Protein AF-A0A2D5VZ56-F1 (afdb_monomer_lite)

pLDDT: mean 83.35, std 13.96, range [24.03, 98.88]

Secondary structure (DSSP, 8-state):
---------------------------------------SSSS--HHHHTS-HHHHHHHHHHHHHHHHS---S--SEEEEE-S-HHHHHHH-SSS--EE-SSSTTEEEEEGGGS-HHHHHHHHHTTS-SEEEE--TT---PPP-----TTTTT-TTTS-S-GGG--TT-S---HHHHTT-S-TT-EEEEEES---TT-TTTGGGB-STT-EETTTTBS-----STT--HHHHHHHHHH---SSSSS---TTTT-EEEEEE-TTTT--HHHHTTTTTTT--EEEE------SS--PPPHHHHHHHHHHHHHTTTTT--EEEEE--S-GGGT-BGGGSTTTT-TTEEEEEEE-TTSSB-TT--B-TTEEEEEE--SSS--EEEE--TTTTSSSSSSEEEEE-SHHHHHHHHHHHHHHHHHH-TT--HHHHHHHHHHH-B-SSTT-TT-EE-TTS-EEBTTTBT-B--HHHHHHHHTTPPPPPPPEEEE---B---EE--TTT--EEEEEEE-S-EEEEEEEEEEEEE-SSGGGEEEEEE-TTS-EEEEE---SS------SEEEEE-TTTT-B--EEEEEEEEE--TTS---EEEEEEEEEEEEEPPSS-SS--HHHHHHHT--TT-TT-PPP-SS-SSS-TTT-SSTT-SS--HHHHHHHT--TT-TT---S--SS-SSS-TTT-SSTT-SSS-TTT-SSTT-TT----SSSSSSBS---EEE----SS-GGGSSSTTSSS-EE--SSSPPEEETTS-SSSS-EEEPP---TT-EEEEEEEEEE-SEEEEEEEEEES-TTTSEEEEEETTEEEEEEESB---EEEEEEE-SEEEEEEEEEE--SS---S--EEEEEEEE-----EEE--SB-TT-PBBPSSTT-SSS-GGG-SSTT-TT----SS-SSS-TTT-SSTT-SSS-HHHHHHHT--TT-TT-----SS-SSS-GGG-SSSS-SSS-TTS-SSTT-TT-S--SS-SSS-TTT-SSTT-SSS-GGG-SSTT-TT----TT-SSS-GGG-SSTT-SSS-TTT-SSTT-TT----SSSSSS-TTT-SSTT-SSS-GGG-SSTT-TT----SS-SSS-TTT-SSTT-SSS-TTT-SSTT-TT----SS-SSS-TTT-SSTT-SSS-TTT-SSTT-TT---

Structure (mmCIF, N/CA/C/O backbone):
data_AF-A0A2D5VZ56-F1
#
_entry.id   AF-A0A2D5VZ56-F1
#
loop_
_atom_site.group_PDB
_atom_site.id
_atom_site.type_symbol
_atom_site.label_atom_id
_atom_site.label_alt_id
_atom_site.label_comp_id
_atom_site.label_asym_id
_atom_site.label_entity_id
_atom_site.label_seq_id
_atom_site.pdbx_PDB_ins_code
_atom_site.Cartn_x
_atom_site.Cartn_y
_atom_site.Cartn_z
_atom_site.occupancy
_atom_site.B_iso_or_equiv
_atom_site.auth_seq_id
_atom_site.auth_comp_id
_atom_site.auth_asym_id
_atom_site.auth_atom_id
_atom_site.pdbx_PDB_model_num
ATOM 1 N N . MET A 1 1 ? -67.234 -32.783 39.076 1.00 36.59 1 MET A N 1
ATOM 2 C CA . MET A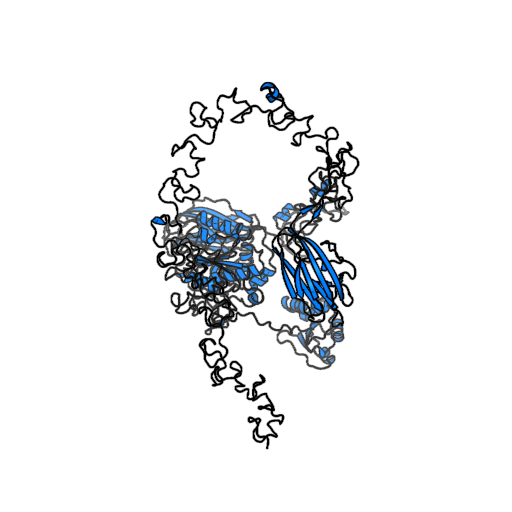 1 1 ? -67.730 -34.136 38.746 1.00 36.59 1 MET A CA 1
ATOM 3 C C . MET A 1 1 ? -67.698 -34.289 37.231 1.00 36.59 1 MET A C 1
ATOM 5 O O . MET A 1 1 ? -68.484 -33.616 36.588 1.00 36.59 1 MET A O 1
ATOM 9 N N . ASN A 1 2 ? -66.747 -35.106 36.753 1.00 36.19 2 ASN A N 1
ATOM 10 C CA . ASN A 1 2 ? -66.728 -35.999 35.574 1.00 36.19 2 ASN A CA 1
ATOM 11 C C . ASN A 1 2 ? -67.274 -35.543 34.205 1.00 36.19 2 ASN A C 1
ATOM 13 O O . ASN A 1 2 ? -68.420 -35.124 34.138 1.00 36.19 2 ASN A O 1
ATOM 17 N N . THR A 1 3 ? -66.641 -35.789 33.045 1.00 39.94 3 THR A N 1
ATOM 18 C CA . THR A 1 3 ? -65.273 -36.181 32.592 1.00 39.94 3 THR A CA 1
ATOM 19 C C . THR A 1 3 ? -65.299 -36.250 31.046 1.00 39.94 3 THR A C 1
ATOM 21 O O . THR A 1 3 ? -66.343 -36.590 30.497 1.00 39.94 3 THR A O 1
ATOM 24 N N . GLN A 1 4 ? -64.112 -36.106 30.434 1.00 37.25 4 GLN A N 1
ATOM 25 C CA . GLN A 1 4 ? -63.626 -36.542 29.099 1.00 37.25 4 GLN A CA 1
ATOM 26 C C . GLN A 1 4 ? -63.452 -35.520 27.954 1.00 37.25 4 GLN A C 1
ATOM 28 O O . GLN A 1 4 ? -64.275 -34.642 27.735 1.00 37.25 4 GLN A O 1
ATOM 33 N N . ARG A 1 5 ? -62.281 -35.687 27.305 1.00 43.72 5 ARG A N 1
ATOM 34 C CA . ARG A 1 5 ? -61.462 -34.794 26.459 1.00 43.72 5 ARG A CA 1
ATOM 35 C C . ARG A 1 5 ? -61.633 -35.057 24.950 1.00 43.72 5 ARG A C 1
ATOM 37 O O . ARG A 1 5 ? -62.013 -36.159 24.563 1.00 43.72 5 ARG A O 1
ATOM 44 N N . THR A 1 6 ? -61.220 -34.068 24.152 1.00 44.69 6 THR A N 1
ATOM 45 C CA . THR A 1 6 ? -61.121 -34.007 22.674 1.00 44.69 6 THR A CA 1
ATOM 46 C C . THR A 1 6 ? -59.926 -33.115 22.254 1.00 44.69 6 THR A C 1
ATOM 48 O O . THR A 1 6 ? -59.348 -32.491 23.148 1.00 44.69 6 THR A O 1
ATOM 51 N N . PRO A 1 7 ? -59.528 -33.097 20.958 1.00 54.81 7 PRO A N 1
ATOM 52 C CA . PRO A 1 7 ? -58.147 -32.873 20.510 1.00 54.81 7 PRO A CA 1
ATOM 53 C C . PRO A 1 7 ? -57.899 -31.510 19.823 1.00 54.81 7 PRO A C 1
ATOM 55 O O . PRO A 1 7 ? -58.816 -30.701 19.697 1.00 54.81 7 PRO A O 1
ATOM 58 N N . SER A 1 8 ? -56.665 -31.366 19.323 1.00 33.38 8 SER A N 1
ATOM 59 C CA . SER A 1 8 ? -56.148 -30.380 18.361 1.00 33.38 8 SER A CA 1
ATOM 60 C C . SER A 1 8 ? -55.493 -29.113 18.933 1.00 33.38 8 SER A C 1
ATOM 62 O O . SER A 1 8 ? -56.046 -28.459 19.809 1.00 33.38 8 SER A O 1
ATOM 64 N N . TYR A 1 9 ? -54.334 -28.796 18.337 1.00 40.09 9 TYR A N 1
ATOM 65 C CA . TYR A 1 9 ? -53.575 -27.537 18.360 1.00 40.09 9 TYR A CA 1
ATOM 66 C C . TYR A 1 9 ? -53.036 -27.082 19.738 1.00 40.09 9 TYR A C 1
ATOM 68 O O . TYR A 1 9 ? -53.778 -26.595 20.585 1.00 40.09 9 TYR A O 1
ATOM 76 N N . LEU A 1 10 ? -51.722 -27.224 19.958 1.00 30.58 10 LEU A N 1
ATOM 77 C CA . LEU A 1 10 ? -50.966 -26.675 21.103 1.00 30.58 10 LEU A CA 1
ATOM 78 C C . LEU A 1 10 ? -49.796 -25.861 20.512 1.00 30.58 10 LEU A C 1
ATOM 80 O O . LEU A 1 10 ? -49.112 -26.415 19.665 1.00 30.58 10 LEU A O 1
ATOM 84 N N . LEU A 1 11 ? -49.520 -24.580 20.787 1.00 25.30 11 LEU A N 1
ATOM 85 C CA . LEU A 1 11 ? -49.698 -23.703 21.959 1.00 25.30 11 LEU A CA 1
ATOM 86 C C . LEU A 1 11 ? -48.926 -24.129 23.229 1.00 25.30 11 LEU A C 1
ATOM 88 O O . LEU A 1 11 ? -49.354 -25.025 23.950 1.00 25.30 11 LEU A O 1
ATOM 92 N N . ILE A 1 12 ? -47.924 -23.292 23.547 1.00 27.16 12 ILE A N 1
ATOM 93 C CA . ILE A 1 12 ? -47.635 -22.672 24.861 1.00 27.16 12 ILE A CA 1
ATOM 94 C C . ILE A 1 12 ? -46.838 -23.489 25.895 1.00 27.16 12 ILE A C 1
ATOM 96 O O . ILE A 1 12 ? -47.363 -24.434 26.477 1.00 27.16 12 ILE A O 1
ATOM 100 N N . SER A 1 13 ? -45.629 -23.004 26.231 1.00 25.44 13 SER A N 1
ATOM 101 C CA . SER A 1 13 ? -45.206 -22.442 27.547 1.00 25.44 13 SER A CA 1
ATOM 102 C C . SER A 1 13 ? -43.678 -22.552 27.693 1.00 25.44 13 SER A C 1
ATOM 104 O O . SER A 1 13 ? -43.155 -23.648 27.830 1.00 25.44 13 SER A O 1
ATOM 106 N N . LEU A 1 14 ? -42.925 -21.460 27.543 1.00 25.12 14 LEU A N 1
ATOM 107 C CA . LEU A 1 14 ? -42.434 -20.569 28.612 1.00 25.12 14 LEU A CA 1
ATOM 108 C C . LEU A 1 14 ? -41.767 -21.252 29.828 1.00 25.12 14 LEU A C 1
ATOM 110 O O . LEU A 1 14 ? -42.430 -21.598 30.804 1.00 25.12 14 LEU A O 1
ATOM 114 N N . MET A 1 15 ? -40.433 -21.273 29.733 1.00 26.95 15 MET A N 1
ATOM 115 C CA . MET A 1 15 ? -39.392 -21.060 30.748 1.00 26.95 15 MET A CA 1
ATOM 116 C C . MET A 1 15 ? -39.250 -22.006 31.955 1.00 26.95 15 MET A C 1
ATOM 118 O O . MET A 1 15 ? -40.127 -22.120 32.810 1.00 26.95 15 MET A O 1
ATOM 122 N N . LEU A 1 16 ? -37.987 -22.448 32.079 1.00 25.41 16 LEU A N 1
ATOM 123 C CA . LEU A 1 16 ? -37.185 -22.740 33.276 1.00 25.41 16 LEU A CA 1
ATOM 124 C C . LEU A 1 16 ? -37.012 -24.206 33.726 1.00 25.41 16 LEU A C 1
ATOM 126 O O . LEU A 1 16 ? -37.933 -24.853 34.217 1.00 25.41 16 LEU A O 1
ATOM 130 N N . ILE A 1 17 ? -35.718 -24.572 33.736 1.00 24.70 17 ILE A N 1
ATOM 131 C CA . ILE A 1 17 ? -34.999 -25.501 34.629 1.00 24.70 17 ILE A CA 1
ATOM 132 C C . ILE A 1 17 ? -34.785 -26.923 34.087 1.00 24.70 17 ILE A C 1
ATOM 134 O O . ILE A 1 17 ? -35.622 -27.812 34.196 1.00 24.70 17 ILE A O 1
ATOM 138 N N . SER A 1 18 ? -33.590 -27.070 33.510 1.00 26.14 18 SER A N 1
ATOM 139 C CA . SER A 1 18 ? -32.568 -28.090 33.769 1.00 26.14 18 SER A CA 1
ATOM 140 C C . SER A 1 18 ? -32.929 -29.356 34.569 1.00 26.14 18 SER A C 1
ATOM 142 O O . SER A 1 18 ? -33.551 -29.326 35.627 1.00 26.14 18 SER A O 1
ATOM 144 N N . LEU A 1 19 ? -32.309 -30.447 34.096 1.00 24.03 19 LEU A N 1
ATOM 145 C CA . LEU A 1 19 ? -32.045 -31.743 34.736 1.00 24.03 19 LEU A CA 1
ATOM 146 C C . LEU A 1 19 ? -33.069 -32.875 34.510 1.00 24.03 19 LEU A C 1
ATOM 148 O O . LEU A 1 19 ? -34.093 -32.989 35.173 1.00 24.03 19 LEU A O 1
ATOM 152 N N . GLN A 1 20 ? -32.582 -33.828 33.706 1.00 24.89 20 GLN A N 1
ATOM 153 C CA . GLN A 1 20 ? -32.564 -35.273 33.966 1.00 24.89 20 GLN A CA 1
ATOM 154 C C . GLN A 1 20 ? -33.743 -36.142 33.488 1.00 24.89 20 GLN A C 1
ATOM 156 O O . GLN A 1 20 ? -34.768 -36.266 34.144 1.00 24.89 20 GLN A O 1
ATOM 161 N N . SER A 1 21 ? -33.398 -36.907 32.440 1.00 25.52 21 SER A N 1
ATOM 162 C CA . SER A 1 21 ? -33.692 -38.322 32.138 1.00 25.52 21 SER A CA 1
ATOM 163 C C . SER A 1 21 ? -35.144 -38.821 31.993 1.00 25.52 21 SER A C 1
ATOM 165 O O . SER A 1 21 ? -35.983 -38.631 32.873 1.00 25.52 21 SER A O 1
ATOM 167 N N . PRO A 1 22 ? -35.423 -39.623 30.942 1.00 27.28 22 PRO A N 1
ATOM 168 C CA . PRO A 1 22 ? -36.490 -40.606 30.966 1.00 27.28 22 PRO A CA 1
ATOM 169 C C . PRO A 1 22 ? -35.978 -41.891 31.636 1.00 27.28 22 PRO A C 1
ATOM 171 O O . PRO A 1 22 ? -34.859 -42.341 31.406 1.00 27.28 22 PRO A O 1
ATOM 174 N N . LEU A 1 23 ? -36.807 -42.520 32.463 1.00 25.53 23 LEU A N 1
ATOM 175 C CA . LEU A 1 23 ? -36.591 -43.894 32.906 1.00 25.53 23 LEU A CA 1
ATOM 176 C C . LEU A 1 23 ? -37.944 -44.556 33.133 1.00 25.53 23 LEU A C 1
ATOM 178 O O . LEU A 1 23 ? -38.864 -43.918 33.649 1.00 25.53 23 LEU A O 1
ATOM 182 N N . ILE A 1 24 ? -37.966 -45.863 32.843 1.00 29.59 24 ILE A N 1
ATOM 183 C CA . ILE A 1 24 ? -39.012 -46.879 33.067 1.00 29.59 24 ILE A CA 1
ATOM 184 C C . ILE A 1 24 ? -39.804 -47.163 31.773 1.00 29.59 24 ILE A C 1
ATOM 186 O O . ILE A 1 24 ? -40.569 -46.324 31.317 1.00 29.59 24 ILE A O 1
ATOM 190 N N . GLN A 1 25 ? -39.696 -48.332 31.126 1.00 26.52 25 GLN A N 1
ATOM 191 C CA . GLN A 1 25 ? -39.414 -49.700 31.612 1.00 26.52 25 GLN A CA 1
ATOM 192 C C . GLN A 1 25 ? -39.028 -50.572 30.385 1.00 26.52 25 GLN A C 1
ATOM 194 O O . GLN A 1 25 ? -39.780 -50.551 29.415 1.00 26.52 25 GLN A O 1
ATOM 199 N N . ALA A 1 26 ? -37.840 -51.192 30.280 1.00 31.59 26 ALA A N 1
ATOM 200 C CA . ALA A 1 26 ? -37.318 -52.392 30.979 1.00 31.59 26 ALA A CA 1
ATOM 201 C C . ALA A 1 26 ? -38.129 -53.681 30.668 1.00 31.59 26 ALA A C 1
ATOM 203 O O . ALA A 1 26 ? -39.348 -53.671 30.824 1.00 31.59 26 ALA A O 1
ATOM 204 N N . ASP A 1 27 ? -37.574 -54.845 30.301 1.00 30.80 27 ASP A N 1
ATOM 205 C CA . ASP A 1 27 ? -36.185 -55.335 30.321 1.00 30.80 27 ASP A CA 1
ATOM 206 C C . ASP A 1 27 ? -36.079 -56.705 29.585 1.00 30.80 27 ASP A C 1
ATOM 208 O O . ASP A 1 27 ? -36.927 -57.572 29.810 1.00 30.80 27 ASP A O 1
ATOM 212 N N . TRP A 1 28 ? -34.995 -56.869 28.805 1.00 27.59 28 TRP A N 1
ATOM 213 C CA . TRP A 1 28 ? -34.026 -58.001 28.733 1.00 27.59 28 TRP A CA 1
ATOM 214 C C . TRP A 1 28 ? -34.236 -59.239 27.835 1.00 27.59 28 TRP A C 1
ATOM 216 O O . TRP A 1 28 ? -35.065 -60.103 28.117 1.00 27.59 28 TRP A O 1
ATOM 226 N N . ASP A 1 29 ? -33.400 -59.334 26.785 1.00 28.67 29 ASP A N 1
ATOM 227 C CA . ASP A 1 29 ? -32.144 -60.144 26.686 1.00 28.67 29 ASP A CA 1
ATOM 228 C C . ASP A 1 29 ? -31.403 -59.689 25.388 1.00 28.67 29 ASP A C 1
ATOM 230 O O . ASP A 1 29 ? -31.948 -59.855 24.302 1.00 28.67 29 ASP A O 1
ATOM 234 N N . SER A 1 30 ? -30.377 -58.823 25.419 1.00 30.48 30 SER A N 1
ATOM 235 C CA . SER A 1 30 ? -28.913 -59.066 25.512 1.00 30.48 30 SER A CA 1
ATOM 236 C C . SER A 1 30 ? -28.248 -59.857 24.358 1.00 30.48 30 SER A C 1
ATOM 238 O O . SER A 1 30 ? -28.213 -61.084 24.412 1.00 30.48 30 SER A O 1
ATOM 240 N N . GLU A 1 31 ? -27.683 -59.161 23.358 1.00 32.06 31 GLU A N 1
ATOM 241 C CA . GLU A 1 31 ? -26.233 -59.093 23.027 1.00 32.06 31 GLU A CA 1
ATOM 242 C C . GLU A 1 31 ? -26.005 -58.305 21.706 1.00 32.06 31 GLU A C 1
ATOM 244 O O . GLU A 1 31 ? -26.474 -58.718 20.649 1.00 32.06 31 GLU A O 1
ATOM 249 N N . ASN A 1 32 ? -25.249 -57.203 21.833 1.00 30.41 32 ASN A N 1
ATOM 250 C CA . ASN A 1 32 ? -24.508 -56.389 20.848 1.00 30.41 32 ASN A CA 1
ATOM 251 C C . ASN A 1 32 ? -25.254 -55.444 19.877 1.00 30.41 32 ASN A C 1
ATOM 253 O O . ASN A 1 32 ? -25.624 -55.819 18.769 1.00 30.41 32 ASN A O 1
ATOM 257 N N . GLU A 1 33 ? -25.345 -54.175 20.296 1.00 42.06 33 GLU A N 1
ATOM 258 C CA . GLU A 1 33 ? -25.166 -52.997 19.431 1.00 42.06 33 GLU A CA 1
ATOM 259 C C . GLU A 1 33 ? -23.729 -52.971 18.882 1.00 42.06 33 GLU A C 1
ATOM 261 O O . GLU A 1 33 ? -22.789 -53.257 19.629 1.00 42.06 33 GLU A O 1
ATOM 266 N N . VAL A 1 34 ? -23.575 -52.585 17.616 1.00 36.34 34 VAL A N 1
ATOM 267 C CA . VAL A 1 34 ? -22.435 -51.791 17.144 1.00 36.34 34 VAL A CA 1
ATOM 268 C C . VAL A 1 34 ? -23.034 -50.686 16.273 1.00 36.34 34 VAL A C 1
ATOM 270 O O . VAL A 1 34 ? -23.912 -50.954 15.454 1.00 36.34 34 VAL A O 1
ATOM 273 N N . GLU A 1 35 ? -22.630 -49.458 16.574 1.00 36.72 35 GLU A N 1
ATOM 274 C CA . GLU A 1 35 ? -22.821 -48.237 15.794 1.00 36.72 35 GLU A CA 1
ATOM 275 C C . GLU A 1 35 ? -22.440 -48.492 14.324 1.00 36.72 35 GLU A C 1
ATOM 277 O O . GLU A 1 35 ? -21.415 -49.117 14.076 1.00 36.72 35 GLU A O 1
ATOM 282 N N . GLU A 1 36 ? -23.234 -48.040 13.351 1.00 42.00 36 GLU A N 1
ATOM 283 C CA . GLU A 1 36 ? -22.684 -47.834 12.001 1.00 42.00 36 GLU A CA 1
ATOM 284 C C . GLU A 1 36 ? -21.799 -46.583 12.128 1.00 42.00 36 GLU A C 1
ATOM 286 O O . GLU A 1 36 ? -22.339 -45.519 12.455 1.00 42.00 36 GLU A O 1
ATOM 291 N N . PRO A 1 37 ? -20.464 -46.687 12.004 1.00 47.66 37 PRO A N 1
ATOM 292 C CA . PRO A 1 37 ? -19.615 -45.511 12.043 1.00 47.66 37 PRO A CA 1
ATOM 293 C C . PRO A 1 37 ? -19.877 -44.684 10.780 1.00 47.66 37 PRO A C 1
ATOM 295 O O . PRO A 1 37 ? -20.317 -45.213 9.759 1.00 47.66 37 PRO A O 1
ATOM 298 N N . ASN A 1 38 ? -19.605 -43.384 10.854 1.00 57.56 38 ASN A N 1
ATOM 299 C CA . ASN A 1 38 ? -19.488 -42.508 9.692 1.00 57.56 38 ASN A CA 1
ATOM 300 C C . ASN A 1 38 ? -18.390 -43.059 8.759 1.00 57.56 38 ASN A C 1
ATOM 302 O O . ASN A 1 38 ? -17.236 -42.662 8.876 1.00 57.56 38 ASN A O 1
ATOM 306 N N . SER A 1 39 ? -18.718 -44.025 7.900 1.00 70.38 39 SER A N 1
ATOM 307 C CA . SER A 1 39 ? -17.778 -44.577 6.928 1.00 70.38 39 SER A CA 1
ATOM 308 C C . SER A 1 39 ? -17.805 -43.730 5.663 1.00 70.38 39 SER A C 1
ATOM 310 O O . SER A 1 39 ? -18.877 -43.417 5.141 1.00 70.38 39 SER A O 1
ATOM 312 N N . LEU A 1 40 ? -16.621 -43.371 5.163 1.00 78.88 40 LEU A N 1
ATOM 313 C CA . LEU A 1 40 ? -16.454 -42.655 3.894 1.00 78.88 40 LEU A CA 1
ATOM 314 C C . LEU A 1 40 ? -16.811 -43.515 2.675 1.00 78.88 40 LEU A C 1
ATOM 316 O O . LEU A 1 40 ? -16.971 -42.984 1.579 1.00 78.88 40 LEU A O 1
ATOM 320 N N . PHE A 1 41 ? -16.925 -44.836 2.842 1.00 80.00 41 PHE A N 1
ATOM 321 C CA . PHE A 1 41 ? -17.145 -45.763 1.742 1.00 80.00 41 PHE A CA 1
ATOM 322 C C . PHE A 1 41 ? -18.574 -46.317 1.748 1.00 80.00 41 PHE A C 1
ATOM 324 O O . PHE A 1 41 ? -19.116 -46.655 2.800 1.00 80.00 41 PHE A O 1
ATOM 331 N N . PRO A 1 42 ? -19.203 -46.480 0.570 1.00 74.38 42 PRO A N 1
ATOM 332 C CA . PRO A 1 42 ? -20.555 -47.031 0.474 1.00 74.38 42 PRO A CA 1
ATOM 333 C C . PRO A 1 42 ? -20.619 -48.532 0.814 1.00 74.38 42 PRO A C 1
ATOM 335 O O . PRO A 1 42 ? -21.700 -49.066 1.084 1.00 74.38 42 PRO A O 1
ATOM 338 N N . GLN A 1 43 ? -19.483 -49.234 0.778 1.00 78.56 43 GLN A N 1
ATOM 339 C CA . GLN A 1 43 ? -19.336 -50.621 1.211 1.00 78.56 43 GLN A CA 1
ATOM 340 C C . GLN A 1 43 ? -18.863 -50.722 2.668 1.00 78.56 43 GLN A C 1
ATOM 342 O O . GLN A 1 43 ? -18.207 -49.835 3.187 1.00 78.56 43 GLN A O 1
ATOM 347 N N . HIS A 1 44 ? -19.162 -51.843 3.325 1.00 83.81 44 HIS A N 1
ATOM 348 C CA . HIS A 1 44 ? -18.757 -52.084 4.713 1.00 83.81 44 HIS A CA 1
ATOM 349 C C . HIS A 1 44 ? -17.233 -52.276 4.824 1.00 83.81 44 HIS A C 1
ATOM 351 O O . HIS A 1 44 ? -16.717 -53.315 4.396 1.00 83.81 44 HIS A O 1
ATOM 357 N N . THR A 1 45 ? -16.541 -51.303 5.426 1.00 88.25 45 THR A N 1
ATOM 358 C CA . THR A 1 45 ? -15.072 -51.236 5.535 1.00 88.25 45 THR A CA 1
ATOM 359 C C . THR A 1 45 ? -14.563 -51.163 6.986 1.00 88.25 45 THR A C 1
ATOM 361 O O . THR A 1 45 ? -13.880 -50.211 7.362 1.00 88.25 45 THR A O 1
ATOM 364 N N . PRO A 1 46 ? -14.844 -52.160 7.846 1.00 88.38 46 PRO A N 1
ATOM 365 C CA . PRO A 1 46 ? -14.526 -52.084 9.272 1.00 88.38 46 PRO A CA 1
ATOM 366 C C . PRO A 1 46 ? -13.022 -52.017 9.593 1.00 88.38 46 PRO A C 1
ATOM 368 O O . PRO A 1 46 ? -12.665 -51.534 10.669 1.00 88.38 46 PRO A O 1
ATOM 371 N N . ILE A 1 47 ? -12.127 -52.501 8.719 1.00 89.75 47 ILE A N 1
ATOM 372 C CA . ILE A 1 47 ? -10.680 -52.297 8.876 1.00 89.75 47 ILE A CA 1
ATOM 373 C C . ILE A 1 47 ? -10.354 -50.816 8.673 1.00 89.75 47 ILE A C 1
ATOM 375 O O . ILE A 1 47 ? -9.650 -50.248 9.508 1.00 89.75 47 ILE A O 1
ATOM 379 N N . ILE A 1 48 ? -10.874 -50.184 7.618 1.00 86.75 48 ILE A N 1
ATOM 380 C CA . ILE A 1 48 ? -10.610 -48.767 7.317 1.00 86.75 48 ILE A CA 1
ATOM 381 C C . ILE A 1 48 ? -11.276 -47.855 8.349 1.00 86.75 48 ILE A C 1
ATOM 383 O O . ILE A 1 48 ? -10.602 -46.990 8.899 1.00 86.75 48 ILE A O 1
ATOM 387 N N . ASP A 1 49 ? -12.533 -48.112 8.708 1.00 88.12 49 ASP A N 1
ATOM 388 C CA . ASP A 1 49 ? -13.295 -47.321 9.688 1.00 88.12 49 ASP A CA 1
ATOM 389 C C . ASP A 1 49 ? -12.648 -47.337 11.089 1.00 88.12 49 ASP A C 1
ATOM 391 O O . ASP A 1 49 ? -12.922 -46.484 11.931 1.00 88.12 49 ASP A O 1
ATOM 395 N N . SER A 1 50 ? -11.772 -48.315 11.359 1.00 86.12 50 SER A N 1
ATOM 396 C CA . SER A 1 50 ? -10.990 -48.394 12.599 1.00 86.12 50 SER A CA 1
ATOM 397 C C . SER A 1 50 ? -9.701 -47.558 12.593 1.00 86.12 50 SER A C 1
ATOM 399 O O . SER A 1 50 ? -9.044 -47.435 13.632 1.00 86.12 50 SER A O 1
ATOM 401 N N . MET A 1 51 ? -9.316 -47.003 11.441 1.00 87.38 51 MET A N 1
ATOM 402 C CA . MET A 1 51 ? -8.144 -46.139 11.274 1.00 87.38 51 MET A CA 1
ATOM 403 C C . MET A 1 51 ? -8.478 -44.676 11.599 1.00 87.38 51 MET A C 1
ATOM 405 O O . MET A 1 51 ? -9.644 -44.308 11.721 1.00 87.38 51 MET A O 1
ATOM 409 N N . SER A 1 52 ? -7.458 -43.822 11.751 1.00 79.56 52 SER A N 1
ATOM 410 C CA . SER A 1 52 ? -7.682 -42.378 11.914 1.00 79.56 52 SER A CA 1
ATOM 411 C C . SER A 1 52 ? -8.387 -41.793 10.691 1.00 79.56 52 SER A C 1
ATOM 413 O O . SER A 1 52 ? -8.161 -42.264 9.578 1.00 79.56 52 SER A O 1
ATOM 415 N N . GLU A 1 53 ? -9.178 -40.734 10.873 1.00 70.62 53 GLU A N 1
ATOM 416 C CA . GLU A 1 53 ? -9.883 -40.062 9.768 1.00 70.62 53 GLU A CA 1
ATOM 417 C C . GLU A 1 53 ? -8.930 -39.717 8.613 1.00 70.62 53 GLU A C 1
ATOM 419 O O . GLU A 1 53 ? -9.209 -40.072 7.473 1.00 70.62 53 GLU A O 1
ATOM 424 N N . ASN A 1 54 ? -7.737 -39.179 8.894 1.00 54.44 54 ASN A N 1
ATOM 425 C CA . ASN A 1 54 ? -6.724 -38.902 7.863 1.00 54.44 54 ASN A CA 1
ATOM 426 C C . ASN A 1 54 ? -6.343 -40.131 7.015 1.00 54.44 54 ASN A C 1
ATOM 428 O O . ASN A 1 54 ? -6.101 -40.002 5.814 1.00 54.44 54 ASN A O 1
ATOM 432 N N . LEU A 1 55 ? -6.281 -41.324 7.617 1.00 76.69 55 LEU A N 1
ATOM 433 C CA . LEU A 1 55 ? -6.027 -42.566 6.883 1.00 76.69 55 LEU A CA 1
ATOM 434 C C . LEU A 1 55 ? -7.254 -42.995 6.073 1.00 76.69 55 LEU A C 1
ATOM 436 O O . LEU A 1 55 ? -7.089 -43.408 4.929 1.00 76.69 55 LEU A O 1
ATOM 440 N N . GLN A 1 56 ? -8.465 -42.850 6.618 1.00 85.75 56 GLN A N 1
ATOM 441 C CA . GLN A 1 56 ? -9.709 -43.136 5.893 1.00 85.75 56 GLN A CA 1
ATOM 442 C C . GLN A 1 56 ? -9.828 -42.265 4.630 1.00 85.75 56 GLN A C 1
ATOM 444 O O . GLN A 1 56 ? -10.001 -42.791 3.531 1.00 85.75 56 GLN A O 1
ATOM 449 N N . TRP A 1 57 ? -9.616 -40.951 4.765 1.00 80.38 57 TRP A N 1
ATOM 450 C CA . TRP A 1 57 ? -9.592 -39.990 3.654 1.00 80.38 57 TRP A CA 1
ATOM 451 C C . TRP A 1 57 ? -8.443 -40.244 2.666 1.00 80.38 57 TRP A C 1
ATOM 453 O O . TRP A 1 57 ? -8.579 -40.010 1.466 1.00 80.38 57 TRP A O 1
ATOM 463 N N . SER A 1 58 ? -7.298 -40.749 3.132 1.00 77.62 58 SER A N 1
ATOM 464 C CA . SER A 1 58 ? -6.201 -41.175 2.250 1.00 77.62 58 SER A CA 1
ATOM 465 C C . SER A 1 58 ? -6.596 -42.368 1.371 1.00 77.62 58 SER A C 1
ATOM 467 O O . SER A 1 58 ? -6.386 -42.339 0.158 1.00 77.62 58 SER A O 1
ATOM 469 N N . PHE A 1 59 ? -7.254 -43.385 1.941 1.00 85.62 59 PHE A N 1
ATOM 470 C CA . PHE A 1 59 ? -7.787 -44.503 1.157 1.00 85.62 59 PHE A CA 1
ATOM 471 C C . PHE A 1 59 ? -8.857 -44.061 0.157 1.00 85.62 59 PHE A C 1
ATOM 473 O O . PHE A 1 59 ? -8.888 -44.591 -0.953 1.00 85.62 59 PHE A O 1
ATOM 480 N N . ALA A 1 60 ? -9.694 -43.082 0.518 1.00 83.25 60 ALA A N 1
ATOM 481 C CA . ALA A 1 60 ? -10.728 -42.559 -0.373 1.00 83.25 60 ALA A CA 1
ATOM 482 C C . ALA A 1 60 ? -10.095 -41.883 -1.599 1.00 83.25 60 ALA A C 1
ATOM 484 O O . ALA A 1 60 ? -10.449 -42.202 -2.733 1.00 83.25 60 ALA A O 1
ATOM 485 N N . ARG A 1 61 ? -9.058 -41.060 -1.383 1.00 80.12 61 ARG A N 1
ATOM 486 C CA . ARG A 1 61 ? -8.260 -40.438 -2.456 1.00 80.12 61 ARG A CA 1
ATOM 487 C C . ARG A 1 61 ? -7.565 -41.457 -3.359 1.00 80.12 61 ARG A C 1
ATOM 489 O O . ARG A 1 61 ? -7.555 -41.289 -4.572 1.00 80.12 61 ARG A O 1
ATOM 496 N N . LEU A 1 62 ? -7.020 -42.535 -2.792 1.00 78.25 62 LEU A N 1
ATOM 497 C CA . LEU A 1 62 ? -6.415 -43.617 -3.580 1.00 78.25 62 LEU A CA 1
ATOM 498 C C . LEU A 1 62 ? -7.447 -44.386 -4.423 1.00 78.25 62 LEU A C 1
ATOM 500 O O . LEU A 1 62 ? -7.099 -44.909 -5.484 1.00 78.25 62 LEU A O 1
ATOM 504 N N . GLN A 1 63 ? -8.697 -44.477 -3.961 1.00 81.12 63 GLN A N 1
ATOM 505 C CA . GLN A 1 63 ? -9.771 -45.189 -4.654 1.00 81.12 63 GLN A CA 1
ATOM 506 C C . GLN A 1 63 ? -10.455 -44.338 -5.738 1.00 81.12 63 GLN A C 1
ATOM 508 O O . GLN A 1 63 ? -10.836 -44.902 -6.762 1.00 81.12 63 GLN A O 1
ATOM 513 N N . ALA A 1 64 ? -10.556 -43.014 -5.571 1.00 73.56 64 ALA A N 1
ATOM 514 C CA . ALA A 1 64 ? -11.274 -42.110 -6.482 1.00 73.56 64 ALA A CA 1
ATOM 515 C C . ALA A 1 64 ? -10.961 -42.300 -7.990 1.00 73.56 64 ALA A C 1
ATOM 517 O O . ALA A 1 64 ? -11.900 -42.387 -8.784 1.00 73.56 64 ALA A O 1
ATOM 518 N N . PRO A 1 65 ? -9.698 -42.508 -8.429 1.00 67.38 65 PRO A N 1
ATOM 519 C CA . PRO A 1 65 ? -9.393 -42.750 -9.845 1.00 67.38 65 PRO A CA 1
ATOM 520 C C . PRO A 1 65 ? -10.043 -44.011 -10.445 1.00 67.38 65 PRO A C 1
ATOM 522 O O . PRO A 1 65 ? -10.158 -44.131 -11.667 1.00 67.38 65 PRO A O 1
ATOM 525 N N . LEU A 1 66 ? -10.441 -44.984 -9.615 1.00 71.19 66 LEU A N 1
ATOM 526 C CA . LEU A 1 66 ? -11.161 -46.184 -10.056 1.00 71.19 66 LEU A CA 1
ATOM 527 C C . LEU A 1 66 ? -12.652 -45.920 -10.306 1.00 71.19 66 LEU A C 1
ATOM 529 O O . LEU A 1 66 ? -13.270 -46.691 -11.044 1.00 71.19 66 LEU A O 1
ATOM 533 N N . GLU A 1 67 ? -13.214 -44.868 -9.710 1.00 65.88 67 GLU A N 1
ATOM 534 C CA . GLU A 1 67 ? -14.642 -44.540 -9.766 1.00 65.88 67 GLU A CA 1
ATOM 535 C C . GLU A 1 67 ? -14.974 -43.628 -10.959 1.00 65.88 67 GLU A C 1
ATOM 537 O O . GLU A 1 67 ? -15.982 -43.870 -11.623 1.00 65.88 67 GLU A O 1
ATOM 542 N N . ASP A 1 68 ? -14.086 -42.688 -11.311 1.00 53.72 68 ASP A N 1
ATOM 543 C CA . ASP A 1 68 ? -14.331 -41.705 -12.382 1.00 53.72 68 ASP A CA 1
ATOM 544 C C . ASP A 1 68 ? -13.994 -42.186 -13.804 1.00 53.72 68 ASP A C 1
ATOM 546 O O . ASP A 1 68 ? -14.720 -41.883 -14.749 1.00 53.72 68 ASP A O 1
ATOM 550 N N . ASN A 1 69 ? -12.903 -42.940 -14.002 1.00 51.81 69 ASN A N 1
ATOM 551 C CA . ASN A 1 69 ? -12.273 -43.019 -15.333 1.00 51.81 69 ASN A CA 1
ATOM 552 C C . ASN A 1 69 ? -12.086 -44.412 -15.944 1.00 51.81 69 ASN A C 1
ATOM 554 O O . ASN A 1 69 ? -11.442 -44.530 -16.984 1.00 51.81 69 ASN A O 1
ATOM 558 N N . GLY A 1 70 ? -12.654 -45.478 -15.366 1.00 55.03 70 GLY A N 1
ATOM 559 C CA . GLY A 1 70 ? -12.629 -46.808 -15.993 1.00 55.03 70 GLY A CA 1
ATOM 560 C C . GLY A 1 70 ? -11.224 -47.223 -16.458 1.00 55.03 70 GLY A C 1
ATOM 561 O O . GLY A 1 70 ? -10.956 -47.313 -17.653 1.00 55.03 70 GLY A O 1
ATOM 562 N N . TYR A 1 71 ? -10.324 -47.451 -15.502 1.00 56.44 71 TYR A N 1
ATOM 563 C CA . TYR A 1 71 ? -8.900 -47.729 -15.726 1.00 56.44 71 TYR A CA 1
ATOM 564 C C . TYR A 1 71 ? -8.621 -48.686 -16.912 1.00 56.44 71 TYR A C 1
ATOM 566 O O . TYR A 1 71 ? -9.044 -49.847 -16.903 1.00 56.44 71 TYR A O 1
ATOM 574 N N . SER A 1 72 ? -7.874 -48.218 -17.924 1.00 56.53 72 SER A N 1
ATOM 575 C CA . SER A 1 72 ? -7.502 -49.015 -19.112 1.00 56.53 72 SER A CA 1
ATOM 576 C C . SER A 1 72 ? -6.125 -49.696 -19.007 1.00 56.53 72 SER A C 1
ATOM 578 O O . SER A 1 72 ? -5.842 -50.634 -19.760 1.00 56.53 72 SER A O 1
ATOM 580 N N . GLU A 1 73 ? -5.300 -49.305 -18.027 1.00 66.38 73 GLU A N 1
ATOM 581 C CA . GLU A 1 73 ? -3.951 -49.842 -17.801 1.00 66.38 73 GLU A CA 1
ATOM 582 C C . GLU A 1 73 ? -3.813 -50.575 -16.453 1.00 66.38 73 GLU A C 1
ATOM 584 O O . GLU A 1 73 ? -4.453 -50.249 -15.462 1.00 66.38 73 GLU A O 1
ATOM 589 N N . VAL A 1 74 ? -2.983 -51.620 -16.393 1.00 75.69 74 VAL A N 1
ATOM 590 C CA . VAL A 1 74 ? -2.741 -52.360 -15.141 1.00 75.69 74 VAL A CA 1
ATOM 591 C C . VAL A 1 74 ? -1.614 -51.660 -14.372 1.00 75.69 74 VAL A C 1
ATOM 593 O O . VAL A 1 74 ? -0.520 -51.564 -14.934 1.00 75.69 74 VAL A O 1
ATOM 596 N N . PRO A 1 75 ? -1.816 -51.226 -13.110 1.00 78.06 75 PRO A N 1
ATOM 597 C CA . PRO A 1 75 ? -0.779 -50.542 -12.340 1.00 78.06 75 PRO A CA 1
ATOM 598 C C . PRO A 1 75 ? 0.419 -51.462 -12.064 1.00 78.06 75 PRO A C 1
ATOM 600 O O . PRO A 1 75 ? 0.347 -52.687 -12.211 1.00 78.06 75 PRO A O 1
ATOM 603 N N . SER A 1 76 ? 1.549 -50.888 -11.649 1.00 81.69 76 SER A N 1
ATOM 604 C CA . SER A 1 76 ? 2.727 -51.665 -11.239 1.00 81.69 76 SER A CA 1
ATOM 605 C C . SER A 1 76 ? 2.421 -52.536 -10.015 1.00 81.69 76 SER A C 1
ATOM 607 O O . SER A 1 76 ? 2.788 -53.717 -10.001 1.00 81.69 76 SER A O 1
ATOM 609 N N . GLU A 1 77 ? 1.673 -51.998 -9.048 1.00 86.81 77 GLU A N 1
ATOM 610 C CA . GLU A 1 77 ? 1.183 -52.664 -7.837 1.00 86.81 77 GLU A CA 1
ATOM 611 C C . GLU A 1 77 ? -0.244 -52.205 -7.472 1.00 86.81 77 GLU A C 1
ATOM 613 O O . GLU A 1 77 ? -0.681 -51.116 -7.830 1.00 86.81 77 GLU A O 1
ATOM 618 N N . TRP A 1 78 ? -0.973 -53.059 -6.758 1.00 88.56 78 TRP A N 1
ATOM 619 C CA . TRP A 1 78 ? -2.255 -52.793 -6.112 1.00 88.56 78 TRP A CA 1
ATOM 620 C C . TRP A 1 78 ? -2.048 -52.734 -4.602 1.00 88.56 78 TRP A C 1
ATOM 622 O O . TRP A 1 78 ? -1.422 -53.636 -4.043 1.00 88.56 78 TRP A O 1
ATOM 632 N N . VAL A 1 79 ? -2.638 -51.743 -3.948 1.00 90.69 79 VAL A N 1
ATOM 633 C CA . VAL A 1 79 ? -2.880 -51.717 -2.504 1.00 90.69 79 VAL A CA 1
ATOM 634 C C . VAL A 1 79 ? -4.216 -52.407 -2.240 1.00 90.69 79 VAL A C 1
ATOM 636 O O . VAL A 1 79 ? -5.199 -52.136 -2.924 1.00 90.69 79 VAL A O 1
ATOM 639 N N . ILE A 1 80 ? -4.262 -53.329 -1.281 1.00 92.25 80 ILE A N 1
ATOM 640 C CA . ILE A 1 80 ? -5.453 -54.106 -0.926 1.00 92.25 80 ILE A CA 1
ATOM 641 C C . ILE A 1 80 ? -5.620 -54.126 0.592 1.00 92.25 80 ILE A C 1
ATOM 643 O O . ILE A 1 80 ? -4.698 -54.509 1.314 1.00 92.25 80 ILE A O 1
ATOM 647 N N . VAL A 1 81 ? -6.819 -53.794 1.066 1.00 93.12 81 VAL A N 1
ATOM 648 C CA . VAL A 1 81 ? -7.200 -53.851 2.481 1.00 93.12 81 VAL A CA 1
ATOM 649 C C . VAL A 1 81 ? -8.036 -55.104 2.732 1.00 93.12 81 VAL A C 1
ATOM 651 O O . VAL A 1 81 ? -9.086 -55.303 2.116 1.00 93.12 81 VAL A O 1
ATOM 654 N N . THR A 1 82 ? -7.550 -56.006 3.588 1.00 91.50 82 THR A N 1
ATOM 655 C CA . THR A 1 82 ? -8.200 -57.303 3.832 1.00 91.50 82 THR A CA 1
ATOM 656 C C . THR A 1 82 ? -7.723 -57.999 5.113 1.00 91.50 82 THR A C 1
ATOM 658 O O . THR A 1 82 ? -6.552 -57.952 5.496 1.00 91.50 82 THR A O 1
ATOM 661 N N . ASP A 1 83 ? -8.603 -58.776 5.739 1.00 89.38 83 ASP A N 1
ATOM 662 C CA . ASP A 1 83 ? -8.232 -59.793 6.729 1.00 89.38 83 ASP A CA 1
ATOM 663 C C . ASP A 1 83 ? -8.124 -61.216 6.120 1.00 89.38 83 ASP A C 1
ATOM 665 O O . ASP A 1 83 ? -7.649 -62.149 6.778 1.00 89.38 83 ASP A O 1
ATOM 669 N N . GLN A 1 84 ? -8.477 -61.395 4.837 1.00 87.12 84 GLN A N 1
ATOM 670 C CA . GLN A 1 84 ? -8.535 -62.672 4.103 1.00 87.12 84 GLN A CA 1
ATOM 671 C C . GLN A 1 84 ? -7.347 -62.906 3.147 1.00 87.12 84 GLN A C 1
ATOM 673 O O . GLN A 1 84 ? -7.493 -63.453 2.050 1.00 87.12 84 GLN A O 1
ATOM 678 N N . VAL A 1 85 ? -6.126 -62.597 3.585 1.00 82.44 85 VAL A N 1
ATOM 679 C CA . VAL A 1 85 ? -4.847 -62.727 2.839 1.00 82.44 85 VAL A CA 1
ATOM 680 C C . VAL A 1 85 ? -4.703 -64.017 2.011 1.00 82.44 85 VAL A C 1
ATOM 682 O O . VAL A 1 85 ? -4.183 -64.021 0.890 1.00 82.44 85 VAL A O 1
ATOM 685 N N . THR A 1 86 ? -5.151 -65.150 2.564 1.00 81.81 86 THR A N 1
ATOM 686 C CA . THR A 1 86 ? -5.039 -66.463 1.904 1.00 81.81 86 THR A CA 1
ATOM 687 C C . THR A 1 86 ? -5.910 -66.579 0.658 1.00 81.81 86 THR A C 1
ATOM 689 O O . THR A 1 86 ? -5.479 -67.211 -0.303 1.00 81.81 86 THR A O 1
ATOM 692 N N . LYS A 1 87 ? -7.085 -65.941 0.631 1.00 79.31 87 LYS A N 1
ATOM 693 C CA . LYS A 1 87 ? -8.004 -65.998 -0.511 1.00 79.31 87 LYS A CA 1
ATOM 694 C C . LYS A 1 87 ? -7.485 -65.197 -1.693 1.00 79.31 87 LYS A C 1
ATOM 696 O O . LYS A 1 87 ? -7.526 -65.693 -2.813 1.00 79.31 87 LYS A O 1
ATOM 701 N N . ILE A 1 88 ? -6.904 -64.026 -1.444 1.00 80.88 88 ILE A N 1
ATOM 702 C CA . ILE A 1 88 ? -6.244 -63.245 -2.497 1.00 80.88 88 ILE A CA 1
ATOM 703 C C . ILE A 1 88 ? -5.040 -64.017 -3.042 1.00 80.88 88 ILE A C 1
ATOM 705 O O . ILE A 1 88 ? -4.897 -64.174 -4.252 1.00 80.88 88 ILE A O 1
ATOM 709 N N . SER A 1 89 ? -4.215 -64.584 -2.153 1.00 81.94 89 SER A N 1
ATOM 710 C CA . SER A 1 89 ? -3.037 -65.371 -2.546 1.00 81.94 89 SER A CA 1
ATOM 711 C C . SER A 1 89 ? -3.381 -66.568 -3.448 1.00 81.94 89 SER A C 1
ATOM 713 O O . SER A 1 89 ? -2.568 -66.955 -4.283 1.00 81.94 89 SER A O 1
ATOM 715 N N . GLU A 1 90 ? -4.570 -67.165 -3.299 1.00 82.38 90 GLU A N 1
ATOM 716 C CA . GLU A 1 90 ? -5.061 -68.252 -4.160 1.00 82.38 90 GLU A CA 1
ATOM 717 C C . GLU A 1 90 ? -5.506 -67.779 -5.555 1.00 82.38 90 GLU A C 1
ATOM 719 O O . GLU A 1 90 ? -5.473 -68.573 -6.498 1.00 82.38 90 GLU A O 1
ATOM 724 N N . GLN A 1 91 ? -5.906 -66.511 -5.696 1.00 82.88 91 GLN A N 1
ATOM 725 C CA . GLN A 1 91 ? -6.335 -65.908 -6.966 1.00 82.88 91 GLN A CA 1
ATOM 726 C C . GLN A 1 91 ? -5.177 -65.272 -7.756 1.00 82.88 91 GLN A C 1
ATOM 728 O O . GLN A 1 91 ? -5.313 -65.021 -8.955 1.00 82.88 91 GLN A O 1
ATOM 733 N N . MET A 1 92 ? -4.025 -65.040 -7.117 1.00 83.06 92 MET A N 1
ATOM 734 C CA . MET A 1 92 ? -2.835 -64.483 -7.764 1.00 83.06 92 MET A CA 1
ATOM 735 C C . MET A 1 92 ? -2.202 -65.470 -8.759 1.00 83.06 92 MET A C 1
ATOM 737 O O . MET A 1 92 ? -1.929 -66.631 -8.447 1.00 83.06 92 MET A O 1
ATOM 741 N N . LYS A 1 93 ? -1.895 -64.989 -9.968 1.00 78.94 93 LYS A N 1
ATOM 742 C CA . LYS A 1 93 ? -1.238 -65.766 -11.037 1.00 78.94 93 LYS A CA 1
ATOM 743 C C . LYS A 1 93 ? 0.259 -65.987 -10.770 1.00 78.94 93 LYS A C 1
ATOM 745 O O . LYS A 1 93 ? 0.786 -67.056 -11.083 1.00 78.94 93 LYS A O 1
ATOM 750 N N . HIS A 1 94 ? 0.943 -64.994 -10.196 1.00 73.94 94 HIS A N 1
ATOM 751 C CA . HIS A 1 94 ? 2.377 -64.984 -9.849 1.00 73.94 94 HIS A CA 1
ATOM 752 C C . HIS A 1 94 ? 2.669 -63.868 -8.827 1.00 73.94 94 HIS A C 1
ATOM 754 O O . HIS A 1 94 ? 1.775 -63.118 -8.485 1.00 73.94 94 HIS A O 1
ATOM 760 N N . GLY A 1 95 ? 3.898 -63.732 -8.321 1.00 71.62 95 GLY A N 1
ATOM 761 C CA . GLY A 1 95 ? 4.233 -62.686 -7.335 1.00 71.62 95 GLY A CA 1
ATOM 762 C C . GLY A 1 95 ? 3.910 -63.065 -5.883 1.00 71.62 95 GLY A C 1
ATOM 763 O O . GLY A 1 95 ? 3.417 -64.158 -5.603 1.00 71.62 95 GLY A O 1
ATOM 764 N N . LYS A 1 96 ? 4.275 -62.192 -4.940 1.00 78.00 96 LYS A N 1
ATOM 765 C CA . LYS A 1 96 ? 3.970 -62.343 -3.512 1.00 78.00 96 LYS A CA 1
ATOM 766 C C . LYS A 1 96 ? 3.276 -61.087 -3.027 1.00 78.00 96 LYS A C 1
ATOM 768 O O . LYS A 1 96 ? 3.674 -60.000 -3.417 1.00 78.00 96 LYS A O 1
ATOM 773 N N . MET A 1 97 ? 2.307 -61.281 -2.150 1.00 86.00 97 MET A N 1
ATOM 774 C CA . MET A 1 97 ? 1.737 -60.209 -1.358 1.00 86.00 97 MET A CA 1
ATOM 775 C C . MET A 1 97 ? 2.743 -59.773 -0.284 1.00 86.00 97 MET A C 1
ATOM 777 O O . MET A 1 97 ? 3.341 -60.635 0.377 1.00 86.00 97 MET A O 1
ATOM 781 N N . ALA A 1 98 ? 2.935 -58.469 -0.120 1.00 86.94 98 ALA A N 1
ATOM 782 C CA . ALA A 1 98 ? 3.705 -57.881 0.970 1.00 86.94 98 ALA A CA 1
ATOM 783 C C . ALA A 1 98 ? 2.747 -57.143 1.906 1.00 86.94 98 ALA A C 1
ATOM 785 O O . ALA A 1 98 ? 1.858 -56.448 1.439 1.00 86.94 98 ALA A O 1
ATOM 786 N N . GLN A 1 99 ? 2.883 -57.342 3.216 1.00 90.56 99 GLN A N 1
ATOM 787 C CA . GLN A 1 99 ? 2.126 -56.547 4.184 1.00 90.56 99 GLN A CA 1
ATOM 788 C C . GLN A 1 99 ? 2.773 -55.169 4.299 1.00 90.56 99 GLN A C 1
ATOM 790 O O . GLN A 1 99 ? 4.007 -55.095 4.341 1.00 90.56 99 GLN A O 1
ATOM 795 N N . ASP A 1 100 ? 1.953 -54.125 4.383 1.00 85.81 100 ASP A N 1
ATOM 796 C CA . ASP A 1 100 ? 2.422 -52.788 4.715 1.00 85.81 100 ASP A CA 1
ATOM 797 C C . ASP A 1 100 ? 3.146 -52.796 6.073 1.00 85.81 100 ASP A C 1
ATOM 799 O O . ASP A 1 100 ? 2.851 -53.585 6.978 1.00 85.81 100 ASP A O 1
ATOM 803 N N . ARG A 1 101 ? 4.181 -51.966 6.197 1.00 76.44 101 ARG A N 1
ATOM 804 C CA . ARG A 1 101 ? 5.050 -51.961 7.378 1.00 76.44 101 ARG A CA 1
ATOM 805 C C . ARG A 1 101 ? 4.401 -51.284 8.587 1.00 76.44 101 ARG A C 1
ATOM 807 O O . ARG A 1 101 ? 4.809 -51.575 9.715 1.00 76.44 101 ARG A O 1
ATOM 814 N N . PHE A 1 102 ? 3.467 -50.372 8.350 1.00 73.69 102 PHE A N 1
ATOM 815 C CA . PHE A 1 102 ? 2.875 -49.492 9.352 1.00 73.69 102 PHE A CA 1
ATOM 816 C C . PHE A 1 102 ? 1.376 -49.734 9.519 1.00 73.69 102 PHE A C 1
ATOM 818 O O . PHE A 1 102 ? 0.864 -49.554 10.622 1.00 73.69 102 PHE A O 1
ATOM 825 N N . LEU A 1 103 ? 0.698 -50.181 8.462 1.00 83.06 103 LEU A N 1
ATOM 826 C CA . LEU A 1 103 ? -0.732 -50.450 8.460 1.00 83.06 103 LEU A CA 1
ATOM 827 C C . LEU A 1 103 ? -1.005 -51.957 8.516 1.00 83.06 103 LEU A C 1
ATOM 829 O O . LEU A 1 103 ? -0.700 -52.724 7.599 1.00 83.06 103 LEU A O 1
ATOM 833 N N . ASP A 1 104 ? -1.610 -52.397 9.619 1.00 85.75 104 ASP A N 1
ATOM 834 C CA . ASP A 1 104 ? -2.105 -53.765 9.728 1.00 85.75 104 ASP A CA 1
ATOM 835 C C . ASP A 1 104 ? -3.256 -53.992 8.736 1.00 85.75 104 ASP A C 1
ATOM 837 O O . ASP A 1 104 ? -4.059 -53.100 8.484 1.00 85.75 104 ASP A O 1
ATOM 841 N N . HIS A 1 105 ? -3.333 -55.204 8.174 1.00 92.12 105 HIS A N 1
ATOM 842 C CA . HIS A 1 105 ? -4.351 -55.609 7.190 1.00 92.12 105 HIS A CA 1
ATOM 843 C C . HIS A 1 105 ? -4.309 -54.900 5.824 1.00 92.12 105 HIS A C 1
ATOM 845 O O . HIS A 1 105 ? -5.166 -55.155 4.977 1.00 92.12 105 HIS A O 1
ATOM 851 N N . VAL A 1 106 ? -3.280 -54.094 5.568 1.00 91.38 106 VAL A N 1
ATOM 852 C CA . VAL A 1 106 ? -3.015 -53.480 4.264 1.00 91.38 106 VAL A CA 1
ATOM 853 C C . VAL A 1 106 ? -1.874 -54.226 3.584 1.00 91.38 106 VAL A C 1
ATOM 855 O O . VAL A 1 106 ? -0.867 -54.572 4.209 1.00 91.38 106 VAL A O 1
ATOM 858 N N . TYR A 1 107 ? -2.043 -54.523 2.300 1.00 92.06 107 TYR A N 1
ATOM 859 C CA . TYR A 1 107 ? -1.105 -55.326 1.533 1.00 92.06 107 TYR A CA 1
ATOM 860 C C . TYR A 1 107 ? -0.860 -54.745 0.148 1.00 92.06 107 TYR A C 1
ATOM 862 O O . TYR A 1 107 ? -1.800 -54.320 -0.514 1.00 92.06 107 TYR A O 1
ATOM 870 N N . THR A 1 108 ? 0.376 -54.833 -0.336 1.00 89.50 108 THR A N 1
ATOM 871 C CA . THR A 1 108 ? 0.709 -54.553 -1.733 1.00 89.50 108 THR A CA 1
ATOM 872 C C . THR A 1 108 ? 0.846 -55.842 -2.540 1.00 89.50 108 THR A C 1
ATOM 874 O O . THR A 1 108 ? 1.334 -56.881 -2.066 1.00 89.50 108 THR A O 1
ATOM 877 N N . VAL A 1 109 ? 0.353 -55.802 -3.777 1.00 89.06 109 VAL A N 1
ATOM 878 C CA . VAL A 1 109 ? 0.291 -56.934 -4.703 1.00 89.06 109 VAL A CA 1
ATOM 879 C C . VAL A 1 109 ? 0.710 -56.472 -6.101 1.00 89.06 109 VAL A C 1
ATOM 881 O O . VAL A 1 109 ? 0.096 -55.553 -6.621 1.00 89.06 109 VAL A O 1
ATOM 884 N N . PRO A 1 110 ? 1.667 -57.123 -6.788 1.00 88.31 110 PRO A N 1
ATOM 885 C CA . PRO A 1 110 ? 2.076 -56.702 -8.132 1.00 88.31 110 PRO A CA 1
ATOM 886 C C . PRO A 1 110 ? 0.893 -56.647 -9.107 1.00 88.31 110 PRO A C 1
ATOM 888 O O . PRO A 1 110 ? 0.163 -57.632 -9.224 1.00 88.31 110 PRO A O 1
ATOM 891 N N . GLY A 1 111 ? 0.702 -55.567 -9.861 1.00 84.62 111 GLY A N 1
ATOM 892 C CA . GLY A 1 111 ? -0.536 -55.367 -10.620 1.00 84.62 111 GLY A CA 1
ATOM 893 C C . GLY A 1 111 ? -0.773 -56.407 -11.711 1.00 84.62 111 GLY A C 1
ATOM 894 O O . GLY A 1 111 ? -1.890 -56.873 -11.911 1.00 84.62 111 GLY A O 1
ATOM 895 N N . SER A 1 112 ? 0.299 -56.926 -12.317 1.00 84.44 112 SER A N 1
ATOM 896 C CA . SER A 1 112 ? 0.221 -58.046 -13.273 1.00 84.44 112 SER A CA 1
ATOM 897 C C . SER A 1 112 ? -0.220 -59.389 -12.662 1.00 84.44 112 SER A C 1
ATOM 899 O O . SER A 1 112 ? -0.515 -60.337 -13.399 1.00 84.44 112 SER A O 1
ATOM 901 N N . SER A 1 113 ? -0.219 -59.518 -11.333 1.00 87.12 113 SER A N 1
ATOM 902 C CA . SER A 1 113 ? -0.505 -60.780 -10.647 1.00 87.12 113 SER A CA 1
ATOM 903 C C . SER A 1 113 ? -1.988 -61.068 -10.447 1.00 87.12 113 SER A C 1
ATOM 905 O O . SER A 1 113 ? -2.351 -62.238 -10.307 1.00 87.12 113 SER A O 1
ATOM 907 N N . ILE A 1 114 ? -2.842 -60.047 -10.470 1.00 88.19 114 ILE A N 1
ATOM 908 C CA . ILE A 1 114 ? -4.280 -60.164 -10.240 1.00 88.19 114 ILE A CA 1
ATOM 909 C C . ILE A 1 114 ? -5.022 -59.202 -11.172 1.00 88.19 114 ILE A C 1
ATOM 911 O O . ILE A 1 114 ? -4.611 -58.065 -11.361 1.00 88.19 114 ILE A O 1
ATOM 915 N N . SER A 1 115 ? -6.076 -59.681 -11.835 1.00 87.06 115 SER A N 1
ATOM 916 C CA . SER A 1 115 ? -6.865 -58.848 -12.753 1.00 87.06 115 SER A CA 1
ATOM 917 C C . SER A 1 115 ? -7.814 -57.927 -11.996 1.00 87.06 115 SER A C 1
ATOM 919 O O . SER A 1 115 ? -8.379 -58.348 -10.989 1.00 87.06 115 SER A O 1
ATOM 921 N N . LEU A 1 116 ? -8.073 -56.740 -12.552 1.00 85.88 116 LEU A N 1
ATOM 922 C CA . LEU A 1 116 ? -9.076 -55.795 -12.048 1.00 85.88 116 LEU A CA 1
ATOM 923 C C . LEU A 1 116 ? -10.442 -56.468 -11.829 1.00 85.88 116 LEU A C 1
ATOM 925 O O . LEU A 1 116 ? -10.997 -56.383 -10.743 1.00 85.88 116 LEU A O 1
ATOM 929 N N . GLU A 1 117 ? -10.919 -57.264 -12.795 1.00 86.25 117 GLU A N 1
ATOM 930 C CA . GLU A 1 117 ? -12.163 -58.052 -12.665 1.00 86.25 117 GLU A CA 1
ATOM 931 C C . GLU A 1 117 ? -12.183 -58.961 -11.421 1.00 86.25 117 GLU A C 1
ATOM 933 O O . GLU A 1 117 ? -13.230 -59.217 -10.833 1.00 86.25 117 GLU A O 1
ATOM 938 N N . THR A 1 118 ? -11.023 -59.483 -11.020 1.00 87.69 118 THR A N 1
ATOM 939 C CA . THR A 1 118 ? -10.895 -60.344 -9.839 1.00 87.69 118 THR A CA 1
ATOM 940 C C . THR A 1 118 ? -10.912 -59.532 -8.554 1.00 87.69 118 THR A C 1
ATOM 942 O O . THR A 1 118 ? -11.506 -59.984 -7.584 1.00 87.69 118 THR A O 1
ATOM 945 N N . LEU A 1 119 ? -10.288 -58.355 -8.543 1.00 89.00 119 LEU A N 1
ATOM 946 C CA . LEU A 1 119 ? -10.309 -57.449 -7.396 1.00 89.00 119 LEU A CA 1
ATOM 947 C C . LEU A 1 119 ? -11.721 -56.924 -7.135 1.00 89.00 119 LEU A C 1
ATOM 949 O O . LEU A 1 119 ? -12.208 -57.069 -6.019 1.00 89.00 119 LEU A O 1
ATOM 953 N N . VAL A 1 120 ? -12.418 -56.472 -8.183 1.00 87.94 120 VAL A N 1
ATOM 954 C CA . VAL A 1 120 ? -13.834 -56.074 -8.108 1.00 87.94 120 VAL A CA 1
ATOM 955 C C . VAL A 1 120 ? -14.682 -57.215 -7.547 1.00 87.94 120 VAL A C 1
ATOM 957 O O . VAL A 1 120 ? -15.401 -57.032 -6.572 1.00 87.94 120 VAL A O 1
ATOM 960 N N . PHE A 1 121 ? -14.535 -58.432 -8.082 1.00 87.94 121 PHE A N 1
ATOM 961 C CA . PHE A 1 121 ? -15.266 -59.594 -7.571 1.00 87.94 121 PHE A CA 1
ATOM 962 C C . PHE A 1 121 ? -14.964 -59.897 -6.093 1.00 87.94 121 PHE A C 1
ATOM 964 O O . PHE A 1 121 ? -15.862 -60.271 -5.337 1.00 87.94 121 PHE A O 1
ATOM 971 N N . LEU A 1 122 ? -13.706 -59.773 -5.663 1.00 89.50 122 LEU A N 1
ATOM 972 C CA . LEU A 1 122 ? -13.323 -59.993 -4.267 1.00 89.50 122 LEU A CA 1
ATOM 973 C C . LEU A 1 122 ? -13.905 -58.913 -3.345 1.00 89.50 122 LEU A C 1
ATOM 975 O O . LEU A 1 122 ? -14.311 -59.244 -2.233 1.00 89.50 122 LEU A O 1
ATOM 979 N N . GLN A 1 123 ? -13.997 -57.666 -3.808 1.00 88.62 123 GLN A N 1
ATOM 980 C CA . GLN A 1 123 ? -14.590 -56.568 -3.046 1.00 88.62 123 GLN A CA 1
ATOM 981 C C . GLN A 1 123 ? -16.112 -56.732 -2.936 1.00 88.62 123 GLN A C 1
ATOM 983 O O . GLN A 1 123 ? -16.659 -56.724 -1.837 1.00 88.62 123 GLN A O 1
ATOM 988 N N . GLU A 1 124 ? -16.796 -57.031 -4.045 1.00 86.56 124 GLU A N 1
ATOM 989 C CA . GLU A 1 124 ? -18.244 -57.303 -4.070 1.00 86.56 124 GLU A CA 1
ATOM 990 C C . GLU A 1 124 ? -18.648 -58.506 -3.202 1.00 86.56 124 GLU A C 1
ATOM 992 O O . GLU A 1 124 ? -19.762 -58.572 -2.680 1.00 86.56 124 GLU A O 1
ATOM 997 N N . THR A 1 125 ? -17.757 -59.491 -3.058 1.00 87.31 125 THR A N 1
ATOM 998 C CA . THR A 1 125 ? -17.993 -60.669 -2.209 1.00 87.31 125 THR A CA 1
ATOM 999 C C . THR A 1 125 ? -17.581 -60.466 -0.749 1.00 87.31 125 THR A C 1
ATOM 1001 O O . THR A 1 125 ? -17.799 -61.372 0.060 1.00 87.31 125 THR A O 1
ATOM 1004 N N . GLY A 1 126 ? -17.046 -59.290 -0.402 1.00 84.06 126 GLY A N 1
ATOM 1005 C CA . GLY A 1 126 ? -16.598 -58.930 0.945 1.00 84.06 126 GLY A CA 1
ATOM 1006 C C . GLY A 1 126 ? -15.333 -59.664 1.393 1.00 84.06 126 GLY A C 1
ATOM 1007 O O . GLY A 1 126 ? -15.099 -59.819 2.587 1.00 84.06 126 GLY A O 1
ATOM 1008 N N . GLU A 1 127 ? -14.546 -60.185 0.450 1.00 89.31 127 GLU A N 1
ATOM 1009 C CA . GLU A 1 127 ? -13.266 -60.848 0.729 1.00 89.31 127 GLU A CA 1
ATOM 1010 C C . GLU A 1 127 ? -12.116 -59.841 0.867 1.00 89.31 127 GLU A C 1
ATOM 1012 O O . GLU A 1 127 ? -11.087 -60.138 1.478 1.00 89.31 127 GLU A O 1
ATOM 1017 N N . ILE A 1 128 ? -12.289 -58.648 0.306 1.00 91.62 128 ILE A N 1
ATOM 1018 C CA . ILE A 1 128 ? -11.453 -57.468 0.528 1.00 91.62 128 ILE A CA 1
ATOM 1019 C C . ILE A 1 128 ? -12.383 -56.286 0.790 1.00 91.62 128 ILE A C 1
ATOM 1021 O O . ILE A 1 128 ? -13.495 -56.257 0.267 1.00 91.62 128 ILE A O 1
ATOM 1025 N N . GLU A 1 129 ? -11.940 -55.331 1.595 1.00 91.38 129 GLU A N 1
ATOM 1026 C CA . GLU A 1 129 ? -12.717 -54.117 1.870 1.00 91.38 129 GLU A CA 1
ATOM 1027 C C . GLU A 1 129 ? -12.511 -53.077 0.771 1.00 91.38 129 GLU A C 1
ATOM 1029 O O . GLU A 1 129 ? -13.453 -52.437 0.299 1.00 91.38 129 GLU A O 1
ATOM 1034 N N . LEU A 1 130 ? -11.260 -52.956 0.329 1.00 91.00 130 LEU A N 1
ATOM 1035 C CA . LEU A 1 130 ? -10.826 -51.946 -0.619 1.00 91.00 130 LEU A CA 1
ATOM 1036 C C . LEU A 1 130 ? -9.636 -52.449 -1.428 1.00 91.00 130 LEU A C 1
ATOM 1038 O O . LEU A 1 130 ? -8.797 -53.205 -0.926 1.00 91.00 130 LEU A O 1
ATOM 1042 N N . PHE A 1 131 ? -9.555 -52.009 -2.679 1.00 90.44 131 PHE A N 1
ATOM 1043 C CA . PHE A 1 131 ? -8.328 -52.059 -3.456 1.00 90.44 131 PHE A CA 1
ATOM 1044 C C . PHE A 1 131 ? -8.149 -50.752 -4.227 1.00 90.44 131 PHE A C 1
ATOM 1046 O O . PHE A 1 131 ? -9.124 -50.137 -4.644 1.00 90.44 131 PHE A O 1
ATOM 1053 N N . ALA A 1 132 ? -6.900 -50.354 -4.429 1.00 88.00 132 ALA A N 1
ATOM 1054 C CA . ALA A 1 132 ? -6.529 -49.151 -5.162 1.00 88.00 132 ALA A CA 1
ATOM 1055 C C . ALA A 1 132 ? -5.192 -49.371 -5.884 1.00 88.00 132 ALA A C 1
ATOM 1057 O O . ALA A 1 132 ? -4.385 -50.188 -5.424 1.00 88.00 132 ALA A O 1
ATOM 1058 N N . PRO A 1 133 ? -4.927 -48.713 -7.024 1.00 84.75 133 PRO A N 1
ATOM 1059 C CA . PRO A 1 133 ? -3.586 -48.723 -7.603 1.00 84.75 133 PRO A CA 1
ATOM 1060 C C . PRO A 1 133 ? -2.590 -48.117 -6.598 1.00 84.75 133 PRO A C 1
ATOM 1062 O O . PRO A 1 133 ? -2.888 -47.106 -5.966 1.00 84.75 133 PRO A O 1
ATOM 1065 N N . SER A 1 134 ? -1.414 -48.731 -6.422 1.00 75.69 134 SER A N 1
ATOM 1066 C CA . SER A 1 134 ? -0.349 -48.104 -5.626 1.00 75.69 134 SER A CA 1
ATOM 1067 C C . SER A 1 134 ? 0.158 -46.864 -6.356 1.00 75.69 134 SER A C 1
ATOM 1069 O O . SER A 1 134 ? 0.554 -46.964 -7.520 1.00 75.69 134 SER A O 1
ATOM 1071 N N . GLN A 1 135 ? 0.195 -45.721 -5.672 1.00 64.38 135 GLN A N 1
ATOM 1072 C CA . GLN A 1 135 ? 0.872 -44.515 -6.148 1.00 64.38 135 GLN A CA 1
ATOM 1073 C C . GLN A 1 135 ? 2.328 -44.468 -5.659 1.00 64.38 135 GLN A C 1
ATOM 1075 O O . GLN A 1 135 ? 2.771 -43.505 -5.050 1.00 64.38 135 GLN A O 1
ATOM 1080 N N . ASP A 1 136 ? 3.113 -45.504 -5.960 1.00 52.16 136 ASP A N 1
ATOM 1081 C CA . ASP A 1 136 ? 4.580 -45.435 -5.811 1.00 52.16 136 ASP A CA 1
ATOM 1082 C C . ASP A 1 136 ? 5.248 -44.693 -6.988 1.00 52.16 136 ASP A C 1
ATOM 1084 O O . ASP A 1 136 ? 6.473 -44.610 -7.077 1.00 52.16 136 ASP A O 1
ATOM 1088 N N . SER A 1 137 ? 4.451 -44.187 -7.938 1.00 46.19 137 SER A N 1
ATOM 1089 C CA . SER A 1 137 ? 4.915 -43.420 -9.097 1.00 46.19 137 SER A CA 1
ATOM 1090 C C . SER A 1 137 ? 4.978 -41.916 -8.862 1.00 46.19 137 SER A C 1
ATOM 1092 O O . SER A 1 137 ? 5.307 -41.206 -9.810 1.00 46.19 137 SER A O 1
ATOM 1094 N N . LEU A 1 138 ? 4.723 -41.430 -7.642 1.00 41.22 138 LEU A N 1
ATOM 1095 C CA . LEU A 1 138 ? 5.265 -40.136 -7.241 1.00 41.22 138 LEU A CA 1
ATOM 1096 C C . LEU A 1 138 ? 6.787 -40.305 -7.242 1.00 41.22 138 LEU A C 1
ATOM 1098 O O . LEU A 1 138 ? 7.393 -40.745 -6.265 1.00 41.22 138 LEU A O 1
ATOM 1102 N N . GLN A 1 139 ? 7.406 -40.061 -8.400 1.00 38.41 139 GLN A N 1
ATOM 1103 C CA . GLN A 1 139 ? 8.829 -39.777 -8.420 1.00 38.41 139 GLN A CA 1
ATOM 1104 C C . GLN A 1 139 ? 9.003 -38.618 -7.434 1.00 38.41 139 GLN A C 1
ATOM 1106 O O . GLN A 1 139 ? 8.261 -37.644 -7.568 1.00 38.41 139 GLN A O 1
ATOM 1111 N N . PRO A 1 140 ? 9.903 -38.701 -6.439 1.00 37.31 140 PRO A N 1
ATOM 1112 C CA . PRO A 1 140 ? 10.314 -37.491 -5.754 1.00 37.31 140 PRO A CA 1
ATOM 1113 C C . PRO A 1 140 ? 10.805 -36.552 -6.851 1.00 37.31 140 PRO A C 1
ATOM 1115 O O . PRO A 1 140 ? 11.786 -36.857 -7.538 1.00 37.31 140 PRO A O 1
ATOM 1118 N N . ILE A 1 141 ? 10.045 -35.487 -7.085 1.00 36.69 141 ILE A N 1
ATOM 1119 C CA . ILE A 1 141 ? 10.499 -34.392 -7.923 1.00 36.69 141 ILE A CA 1
ATOM 1120 C C . ILE A 1 141 ? 11.752 -33.879 -7.200 1.00 36.69 141 ILE A C 1
ATOM 1122 O O . ILE A 1 141 ? 11.734 -33.777 -5.968 1.00 36.69 141 ILE A O 1
ATOM 1126 N N . PRO A 1 142 ? 12.893 -33.714 -7.889 1.00 41.53 142 PRO A N 1
ATOM 1127 C CA . PRO A 1 142 ? 14.036 -33.056 -7.279 1.00 41.53 142 PRO A CA 1
ATOM 1128 C C . PRO A 1 142 ? 13.549 -31.710 -6.742 1.00 41.53 142 PRO A C 1
ATOM 1130 O O . PRO A 1 142 ? 13.035 -30.926 -7.528 1.00 41.53 142 PRO A O 1
ATOM 1133 N N . MET A 1 143 ? 13.657 -31.498 -5.427 1.00 49.88 143 MET A N 1
ATOM 1134 C CA . MET A 1 143 ? 13.362 -30.197 -4.823 1.00 49.88 143 MET A CA 1
ATOM 1135 C C . MET A 1 143 ? 14.227 -29.158 -5.531 1.00 49.88 143 MET A C 1
ATOM 1137 O O . MET A 1 143 ? 15.434 -29.405 -5.681 1.00 49.88 143 MET A O 1
ATOM 1141 N N . THR A 1 144 ? 13.634 -28.049 -5.967 1.00 63.50 144 THR A N 1
ATOM 1142 C CA . THR A 1 144 ? 14.373 -26.934 -6.573 1.00 63.50 144 THR A CA 1
ATOM 1143 C C . THR A 1 144 ? 15.163 -26.249 -5.462 1.00 63.50 144 THR A C 1
ATOM 1145 O O . THR A 1 144 ? 14.696 -25.331 -4.798 1.00 63.50 144 THR A O 1
ATOM 1148 N N . ILE A 1 145 ? 16.335 -26.802 -5.158 1.00 83.88 145 ILE A N 1
ATOM 1149 C CA . ILE A 1 145 ? 17.305 -26.180 -4.264 1.00 83.88 145 ILE A CA 1
ATOM 1150 C C . ILE A 1 145 ? 18.223 -25.362 -5.170 1.00 83.88 145 ILE A C 1
ATOM 1152 O O . ILE A 1 145 ? 18.842 -25.981 -6.043 1.00 83.88 145 ILE A O 1
ATOM 1156 N N . PRO A 1 146 ? 18.318 -24.040 -4.950 1.00 90.44 146 PRO A N 1
ATOM 1157 C CA . PRO A 1 146 ? 19.249 -23.182 -5.670 1.00 90.44 146 PRO A CA 1
ATOM 1158 C C . PRO A 1 146 ? 20.667 -23.773 -5.680 1.00 90.44 146 PRO A C 1
ATOM 1160 O O . PRO A 1 146 ? 21.112 -24.363 -4.683 1.00 90.44 146 PRO A O 1
ATOM 1163 N N . ASP A 1 147 ? 21.364 -23.694 -6.813 1.00 92.44 147 ASP A N 1
ATOM 1164 C CA . ASP A 1 147 ? 22.674 -24.333 -7.003 1.00 92.44 147 ASP A CA 1
ATOM 1165 C C . ASP A 1 147 ? 23.859 -23.570 -6.372 1.00 92.44 147 ASP A C 1
ATOM 1167 O O . ASP A 1 147 ? 25.023 -23.979 -6.501 1.00 92.44 147 ASP A O 1
ATOM 1171 N N . ASP A 1 148 ? 23.544 -22.523 -5.612 1.00 96.69 148 ASP A N 1
ATOM 1172 C CA . ASP A 1 148 ? 24.470 -21.561 -5.031 1.00 96.69 148 ASP A CA 1
ATOM 1173 C C . ASP A 1 148 ? 25.456 -22.205 -4.036 1.00 96.69 148 ASP A C 1
ATOM 1175 O O . ASP A 1 148 ? 25.071 -22.994 -3.159 1.00 96.69 148 ASP A O 1
ATOM 1179 N N . PRO A 1 149 ? 26.765 -21.887 -4.109 1.00 96.31 149 PRO A N 1
ATOM 1180 C CA . PRO A 1 149 ? 27.799 -22.560 -3.323 1.00 96.31 149 PRO A CA 1
ATOM 1181 C C . PRO A 1 149 ? 27.617 -22.517 -1.799 1.00 96.31 149 PRO A C 1
ATOM 1183 O O . PRO A 1 149 ? 28.098 -23.430 -1.117 1.00 96.31 149 PRO A O 1
ATOM 1186 N N . LEU A 1 150 ? 26.975 -21.477 -1.256 1.00 96.44 150 LEU A N 1
ATOM 1187 C CA . LEU A 1 150 ? 26.794 -21.267 0.184 1.00 96.44 150 LEU A CA 1
ATOM 1188 C C . LEU A 1 150 ? 25.422 -21.726 0.702 1.00 96.44 150 LEU A C 1
ATOM 1190 O O . LEU A 1 150 ? 25.209 -21.693 1.917 1.00 96.44 150 LEU A O 1
ATOM 1194 N N . ILE A 1 151 ? 24.530 -22.259 -0.146 1.00 94.25 151 ILE A N 1
ATOM 1195 C CA . ILE A 1 151 ? 23.213 -22.774 0.286 1.00 94.25 151 ILE A CA 1
ATOM 1196 C C . ILE A 1 151 ? 23.340 -23.854 1.374 1.00 94.25 151 ILE A C 1
ATOM 1198 O O . ILE A 1 151 ? 22.527 -23.956 2.292 1.00 94.25 151 ILE A O 1
ATOM 1202 N N . ALA A 1 152 ? 24.421 -24.643 1.329 1.00 91.69 152 ALA A N 1
ATOM 1203 C CA . ALA A 1 152 ? 24.714 -25.675 2.323 1.00 91.69 152 ALA A CA 1
ATOM 1204 C C . ALA A 1 152 ? 25.015 -25.101 3.723 1.00 91.69 152 ALA A C 1
ATOM 1206 O O . ALA A 1 152 ? 24.770 -25.778 4.734 1.00 91.69 152 ALA A O 1
ATOM 1207 N N . ASP A 1 153 ? 25.517 -23.866 3.776 1.00 93.69 153 ASP A N 1
ATOM 1208 C CA . ASP A 1 153 ? 25.838 -23.129 4.998 1.00 93.69 153 ASP A CA 1
ATOM 1209 C C . ASP A 1 153 ? 24.622 -22.333 5.518 1.00 93.69 153 ASP A C 1
ATOM 1211 O O . ASP A 1 153 ? 24.541 -22.027 6.713 1.00 93.69 153 ASP A O 1
ATOM 1215 N N . GLN A 1 154 ? 23.615 -22.081 4.671 1.00 96.38 154 GLN A N 1
ATOM 1216 C CA . GLN A 1 154 ? 22.343 -21.438 5.022 1.00 96.38 154 GLN A CA 1
ATOM 1217 C C . GLN A 1 154 ? 21.386 -22.391 5.763 1.00 96.38 154 GLN A C 1
ATOM 1219 O O . GLN A 1 154 ? 20.272 -22.689 5.331 1.00 96.38 154 GLN A O 1
ATOM 1224 N N . TRP A 1 155 ? 21.799 -22.838 6.956 1.00 95.19 155 TRP A N 1
ATOM 1225 C CA . TRP A 1 155 ? 21.018 -23.748 7.810 1.00 95.19 155 TRP A CA 1
ATOM 1226 C C . TRP A 1 155 ? 19.601 -23.248 8.106 1.00 95.19 155 TRP A C 1
ATOM 1228 O O . TRP A 1 155 ? 18.723 -24.042 8.398 1.00 95.19 155 TRP A O 1
ATOM 1238 N N . HIS A 1 156 ? 19.375 -21.940 8.061 1.00 94.94 156 HIS A N 1
ATOM 1239 C CA . HIS A 1 156 ? 18.079 -21.331 8.319 1.00 94.94 156 HIS A CA 1
ATOM 1240 C C . HIS A 1 156 ? 17.054 -21.557 7.198 1.00 94.94 156 HIS A C 1
ATOM 1242 O O . HIS A 1 156 ? 15.860 -21.444 7.463 1.00 94.94 156 HIS A O 1
ATOM 1248 N N . LEU A 1 157 ? 17.510 -21.874 5.983 1.00 95.56 157 LEU A N 1
ATOM 1249 C CA . LEU A 1 157 ? 16.669 -22.281 4.854 1.00 95.56 157 LEU A CA 1
ATOM 1250 C C . LEU A 1 157 ? 16.531 -23.804 4.832 1.00 95.56 157 LEU A C 1
ATOM 1252 O O . LEU A 1 157 ? 15.430 -24.326 4.679 1.00 95.56 157 LEU A O 1
ATOM 1256 N N . ILE A 1 158 ? 17.653 -24.511 5.036 1.00 93.38 158 ILE A N 1
ATOM 1257 C CA . ILE A 1 158 ? 17.723 -25.976 4.996 1.00 93.38 158 ILE A CA 1
ATOM 1258 C C . ILE A 1 158 ? 18.625 -26.493 6.129 1.00 93.38 158 ILE A C 1
ATOM 1260 O O . ILE A 1 158 ? 19.851 -26.598 5.993 1.00 93.38 158 ILE A O 1
ATOM 1264 N N . ASN A 1 159 ? 18.039 -26.881 7.261 1.00 91.38 159 ASN A N 1
ATOM 1265 C CA . ASN A 1 159 ? 18.781 -27.373 8.418 1.00 91.38 159 ASN A CA 1
ATOM 1266 C C . ASN A 1 159 ? 18.944 -28.894 8.357 1.00 91.38 159 ASN A C 1
ATOM 1268 O O . ASN A 1 159 ? 18.109 -29.674 8.825 1.00 91.38 159 ASN A O 1
ATOM 1272 N N . THR A 1 160 ? 20.094 -29.334 7.856 1.00 89.69 160 THR A N 1
ATOM 1273 C CA . THR A 1 160 ? 20.484 -30.750 7.787 1.00 89.69 160 THR A CA 1
ATOM 1274 C C . THR A 1 160 ? 21.249 -31.231 9.028 1.00 89.69 160 THR A C 1
ATOM 1276 O O . THR A 1 160 ? 21.742 -32.365 9.059 1.00 89.69 160 THR A O 1
ATOM 1279 N N . GLY A 1 161 ? 21.333 -30.408 10.080 1.00 85.62 161 GLY A N 1
ATOM 1280 C CA . GLY A 1 161 ? 22.130 -30.670 11.281 1.00 85.62 161 GLY A CA 1
ATOM 1281 C C . GLY A 1 161 ? 23.590 -30.237 11.132 1.00 85.62 161 GLY A C 1
ATOM 1282 O O . GLY A 1 161 ? 24.491 -30.891 11.679 1.00 85.62 161 GLY A O 1
ATOM 1283 N N . GLN A 1 162 ? 23.825 -29.154 10.385 1.00 84.62 162 GLN A N 1
ATOM 1284 C CA . GLN A 1 162 ? 25.126 -28.507 10.221 1.00 84.62 162 GLN A CA 1
ATOM 1285 C C . GLN A 1 162 ? 25.807 -28.323 11.588 1.00 84.62 162 GLN A C 1
ATOM 1287 O O . GLN A 1 162 ? 25.160 -28.032 12.597 1.00 84.62 162 GLN A O 1
ATOM 1292 N N . ASP A 1 163 ? 27.114 -28.581 11.650 1.00 79.25 163 ASP A N 1
ATOM 1293 C CA . ASP A 1 163 ? 27.925 -28.548 12.878 1.00 79.25 163 ASP A CA 1
ATOM 1294 C C . ASP A 1 163 ? 27.446 -29.429 14.051 1.00 79.25 163 ASP A C 1
ATOM 1296 O O . ASP A 1 163 ? 27.857 -29.257 15.202 1.00 79.25 163 ASP A O 1
ATOM 1300 N N . GLY A 1 164 ? 26.651 -30.465 13.762 1.00 77.12 164 GLY A N 1
ATOM 1301 C CA . GLY A 1 164 ? 26.170 -31.425 14.759 1.00 77.12 164 GLY A CA 1
ATOM 1302 C C . GLY A 1 164 ? 24.972 -30.925 15.568 1.00 77.12 164 GLY A C 1
ATOM 1303 O O . GLY A 1 164 ? 24.721 -31.450 16.659 1.00 77.12 164 GLY A O 1
ATOM 1304 N N . ASN A 1 165 ? 24.263 -29.928 15.039 1.00 81.38 165 ASN A N 1
ATOM 1305 C CA . ASN A 1 165 ? 23.078 -29.321 15.633 1.00 81.38 165 ASN A CA 1
ATOM 1306 C C . ASN A 1 165 ? 21.787 -30.100 15.319 1.00 81.38 165 ASN A C 1
ATOM 1308 O O . ASN A 1 165 ? 21.799 -31.126 14.634 1.00 81.38 165 ASN A O 1
ATOM 1312 N N . SER A 1 166 ? 20.671 -29.642 15.891 1.00 81.19 166 SER A N 1
ATOM 1313 C CA . SER A 1 166 ? 19.341 -30.220 15.672 1.00 81.19 166 SER A CA 1
ATOM 1314 C C . SER A 1 166 ? 18.878 -29.994 14.232 1.00 81.19 166 SER A C 1
ATOM 1316 O O . SER A 1 166 ? 18.914 -28.866 13.763 1.00 81.19 166 SER A O 1
ATOM 1318 N N . VAL A 1 167 ? 18.428 -31.062 13.572 1.00 87.19 167 VAL A N 1
ATOM 1319 C CA . VAL A 1 167 ? 17.869 -31.052 12.207 1.00 87.19 167 VAL A CA 1
ATOM 1320 C C . VAL A 1 167 ? 16.446 -30.483 12.222 1.00 87.19 167 VAL A C 1
ATOM 1322 O O . VAL A 1 167 ? 15.703 -30.778 13.163 1.00 87.19 167 VAL A O 1
ATOM 1325 N N . GLY A 1 168 ? 16.059 -29.758 11.168 1.00 83.69 168 GLY A N 1
ATOM 1326 C CA . GLY A 1 168 ? 14.672 -29.346 10.911 1.00 83.69 168 GLY A CA 1
ATOM 1327 C C . GLY A 1 168 ? 14.181 -28.132 11.700 1.00 83.69 168 GLY A C 1
ATOM 1328 O O . GLY A 1 168 ? 12.979 -27.956 11.846 1.00 83.69 168 GLY A O 1
ATOM 1329 N N . VAL A 1 169 ? 15.092 -27.329 12.260 1.00 90.25 169 VAL A N 1
ATOM 1330 C CA . VAL A 1 169 ? 14.769 -25.964 12.706 1.00 90.25 169 VAL A CA 1
ATOM 1331 C C . VAL A 1 169 ? 15.269 -25.016 11.620 1.00 90.25 169 VAL A C 1
ATOM 1333 O O . VAL A 1 169 ? 16.403 -24.539 11.686 1.00 90.25 169 VAL A O 1
ATOM 1336 N N . ASP A 1 170 ? 14.438 -24.830 10.605 1.00 93.38 170 ASP A N 1
ATOM 1337 C CA . ASP A 1 170 ? 14.613 -23.991 9.417 1.00 93.38 170 ASP A CA 1
ATOM 1338 C C . ASP A 1 170 ? 13.237 -23.492 8.948 1.00 93.38 170 ASP A C 1
ATOM 1340 O O . ASP A 1 170 ? 12.218 -23.911 9.489 1.00 93.38 170 ASP A O 1
ATOM 1344 N N . LEU A 1 171 ? 13.193 -22.593 7.966 1.00 95.06 171 LEU A N 1
ATOM 1345 C CA . LEU A 1 171 ? 11.940 -22.036 7.439 1.00 95.06 171 LEU A CA 1
ATOM 1346 C C . LEU A 1 171 ? 11.033 -23.052 6.729 1.00 95.06 171 LEU A C 1
ATOM 1348 O O . LEU A 1 171 ? 9.930 -22.674 6.347 1.00 95.06 171 LEU A O 1
ATOM 1352 N N . ASN A 1 172 ? 11.473 -24.294 6.498 1.00 94.12 172 ASN A N 1
ATOM 1353 C CA . ASN A 1 172 ? 10.767 -25.265 5.662 1.00 94.12 172 ASN A CA 1
ATOM 1354 C C . ASN A 1 172 ? 10.425 -24.699 4.263 1.00 94.12 172 ASN A C 1
ATOM 1356 O O . ASN A 1 172 ? 9.287 -24.773 3.800 1.00 94.12 172 ASN A O 1
ATOM 1360 N N . VAL A 1 173 ? 11.407 -24.073 3.603 1.00 94.06 173 VAL A N 1
ATOM 1361 C CA . VAL A 1 173 ? 11.199 -23.286 2.370 1.00 94.06 173 VAL A CA 1
ATOM 1362 C C . VAL A 1 173 ? 11.172 -24.117 1.087 1.00 94.06 173 VAL A C 1
ATOM 1364 O O . VAL A 1 173 ? 10.567 -23.715 0.102 1.00 94.06 173 VAL A O 1
ATOM 1367 N N . THR A 1 174 ? 11.754 -25.316 1.087 1.00 91.06 174 THR A N 1
ATOM 1368 C CA . THR A 1 174 ? 11.908 -26.111 -0.143 1.00 91.06 174 THR A CA 1
ATOM 1369 C C . THR A 1 174 ? 10.577 -26.490 -0.798 1.00 91.06 174 THR A C 1
ATOM 1371 O O . THR A 1 174 ? 10.505 -26.531 -2.015 1.00 91.06 174 THR A O 1
ATOM 1374 N N . GLY A 1 175 ? 9.514 -26.734 -0.019 1.00 86.44 175 GLY A N 1
ATOM 1375 C CA . GLY A 1 175 ? 8.182 -27.007 -0.579 1.00 86.44 175 GLY A CA 1
ATOM 1376 C C . GLY A 1 175 ? 7.456 -25.761 -1.106 1.00 86.44 175 GLY A C 1
ATOM 1377 O O . GLY A 1 175 ? 6.494 -25.892 -1.863 1.00 86.44 175 GLY A O 1
ATOM 1378 N N . ALA A 1 176 ? 7.902 -24.561 -0.724 1.00 91.50 176 ALA A N 1
ATOM 1379 C CA . ALA A 1 176 ? 7.476 -23.315 -1.353 1.00 91.50 176 ALA A CA 1
ATOM 1380 C C . ALA A 1 176 ? 8.236 -23.096 -2.674 1.00 91.50 176 ALA A C 1
ATOM 1382 O O . ALA A 1 176 ? 7.592 -22.909 -3.700 1.00 91.50 176 ALA A O 1
ATOM 1383 N N . TRP A 1 177 ? 9.568 -23.256 -2.677 1.00 94.06 177 TRP A N 1
ATOM 1384 C CA . TRP A 1 177 ? 10.433 -23.103 -3.865 1.00 94.06 177 TRP A CA 1
ATOM 1385 C C . TRP A 1 177 ? 10.159 -24.068 -5.017 1.00 94.06 177 TRP A C 1
ATOM 1387 O O . TRP A 1 177 ? 10.552 -23.801 -6.148 1.00 94.06 177 TRP A O 1
ATOM 1397 N N . ASP A 1 178 ? 9.447 -25.164 -4.766 1.00 86.94 178 ASP A N 1
ATOM 1398 C CA . ASP A 1 178 ? 8.948 -26.025 -5.840 1.00 86.94 178 ASP A CA 1
ATOM 1399 C C . ASP A 1 178 ? 7.920 -25.311 -6.749 1.00 86.94 178 ASP A C 1
ATOM 1401 O O . ASP A 1 178 ? 7.626 -25.808 -7.838 1.00 86.94 178 ASP A O 1
ATOM 1405 N N . ARG A 1 179 ? 7.355 -24.177 -6.308 1.00 89.00 179 ARG A N 1
ATOM 1406 C CA . ARG A 1 179 ? 6.297 -23.432 -7.013 1.00 89.00 179 ARG A CA 1
ATOM 1407 C C . ARG A 1 179 ? 6.533 -21.926 -7.089 1.00 89.00 179 ARG A C 1
ATOM 1409 O O . ARG A 1 179 ? 6.155 -21.335 -8.089 1.00 89.00 179 ARG A O 1
ATOM 1416 N N . TYR A 1 180 ? 7.140 -21.344 -6.058 1.00 94.75 180 TYR A N 1
ATOM 1417 C CA . TYR A 1 180 ? 7.226 -19.900 -5.859 1.00 94.75 180 TYR A CA 1
ATOM 1418 C C . TYR A 1 180 ? 8.616 -19.523 -5.363 1.00 94.75 180 TYR A C 1
ATOM 1420 O O . TYR A 1 180 ? 9.140 -20.145 -4.434 1.00 94.75 180 TYR A O 1
ATOM 1428 N N . ASN A 1 181 ? 9.214 -18.503 -5.958 1.00 95.31 181 ASN A N 1
ATOM 1429 C CA . ASN A 1 181 ? 10.522 -17.967 -5.588 1.00 95.31 181 ASN A CA 1
ATOM 1430 C C . ASN A 1 181 ? 10.484 -16.469 -5.235 1.00 95.31 181 ASN A C 1
ATOM 1432 O O . ASN A 1 181 ? 11.525 -15.899 -4.927 1.00 95.31 181 ASN A O 1
ATOM 1436 N N . GLY A 1 182 ? 9.307 -15.850 -5.227 1.00 97.19 182 GLY A N 1
ATOM 1437 C CA . GLY A 1 182 ? 9.047 -14.433 -5.000 1.00 97.19 182 GLY A CA 1
ATOM 1438 C C . GLY A 1 182 ? 8.936 -13.597 -6.276 1.00 97.19 182 GLY A C 1
ATOM 1439 O O . GLY A 1 182 ? 8.905 -12.375 -6.168 1.00 97.19 182 GLY A O 1
ATOM 1440 N N . SER A 1 183 ? 8.914 -14.209 -7.465 1.00 96.19 183 SER A N 1
ATOM 1441 C CA . SER A 1 183 ? 8.856 -13.468 -8.734 1.00 96.19 183 SER A CA 1
ATOM 1442 C C . SER A 1 183 ? 7.621 -12.572 -8.813 1.00 96.19 183 SER A C 1
ATOM 1444 O O . SER A 1 183 ? 6.523 -12.972 -8.440 1.00 96.19 183 SER A O 1
ATOM 1446 N N . GLY A 1 184 ? 7.795 -11.352 -9.326 1.00 94.88 184 GLY A N 1
ATOM 1447 C CA . GLY A 1 184 ? 6.708 -10.376 -9.449 1.00 94.88 184 GLY A CA 1
ATOM 1448 C C . GLY A 1 184 ? 6.349 -9.643 -8.153 1.00 94.88 184 GLY A C 1
ATOM 1449 O O . GLY A 1 184 ? 5.440 -8.823 -8.180 1.00 94.88 184 GLY A O 1
ATOM 1450 N N . VAL A 1 185 ? 7.063 -9.900 -7.050 1.00 98.50 185 VAL A N 1
ATOM 1451 C CA . VAL A 1 185 ? 6.910 -9.171 -5.783 1.00 98.50 185 VAL A CA 1
ATOM 1452 C C . VAL A 1 185 ? 8.100 -8.241 -5.558 1.00 98.50 185 VAL A C 1
ATOM 1454 O O . VAL A 1 185 ? 9.251 -8.646 -5.755 1.00 98.50 185 VAL A O 1
ATOM 1457 N N . MET A 1 186 ? 7.837 -7.017 -5.092 1.00 98.38 186 MET A N 1
ATOM 1458 C CA . MET A 1 186 ? 8.870 -6.040 -4.740 1.00 98.38 186 MET A CA 1
ATOM 1459 C C . MET A 1 186 ? 9.075 -5.927 -3.221 1.00 98.38 186 MET A C 1
ATOM 1461 O O . MET A 1 186 ? 8.161 -5.580 -2.466 1.00 98.38 186 MET A O 1
ATOM 1465 N N . ILE A 1 187 ? 10.309 -6.164 -2.760 1.00 98.75 187 ILE A N 1
ATOM 1466 C CA . ILE A 1 187 ? 10.697 -6.038 -1.346 1.00 98.75 187 ILE A CA 1
ATOM 1467 C C . ILE A 1 187 ? 11.617 -4.828 -1.146 1.00 98.75 187 ILE A C 1
ATOM 1469 O O . ILE A 1 187 ? 12.770 -4.831 -1.576 1.00 98.75 187 ILE A O 1
ATOM 1473 N N . ARG A 1 188 ? 11.145 -3.822 -0.403 1.00 98.44 188 ARG A N 1
ATOM 1474 C CA . ARG A 1 188 ? 11.952 -2.680 0.038 1.00 98.44 188 ARG A CA 1
ATOM 1475 C C . ARG A 1 188 ? 12.671 -2.959 1.331 1.00 98.44 188 ARG A C 1
ATOM 1477 O O . ARG A 1 188 ? 12.047 -3.212 2.364 1.00 98.44 188 ARG A O 1
ATOM 1484 N N . ILE A 1 189 ? 13.987 -2.813 1.308 1.00 98.38 189 ILE A N 1
ATOM 1485 C CA . ILE A 1 189 ? 14.798 -2.826 2.521 1.00 98.38 189 ILE A CA 1
ATOM 1486 C C . ILE A 1 189 ? 15.036 -1.382 2.963 1.00 98.38 189 ILE A C 1
ATOM 1488 O O . ILE A 1 189 ? 15.677 -0.588 2.276 1.00 98.38 189 ILE A O 1
ATOM 1492 N N . VAL A 1 190 ? 14.499 -1.031 4.129 1.00 97.38 190 VAL A N 1
ATOM 1493 C CA . VAL A 1 190 ? 14.602 0.317 4.699 1.00 97.38 190 VAL A CA 1
ATOM 1494 C C . VAL A 1 190 ? 15.687 0.306 5.770 1.00 97.38 190 VAL A C 1
ATOM 1496 O O . VAL A 1 190 ? 15.444 -0.159 6.886 1.00 97.38 190 VAL A O 1
ATOM 1499 N N . ASP A 1 191 ? 16.900 0.755 5.435 1.00 96.25 191 ASP A N 1
ATOM 1500 C CA . ASP A 1 191 ? 18.089 0.515 6.268 1.00 96.25 191 ASP A CA 1
ATOM 1501 C C . ASP A 1 191 ? 19.233 1.542 6.044 1.00 96.25 191 ASP A C 1
ATOM 1503 O O . ASP A 1 191 ? 18.984 2.729 5.808 1.00 96.25 191 ASP A O 1
ATOM 1507 N N . ASP A 1 192 ? 20.492 1.122 6.212 1.00 94.94 192 ASP A N 1
ATOM 1508 C CA . ASP A 1 192 ? 21.711 1.939 6.104 1.00 94.94 192 ASP A CA 1
ATOM 1509 C C . ASP A 1 192 ? 22.333 1.997 4.695 1.00 94.94 192 ASP A C 1
ATOM 1511 O O . ASP A 1 192 ? 23.285 2.748 4.479 1.00 94.94 192 ASP A O 1
ATOM 1515 N N . GLY A 1 193 ? 21.758 1.270 3.734 1.00 95.06 193 GLY A N 1
ATOM 1516 C CA . GLY A 1 193 ? 22.142 1.277 2.322 1.00 95.06 193 GLY A CA 1
ATOM 1517 C C . GLY A 1 193 ? 22.261 -0.121 1.712 1.00 95.06 193 GLY A C 1
ATOM 1518 O O . GLY A 1 193 ? 22.106 -1.140 2.392 1.00 95.06 193 GLY A O 1
ATOM 1519 N N . LEU A 1 194 ? 22.529 -0.174 0.410 1.00 97.56 194 LEU A N 1
ATOM 1520 C CA . LEU A 1 194 ? 22.750 -1.399 -0.361 1.00 97.56 194 LEU A CA 1
ATOM 1521 C C . LEU A 1 194 ? 24.038 -1.299 -1.155 1.00 97.56 194 LEU A C 1
ATOM 1523 O O . LEU A 1 194 ? 24.202 -0.372 -1.930 1.00 97.56 194 LEU A O 1
ATOM 1527 N N . ASP A 1 195 ? 24.915 -2.291 -1.054 1.00 97.44 195 ASP A N 1
ATOM 1528 C CA . ASP A 1 195 ? 25.974 -2.460 -2.043 1.00 97.44 195 ASP A CA 1
ATOM 1529 C C . ASP A 1 195 ? 25.381 -2.886 -3.398 1.00 97.44 195 ASP A C 1
ATOM 1531 O O . ASP A 1 195 ? 25.221 -4.075 -3.673 1.00 97.44 195 ASP A O 1
ATOM 1535 N N . ILE A 1 196 ? 25.020 -1.904 -4.231 1.00 96.69 196 ILE A N 1
ATOM 1536 C CA . ILE A 1 196 ? 24.276 -2.100 -5.488 1.00 96.69 196 ILE A CA 1
ATOM 1537 C C . ILE A 1 196 ? 25.042 -2.911 -6.541 1.00 96.69 196 ILE A C 1
ATOM 1539 O O . ILE A 1 196 ? 24.449 -3.381 -7.507 1.00 96.69 196 ILE A O 1
ATOM 1543 N N . ILE A 1 197 ? 26.355 -3.093 -6.365 1.00 95.69 197 ILE A N 1
ATOM 1544 C CA . ILE A 1 197 ? 27.203 -3.897 -7.258 1.00 95.69 197 ILE A CA 1
ATOM 1545 C C . ILE A 1 197 ? 27.459 -5.315 -6.733 1.00 95.69 197 ILE A C 1
ATOM 1547 O O . ILE A 1 197 ? 28.233 -6.056 -7.343 1.00 95.69 197 ILE A O 1
ATOM 1551 N N . HIS A 1 198 ? 26.862 -5.693 -5.601 1.00 98.19 198 HIS A N 1
ATOM 1552 C CA . HIS A 1 198 ? 27.028 -7.025 -5.031 1.00 98.19 198 HIS A CA 1
ATOM 1553 C C . HIS A 1 198 ? 26.477 -8.094 -5.982 1.00 98.19 198 HIS A C 1
ATOM 1555 O O . HIS A 1 198 ? 25.335 -8.003 -6.433 1.00 98.19 198 HIS A O 1
ATOM 1561 N N . GLU A 1 199 ? 27.258 -9.140 -6.255 1.00 96.94 199 GLU A N 1
ATOM 1562 C CA . GLU A 1 199 ? 26.964 -10.088 -7.335 1.00 96.94 199 GLU A CA 1
ATOM 1563 C C . GLU A 1 199 ? 25.651 -10.881 -7.172 1.00 96.94 199 GLU A C 1
ATOM 1565 O O . GLU A 1 199 ? 25.031 -11.217 -8.176 1.00 96.94 199 GLU A O 1
ATOM 1570 N N . ASP A 1 200 ? 25.196 -11.110 -5.935 1.00 96.81 200 ASP A N 1
ATOM 1571 C CA . ASP A 1 200 ? 23.901 -11.759 -5.643 1.00 96.81 200 ASP A CA 1
ATOM 1572 C C . ASP A 1 200 ? 22.733 -10.781 -5.437 1.00 96.81 200 ASP A C 1
ATOM 1574 O O . ASP A 1 200 ? 21.625 -11.216 -5.151 1.00 96.81 200 ASP A O 1
ATOM 1578 N N . LEU A 1 201 ? 22.945 -9.465 -5.523 1.00 98.06 201 LEU A N 1
ATOM 1579 C CA . LEU A 1 201 ? 21.877 -8.474 -5.285 1.00 98.06 201 LEU A CA 1
ATOM 1580 C C . LEU A 1 201 ? 21.623 -7.608 -6.516 1.00 98.06 201 LEU A C 1
ATOM 1582 O O . LEU A 1 201 ? 20.485 -7.299 -6.843 1.00 98.06 201 LEU A O 1
ATOM 1586 N N . GLN A 1 202 ? 22.671 -7.268 -7.261 1.00 97.19 202 GLN A N 1
ATOM 1587 C CA . GLN A 1 202 ? 22.560 -6.482 -8.484 1.00 97.19 202 GLN A CA 1
ATOM 1588 C C . GLN A 1 202 ? 21.566 -7.053 -9.526 1.00 97.19 202 GLN A C 1
ATOM 1590 O O . GLN A 1 202 ? 20.881 -6.245 -10.150 1.00 97.19 202 GLN A O 1
ATOM 1595 N N . PRO A 1 203 ? 21.423 -8.384 -9.730 1.00 96.00 203 PRO A N 1
ATOM 1596 C CA . PRO A 1 203 ? 20.516 -8.915 -10.755 1.00 96.00 203 PRO A CA 1
ATOM 1597 C C . PRO A 1 203 ? 19.035 -8.566 -10.560 1.00 96.00 203 PRO A C 1
ATOM 1599 O O . PRO A 1 203 ? 18.332 -8.387 -11.551 1.00 96.00 203 PRO A O 1
ATOM 1602 N N . ASN A 1 204 ? 18.580 -8.455 -9.307 1.00 95.44 204 ASN A N 1
ATOM 1603 C CA . ASN A 1 204 ? 17.181 -8.182 -8.959 1.00 95.44 204 ASN A CA 1
ATOM 1604 C C . ASN A 1 204 ? 16.998 -6.800 -8.307 1.00 95.44 204 ASN A C 1
ATOM 1606 O O . ASN A 1 204 ? 15.938 -6.513 -7.747 1.00 95.44 204 ASN A O 1
ATOM 1610 N N . PHE A 1 205 ? 18.023 -5.947 -8.362 1.00 98.19 205 PHE A N 1
ATOM 1611 C CA . PHE A 1 205 ? 17.969 -4.600 -7.815 1.00 98.19 205 PHE A CA 1
ATOM 1612 C C . PHE A 1 205 ? 17.168 -3.664 -8.724 1.00 98.19 205 PHE A C 1
ATOM 1614 O O . PHE A 1 205 ? 17.490 -3.508 -9.901 1.00 98.19 205 PHE A O 1
ATOM 1621 N N . ASP A 1 206 ? 16.170 -2.991 -8.156 1.00 97.69 206 ASP A N 1
ATOM 1622 C CA . ASP A 1 206 ? 15.455 -1.904 -8.813 1.00 97.69 206 ASP A CA 1
ATOM 1623 C C . ASP A 1 206 ? 15.974 -0.540 -8.343 1.00 97.69 206 ASP A C 1
ATOM 1625 O O . ASP A 1 206 ? 15.747 -0.109 -7.207 1.00 97.69 206 ASP A O 1
ATOM 1629 N N . ALA A 1 207 ? 16.663 0.150 -9.249 1.00 96.12 207 ALA A N 1
ATOM 1630 C CA . ALA A 1 207 ? 17.152 1.503 -9.023 1.00 96.12 207 ALA A CA 1
ATOM 1631 C C . ALA A 1 207 ? 16.029 2.550 -9.090 1.00 96.12 207 ALA A C 1
ATOM 1633 O O . ALA A 1 207 ? 16.091 3.534 -8.364 1.00 96.12 207 ALA A O 1
ATOM 1634 N N . SER A 1 208 ? 14.992 2.331 -9.908 1.00 95.25 208 SER A N 1
ATOM 1635 C CA . SER A 1 208 ? 13.983 3.355 -10.230 1.00 95.25 208 SER A CA 1
ATOM 1636 C C . SER A 1 208 ? 13.097 3.741 -9.049 1.00 95.25 208 SER A C 1
ATOM 1638 O O . SER A 1 208 ? 12.622 4.871 -8.965 1.00 95.25 208 SER A O 1
ATOM 1640 N N . THR A 1 209 ? 12.907 2.813 -8.114 1.00 95.00 209 THR A N 1
ATOM 1641 C CA . THR A 1 209 ? 12.157 3.050 -6.881 1.00 95.00 209 THR A CA 1
ATOM 1642 C C . THR A 1 209 ? 13.064 3.086 -5.647 1.00 95.00 209 THR A C 1
ATOM 1644 O O . THR A 1 209 ? 12.570 3.207 -4.527 1.00 95.00 209 THR A O 1
ATOM 1647 N N . SER A 1 210 ? 14.389 2.985 -5.801 1.00 97.06 210 SER A N 1
ATOM 1648 C CA . SER A 1 210 ? 15.351 3.139 -4.700 1.00 97.06 210 SER A CA 1
ATOM 1649 C C . SER A 1 210 ? 15.630 4.609 -4.397 1.00 97.06 210 SER A C 1
ATOM 1651 O O . SER A 1 210 ? 15.471 5.469 -5.255 1.00 97.06 210 SER A O 1
ATOM 1653 N N . TYR A 1 211 ? 16.018 4.915 -3.156 1.00 96.75 211 TYR A N 1
ATOM 1654 C CA . TYR A 1 211 ? 16.333 6.292 -2.774 1.00 96.75 211 TYR A CA 1
ATOM 1655 C C . TYR A 1 211 ? 17.249 6.382 -1.549 1.00 96.75 211 TYR A C 1
ATOM 1657 O O . TYR A 1 211 ? 17.118 5.604 -0.592 1.00 96.75 211 TYR A O 1
ATOM 1665 N N . ASP A 1 212 ? 18.127 7.380 -1.538 1.00 95.44 212 ASP A N 1
ATOM 1666 C CA . ASP A 1 212 ? 18.937 7.777 -0.396 1.00 95.44 212 ASP A CA 1
ATOM 1667 C C . ASP A 1 212 ? 18.408 9.062 0.257 1.00 95.44 212 ASP A C 1
ATOM 1669 O O . ASP A 1 212 ? 18.681 10.187 -0.150 1.00 95.44 212 ASP A O 1
ATOM 1673 N N . TYR A 1 213 ? 17.702 8.900 1.376 1.00 94.38 213 TYR A N 1
ATOM 1674 C CA . TYR A 1 213 ? 17.169 10.002 2.184 1.00 94.38 213 TYR A CA 1
ATOM 1675 C C . TYR A 1 213 ? 18.211 10.667 3.088 1.00 94.38 213 TYR A C 1
ATOM 1677 O O . TYR A 1 213 ? 17.876 11.565 3.870 1.00 94.38 213 TYR A O 1
ATOM 1685 N N . CYS A 1 214 ? 19.444 10.176 3.086 1.00 91.00 214 CYS A N 1
ATOM 1686 C CA . CYS A 1 214 ? 20.543 10.760 3.834 1.00 91.00 214 CYS A CA 1
ATOM 1687 C C . CYS A 1 214 ? 21.249 11.853 3.059 1.00 91.00 214 CYS A C 1
ATOM 1689 O O . CYS A 1 214 ? 21.529 12.907 3.640 1.00 91.00 214 CYS A O 1
ATOM 1691 N N . ASP A 1 215 ? 21.515 11.575 1.789 1.00 91.25 215 ASP A N 1
ATOM 1692 C CA . ASP A 1 215 ? 22.247 12.450 0.884 1.00 91.25 215 ASP A CA 1
ATOM 1693 C C . ASP A 1 215 ? 21.325 13.099 -0.180 1.00 91.25 215 ASP A C 1
ATOM 1695 O O . ASP A 1 215 ? 21.743 14.058 -0.826 1.00 91.25 215 ASP A O 1
ATOM 1699 N N . ASP A 1 216 ? 20.034 12.720 -0.190 1.00 91.31 216 ASP A N 1
ATOM 1700 C CA . ASP A 1 216 ? 18.944 13.278 -1.016 1.00 91.31 216 ASP A CA 1
ATOM 1701 C C . ASP A 1 216 ? 19.148 13.008 -2.518 1.00 91.31 216 ASP A C 1
ATOM 1703 O O . ASP A 1 216 ? 19.032 13.906 -3.353 1.00 91.31 216 ASP A O 1
ATOM 1707 N N . ASP A 1 217 ? 19.480 11.757 -2.852 1.00 94.12 217 ASP A N 1
ATOM 1708 C CA . ASP A 1 217 ? 19.731 11.279 -4.215 1.00 94.12 217 ASP A CA 1
ATOM 1709 C C . ASP A 1 217 ? 19.176 9.855 -4.450 1.00 94.12 217 ASP A C 1
ATOM 1711 O O . ASP A 1 217 ? 18.585 9.238 -3.564 1.00 94.12 217 ASP A O 1
ATOM 1715 N N . GLU A 1 218 ? 19.297 9.351 -5.678 1.00 94.25 218 GLU A N 1
ATOM 1716 C CA . GLU A 1 218 ? 18.757 8.047 -6.097 1.00 94.25 218 GLU A CA 1
ATOM 1717 C C . GLU A 1 218 ? 19.713 6.867 -5.825 1.00 94.25 218 GLU A C 1
ATOM 1719 O O . GLU A 1 218 ? 19.350 5.721 -6.088 1.00 94.25 218 GLU A O 1
ATOM 1724 N N . ASP A 1 219 ? 20.927 7.101 -5.305 1.00 96.06 219 ASP A N 1
ATOM 1725 C CA . ASP A 1 219 ? 21.937 6.062 -5.076 1.00 96.06 219 ASP A CA 1
ATOM 1726 C C . ASP A 1 219 ? 21.908 5.571 -3.616 1.00 96.06 219 ASP A C 1
ATOM 1728 O O . ASP A 1 219 ? 22.539 6.163 -2.741 1.00 96.06 219 ASP A O 1
ATOM 1732 N N . PRO A 1 220 ? 21.271 4.423 -3.308 1.00 96.25 220 PRO A N 1
ATOM 1733 C CA . PRO A 1 220 ? 21.185 3.917 -1.940 1.00 96.25 220 PRO A CA 1
ATOM 1734 C C . PRO A 1 220 ? 22.502 3.295 -1.439 1.00 96.25 220 PRO A C 1
ATOM 1736 O O . PRO A 1 220 ? 22.488 2.549 -0.450 1.00 96.25 220 PRO A O 1
ATOM 1739 N N . SER A 1 221 ? 23.629 3.521 -2.120 1.00 96.50 221 SER A N 1
ATOM 1740 C CA . SER A 1 221 ? 24.919 2.923 -1.789 1.00 96.50 221 SER A CA 1
ATOM 1741 C C . SER A 1 221 ? 25.378 3.248 -0.364 1.00 96.50 221 SER A C 1
ATOM 1743 O O . SER A 1 221 ? 25.160 4.345 0.152 1.00 96.50 221 SER A O 1
ATOM 1745 N N . PRO A 1 222 ? 26.078 2.328 0.327 1.00 94.94 222 PRO A N 1
ATOM 1746 C CA . PRO A 1 222 ? 26.434 2.542 1.716 1.00 94.94 222 PRO A CA 1
ATOM 1747 C C . PRO A 1 222 ? 27.656 3.465 1.806 1.00 94.94 222 PRO A C 1
ATOM 1749 O O . PRO A 1 222 ? 28.773 3.087 1.423 1.00 94.94 222 PRO A O 1
ATOM 1752 N N . VAL A 1 223 ? 27.466 4.668 2.350 1.00 92.88 223 VAL A N 1
ATOM 1753 C CA . VAL A 1 223 ? 28.506 5.710 2.415 1.00 92.88 223 VAL A CA 1
ATOM 1754 C C . VAL A 1 223 ? 29.417 5.540 3.632 1.00 92.88 223 VAL A C 1
ATOM 1756 O O . VAL A 1 223 ? 30.644 5.664 3.526 1.00 92.88 223 VAL A O 1
ATOM 1759 N N . GLU A 1 224 ? 28.863 5.233 4.808 1.00 90.19 224 GLU A N 1
ATOM 1760 C CA . GLU A 1 224 ? 29.655 5.143 6.031 1.00 90.19 224 GLU A CA 1
ATOM 1761 C C . GLU A 1 224 ? 30.338 3.776 6.168 1.00 90.19 224 GLU A C 1
ATOM 1763 O O . GLU A 1 224 ? 29.876 2.729 5.708 1.00 90.19 224 GLU A O 1
ATOM 1768 N N . ALA A 1 225 ? 31.472 3.755 6.873 1.00 87.31 225 ALA A N 1
ATOM 1769 C CA . ALA A 1 225 ? 32.237 2.522 7.094 1.00 87.31 225 ALA A CA 1
ATOM 1770 C C . ALA A 1 225 ? 31.494 1.474 7.950 1.00 87.31 225 ALA A C 1
ATOM 1772 O O . ALA A 1 225 ? 31.988 0.359 8.105 1.00 87.31 225 ALA A O 1
ATOM 1773 N N . GLY A 1 226 ? 30.382 1.861 8.581 1.00 88.56 226 GLY A N 1
ATOM 1774 C CA . GLY A 1 226 ? 29.521 0.980 9.365 1.00 88.56 226 GLY A CA 1
ATOM 1775 C C . GLY A 1 226 ? 28.252 0.534 8.641 1.00 88.56 226 GLY A C 1
ATOM 1776 O O . GLY A 1 226 ? 27.564 -0.310 9.211 1.00 88.56 226 GLY A O 1
ATOM 1777 N N . ASP A 1 227 ? 27.975 1.065 7.442 1.00 93.69 227 ASP A N 1
ATOM 1778 C CA . ASP A 1 227 ? 26.734 0.839 6.688 1.00 93.69 227 ASP A CA 1
ATOM 1779 C C . ASP A 1 227 ? 26.768 -0.536 5.997 1.00 93.69 227 ASP A C 1
ATOM 1781 O O . ASP A 1 227 ? 26.874 -0.650 4.780 1.00 93.69 227 ASP A O 1
ATOM 1785 N N . ASN A 1 228 ? 26.838 -1.605 6.788 1.00 95.50 228 ASN A N 1
ATOM 1786 C CA . ASN A 1 228 ? 26.962 -2.984 6.303 1.00 95.50 228 ASN A CA 1
ATOM 1787 C C . ASN A 1 228 ? 25.645 -3.758 6.443 1.00 95.50 228 ASN A C 1
ATOM 1789 O O . ASN A 1 228 ? 25.534 -4.885 5.960 1.00 95.50 228 ASN A O 1
ATOM 1793 N N . HIS A 1 229 ? 24.682 -3.205 7.176 1.00 97.19 229 HIS A N 1
ATOM 1794 C CA . HIS A 1 229 ? 23.545 -3.951 7.677 1.00 97.19 229 HIS A CA 1
ATOM 1795 C C . HIS A 1 229 ? 22.510 -4.198 6.578 1.00 97.19 229 HIS A C 1
ATOM 1797 O O . HIS A 1 229 ? 22.121 -5.349 6.375 1.00 97.19 229 HIS A O 1
ATOM 1803 N N . GLY A 1 230 ? 22.143 -3.174 5.807 1.00 97.38 230 GLY A N 1
ATOM 1804 C CA . GLY A 1 230 ? 21.148 -3.262 4.743 1.00 97.38 230 GLY A CA 1
ATOM 1805 C C . GLY A 1 230 ? 21.510 -4.288 3.671 1.00 97.38 230 GLY A C 1
ATOM 1806 O O . GLY A 1 230 ? 20.663 -5.091 3.295 1.00 97.38 230 GLY A O 1
ATOM 1807 N N . THR A 1 231 ? 22.780 -4.365 3.260 1.00 98.25 231 THR A N 1
ATOM 1808 C CA . THR A 1 231 ? 23.250 -5.371 2.280 1.00 98.25 231 THR A CA 1
ATOM 1809 C C . THR A 1 231 ? 23.058 -6.805 2.791 1.00 98.25 231 THR A C 1
ATOM 1811 O O . THR A 1 231 ? 22.566 -7.673 2.071 1.00 98.25 231 THR A O 1
ATOM 1814 N N . ALA A 1 232 ? 23.380 -7.063 4.063 1.00 98.38 232 ALA A N 1
ATOM 1815 C CA . ALA A 1 232 ? 23.188 -8.380 4.667 1.00 98.38 232 ALA A CA 1
ATOM 1816 C C . ALA A 1 232 ? 21.704 -8.738 4.840 1.00 98.38 232 ALA A C 1
ATOM 1818 O O . ALA A 1 232 ? 21.322 -9.895 4.647 1.00 98.38 232 ALA A O 1
ATOM 1819 N N . VAL A 1 233 ? 20.871 -7.751 5.184 1.00 98.56 233 VAL A N 1
ATOM 1820 C CA . VAL A 1 233 ? 19.410 -7.881 5.285 1.00 98.56 233 VAL A CA 1
ATOM 1821 C C . VAL A 1 233 ? 18.796 -8.218 3.921 1.00 98.56 233 VAL A C 1
ATOM 1823 O O . VAL A 1 233 ? 17.996 -9.153 3.844 1.00 98.56 233 VAL A O 1
ATOM 1826 N N . ALA A 1 234 ? 19.218 -7.530 2.858 1.00 98.38 234 ALA A N 1
ATOM 1827 C CA . ALA A 1 234 ? 18.778 -7.771 1.485 1.00 98.38 234 ALA A CA 1
ATOM 1828 C C . ALA A 1 234 ? 19.088 -9.198 1.031 1.00 98.38 234 ALA A C 1
ATOM 1830 O O . ALA A 1 234 ? 18.190 -9.903 0.580 1.00 98.38 234 ALA A O 1
ATOM 1831 N N . GLY A 1 235 ? 20.315 -9.675 1.271 1.00 98.38 235 GLY A N 1
ATOM 1832 C CA . GLY A 1 235 ? 20.699 -11.051 0.945 1.00 98.38 235 GLY A CA 1
ATOM 1833 C C . GLY A 1 235 ? 19.839 -12.109 1.638 1.00 98.38 235 GLY A C 1
ATOM 1834 O O . GLY A 1 235 ? 19.526 -13.132 1.038 1.00 98.38 235 GLY A O 1
ATOM 1835 N N . VAL A 1 236 ? 19.380 -11.860 2.871 1.00 98.62 236 VAL A N 1
ATOM 1836 C CA . VAL A 1 236 ? 18.486 -12.800 3.568 1.00 98.62 236 VAL A CA 1
ATOM 1837 C C . VAL A 1 236 ? 17.092 -12.818 2.938 1.00 98.62 236 VAL A C 1
ATOM 1839 O O . VAL A 1 236 ? 16.488 -13.887 2.836 1.00 98.62 236 VAL A O 1
ATOM 1842 N N . ALA A 1 237 ? 16.562 -11.654 2.560 1.00 98.62 237 ALA A N 1
ATOM 1843 C CA . ALA A 1 237 ? 15.217 -11.545 2.003 1.00 98.62 237 ALA A CA 1
ATOM 1844 C C . ALA A 1 237 ? 15.160 -12.018 0.544 1.00 98.62 237 ALA A C 1
ATOM 1846 O O . ALA A 1 237 ? 14.360 -12.901 0.238 1.00 98.62 237 ALA A O 1
ATOM 1847 N N . ALA A 1 238 ? 16.022 -11.464 -0.312 1.00 98.00 238 ALA A N 1
ATOM 1848 C CA . ALA A 1 238 ? 15.887 -11.487 -1.768 1.00 98.00 238 ALA A CA 1
ATOM 1849 C C . ALA A 1 238 ? 17.223 -11.652 -2.523 1.00 98.00 238 ALA A C 1
ATOM 1851 O O . ALA A 1 238 ? 17.313 -11.284 -3.689 1.00 98.00 238 ALA A O 1
ATOM 1852 N N . GLY A 1 239 ? 18.268 -12.200 -1.886 1.00 97.69 239 GLY A N 1
ATOM 1853 C CA . GLY A 1 239 ? 19.489 -12.578 -2.606 1.00 97.69 239 GLY A CA 1
ATOM 1854 C C . GLY A 1 239 ? 19.178 -13.514 -3.776 1.00 97.69 239 GLY A C 1
ATOM 1855 O O . GLY A 1 239 ? 18.475 -14.508 -3.584 1.00 97.69 239 GLY A O 1
ATOM 1856 N N . MET A 1 240 ? 19.673 -13.187 -4.966 1.00 96.38 240 MET A N 1
ATOM 1857 C CA . MET A 1 240 ? 19.470 -13.970 -6.179 1.00 96.38 240 MET A CA 1
ATOM 1858 C C . MET A 1 240 ? 19.986 -15.389 -5.966 1.00 96.38 240 MET A C 1
ATOM 1860 O O . MET A 1 240 ? 21.112 -15.576 -5.529 1.00 96.38 240 MET A O 1
ATOM 1864 N N . GLY A 1 241 ? 19.152 -16.369 -6.282 1.00 93.94 241 GLY A N 1
ATOM 1865 C CA . GLY A 1 241 ? 19.467 -17.786 -6.168 1.00 93.94 241 GLY A CA 1
ATOM 1866 C C . GLY A 1 241 ? 19.423 -18.459 -7.531 1.00 93.94 241 GLY A C 1
ATOM 1867 O O . GLY A 1 241 ? 18.880 -17.912 -8.491 1.00 93.94 241 GLY A O 1
ATOM 1868 N N . ASP A 1 242 ? 19.979 -19.663 -7.600 1.00 92.62 242 ASP A N 1
ATOM 1869 C CA . ASP A 1 242 ? 20.075 -20.481 -8.815 1.00 92.62 242 ASP A CA 1
ATOM 1870 C C . ASP A 1 242 ? 20.882 -19.781 -9.925 1.00 92.62 242 ASP A C 1
ATOM 1872 O O . ASP A 1 242 ? 20.645 -19.960 -11.123 1.00 92.62 242 ASP A O 1
ATOM 1876 N N . ASN A 1 243 ? 21.846 -18.947 -9.520 1.00 94.12 243 ASN A N 1
ATOM 1877 C CA . ASN A 1 243 ? 22.781 -18.257 -10.409 1.00 94.12 243 ASN A CA 1
ATOM 1878 C C . ASN A 1 243 ? 24.204 -18.862 -10.328 1.00 94.12 243 ASN A C 1
ATOM 1880 O O . ASN A 1 243 ? 25.102 -18.446 -11.070 1.00 94.12 243 ASN A O 1
ATOM 1884 N N . GLY A 1 244 ? 24.418 -19.859 -9.461 1.00 95.69 244 GLY A N 1
ATOM 1885 C CA . GLY A 1 244 ? 25.695 -20.522 -9.214 1.00 95.69 244 GLY A CA 1
ATOM 1886 C C . GLY A 1 244 ? 26.689 -19.690 -8.399 1.00 95.69 244 GLY A C 1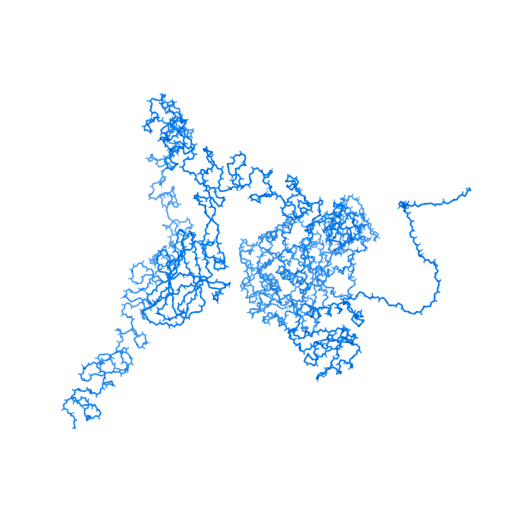
ATOM 1887 O O . GLY A 1 244 ? 27.895 -19.987 -8.421 1.00 95.69 244 GLY A O 1
ATOM 1888 N N . ILE A 1 245 ? 26.228 -18.654 -7.697 1.00 95.50 245 ILE A N 1
ATOM 1889 C CA . ILE A 1 245 ? 27.032 -17.657 -6.983 1.00 95.50 245 ILE A CA 1
ATOM 1890 C C . ILE A 1 245 ? 26.527 -17.552 -5.540 1.00 95.50 245 ILE A C 1
ATOM 1892 O O . ILE A 1 245 ? 25.363 -17.745 -5.256 1.00 95.50 245 ILE A O 1
ATOM 1896 N N . GLY A 1 246 ? 27.455 -17.363 -4.599 1.00 96.50 246 GLY A N 1
ATOM 1897 C CA . GLY A 1 246 ? 27.121 -17.014 -3.218 1.00 96.50 246 GLY A CA 1
ATOM 1898 C C . GLY A 1 246 ? 25.972 -17.782 -2.553 1.00 96.50 246 GLY A C 1
ATOM 1899 O O . GLY A 1 246 ? 26.129 -18.971 -2.249 1.00 96.50 246 GLY A O 1
ATOM 1900 N N . ILE A 1 247 ? 24.904 -17.058 -2.214 1.00 97.56 247 ILE A N 1
ATOM 1901 C CA . ILE A 1 247 ? 23.769 -17.436 -1.353 1.00 97.56 247 ILE A CA 1
ATOM 1902 C C . ILE A 1 247 ? 22.441 -17.372 -2.116 1.00 97.56 247 ILE A C 1
ATOM 1904 O O . ILE A 1 247 ? 22.363 -16.733 -3.146 1.00 97.56 247 ILE A O 1
ATOM 1908 N N . ALA A 1 248 ? 21.367 -17.923 -1.542 1.00 97.12 248 ALA A N 1
ATOM 1909 C CA . ALA A 1 248 ? 19.998 -17.620 -1.972 1.00 97.12 248 ALA A CA 1
ATOM 1910 C C . ALA A 1 248 ? 19.212 -16.917 -0.853 1.00 97.12 248 ALA A C 1
ATOM 1912 O O . ALA A 1 248 ? 19.293 -17.302 0.319 1.00 97.12 248 ALA A O 1
ATOM 1913 N N . GLY A 1 249 ? 18.428 -15.901 -1.199 1.00 97.81 249 GLY A N 1
ATOM 1914 C CA . GLY A 1 249 ? 17.423 -15.304 -0.323 1.00 97.81 249 GLY A CA 1
ATOM 1915 C C . GLY A 1 249 ? 16.212 -16.217 -0.140 1.00 97.81 249 GLY A C 1
ATOM 1916 O O . GLY A 1 249 ? 16.058 -17.230 -0.821 1.00 97.81 249 GLY A O 1
ATOM 1917 N N . VAL A 1 250 ? 15.317 -15.871 0.789 1.00 98.31 250 VAL A N 1
ATOM 1918 C CA . VAL A 1 250 ? 14.046 -16.608 0.940 1.00 98.31 250 VAL A CA 1
ATOM 1919 C C . VAL A 1 250 ? 13.172 -16.446 -0.307 1.00 98.31 250 VAL A C 1
ATOM 1921 O O . VAL A 1 250 ? 12.648 -17.440 -0.803 1.00 98.31 250 VAL A O 1
ATOM 1924 N N . ALA A 1 251 ? 13.056 -15.223 -0.821 1.00 98.06 251 ALA A N 1
ATOM 1925 C CA . ALA A 1 251 ? 12.385 -14.877 -2.069 1.00 98.06 251 ALA A CA 1
ATOM 1926 C C . ALA A 1 251 ? 13.430 -14.504 -3.128 1.00 98.06 251 ALA A C 1
ATOM 1928 O O . ALA A 1 251 ? 13.571 -13.349 -3.513 1.00 98.06 251 ALA A O 1
ATOM 1929 N N . TRP A 1 252 ? 14.227 -15.484 -3.547 1.00 97.19 252 TRP A N 1
ATOM 1930 C CA . TRP A 1 252 ? 15.378 -15.281 -4.429 1.00 97.19 252 TRP A CA 1
ATOM 1931 C C . TRP A 1 252 ? 15.036 -14.861 -5.872 1.00 97.19 252 TRP A C 1
ATOM 1933 O O . TRP A 1 252 ? 15.936 -14.495 -6.623 1.00 97.19 252 TRP A O 1
ATOM 1943 N N . GLY A 1 253 ? 13.761 -14.902 -6.266 1.00 96.38 253 GLY A N 1
ATOM 1944 C CA . GLY A 1 253 ? 13.238 -14.340 -7.515 1.00 96.38 253 GLY A CA 1
ATOM 1945 C C . GLY A 1 253 ? 12.555 -12.976 -7.360 1.00 96.38 253 GLY A C 1
ATOM 1946 O O . GLY A 1 253 ? 12.124 -12.414 -8.362 1.00 96.38 253 GLY A O 1
ATOM 1947 N N . ALA A 1 254 ? 12.433 -12.443 -6.137 1.00 98.25 254 ALA A N 1
ATOM 1948 C CA . ALA A 1 254 ? 11.820 -11.135 -5.908 1.00 98.25 254 ALA A CA 1
ATOM 1949 C C . ALA A 1 254 ? 12.731 -9.992 -6.357 1.00 98.25 254 ALA A C 1
ATOM 1951 O O . ALA A 1 254 ? 13.948 -10.030 -6.153 1.00 98.25 254 ALA A O 1
ATOM 1952 N N . THR A 1 255 ? 12.116 -8.940 -6.896 1.00 98.25 255 THR A N 1
ATOM 1953 C CA . THR A 1 255 ? 12.777 -7.651 -7.105 1.00 98.25 255 THR A CA 1
ATOM 1954 C C . THR A 1 255 ? 12.947 -6.958 -5.756 1.00 98.25 255 THR A C 1
ATOM 1956 O O . THR A 1 255 ? 12.102 -7.079 -4.864 1.00 98.25 255 THR A O 1
ATOM 1959 N N . HIS A 1 256 ? 14.033 -6.212 -5.580 1.00 98.00 256 HIS A N 1
ATOM 1960 C CA . HIS A 1 256 ? 14.254 -5.450 -4.358 1.00 98.00 256 HIS A CA 1
ATOM 1961 C C . HIS A 1 256 ? 14.772 -4.041 -4.633 1.00 98.00 256 HIS A C 1
ATOM 1963 O O . HIS A 1 256 ? 15.647 -3.828 -5.470 1.00 98.00 256 HIS A O 1
ATOM 1969 N N . ASN A 1 257 ? 14.289 -3.078 -3.856 1.00 97.62 257 ASN A N 1
ATOM 1970 C CA . ASN A 1 257 ? 14.803 -1.711 -3.828 1.00 97.62 257 ASN A CA 1
ATOM 1971 C C . ASN A 1 257 ? 15.287 -1.375 -2.405 1.00 97.62 257 ASN A C 1
ATOM 1973 O O . ASN A 1 257 ? 15.080 -2.139 -1.452 1.00 97.62 257 ASN A O 1
ATOM 1977 N N . HIS A 1 258 ? 15.959 -0.238 -2.244 1.00 97.44 258 HIS A N 1
ATOM 1978 C CA . HIS A 1 258 ? 16.457 0.195 -0.942 1.00 97.44 258 HIS A CA 1
ATOM 1979 C C . HIS A 1 258 ? 16.109 1.645 -0.632 1.00 97.44 258 HIS A C 1
ATOM 1981 O O . HIS A 1 258 ? 16.246 2.529 -1.471 1.00 97.44 258 HIS A O 1
ATOM 1987 N N . ALA A 1 259 ? 15.724 1.876 0.623 1.00 96.88 259 ALA A N 1
ATOM 1988 C CA . ALA A 1 259 ? 15.680 3.199 1.230 1.00 96.88 259 ALA A CA 1
ATOM 1989 C C . ALA A 1 259 ? 16.843 3.343 2.203 1.00 96.88 259 ALA A C 1
ATOM 1991 O O . ALA A 1 259 ? 16.780 2.828 3.328 1.00 96.88 259 ALA A O 1
ATOM 1992 N N . ARG A 1 260 ? 17.885 4.073 1.807 1.00 95.50 260 ARG A N 1
ATOM 1993 C CA . ARG A 1 260 ? 18.941 4.458 2.741 1.00 95.50 260 ARG A CA 1
ATOM 1994 C C . ARG A 1 260 ? 18.448 5.633 3.579 1.00 95.50 260 ARG A C 1
ATOM 1996 O O . ARG A 1 260 ? 18.086 6.677 3.056 1.00 95.50 260 ARG A O 1
ATOM 2003 N N . PHE A 1 261 ? 18.369 5.459 4.898 1.00 91.94 261 PHE A N 1
ATOM 2004 C CA . PHE A 1 261 ? 17.908 6.540 5.786 1.00 91.94 261 PHE A CA 1
ATOM 2005 C C . PHE A 1 261 ? 18.611 6.590 7.158 1.00 91.94 261 PHE A C 1
ATOM 2007 O O . PHE A 1 261 ? 18.512 7.593 7.876 1.00 91.94 261 PHE A O 1
ATOM 2014 N N . LEU A 1 262 ? 19.349 5.541 7.553 1.00 88.06 262 LEU A N 1
ATOM 2015 C CA . LEU A 1 262 ? 19.965 5.397 8.887 1.00 88.06 262 LEU A CA 1
ATOM 2016 C C . LEU A 1 262 ? 21.261 6.215 9.123 1.00 88.06 262 LEU A C 1
ATOM 2018 O O . LEU A 1 262 ? 22.089 5.855 9.954 1.00 88.06 262 LEU A O 1
ATOM 2022 N N . CYS A 1 263 ? 21.419 7.378 8.498 1.00 81.75 263 CYS A N 1
ATOM 2023 C CA . CYS A 1 263 ? 22.547 8.314 8.695 1.00 81.75 263 CYS A CA 1
ATOM 2024 C C . CYS A 1 263 ? 22.332 9.362 9.807 1.00 81.75 263 CYS A C 1
ATOM 2026 O O . CYS A 1 263 ? 23.201 10.190 10.087 1.00 81.75 263 CYS A O 1
ATOM 2028 N N . GLY A 1 264 ? 21.147 9.397 10.424 1.00 70.19 264 GLY A N 1
ATOM 2029 C CA . GLY A 1 264 ? 20.779 10.369 11.462 1.00 70.19 264 GLY A CA 1
ATOM 2030 C C . GLY A 1 264 ? 20.200 11.703 10.964 1.00 70.19 264 GLY A C 1
ATOM 2031 O O . GLY A 1 264 ? 19.676 12.449 11.794 1.00 70.19 264 GLY A O 1
ATOM 2032 N N . ALA A 1 265 ? 20.255 11.992 9.658 1.00 63.34 265 ALA A N 1
ATOM 2033 C CA . ALA A 1 265 ? 19.523 13.088 9.006 1.00 63.34 265 ALA A CA 1
ATOM 2034 C C . ALA A 1 265 ? 18.263 12.615 8.248 1.00 63.34 265 ALA A C 1
ATOM 2036 O O . ALA A 1 265 ? 17.341 13.412 8.080 1.00 63.34 265 ALA A O 1
ATOM 2037 N N . GLY A 1 266 ? 18.202 11.333 7.864 1.00 62.69 266 GLY A N 1
ATOM 2038 C CA . GLY A 1 266 ? 17.103 10.753 7.092 1.00 62.69 266 GLY A CA 1
ATOM 2039 C C . GLY A 1 266 ? 15.765 10.690 7.836 1.00 62.69 266 GLY A C 1
ATOM 2040 O O . GLY A 1 266 ? 15.697 10.592 9.068 1.00 62.69 266 GLY A O 1
ATOM 2041 N N . SER A 1 267 ? 14.677 10.741 7.065 1.00 79.75 267 SER A N 1
ATOM 2042 C CA . SER A 1 267 ? 13.302 10.687 7.565 1.00 79.75 267 SER A CA 1
ATOM 2043 C C . SER A 1 267 ? 12.672 9.327 7.271 1.00 79.75 267 SER A C 1
ATOM 2045 O O . SER A 1 267 ? 12.604 8.902 6.126 1.00 79.75 267 SER A O 1
ATOM 2047 N N . ALA A 1 268 ? 12.147 8.665 8.306 1.00 84.69 268 ALA A N 1
ATOM 2048 C CA . ALA A 1 268 ? 11.482 7.369 8.155 1.00 84.69 268 ALA A CA 1
ATOM 2049 C C . ALA A 1 268 ? 10.118 7.452 7.444 1.00 84.69 268 ALA A C 1
ATOM 2051 O O . ALA A 1 268 ? 9.608 6.432 7.007 1.00 84.69 268 ALA A O 1
ATOM 2052 N N . ILE A 1 269 ? 9.498 8.637 7.373 1.00 88.56 269 ILE A N 1
ATOM 2053 C CA . ILE A 1 269 ? 8.186 8.809 6.730 1.00 88.56 269 ILE A CA 1
ATOM 2054 C C . ILE A 1 269 ? 8.275 8.551 5.218 1.00 88.56 269 ILE A C 1
ATOM 2056 O O . ILE A 1 269 ? 7.633 7.603 4.779 1.00 88.56 269 ILE A O 1
ATOM 2060 N N . PRO A 1 270 ? 9.061 9.310 4.427 1.00 91.38 270 PRO A N 1
ATOM 2061 C CA . PRO A 1 270 ? 9.153 9.076 2.985 1.00 91.38 270 PRO A CA 1
ATOM 2062 C C . PRO A 1 270 ? 9.762 7.701 2.672 1.00 91.38 270 PRO A C 1
ATOM 2064 O O . PRO A 1 270 ? 9.226 6.965 1.854 1.00 91.38 270 PRO A O 1
ATOM 2067 N N . ALA A 1 271 ? 10.746 7.244 3.457 1.00 92.94 271 ALA A N 1
ATOM 2068 C CA . ALA A 1 271 ? 11.313 5.899 3.322 1.00 92.94 271 ALA A CA 1
ATOM 2069 C C . ALA A 1 271 ? 10.284 4.750 3.411 1.00 92.94 271 ALA A C 1
ATOM 2071 O O . ALA A 1 271 ? 10.513 3.685 2.833 1.00 92.94 271 ALA A O 1
ATOM 2072 N N . LEU A 1 272 ? 9.173 4.969 4.125 1.00 93.44 272 LEU A N 1
ATOM 2073 C CA . LEU A 1 272 ? 8.075 4.017 4.322 1.00 93.44 272 LEU A CA 1
ATOM 2074 C C . LEU A 1 272 ? 6.795 4.359 3.539 1.00 93.44 272 LEU A C 1
ATOM 2076 O O . LEU A 1 272 ? 5.804 3.656 3.709 1.00 93.44 272 LEU A O 1
ATOM 2080 N N . SER A 1 273 ? 6.776 5.429 2.737 1.00 92.88 273 SER A N 1
ATOM 2081 C CA . SER A 1 273 ? 5.567 5.853 2.003 1.00 92.88 273 SER A CA 1
ATOM 2082 C C . SER A 1 273 ? 5.779 6.198 0.536 1.00 92.88 273 SER A C 1
ATOM 2084 O O . SER A 1 273 ? 4.812 6.152 -0.220 1.00 92.88 273 SER A O 1
ATOM 2086 N N . ASP A 1 274 ? 7.001 6.506 0.111 1.00 94.00 274 ASP A N 1
ATOM 2087 C CA . ASP A 1 274 ? 7.279 6.705 -1.306 1.00 94.00 274 ASP A CA 1
ATOM 2088 C C . ASP A 1 274 ? 7.102 5.379 -2.057 1.00 94.00 274 ASP A C 1
ATOM 2090 O O . ASP A 1 274 ? 7.383 4.303 -1.513 1.00 94.00 274 ASP A O 1
ATOM 2094 N N . PHE A 1 275 ? 6.612 5.477 -3.297 1.00 95.00 275 PHE A N 1
ATOM 2095 C CA . PHE A 1 275 ? 6.341 4.345 -4.193 1.00 95.00 275 PHE A CA 1
ATOM 2096 C C . PHE A 1 275 ? 5.398 3.287 -3.583 1.00 95.00 275 PHE A C 1
ATOM 2098 O O . PHE A 1 275 ? 5.530 2.092 -3.836 1.00 95.00 275 PHE A O 1
ATOM 2105 N N . ASN A 1 276 ? 4.433 3.708 -2.754 1.00 92.06 276 ASN A N 1
ATOM 2106 C CA . ASN A 1 276 ? 3.521 2.798 -2.042 1.00 92.06 276 ASN A CA 1
ATOM 2107 C C . ASN A 1 276 ? 2.608 1.945 -2.942 1.00 92.06 276 ASN A C 1
ATOM 2109 O O . ASN A 1 276 ? 1.992 0.999 -2.446 1.00 92.06 276 ASN A O 1
ATOM 2113 N N . GLN A 1 277 ? 2.490 2.283 -4.229 1.00 95.25 277 GLN A N 1
ATOM 2114 C CA . GLN A 1 277 ? 1.774 1.471 -5.214 1.00 95.25 277 GLN A CA 1
ATOM 2115 C C . GLN A 1 277 ? 2.670 0.411 -5.860 1.00 95.25 277 GLN A C 1
ATOM 2117 O O . GLN A 1 277 ? 2.162 -0.644 -6.222 1.00 95.25 277 GLN A O 1
ATOM 2122 N N . ASP A 1 278 ? 3.976 0.671 -5.952 1.00 95.06 278 ASP A N 1
ATOM 2123 C CA . ASP A 1 278 ? 4.949 -0.211 -6.606 1.00 95.06 278 ASP A CA 1
ATOM 2124 C C . ASP A 1 278 ? 5.562 -1.222 -5.624 1.00 95.06 278 ASP A C 1
ATOM 2126 O O . ASP A 1 278 ? 5.903 -2.341 -5.996 1.00 95.06 278 ASP A O 1
ATOM 2130 N N . ILE A 1 279 ? 5.701 -0.836 -4.350 1.00 98.00 279 ILE A N 1
ATOM 2131 C CA . ILE A 1 279 ? 6.318 -1.668 -3.313 1.00 98.00 279 ILE A CA 1
ATOM 2132 C C . ILE A 1 279 ? 5.267 -2.499 -2.581 1.00 98.00 279 ILE A C 1
ATOM 2134 O O . ILE A 1 279 ? 4.379 -1.969 -1.904 1.00 98.00 279 ILE A O 1
ATOM 2138 N N . ASP A 1 280 ? 5.459 -3.817 -2.585 1.00 98.56 280 ASP A N 1
ATOM 2139 C CA . ASP A 1 280 ? 4.598 -4.731 -1.845 1.00 98.56 280 ASP A CA 1
ATOM 2140 C C . ASP A 1 280 ? 4.951 -4.809 -0.356 1.00 98.56 280 ASP A C 1
ATOM 2142 O O . ASP A 1 280 ? 4.086 -4.736 0.528 1.00 98.56 280 ASP A O 1
ATOM 2146 N N . ILE A 1 281 ? 6.241 -5.000 -0.065 1.00 98.88 281 ILE A N 1
ATOM 2147 C CA . ILE A 1 281 ? 6.723 -5.372 1.267 1.00 98.88 281 ILE A CA 1
ATOM 2148 C C . ILE A 1 281 ? 7.818 -4.410 1.710 1.00 98.88 281 ILE A C 1
ATOM 2150 O O . ILE A 1 281 ? 8.857 -4.295 1.073 1.00 98.88 281 ILE A O 1
ATOM 2154 N N . TYR A 1 282 ? 7.636 -3.798 2.877 1.00 98.62 282 TYR A N 1
ATOM 2155 C CA . TYR A 1 282 ? 8.644 -2.968 3.530 1.00 98.62 282 TYR A CA 1
ATOM 2156 C C . TYR A 1 282 ? 9.265 -3.745 4.686 1.00 98.62 282 TYR A C 1
ATOM 2158 O O . TYR A 1 282 ? 8.597 -4.064 5.679 1.00 98.62 282 TYR A O 1
ATOM 2166 N N . HIS A 1 283 ? 10.558 -4.029 4.594 1.00 98.50 283 HIS A N 1
ATOM 2167 C CA . HIS A 1 283 ? 11.300 -4.680 5.657 1.00 98.50 283 HIS A CA 1
ATOM 2168 C C . HIS A 1 283 ? 12.152 -3.703 6.468 1.00 98.50 283 HIS A C 1
ATOM 2170 O O . HIS A 1 283 ? 12.955 -2.941 5.933 1.00 98.50 283 HIS A O 1
ATOM 2176 N N . ASN A 1 284 ? 11.992 -3.775 7.792 1.00 97.44 284 ASN A N 1
ATOM 2177 C CA . ASN A 1 284 ? 12.571 -2.837 8.740 1.00 97.44 284 ASN A CA 1
ATOM 2178 C C . ASN A 1 284 ? 13.292 -3.564 9.875 1.00 97.44 284 ASN A C 1
ATOM 2180 O O . ASN A 1 284 ? 12.677 -4.147 10.777 1.00 97.44 284 ASN A O 1
ATOM 2184 N N . SER A 1 285 ? 14.619 -3.476 9.880 1.00 94.94 285 SER A N 1
ATOM 2185 C CA . SER A 1 285 ? 15.467 -4.055 10.928 1.00 94.94 285 SER A CA 1
ATOM 2186 C C . SER A 1 285 ? 16.080 -3.011 11.860 1.00 94.94 285 SER A C 1
ATOM 2188 O O . SER A 1 285 ? 17.170 -3.176 12.405 1.00 94.94 285 SER A O 1
ATOM 2190 N N . TRP A 1 286 ? 15.310 -1.954 12.105 1.00 91.62 286 TRP A N 1
ATOM 2191 C CA . TRP A 1 286 ? 15.641 -0.835 12.973 1.00 91.62 286 TRP A CA 1
ATOM 2192 C C . TRP A 1 286 ? 14.469 -0.493 13.898 1.00 91.62 286 TRP A C 1
ATOM 2194 O O . TRP A 1 286 ? 13.354 -1.008 13.808 1.00 91.62 286 TRP A O 1
ATOM 2204 N N . GLY A 1 287 ? 14.729 0.399 14.840 1.00 81.56 287 GLY A N 1
ATOM 2205 C CA . GLY A 1 287 ? 13.724 0.981 15.712 1.00 81.56 287 GLY A CA 1
ATOM 2206 C C . GLY A 1 287 ? 14.335 2.157 16.445 1.00 81.56 287 GLY A C 1
ATOM 2207 O O . GLY A 1 287 ? 15.558 2.243 16.585 1.00 81.56 287 GLY A O 1
ATOM 2208 N N . TYR A 1 288 ? 13.503 3.070 16.937 1.00 69.12 288 TYR A N 1
ATOM 2209 C CA . TYR A 1 288 ? 14.006 4.112 17.819 1.00 69.12 288 TYR A CA 1
ATOM 2210 C C . TYR A 1 288 ? 14.361 3.487 19.169 1.00 69.12 288 TYR A C 1
ATOM 2212 O O . TYR A 1 288 ? 13.516 3.296 20.040 1.00 69.12 288 TYR A O 1
ATOM 2220 N N . GLY A 1 289 ? 15.639 3.122 19.298 1.00 48.12 289 GLY A N 1
ATOM 2221 C CA . GLY A 1 289 ? 16.246 2.691 20.545 1.00 48.12 289 GLY A CA 1
ATOM 2222 C C . GLY A 1 289 ? 16.184 3.830 21.552 1.00 48.12 289 GLY A C 1
ATOM 2223 O O . GLY A 1 289 ? 16.610 4.958 21.294 1.00 48.12 289 GLY A O 1
ATOM 2224 N N . GLY A 1 290 ? 15.614 3.547 22.708 1.00 47.56 290 GLY A N 1
ATOM 2225 C CA . GLY A 1 290 ? 15.268 4.585 23.650 1.00 47.56 290 GLY A CA 1
ATOM 2226 C C . GLY A 1 290 ? 14.462 3.975 24.762 1.00 47.56 290 GLY A C 1
ATOM 2227 O O . GLY A 1 290 ? 13.279 3.720 24.631 1.00 47.56 290 GLY A O 1
ATOM 2228 N N . ALA A 1 291 ? 15.151 3.778 25.860 1.00 47.00 291 ALA A N 1
ATOM 2229 C CA . ALA A 1 291 ? 14.633 3.410 27.146 1.00 47.00 291 ALA A CA 1
ATOM 2230 C C . ALA A 1 291 ? 13.308 4.220 27.431 1.00 47.00 291 ALA A C 1
ATOM 2232 O O . ALA A 1 291 ? 13.376 5.446 27.574 1.00 47.00 291 ALA A O 1
ATOM 2233 N N . GLY A 1 292 ? 12.123 3.570 27.433 1.00 54.69 292 GLY A N 1
ATOM 2234 C CA . GLY A 1 292 ? 10.792 4.156 27.739 1.00 54.69 292 GLY A CA 1
ATOM 2235 C C . GLY A 1 292 ? 9.671 3.884 26.718 1.00 54.69 292 GLY A C 1
ATOM 2236 O O . GLY A 1 292 ? 9.931 3.438 25.611 1.00 54.69 292 GLY A O 1
ATOM 2237 N N . PHE A 1 293 ? 8.406 4.165 27.072 1.00 59.81 293 PHE A N 1
ATOM 2238 C CA . PHE A 1 293 ? 7.278 4.083 26.127 1.00 59.81 293 PHE A CA 1
ATOM 2239 C C . PHE A 1 293 ? 7.362 5.238 25.118 1.00 59.81 293 PHE A C 1
ATOM 2241 O O . PHE A 1 293 ? 7.057 6.383 25.453 1.00 59.81 293 PHE A O 1
ATOM 2248 N N . GLN A 1 294 ? 7.778 4.963 23.881 1.00 63.44 294 GLN A N 1
ATOM 2249 C CA . GLN A 1 294 ? 7.789 5.960 22.807 1.00 63.44 294 GLN A CA 1
ATOM 2250 C C . GLN A 1 294 ? 6.624 5.706 21.851 1.00 63.44 294 GLN A C 1
ATOM 2252 O O . GLN A 1 294 ? 6.615 4.736 21.100 1.00 63.44 294 GLN A O 1
ATOM 2257 N N . GLY A 1 295 ? 5.609 6.571 21.917 1.00 68.50 295 GLY A N 1
ATOM 2258 C CA . GLY A 1 295 ? 4.514 6.572 20.947 1.00 68.50 295 GLY A CA 1
ATOM 2259 C C . GLY A 1 295 ? 4.959 7.184 19.622 1.00 68.50 295 GLY A C 1
ATOM 2260 O O . GLY A 1 295 ? 5.803 8.085 19.604 1.00 68.50 295 GLY A O 1
ATOM 2261 N N . LEU A 1 296 ? 4.374 6.710 18.524 1.00 81.19 296 LEU A N 1
ATOM 2262 C CA . LEU A 1 296 ? 4.523 7.349 17.223 1.00 81.19 296 LEU A CA 1
ATOM 2263 C C . LEU A 1 296 ? 3.815 8.710 17.220 1.00 81.19 296 LEU A C 1
ATOM 2265 O O . LEU A 1 296 ? 2.761 8.894 17.833 1.00 81.19 296 LEU A O 1
ATOM 2269 N N . GLY A 1 297 ? 4.411 9.686 16.540 1.00 78.06 297 GLY A N 1
ATOM 2270 C CA . GLY A 1 297 ? 3.762 10.959 16.262 1.00 78.06 297 GLY A CA 1
ATOM 2271 C C . GLY A 1 297 ? 2.646 10.807 15.218 1.00 78.06 297 GLY A C 1
ATOM 2272 O O . GLY A 1 297 ? 2.627 9.824 14.478 1.00 78.06 297 GLY A O 1
ATOM 2273 N N . PRO A 1 298 ? 1.749 11.804 15.089 1.00 80.56 298 PRO A N 1
ATOM 2274 C CA . PRO A 1 298 ? 0.612 11.727 14.170 1.00 80.56 298 PRO A CA 1
ATOM 2275 C C . PRO A 1 298 ? 0.991 11.408 12.719 1.00 80.56 298 PRO A C 1
ATOM 2277 O O . PRO A 1 298 ? 0.328 10.597 12.091 1.00 80.56 298 PRO A O 1
ATOM 2280 N N . SER A 1 299 ? 2.074 11.993 12.197 1.00 80.00 299 SER A N 1
ATOM 2281 C CA . SER A 1 299 ? 2.508 11.754 10.813 1.00 80.00 299 SER A CA 1
ATOM 2282 C C . SER A 1 299 ? 3.030 10.336 10.574 1.00 80.00 299 SER A C 1
ATOM 2284 O O . SER A 1 299 ? 2.887 9.817 9.479 1.00 80.00 299 SER A O 1
ATOM 2286 N N . GLN A 1 300 ? 3.620 9.702 11.588 1.00 82.81 300 GLN A N 1
ATOM 2287 C CA . GLN A 1 300 ? 4.118 8.328 11.476 1.00 82.81 300 GLN A CA 1
ATOM 2288 C C . GLN A 1 300 ? 2.961 7.326 11.519 1.00 82.81 300 GLN A C 1
ATOM 2290 O O . GLN A 1 300 ? 2.989 6.341 10.796 1.00 82.81 300 GLN A O 1
ATOM 2295 N N . ILE A 1 301 ? 1.936 7.600 12.334 1.00 84.38 301 ILE A N 1
ATOM 2296 C CA . ILE A 1 301 ? 0.701 6.804 12.352 1.00 84.38 301 ILE A CA 1
ATOM 2297 C C . ILE A 1 301 ? -0.033 6.952 11.019 1.00 84.38 301 ILE A C 1
ATOM 2299 O O . ILE A 1 301 ? -0.356 5.947 10.406 1.00 84.38 301 ILE A O 1
ATOM 2303 N N . ALA A 1 302 ? -0.215 8.187 10.539 1.00 80.69 302 ALA A N 1
ATOM 2304 C CA . ALA A 1 302 ? -0.873 8.447 9.260 1.00 80.69 302 ALA A CA 1
ATOM 2305 C C . ALA A 1 302 ? -0.139 7.798 8.075 1.00 80.69 302 ALA A C 1
ATOM 2307 O O . ALA A 1 302 ? -0.786 7.342 7.143 1.00 80.69 302 ALA A O 1
ATOM 2308 N N . MET A 1 303 ? 1.196 7.731 8.120 1.00 91.75 303 MET A N 1
ATOM 2309 C CA . MET A 1 303 ? 1.983 7.011 7.117 1.00 91.75 303 MET A CA 1
ATOM 2310 C C . MET A 1 303 ? 1.682 5.507 7.135 1.00 91.75 303 MET A C 1
ATOM 2312 O O . MET A 1 303 ? 1.421 4.945 6.079 1.00 91.75 303 MET A O 1
ATOM 2316 N N . LEU A 1 304 ? 1.659 4.869 8.311 1.00 90.31 304 LEU A N 1
ATOM 2317 C CA . LEU A 1 304 ? 1.327 3.443 8.400 1.00 90.31 304 LEU A CA 1
ATOM 2318 C C . LEU A 1 304 ? -0.113 3.179 7.948 1.00 90.31 304 LEU A C 1
ATOM 2320 O O . LEU A 1 304 ? -0.346 2.211 7.236 1.00 90.31 304 LEU A O 1
ATOM 2324 N N . GLU A 1 305 ? -1.057 4.048 8.326 1.00 92.50 305 GLU A N 1
ATOM 2325 C CA . GLU A 1 305 ? -2.455 3.964 7.888 1.00 92.50 305 GLU A CA 1
ATOM 2326 C C . GLU A 1 305 ? -2.578 4.105 6.370 1.00 92.50 305 GLU A C 1
ATOM 2328 O O . GLU A 1 305 ? -3.217 3.274 5.738 1.00 92.50 305 GLU A O 1
ATOM 2333 N N . SER A 1 306 ? -1.925 5.096 5.763 1.00 90.12 306 SER A N 1
ATOM 2334 C CA . SER A 1 306 ? -1.945 5.242 4.305 1.00 90.12 306 SER A CA 1
ATOM 2335 C C . SER A 1 306 ? -1.286 4.050 3.608 1.00 90.12 306 SER A C 1
ATOM 2337 O O . SER A 1 306 ? -1.818 3.541 2.630 1.00 90.12 306 SER A O 1
ATOM 2339 N N . GLY A 1 307 ? -0.186 3.517 4.145 1.00 92.56 307 GLY A N 1
ATOM 2340 C CA . GLY A 1 307 ? 0.435 2.309 3.603 1.00 92.56 307 GLY A CA 1
ATOM 2341 C C . GLY A 1 307 ? -0.515 1.108 3.597 1.00 92.56 307 GLY A C 1
ATOM 2342 O O . GLY A 1 307 ? -0.675 0.462 2.568 1.00 92.56 307 GLY A O 1
ATOM 2343 N N . VAL A 1 308 ? -1.185 0.821 4.716 1.00 96.25 308 VAL A N 1
ATOM 2344 C CA . VAL A 1 308 ? -2.057 -0.365 4.837 1.00 96.25 308 VAL A CA 1
ATOM 2345 C C . VAL A 1 308 ? -3.460 -0.198 4.243 1.00 96.25 308 VAL A C 1
ATOM 2347 O O . VAL A 1 308 ? -4.115 -1.207 4.002 1.00 96.25 308 VAL A O 1
ATOM 2350 N N . TYR A 1 309 ? -3.939 1.026 4.002 1.00 93.75 309 TYR A N 1
ATOM 2351 C CA . TYR A 1 309 ? -5.245 1.257 3.366 1.00 93.75 309 TYR A CA 1
ATOM 2352 C C . TYR A 1 309 ? -5.150 1.650 1.886 1.00 93.75 309 TYR A C 1
ATOM 2354 O O . TYR A 1 309 ? -6.044 1.303 1.118 1.00 93.75 309 TYR A O 1
ATOM 2362 N N . ASP A 1 310 ? -4.082 2.336 1.472 1.00 92.81 310 ASP A N 1
ATOM 2363 C CA . ASP A 1 310 ? -3.944 2.864 0.108 1.00 92.81 310 ASP A CA 1
ATOM 2364 C C . ASP A 1 310 ? -2.879 2.118 -0.712 1.00 92.81 310 ASP A C 1
ATOM 2366 O O . ASP A 1 310 ? -2.979 2.068 -1.936 1.00 92.81 310 ASP A O 1
ATOM 2370 N N . GLY A 1 311 ? -1.849 1.556 -0.070 1.00 94.12 311 GLY A N 1
ATOM 2371 C CA . GLY A 1 311 ? -0.745 0.875 -0.756 1.00 94.12 311 GLY A CA 1
ATOM 2372 C C . GLY A 1 311 ? -1.179 -0.388 -1.504 1.00 94.12 311 GLY A C 1
ATOM 2373 O O . GLY A 1 311 ? -2.217 -0.973 -1.187 1.00 94.12 311 GLY A O 1
ATOM 2374 N N . ARG A 1 312 ? -0.381 -0.828 -2.486 1.00 95.75 312 ARG A N 1
ATOM 2375 C CA . ARG A 1 312 ? -0.676 -1.999 -3.341 1.00 95.75 312 ARG A CA 1
ATOM 2376 C C . ARG A 1 312 ? -2.086 -1.958 -3.950 1.00 95.75 312 ARG A C 1
ATOM 2378 O O . ARG A 1 312 ? -2.837 -2.925 -3.842 1.00 95.75 312 ARG A O 1
ATOM 2385 N N . THR A 1 313 ? -2.484 -0.826 -4.532 1.00 93.69 313 THR A N 1
ATOM 2386 C CA . THR A 1 313 ? -3.835 -0.619 -5.091 1.00 93.69 313 THR A CA 1
ATOM 2387 C C . THR A 1 313 ? -4.936 -0.967 -4.074 1.00 93.69 313 THR A C 1
ATOM 2389 O O . THR A 1 313 ? -5.836 -1.758 -4.342 1.00 93.69 313 THR A O 1
ATOM 2392 N N . SER A 1 314 ? -4.828 -0.410 -2.863 1.00 94.25 314 SER A N 1
ATOM 2393 C CA . SER A 1 314 ? -5.749 -0.633 -1.733 1.00 94.25 314 SER A CA 1
ATOM 2394 C C . SER A 1 314 ? -5.776 -2.041 -1.114 1.00 94.25 314 SER A C 1
ATOM 2396 O O . SER A 1 314 ? -6.579 -2.289 -0.214 1.00 94.25 314 SER A O 1
ATOM 2398 N N . LEU A 1 315 ? -4.878 -2.954 -1.501 1.00 96.38 315 LEU A N 1
ATOM 2399 C CA . LEU A 1 315 ? -4.670 -4.214 -0.767 1.00 96.38 315 LEU A CA 1
ATOM 2400 C C . LEU A 1 315 ? -3.894 -3.995 0.549 1.00 96.38 315 LEU A C 1
ATOM 2402 O O . LEU A 1 315 ? -4.008 -4.774 1.502 1.00 96.38 315 LEU A O 1
ATOM 2406 N N . GLY A 1 316 ? -3.119 -2.914 0.616 1.00 97.44 316 GLY A N 1
ATOM 2407 C CA . GLY A 1 316 ? -2.323 -2.500 1.762 1.00 97.44 316 GLY A CA 1
ATOM 2408 C C . GLY A 1 316 ? -0.904 -3.060 1.744 1.00 97.44 316 GLY A C 1
ATOM 2409 O O . GLY A 1 316 ? -0.689 -4.270 1.635 1.00 97.44 316 GLY A O 1
ATOM 2410 N N . SER A 1 317 ? 0.078 -2.174 1.905 1.00 97.94 317 SER A N 1
ATOM 2411 C CA . SER A 1 317 ? 1.495 -2.520 2.026 1.00 97.94 317 SER A CA 1
ATOM 2412 C C . SER A 1 317 ? 1.764 -3.397 3.250 1.00 97.94 317 SER A C 1
ATOM 2414 O O . SER A 1 317 ? 1.191 -3.208 4.327 1.00 97.94 317 SER A O 1
ATOM 2416 N N . ILE A 1 318 ? 2.704 -4.332 3.116 1.00 98.81 318 ILE A N 1
ATOM 2417 C CA . ILE A 1 318 ? 3.080 -5.242 4.200 1.00 98.81 318 ILE A CA 1
ATOM 2418 C C . ILE A 1 318 ? 4.314 -4.700 4.918 1.00 98.81 318 ILE A C 1
ATOM 2420 O O . ILE A 1 318 ? 5.434 -4.758 4.410 1.00 98.81 318 ILE A O 1
ATOM 2424 N N . PHE A 1 319 ? 4.134 -4.231 6.151 1.00 98.62 319 PHE A N 1
ATOM 2425 C CA . PHE A 1 319 ? 5.236 -3.750 6.984 1.00 98.62 319 PHE A CA 1
ATOM 2426 C C . PHE A 1 319 ? 5.759 -4.852 7.905 1.00 98.62 319 PHE A C 1
ATOM 2428 O O . PHE A 1 319 ? 5.121 -5.219 8.893 1.00 98.62 319 PHE A O 1
ATOM 2435 N N . THR A 1 320 ? 6.966 -5.347 7.641 1.00 98.62 320 THR A N 1
ATOM 2436 C CA . THR A 1 320 ? 7.655 -6.294 8.529 1.00 98.62 320 THR A CA 1
ATOM 2437 C C . THR A 1 320 ? 8.696 -5.576 9.381 1.00 98.62 320 THR A C 1
ATOM 2439 O O . THR A 1 320 ? 9.503 -4.793 8.877 1.00 98.62 320 THR A O 1
ATOM 2442 N N . PHE A 1 321 ? 8.695 -5.850 10.686 1.00 97.75 321 PHE A N 1
ATOM 2443 C CA . PHE A 1 321 ? 9.602 -5.227 11.644 1.00 97.75 321 PHE A CA 1
ATOM 2444 C C . PHE A 1 321 ? 10.284 -6.263 12.537 1.00 97.75 321 PHE A C 1
ATOM 2446 O O . PHE A 1 321 ? 9.648 -7.099 13.181 1.00 97.75 321 PHE A O 1
ATOM 2453 N N . SER A 1 322 ? 11.601 -6.153 12.663 1.00 97.38 322 SER A N 1
ATOM 2454 C CA . SER A 1 322 ? 12.359 -6.909 13.659 1.00 97.38 322 SER A CA 1
ATOM 2455 C C . SER A 1 322 ? 11.972 -6.460 15.077 1.00 97.38 322 SER A C 1
ATOM 2457 O O . SER A 1 322 ? 12.028 -5.273 15.409 1.00 97.38 322 SER A O 1
ATOM 2459 N N . ALA A 1 323 ? 11.587 -7.408 15.939 1.00 94.94 323 ALA A N 1
ATOM 2460 C CA . ALA A 1 323 ? 11.029 -7.113 17.265 1.00 94.94 323 ALA A CA 1
ATOM 2461 C C . ALA A 1 323 ? 12.015 -6.375 18.195 1.00 94.94 323 ALA A C 1
ATOM 2463 O O . ALA A 1 323 ? 11.611 -5.562 19.036 1.00 94.94 323 ALA A O 1
ATOM 2464 N N . GLY A 1 324 ? 13.320 -6.632 18.057 1.00 92.38 324 GLY A N 1
ATOM 2465 C CA . GLY A 1 324 ? 14.354 -6.008 18.882 1.00 92.38 324 GLY A CA 1
ATOM 2466 C C . GLY A 1 324 ? 15.397 -6.947 19.460 1.00 92.38 324 GLY A C 1
ATOM 2467 O O . GLY A 1 324 ? 15.214 -8.163 19.525 1.00 92.38 324 GLY A O 1
ATOM 2468 N N . ASN A 1 325 ? 16.491 -6.352 19.929 1.00 92.56 325 ASN A N 1
ATOM 2469 C CA . ASN A 1 325 ? 17.649 -7.044 20.492 1.00 92.56 325 ASN A CA 1
ATOM 2470 C C . ASN A 1 325 ? 17.875 -6.709 21.983 1.00 92.56 325 ASN A C 1
ATOM 2472 O O . ASN A 1 325 ? 18.958 -6.940 22.526 1.00 92.56 325 ASN A O 1
ATOM 2476 N N . GLU A 1 326 ? 16.866 -6.149 22.654 1.00 87.44 326 GLU A N 1
ATOM 2477 C CA . GLU A 1 326 ? 16.983 -5.536 23.979 1.00 87.44 326 GLU A CA 1
ATOM 2478 C C . GLU A 1 326 ? 16.385 -6.386 25.114 1.00 87.44 326 GLU A C 1
ATOM 2480 O O . GLU A 1 326 ? 16.192 -5.885 26.221 1.00 87.44 326 GLU A O 1
ATOM 2485 N N . TYR A 1 327 ? 16.157 -7.691 24.914 1.00 86.56 327 TYR A N 1
ATOM 2486 C CA . TYR A 1 327 ? 15.636 -8.560 25.984 1.00 86.56 327 TYR A CA 1
ATOM 2487 C C . TYR A 1 327 ? 16.508 -8.557 27.246 1.00 86.56 327 TYR A C 1
ATOM 2489 O O . TYR A 1 327 ? 15.995 -8.543 28.358 1.00 86.56 327 TYR A O 1
ATOM 2497 N N . THR A 1 328 ? 17.840 -8.505 27.114 1.00 82.25 328 THR A N 1
ATOM 2498 C CA . THR A 1 328 ? 18.737 -8.438 28.287 1.00 82.25 328 THR A CA 1
ATOM 2499 C C . THR A 1 328 ? 18.684 -7.110 29.040 1.00 82.25 328 THR A C 1
ATOM 2501 O O . THR A 1 328 ? 19.278 -6.998 30.115 1.00 82.25 328 THR A O 1
ATOM 2504 N N . SER A 1 329 ? 18.029 -6.111 28.455 1.00 75.19 329 SER A N 1
ATOM 2505 C CA . SER A 1 329 ? 17.718 -4.825 29.075 1.00 75.19 329 SER A CA 1
ATOM 2506 C C . SER A 1 329 ? 16.300 -4.806 29.669 1.00 75.19 329 SER A C 1
ATOM 2508 O O . SER A 1 329 ? 15.871 -3.750 30.118 1.00 75.19 329 SER A O 1
ATOM 2510 N N . ASP A 1 330 ? 15.604 -5.954 29.676 1.00 75.38 330 ASP A N 1
ATOM 2511 C CA . ASP A 1 330 ? 14.195 -6.142 30.047 1.00 75.38 330 ASP A CA 1
ATOM 2512 C C . ASP A 1 330 ? 13.242 -5.179 29.296 1.00 75.38 330 ASP A C 1
ATOM 2514 O O . ASP A 1 330 ? 12.289 -4.647 29.867 1.00 75.38 330 ASP A O 1
ATOM 2518 N N . GLU A 1 331 ? 13.512 -4.927 28.007 1.00 78.81 331 GLU A N 1
ATOM 2519 C CA . GLU A 1 331 ? 12.619 -4.139 27.148 1.00 78.81 331 GLU A CA 1
ATOM 2520 C C . GLU A 1 331 ? 11.541 -5.007 26.486 1.00 78.81 331 GLU A C 1
ATOM 2522 O O . GLU A 1 331 ? 11.809 -6.083 25.936 1.00 78.81 331 GLU A O 1
ATOM 2527 N N . ASN A 1 332 ? 10.317 -4.480 26.492 1.00 88.12 332 ASN A N 1
ATOM 2528 C CA . ASN A 1 332 ? 9.134 -5.091 25.896 1.00 88.12 332 ASN A CA 1
ATOM 2529 C C . ASN A 1 332 ? 8.830 -4.457 24.536 1.00 88.12 332 ASN A C 1
ATOM 2531 O O . ASN A 1 332 ? 8.957 -3.243 24.380 1.00 88.12 332 ASN A O 1
ATOM 2535 N N . VAL A 1 333 ? 8.342 -5.235 23.569 1.00 91.31 333 VAL A N 1
ATOM 2536 C CA . VAL A 1 333 ? 7.965 -4.707 22.245 1.00 91.31 333 VAL A CA 1
ATOM 2537 C C . VAL A 1 333 ? 6.908 -3.596 22.341 1.00 91.31 333 VAL A C 1
ATOM 2539 O O . VAL A 1 333 ? 6.995 -2.624 21.600 1.00 91.31 333 VAL A O 1
ATOM 2542 N N . ASN A 1 334 ? 5.993 -3.640 23.318 1.00 90.44 334 ASN A N 1
ATOM 2543 C CA . ASN A 1 334 ? 5.003 -2.572 23.547 1.00 90.44 334 ASN A CA 1
ATOM 2544 C C . ASN A 1 334 ? 5.596 -1.215 23.972 1.00 90.44 334 ASN A C 1
ATOM 2546 O O . ASN A 1 334 ? 4.874 -0.220 24.047 1.00 90.44 334 ASN A O 1
ATOM 2550 N N . GLN A 1 335 ? 6.896 -1.144 24.256 1.00 84.06 335 GLN A N 1
ATOM 2551 C CA . GLN A 1 335 ? 7.592 0.115 24.535 1.00 84.06 335 GLN A CA 1
ATOM 2552 C C . GLN A 1 335 ? 8.069 0.805 23.244 1.00 84.06 335 GLN A C 1
ATOM 2554 O O . GLN A 1 335 ? 8.469 1.968 23.285 1.00 84.06 335 GLN A O 1
ATOM 2559 N N . LYS A 1 336 ? 7.971 0.127 22.092 1.00 83.81 336 LYS A N 1
ATOM 2560 C CA . LYS A 1 336 ? 8.484 0.586 20.799 1.00 83.81 336 LYS A CA 1
ATOM 2561 C C . LYS A 1 336 ? 7.361 1.036 19.877 1.00 83.81 336 LYS A C 1
ATOM 2563 O O . LYS A 1 336 ? 6.399 0.307 19.689 1.00 83.81 336 LYS A O 1
ATOM 2568 N N . GLY A 1 337 ? 7.509 2.215 19.275 1.00 82.81 337 GLY A N 1
ATOM 2569 C CA . GLY A 1 337 ? 6.468 2.837 18.453 1.00 82.81 337 GLY A CA 1
ATOM 2570 C C . GLY A 1 337 ? 6.042 2.008 17.239 1.00 82.81 337 GLY A C 1
ATOM 2571 O O . GLY A 1 337 ? 4.870 1.670 17.130 1.00 82.81 337 GLY A O 1
ATOM 2572 N N . TYR A 1 338 ? 6.978 1.678 16.343 1.00 89.00 338 TYR A N 1
ATOM 2573 C CA . TYR A 1 338 ? 6.657 0.957 15.105 1.00 89.00 338 TYR A CA 1
ATOM 2574 C C . TYR A 1 338 ? 6.345 -0.514 15.363 1.00 89.00 338 TYR A C 1
ATOM 2576 O O . TYR A 1 338 ? 5.271 -0.966 15.004 1.00 89.00 338 TYR A O 1
ATOM 2584 N N . GLN A 1 339 ? 7.229 -1.231 16.065 1.00 92.25 339 GLN A N 1
ATOM 2585 C CA . GLN A 1 339 ? 7.106 -2.677 16.281 1.00 92.25 339 GLN A CA 1
ATOM 2586 C C . GLN A 1 339 ? 5.822 -3.092 17.009 1.00 92.25 339 GLN A C 1
ATOM 2588 O O . GLN A 1 339 ? 5.400 -4.233 16.882 1.00 92.25 339 GLN A O 1
ATOM 2593 N N . LYS A 1 340 ? 5.233 -2.226 17.841 1.00 91.62 340 LYS A N 1
ATOM 2594 C CA . LYS A 1 340 ? 3.978 -2.568 18.523 1.00 91.62 340 LYS A CA 1
ATOM 2595 C C . LYS A 1 340 ? 2.741 -2.307 17.669 1.00 91.62 340 LYS A C 1
ATOM 2597 O O . LYS A 1 340 ? 1.672 -2.770 18.046 1.00 91.62 340 LYS A O 1
ATOM 2602 N N . SER A 1 341 ? 2.862 -1.512 16.605 1.00 93.81 341 SER A N 1
ATOM 2603 C CA . SER A 1 341 ? 1.719 -1.090 15.802 1.00 93.81 341 SER A CA 1
ATOM 2604 C C . SER A 1 341 ? 1.036 -2.306 15.192 1.00 93.81 341 SER A C 1
ATOM 2606 O O . SER A 1 341 ? 1.706 -3.164 14.615 1.00 93.81 341 SER A O 1
ATOM 2608 N N . ARG A 1 342 ? -0.300 -2.347 15.266 1.00 95.38 342 ARG A N 1
ATOM 2609 C CA . ARG A 1 342 ? -1.111 -3.402 14.639 1.00 95.38 342 ARG A CA 1
ATOM 2610 C C . ARG A 1 342 ? -0.924 -3.494 13.120 1.00 95.38 342 ARG A C 1
ATOM 2612 O O . ARG A 1 342 ? -1.120 -4.558 12.547 1.00 95.38 342 ARG A O 1
ATOM 2619 N N . TYR A 1 343 ? -0.499 -2.400 12.489 1.00 97.06 343 TYR A N 1
ATOM 2620 C CA . TYR A 1 343 ? -0.216 -2.317 11.055 1.00 97.06 343 TYR A CA 1
ATOM 2621 C C . TYR A 1 343 ? 1.111 -2.987 10.663 1.00 97.06 343 TYR A C 1
ATOM 2623 O O . TYR A 1 343 ? 1.437 -3.072 9.484 1.00 97.06 343 TYR A O 1
ATOM 2631 N N . THR A 1 344 ? 1.896 -3.460 11.637 1.00 97.31 344 THR A N 1
ATOM 2632 C CA . THR A 1 344 ? 3.207 -4.073 11.404 1.00 97.31 344 THR A CA 1
ATOM 2633 C C . THR A 1 344 ? 3.268 -5.507 11.919 1.00 97.31 344 THR A C 1
ATOM 2635 O O . THR A 1 344 ? 2.632 -5.868 12.908 1.00 97.31 344 THR A O 1
ATOM 2638 N N . ILE A 1 345 ? 4.100 -6.325 11.278 1.00 98.69 345 ILE A N 1
ATOM 2639 C CA . ILE A 1 345 ? 4.397 -7.697 11.687 1.00 98.69 345 ILE A CA 1
ATOM 2640 C C . ILE A 1 345 ? 5.685 -7.683 12.512 1.00 98.69 345 ILE A C 1
ATOM 2642 O O . ILE A 1 345 ? 6.784 -7.594 11.963 1.00 98.69 345 ILE A O 1
ATOM 2646 N N . ALA A 1 346 ? 5.560 -7.792 13.836 1.00 98.12 346 ALA A N 1
ATOM 2647 C CA . ALA A 1 346 ? 6.706 -7.860 14.738 1.00 98.12 346 ALA A CA 1
ATOM 2648 C C . ALA A 1 346 ? 7.287 -9.279 14.819 1.00 98.12 346 ALA A C 1
ATOM 2650 O O . ALA A 1 346 ? 6.613 -10.218 15.255 1.00 98.12 346 ALA A O 1
ATOM 2651 N N . ILE A 1 347 ? 8.561 -9.421 14.445 1.00 98.69 347 ILE A N 1
ATOM 2652 C CA . ILE A 1 347 ? 9.216 -10.718 14.238 1.00 98.69 347 ILE A CA 1
ATOM 2653 C C . ILE A 1 347 ? 10.340 -10.935 15.255 1.00 98.69 347 ILE A C 1
ATOM 2655 O O . ILE A 1 347 ? 11.340 -10.208 15.280 1.00 98.69 347 ILE A O 1
ATOM 2659 N N . GLY A 1 348 ? 10.188 -11.954 16.103 1.00 98.25 348 GLY A N 1
ATOM 2660 C CA . GLY A 1 348 ? 11.219 -12.373 17.057 1.00 98.25 348 GLY A CA 1
ATOM 2661 C C . GLY A 1 348 ? 12.229 -13.360 16.458 1.00 98.25 348 GLY A C 1
ATOM 2662 O O . GLY A 1 348 ? 12.124 -13.778 15.304 1.00 98.25 348 GLY A O 1
ATOM 2663 N N . ALA A 1 349 ? 13.232 -13.746 17.247 1.00 98.12 349 ALA A N 1
ATOM 2664 C CA . ALA A 1 349 ? 14.358 -14.568 16.804 1.00 98.12 349 ALA A CA 1
ATOM 2665 C C . ALA A 1 349 ? 14.551 -15.834 17.648 1.00 98.12 349 ALA A C 1
ATOM 2667 O O . ALA A 1 349 ? 14.549 -15.799 18.885 1.00 98.12 349 ALA A O 1
ATOM 2668 N N . ILE A 1 350 ? 14.810 -16.946 16.959 1.00 97.06 350 ILE A N 1
ATOM 2669 C CA . ILE A 1 350 ? 15.158 -18.237 17.558 1.00 97.06 350 ILE A CA 1
ATOM 2670 C C . ILE A 1 350 ? 16.480 -18.768 17.011 1.00 97.06 350 ILE A C 1
ATOM 2672 O O . ILE A 1 350 ? 16.846 -18.544 15.864 1.00 97.06 350 ILE A O 1
ATOM 2676 N N . THR A 1 351 ? 17.192 -19.527 17.832 1.00 95.12 351 THR A N 1
ATOM 2677 C CA . THR A 1 351 ? 18.423 -20.218 17.429 1.00 95.12 351 THR A CA 1
ATOM 2678 C C . THR A 1 351 ? 18.115 -21.482 16.615 1.00 95.12 351 THR A C 1
ATOM 2680 O O . THR A 1 351 ? 16.986 -21.971 16.630 1.00 95.12 351 THR A O 1
ATOM 2683 N N . TYR A 1 352 ? 19.139 -22.126 16.039 1.00 91.19 352 TYR A N 1
ATOM 2684 C CA . TYR A 1 352 ? 19.028 -23.462 15.413 1.00 91.19 352 TYR A CA 1
ATOM 2685 C C . TYR A 1 352 ? 18.436 -24.557 16.320 1.00 91.19 352 TYR A C 1
ATOM 2687 O O . TYR A 1 352 ? 18.136 -25.659 15.868 1.00 91.19 352 TYR A O 1
ATOM 2695 N N . GLY A 1 353 ? 18.355 -24.321 17.633 1.00 91.75 353 GLY A N 1
ATOM 2696 C CA . GLY A 1 353 ? 17.742 -25.244 18.584 1.00 91.75 353 GLY A CA 1
ATOM 2697 C C . GLY A 1 353 ? 16.227 -25.082 18.709 1.00 91.75 353 GLY A C 1
ATOM 2698 O O . GLY A 1 353 ? 15.618 -25.829 19.471 1.00 91.75 353 GLY A O 1
ATOM 2699 N N . GLY A 1 354 ? 15.635 -24.097 18.028 1.00 93.00 354 GLY A N 1
ATOM 2700 C CA . GLY A 1 354 ? 14.222 -23.739 18.143 1.00 93.00 354 GLY A CA 1
ATOM 2701 C C . GLY A 1 354 ? 13.888 -22.990 19.434 1.00 93.00 354 GLY A C 1
ATOM 2702 O O . GLY A 1 354 ? 12.717 -22.863 19.773 1.00 93.00 354 GLY A O 1
ATOM 2703 N N . VAL A 1 355 ? 14.902 -22.530 20.174 1.00 94.69 355 VAL A N 1
ATOM 2704 C CA . VAL A 1 355 ? 14.761 -21.766 21.426 1.00 94.69 355 VAL A CA 1
ATOM 2705 C C . VAL A 1 355 ? 15.055 -20.291 21.184 1.00 94.69 355 VAL A C 1
ATOM 2707 O O . VAL A 1 355 ? 15.876 -19.979 20.316 1.00 94.69 355 VAL A O 1
ATOM 2710 N N . GLN A 1 356 ? 14.442 -19.408 21.976 1.00 95.94 356 GLN A N 1
ATOM 2711 C CA . GLN A 1 356 ? 14.631 -17.955 21.906 1.00 95.94 356 GLN A CA 1
ATOM 2712 C C . GLN A 1 356 ? 16.119 -17.585 21.861 1.00 95.94 356 GLN A C 1
ATOM 2714 O O . GLN A 1 356 ? 16.922 -18.035 22.691 1.00 95.94 356 GLN A O 1
ATOM 2719 N N . SER A 1 357 ? 16.492 -16.730 20.913 1.00 96.19 357 SER A N 1
ATOM 2720 C CA . SER A 1 357 ? 17.808 -16.102 20.914 1.00 96.19 357 SER A CA 1
ATOM 2721 C C . SER A 1 357 ? 17.924 -15.159 22.107 1.00 96.19 357 SER A C 1
ATOM 2723 O O . SER A 1 357 ? 16.998 -14.417 22.418 1.00 96.19 357 SER A O 1
ATOM 2725 N N . TRP A 1 358 ? 19.072 -15.169 22.788 1.00 94.81 358 TRP A N 1
ATOM 2726 C CA . TRP A 1 358 ? 19.240 -14.509 24.093 1.00 94.81 358 TRP A CA 1
ATOM 2727 C C . TRP A 1 358 ? 18.971 -12.992 24.100 1.00 94.81 358 TRP A C 1
ATOM 2729 O O . TRP A 1 358 ? 18.823 -12.423 25.177 1.00 94.81 358 TRP A O 1
ATOM 2739 N N . TYR A 1 359 ? 18.943 -12.345 22.934 1.00 94.06 359 TYR A N 1
ATOM 2740 C CA . TYR A 1 359 ? 18.661 -10.920 22.759 1.00 94.06 359 TYR A CA 1
ATOM 2741 C C . TYR A 1 359 ? 17.214 -10.623 22.326 1.00 94.06 359 TYR A C 1
ATOM 2743 O O . TYR A 1 359 ? 16.800 -9.474 22.434 1.00 94.06 359 TYR A O 1
ATOM 2751 N N . SER A 1 360 ? 16.456 -11.607 21.819 1.00 96.31 360 SER A N 1
ATOM 2752 C CA . SER A 1 360 ? 15.180 -11.365 21.128 1.00 96.31 360 SER A CA 1
ATOM 2753 C C . SER A 1 360 ? 14.160 -10.733 22.064 1.00 96.31 360 SER A C 1
ATOM 2755 O O . SER A 1 360 ? 13.730 -11.393 23.011 1.00 96.31 360 SER A O 1
ATOM 2757 N N . SER A 1 361 ? 13.749 -9.496 21.783 1.00 93.44 361 SER A N 1
ATOM 2758 C CA . SER A 1 361 ? 12.695 -8.811 22.537 1.00 93.44 361 SER A CA 1
ATOM 2759 C C . SER A 1 361 ? 11.400 -9.631 22.566 1.00 93.44 361 SER A C 1
ATOM 2761 O O . SER A 1 361 ? 11.103 -10.382 21.635 1.00 93.44 361 SER A O 1
ATOM 2763 N N . ILE A 1 362 ? 10.649 -9.486 23.658 1.00 93.81 362 ILE A N 1
ATOM 2764 C CA . ILE A 1 362 ? 9.405 -10.216 23.934 1.00 93.81 362 ILE A CA 1
ATOM 2765 C C . ILE A 1 362 ? 8.238 -9.236 24.067 1.00 93.81 362 ILE A C 1
ATOM 2767 O O . ILE A 1 362 ? 8.442 -8.054 24.351 1.00 93.81 362 ILE A O 1
ATOM 2771 N N . GLY A 1 363 ? 7.007 -9.707 23.907 1.00 94.81 363 GLY A N 1
ATOM 2772 C CA . GLY A 1 363 ? 5.825 -8.881 24.134 1.00 94.81 363 GLY A CA 1
ATOM 2773 C C . GLY A 1 363 ? 4.577 -9.412 23.450 1.00 94.81 363 GLY A C 1
ATOM 2774 O O . GLY A 1 363 ? 4.640 -10.297 22.606 1.00 94.81 363 GLY A O 1
ATOM 2775 N N . ALA A 1 364 ? 3.433 -8.846 23.829 1.00 97.12 364 ALA A N 1
ATOM 2776 C CA . ALA A 1 364 ? 2.139 -9.168 23.231 1.00 97.12 364 ALA A CA 1
ATOM 2777 C C . ALA A 1 364 ? 1.959 -8.761 21.745 1.00 97.12 364 ALA A C 1
ATOM 2779 O O . ALA A 1 364 ? 1.032 -9.290 21.126 1.00 97.12 364 ALA A O 1
ATOM 2780 N N . PRO A 1 365 ? 2.775 -7.845 21.174 1.00 96.88 365 PRO A N 1
ATOM 2781 C CA . PRO A 1 365 ? 2.761 -7.570 19.734 1.00 96.88 365 PRO A CA 1
ATOM 2782 C C . PRO A 1 365 ? 3.547 -8.558 18.863 1.00 96.88 365 PRO A C 1
ATOM 2784 O O . PRO A 1 365 ? 3.363 -8.541 17.653 1.00 96.88 365 PRO A O 1
ATOM 2787 N N . VAL A 1 366 ? 4.433 -9.393 19.429 1.00 98.12 366 VAL A N 1
ATOM 2788 C CA . VAL A 1 366 ? 5.207 -10.364 18.630 1.00 98.12 366 VAL A CA 1
ATOM 2789 C C . VAL A 1 366 ? 4.235 -11.327 17.951 1.00 98.12 366 VAL A C 1
ATOM 2791 O O . VAL A 1 366 ? 3.537 -12.071 18.639 1.00 98.12 366 VAL A O 1
ATOM 2794 N N . LEU A 1 367 ? 4.193 -11.317 16.617 1.00 98.69 367 LEU A N 1
ATOM 2795 C CA . LEU A 1 367 ? 3.265 -12.151 15.853 1.00 98.69 367 LEU A CA 1
ATOM 2796 C C . LEU A 1 367 ? 3.848 -13.548 15.631 1.00 98.69 367 LEU A C 1
ATOM 2798 O O . LEU A 1 367 ? 3.200 -14.548 15.929 1.00 98.69 367 LEU A O 1
ATOM 2802 N N . VAL A 1 368 ? 5.094 -13.613 15.160 1.00 98.75 368 VAL A N 1
ATOM 2803 C CA . VAL A 1 368 ? 5.792 -14.855 14.794 1.00 98.75 368 VAL A CA 1
ATOM 2804 C C . VAL A 1 368 ? 7.295 -14.753 15.068 1.00 98.75 368 VAL A C 1
ATOM 2806 O O . VAL A 1 368 ? 7.828 -13.674 15.354 1.00 98.75 368 VAL A O 1
ATOM 2809 N N . VAL A 1 369 ? 8.007 -15.877 14.971 1.00 98.56 369 VAL A N 1
ATOM 2810 C CA . VAL A 1 369 ? 9.473 -15.929 15.066 1.00 98.56 369 VAL A CA 1
ATOM 2811 C C . VAL A 1 369 ? 10.111 -16.658 13.891 1.00 98.56 369 VAL A C 1
ATOM 2813 O O . VAL A 1 369 ? 9.535 -17.576 13.316 1.00 98.56 369 VAL A O 1
ATOM 2816 N N . GLY A 1 370 ? 11.344 -16.271 13.573 1.00 97.38 370 GLY A N 1
ATOM 2817 C CA . GLY A 1 370 ? 12.154 -16.877 12.520 1.00 97.38 370 GLY A CA 1
ATOM 2818 C C . GLY A 1 370 ? 13.571 -17.253 12.987 1.00 97.38 370 GLY A C 1
ATOM 2819 O O . GLY A 1 370 ? 14.053 -16.765 14.022 1.00 97.38 370 GLY A O 1
ATOM 2820 N N . PRO A 1 371 ? 14.265 -18.140 12.247 1.00 96.62 371 PRO A N 1
ATOM 2821 C CA . PRO A 1 371 ? 15.644 -18.520 12.541 1.00 96.62 371 PRO A CA 1
ATOM 2822 C C . PRO A 1 371 ? 16.634 -17.349 12.506 1.00 96.62 371 PRO A C 1
ATOM 2824 O O . PRO A 1 371 ? 16.668 -16.542 11.574 1.00 96.62 371 PRO A O 1
ATOM 2827 N N . SER A 1 372 ? 17.516 -17.309 13.496 1.00 97.44 372 SER A N 1
ATOM 2828 C CA . SER A 1 372 ? 18.571 -16.315 13.663 1.00 97.44 372 SER A CA 1
ATOM 2829 C C . SER A 1 372 ? 19.776 -16.898 14.424 1.00 97.44 372 SER A C 1
ATOM 2831 O O . SER A 1 372 ? 19.788 -18.062 14.838 1.00 97.44 372 SER A O 1
ATOM 2833 N N . ASN A 1 373 ? 20.814 -16.084 14.627 1.00 94.75 373 ASN A N 1
ATOM 2834 C CA . ASN A 1 373 ? 21.958 -16.417 15.469 1.00 94.75 373 ASN A CA 1
ATOM 2835 C C . ASN A 1 373 ? 21.593 -16.438 16.973 1.00 94.75 373 ASN A C 1
ATOM 2837 O O . ASN A 1 373 ? 20.437 -16.341 17.375 1.00 94.75 373 ASN A O 1
ATOM 2841 N N . GLY A 1 374 ? 22.599 -16.555 17.842 1.00 89.50 374 GLY A N 1
ATOM 2842 C CA . GLY A 1 374 ? 22.436 -16.601 19.305 1.00 89.50 374 GLY A CA 1
ATOM 2843 C C . GLY A 1 374 ? 22.804 -17.957 19.911 1.00 89.50 374 GLY A C 1
ATOM 2844 O O . GLY A 1 374 ? 22.963 -18.066 21.127 1.00 89.50 374 GLY A O 1
ATOM 2845 N N . GLY A 1 375 ? 22.998 -18.964 19.055 1.00 84.62 375 GLY A N 1
ATOM 2846 C CA . GLY A 1 375 ? 23.703 -20.206 19.359 1.00 84.62 375 GLY A CA 1
ATOM 2847 C C . GLY A 1 375 ? 25.170 -20.152 18.915 1.00 84.62 375 GLY A C 1
ATOM 2848 O O . GLY A 1 375 ? 25.832 -19.125 19.001 1.00 84.62 375 GLY A O 1
ATOM 2849 N N . SER A 1 376 ? 25.687 -21.287 18.451 1.00 87.31 376 SER A N 1
ATOM 2850 C CA . SER A 1 376 ? 27.012 -21.426 17.830 1.00 87.31 376 SER A CA 1
ATOM 2851 C C . SER A 1 376 ? 27.074 -21.140 16.324 1.00 87.31 376 SER A C 1
ATOM 2853 O O . SER A 1 376 ? 28.174 -21.189 15.790 1.00 87.31 376 SER A O 1
ATOM 2855 N N . LEU A 1 377 ? 25.938 -20.906 15.656 1.00 90.88 377 LEU A N 1
ATOM 2856 C CA . LEU A 1 377 ? 25.862 -20.592 14.224 1.00 90.88 377 LEU A CA 1
ATOM 2857 C C . LEU A 1 377 ? 25.274 -19.191 14.023 1.00 90.88 377 LEU A C 1
ATOM 2859 O O . LEU A 1 377 ? 24.346 -18.817 14.753 1.00 90.88 377 LEU A O 1
ATOM 2863 N N . GLY A 1 378 ? 25.816 -18.455 13.053 1.00 94.06 378 GLY A N 1
ATOM 2864 C CA . GLY A 1 378 ? 25.251 -17.218 12.519 1.00 94.06 378 GLY A CA 1
ATOM 2865 C C . GLY A 1 378 ? 24.409 -17.463 11.269 1.00 94.06 378 GLY A C 1
ATOM 2866 O O . GLY A 1 378 ? 24.105 -18.610 10.929 1.00 94.06 378 GLY A O 1
ATOM 2867 N N . ILE A 1 379 ? 23.973 -16.386 10.625 1.00 97.44 379 ILE A N 1
ATOM 2868 C CA . ILE A 1 379 ? 23.229 -16.418 9.367 1.00 97.44 379 ILE A CA 1
ATOM 2869 C C . ILE A 1 379 ? 24.193 -16.124 8.223 1.00 97.44 379 ILE A C 1
ATOM 2871 O O . ILE A 1 379 ? 24.810 -15.062 8.201 1.00 97.44 379 ILE A O 1
ATOM 2875 N N . THR A 1 380 ? 24.295 -17.073 7.292 1.00 97.75 380 THR A N 1
ATOM 2876 C CA . THR A 1 380 ? 25.040 -16.898 6.046 1.00 97.75 380 THR A CA 1
ATOM 2877 C C . THR A 1 380 ? 24.232 -16.062 5.060 1.00 97.75 380 THR A C 1
ATOM 2879 O O . THR A 1 380 ? 23.101 -16.434 4.748 1.00 97.75 380 THR A O 1
ATOM 2882 N N . THR A 1 381 ? 24.781 -14.932 4.618 1.00 98.44 381 THR A N 1
ATOM 2883 C CA . THR A 1 381 ? 24.133 -13.973 3.706 1.00 98.44 381 THR A CA 1
ATOM 2884 C C . THR A 1 381 ? 25.182 -13.114 2.982 1.00 98.44 381 THR A C 1
ATOM 2886 O O . THR A 1 381 ? 26.381 -13.227 3.270 1.00 98.44 381 THR A O 1
ATOM 2889 N N . ALA A 1 382 ? 24.729 -12.271 2.054 1.00 97.94 382 ALA A N 1
ATOM 2890 C CA . ALA A 1 382 ? 25.522 -11.240 1.394 1.00 97.94 382 ALA A CA 1
ATOM 2891 C C . ALA A 1 382 ? 26.169 -10.277 2.405 1.00 97.94 382 ALA A C 1
ATOM 2893 O O . ALA A 1 382 ? 25.695 -10.074 3.524 1.00 97.94 382 ALA A O 1
ATOM 2894 N N . ASP A 1 383 ? 27.283 -9.685 2.017 1.00 97.75 383 ASP A N 1
ATOM 2895 C CA . ASP A 1 383 ? 28.029 -8.686 2.771 1.00 97.75 383 ASP A CA 1
ATOM 2896 C C . ASP A 1 383 ? 28.664 -7.724 1.771 1.00 97.75 383 ASP A C 1
ATOM 2898 O O . ASP A 1 383 ? 28.828 -8.054 0.602 1.00 97.75 383 ASP A O 1
ATOM 2902 N N . ARG A 1 384 ? 29.063 -6.531 2.200 1.00 96.81 384 ARG A N 1
ATOM 2903 C CA . ARG A 1 384 ? 29.641 -5.570 1.254 1.00 96.81 384 ARG A CA 1
ATOM 2904 C C . ARG A 1 384 ? 30.878 -6.129 0.553 1.00 96.81 384 ARG A C 1
ATOM 2906 O O . ARG A 1 384 ? 31.783 -6.677 1.193 1.00 96.81 384 ARG A O 1
ATOM 2913 N N . THR A 1 385 ? 30.953 -5.875 -0.745 1.00 95.06 385 THR A N 1
ATOM 2914 C CA . THR A 1 385 ? 31.980 -6.346 -1.665 1.00 95.06 385 THR A CA 1
ATOM 2915 C C . THR A 1 385 ? 33.382 -6.034 -1.147 1.00 95.06 385 THR A C 1
ATOM 2917 O O . THR A 1 385 ? 33.739 -4.911 -0.774 1.00 95.06 385 THR A O 1
ATOM 2920 N N . GLY A 1 386 ? 34.235 -7.053 -1.142 1.00 91.12 386 GLY A N 1
ATOM 2921 C CA . GLY A 1 386 ? 35.613 -6.966 -0.688 1.00 91.12 386 GLY A CA 1
ATOM 2922 C C . GLY A 1 386 ? 35.759 -7.137 0.823 1.00 91.12 386 GLY A C 1
ATOM 2923 O O . GLY A 1 386 ? 35.444 -8.185 1.373 1.00 91.12 386 GLY A O 1
ATOM 2924 N N . SER A 1 387 ? 36.393 -6.164 1.486 1.00 90.38 387 SER A N 1
ATOM 2925 C CA . SER A 1 387 ? 36.799 -6.279 2.899 1.00 90.38 387 SER A CA 1
ATOM 2926 C C . SER A 1 387 ? 36.288 -5.147 3.787 1.00 90.38 387 SER A C 1
ATOM 2928 O O . SER A 1 387 ? 36.910 -4.850 4.811 1.00 90.38 387 SER A O 1
ATOM 2930 N N . VAL A 1 388 ? 35.257 -4.438 3.331 1.00 92.19 388 VAL A N 1
ATOM 2931 C CA . VAL A 1 388 ? 34.650 -3.306 4.050 1.00 92.19 388 VAL A CA 1
ATOM 2932 C C . VAL A 1 388 ? 33.438 -3.732 4.885 1.00 92.19 388 VAL A C 1
ATOM 2934 O O . VAL A 1 388 ? 33.084 -3.026 5.825 1.00 92.19 388 VAL A O 1
ATOM 2937 N N . GLY A 1 389 ? 32.869 -4.901 4.579 1.00 93.69 389 GLY A N 1
ATOM 2938 C CA . GLY A 1 389 ? 31.745 -5.506 5.280 1.00 93.69 389 GLY A CA 1
ATOM 2939 C C . GLY A 1 389 ? 32.064 -6.080 6.667 1.00 93.69 389 GLY A C 1
ATOM 2940 O O . GLY A 1 389 ? 33.081 -5.774 7.302 1.00 93.69 389 GLY A O 1
ATOM 2941 N N . TYR A 1 390 ? 31.169 -6.934 7.159 1.00 94.62 390 TYR A N 1
ATOM 2942 C CA . TYR A 1 390 ? 31.361 -7.728 8.378 1.00 94.62 390 TYR A CA 1
ATOM 2943 C C . TYR A 1 390 ? 32.552 -8.688 8.284 1.00 94.62 390 TYR A C 1
ATOM 2945 O O . TYR A 1 390 ? 33.183 -9.001 9.303 1.00 94.62 390 TYR A O 1
ATOM 2953 N N . SER A 1 391 ? 32.873 -9.150 7.079 1.00 94.12 391 SER A N 1
ATOM 2954 C CA . SER A 1 391 ? 33.941 -10.097 6.808 1.00 94.12 391 SER A CA 1
ATOM 2955 C C . SER A 1 391 ? 34.957 -9.553 5.786 1.00 94.12 391 SER A C 1
ATOM 2957 O O . SER A 1 391 ? 34.960 -8.386 5.403 1.00 94.12 391 SER A O 1
ATOM 2959 N N . SER A 1 392 ? 35.923 -10.395 5.407 1.00 93.00 392 SER A N 1
ATOM 2960 C CA . SER A 1 392 ? 36.892 -10.082 4.347 1.00 93.00 392 SER A CA 1
ATOM 2961 C C . SER A 1 392 ? 36.478 -10.607 2.966 1.00 93.00 392 SER A C 1
ATOM 2963 O O . SER A 1 392 ? 37.333 -10.698 2.082 1.00 93.00 392 SER A O 1
ATOM 2965 N N . THR A 1 393 ? 35.238 -11.065 2.833 1.00 94.75 393 THR A N 1
ATOM 2966 C CA . THR A 1 393 ? 34.618 -11.589 1.613 1.00 94.75 393 THR A CA 1
ATOM 2967 C C . THR A 1 393 ? 33.284 -10.889 1.380 1.00 94.75 393 THR A C 1
ATOM 2969 O O . THR A 1 393 ? 32.733 -10.328 2.318 1.00 94.75 393 THR A O 1
ATOM 2972 N N . ASN A 1 394 ? 32.722 -11.029 0.178 1.00 97.25 394 ASN A N 1
ATOM 2973 C CA . ASN A 1 394 ? 31.386 -10.529 -0.187 1.00 97.25 394 ASN A CA 1
ATOM 2974 C C . ASN A 1 394 ? 30.242 -11.247 0.566 1.00 97.25 394 ASN A C 1
ATOM 2976 O O . ASN A 1 394 ? 29.078 -11.005 0.334 1.00 97.25 394 ASN A O 1
ATOM 2980 N N . TYR A 1 395 ? 30.554 -12.161 1.483 1.00 97.88 395 TYR A N 1
ATOM 2981 C CA . TYR A 1 395 ? 29.568 -12.907 2.261 1.00 97.88 395 TYR A CA 1
ATOM 2982 C C . TYR A 1 395 ? 29.992 -12.935 3.717 1.00 97.88 395 TYR A C 1
ATOM 2984 O O . TYR A 1 395 ? 31.188 -12.902 4.021 1.00 97.88 395 TYR A O 1
ATOM 2992 N N . THR A 1 396 ? 29.029 -13.063 4.618 1.00 97.25 396 THR A N 1
ATOM 2993 C CA . THR A 1 396 ? 29.252 -13.244 6.055 1.00 97.25 396 THR A CA 1
ATOM 2994 C C . THR A 1 396 ? 28.485 -14.465 6.542 1.00 97.25 396 THR A C 1
ATOM 2996 O O . THR A 1 396 ? 27.385 -14.716 6.070 1.00 97.25 396 THR A O 1
ATOM 2999 N N . ASP A 1 397 ? 29.053 -15.225 7.479 1.00 95.31 397 ASP A N 1
ATOM 3000 C CA . ASP A 1 397 ? 28.444 -16.394 8.134 1.00 95.31 397 ASP A CA 1
ATOM 3001 C C . ASP A 1 397 ? 28.061 -16.125 9.605 1.00 95.31 397 ASP A C 1
ATOM 3003 O O . ASP A 1 397 ? 27.586 -17.017 10.314 1.00 95.31 397 ASP A O 1
ATOM 3007 N N . ASP A 1 398 ? 28.249 -14.883 10.068 1.00 94.38 398 ASP A N 1
ATOM 3008 C CA . ASP A 1 398 ? 28.030 -14.448 11.456 1.00 94.38 398 ASP A CA 1
ATOM 3009 C C . ASP A 1 398 ? 26.960 -13.344 11.580 1.00 94.38 398 ASP A C 1
ATOM 3011 O O . ASP A 1 398 ? 26.841 -12.702 12.627 1.00 94.38 398 ASP A O 1
ATOM 3015 N N . PHE A 1 399 ? 26.148 -13.109 10.535 1.00 97.69 399 PHE A N 1
ATOM 3016 C CA . PHE A 1 399 ? 25.037 -12.153 10.621 1.00 97.69 399 PHE A CA 1
ATOM 3017 C C . PHE A 1 399 ? 23.974 -12.631 11.624 1.00 97.69 399 PHE A C 1
ATOM 3019 O O . PHE A 1 399 ? 23.817 -13.831 11.882 1.00 97.69 399 PHE A O 1
ATOM 3026 N N . GLY A 1 400 ? 23.261 -11.702 12.261 1.00 96.19 400 GLY A N 1
ATOM 3027 C CA . GLY A 1 400 ? 22.479 -12.032 13.446 1.00 96.19 400 GLY A CA 1
ATOM 3028 C C . GLY A 1 400 ? 21.561 -10.935 13.962 1.00 96.19 400 GLY A C 1
ATOM 3029 O O . GLY A 1 400 ? 21.323 -9.930 13.306 1.00 96.19 400 GLY A O 1
ATOM 3030 N N . GLY A 1 401 ? 21.031 -11.145 15.166 1.00 96.25 401 GLY A N 1
ATOM 3031 C CA . GLY A 1 401 ? 19.984 -10.299 15.733 1.00 96.25 401 GLY A CA 1
ATOM 3032 C C . GLY A 1 401 ? 18.597 -10.668 15.204 1.00 96.25 401 GLY A C 1
ATOM 3033 O O . GLY A 1 401 ? 18.445 -11.479 14.282 1.00 96.25 401 GLY A O 1
ATOM 3034 N N . THR A 1 402 ? 17.562 -10.040 15.757 1.00 96.81 402 THR A N 1
ATOM 3035 C CA . THR A 1 402 ? 16.225 -10.056 15.137 1.00 96.81 402 THR A CA 1
ATOM 3036 C C . THR A 1 402 ? 16.274 -9.514 13.712 1.00 96.81 402 THR A C 1
ATOM 3038 O O . THR A 1 402 ? 15.537 -10.023 12.879 1.00 96.81 402 THR A O 1
ATOM 3041 N N . SER A 1 403 ? 17.257 -8.659 13.406 1.00 97.06 403 SER A N 1
ATOM 3042 C CA . SER A 1 403 ? 17.575 -8.156 12.069 1.00 97.06 403 SER A CA 1
ATOM 3043 C C . SER A 1 403 ? 17.882 -9.206 11.007 1.00 97.06 403 SER A C 1
ATOM 3045 O O . SER A 1 403 ? 17.806 -8.923 9.823 1.00 97.06 403 SER A O 1
ATOM 3047 N N . SER A 1 404 ? 18.222 -10.431 11.406 1.00 97.44 404 SER A N 1
ATOM 3048 C CA . SER A 1 404 ? 18.351 -11.538 10.455 1.00 97.44 404 SER A CA 1
ATOM 3049 C C . SER A 1 404 ? 17.105 -12.423 10.416 1.00 97.44 404 SER A C 1
ATOM 3051 O O . SER A 1 404 ? 16.927 -13.160 9.459 1.00 97.44 404 SER A O 1
ATOM 3053 N N . SER A 1 405 ? 16.225 -12.356 11.417 1.00 98.06 405 SER A N 1
ATOM 3054 C CA . SER A 1 405 ? 14.947 -13.082 11.448 1.00 98.06 405 SER A CA 1
ATOM 3055 C C . SER A 1 405 ? 13.864 -12.356 10.648 1.00 98.06 405 SER A C 1
ATOM 3057 O O . SER A 1 405 ? 13.193 -12.963 9.821 1.00 98.06 405 SER A O 1
ATOM 3059 N N . GLY A 1 406 ? 13.745 -11.041 10.848 1.00 98.12 406 GLY A N 1
ATOM 3060 C CA . GLY A 1 406 ? 12.806 -10.175 10.145 1.00 98.12 406 GLY A CA 1
ATOM 3061 C C . GLY A 1 406 ? 12.802 -10.329 8.615 1.00 98.12 406 GLY A C 1
ATOM 3062 O O . GLY A 1 406 ? 11.740 -10.625 8.066 1.00 98.12 406 GLY A O 1
ATOM 3063 N N . PRO A 1 407 ? 13.952 -10.214 7.919 1.00 98.62 407 PRO A N 1
ATOM 3064 C CA . PRO A 1 407 ? 13.983 -10.299 6.456 1.00 98.62 407 PRO A CA 1
ATOM 3065 C C . PRO A 1 407 ? 13.609 -11.686 5.927 1.00 98.62 407 PRO A C 1
ATOM 3067 O O . PRO A 1 407 ? 13.149 -11.805 4.798 1.00 98.62 407 PRO A O 1
ATOM 3070 N N . LYS A 1 408 ? 13.721 -12.742 6.746 1.00 98.44 408 LYS A N 1
ATOM 3071 C CA . LYS A 1 408 ? 13.229 -14.073 6.360 1.00 98.44 408 LYS A CA 1
ATOM 3072 C C . LYS A 1 408 ? 11.715 -14.104 6.243 1.00 98.44 408 LYS A C 1
ATOM 3074 O O . LYS A 1 408 ? 11.184 -14.757 5.355 1.00 98.44 408 LYS A O 1
ATOM 3079 N N . VAL A 1 409 ? 11.027 -13.421 7.156 1.00 98.69 409 VAL A N 1
ATOM 3080 C CA . VAL A 1 409 ? 9.566 -13.316 7.122 1.00 98.69 409 VAL A CA 1
ATOM 3081 C C . VAL A 1 409 ? 9.126 -12.351 6.021 1.00 98.69 409 VAL A C 1
ATOM 3083 O O . VAL A 1 409 ? 8.100 -12.600 5.407 1.00 98.69 409 VAL A O 1
ATOM 3086 N N . ALA A 1 410 ? 9.918 -11.318 5.705 1.00 98.81 410 ALA A N 1
ATOM 3087 C CA . ALA A 1 410 ? 9.686 -10.479 4.526 1.00 98.81 410 ALA A CA 1
ATOM 3088 C C . ALA A 1 410 ? 9.784 -11.284 3.219 1.00 98.81 410 ALA A C 1
ATOM 3090 O O . ALA A 1 410 ? 8.865 -11.247 2.412 1.00 98.81 410 ALA A O 1
ATOM 3091 N N . GLY A 1 411 ? 10.841 -12.084 3.045 1.00 98.75 411 GLY A N 1
ATOM 3092 C CA . GLY A 1 411 ? 10.943 -12.976 1.889 1.00 98.75 411 GLY A CA 1
ATOM 3093 C C . GLY A 1 411 ? 9.845 -14.046 1.872 1.00 98.75 411 GLY A C 1
ATOM 3094 O O . GLY A 1 411 ? 9.272 -14.315 0.827 1.00 98.75 411 GLY A O 1
ATOM 3095 N N . LEU A 1 412 ? 9.457 -14.603 3.026 1.00 98.75 412 LEU A N 1
ATOM 3096 C CA . LEU A 1 412 ? 8.298 -15.500 3.099 1.00 98.75 412 LEU A CA 1
ATOM 3097 C C . LEU A 1 412 ? 7.001 -14.798 2.664 1.00 98.75 412 LEU A C 1
ATOM 3099 O O . LEU A 1 412 ? 6.226 -15.378 1.913 1.00 98.75 412 LEU A O 1
ATOM 3103 N N . ALA A 1 413 ? 6.767 -13.560 3.097 1.00 98.81 413 ALA A N 1
ATOM 3104 C CA . ALA A 1 413 ? 5.633 -12.776 2.621 1.00 98.81 413 ALA A CA 1
ATOM 3105 C C . ALA A 1 413 ? 5.676 -12.598 1.093 1.00 98.81 413 ALA A C 1
ATOM 3107 O O . ALA A 1 413 ? 4.627 -12.668 0.462 1.00 98.81 413 ALA A O 1
ATOM 3108 N N . GLY A 1 414 ? 6.868 -12.484 0.494 1.00 98.69 414 GLY A N 1
ATOM 3109 C CA . GLY A 1 414 ? 7.038 -12.492 -0.961 1.00 98.69 414 GLY A CA 1
ATOM 3110 C C . GLY A 1 414 ? 6.600 -13.802 -1.617 1.00 98.69 414 GLY A C 1
ATOM 3111 O O . GLY A 1 414 ? 5.851 -13.781 -2.585 1.00 98.69 414 GLY A O 1
ATOM 3112 N N . LEU A 1 415 ? 6.967 -14.952 -1.045 1.00 98.69 415 LEU A N 1
ATOM 3113 C CA . LEU A 1 415 ? 6.494 -16.257 -1.536 1.00 98.69 415 LEU A CA 1
ATOM 3114 C C . LEU A 1 415 ? 4.970 -16.420 -1.401 1.00 98.69 415 LEU A C 1
ATOM 3116 O O . LEU A 1 415 ? 4.337 -17.051 -2.240 1.00 98.69 415 LEU A O 1
ATOM 3120 N N . ILE A 1 416 ? 4.386 -15.884 -0.327 1.00 98.81 416 ILE A N 1
ATOM 3121 C CA . ILE A 1 416 ? 2.937 -15.915 -0.088 1.00 98.81 416 ILE A CA 1
ATOM 3122 C C . ILE A 1 416 ? 2.204 -15.027 -1.105 1.00 98.81 416 ILE A C 1
ATOM 3124 O O . ILE A 1 416 ? 1.184 -15.455 -1.633 1.00 98.81 416 ILE A O 1
ATOM 3128 N N . LEU A 1 417 ? 2.720 -13.828 -1.395 1.00 98.75 417 LEU A N 1
ATOM 3129 C CA . LEU A 1 417 ? 2.121 -12.917 -2.376 1.00 98.75 417 LEU A CA 1
ATOM 3130 C C . LEU A 1 417 ? 2.251 -13.409 -3.818 1.00 98.75 417 LEU A C 1
ATOM 3132 O O . LEU A 1 417 ? 1.340 -13.188 -4.603 1.00 98.75 417 LEU A O 1
ATOM 3136 N N . GLU A 1 418 ? 3.335 -14.098 -4.176 1.00 98.31 418 GLU A N 1
ATOM 3137 C CA . GLU A 1 418 ? 3.410 -14.748 -5.491 1.00 98.31 418 GLU A CA 1
ATOM 3138 C C . GLU A 1 418 ? 2.350 -15.858 -5.622 1.00 98.31 418 GLU A C 1
ATOM 3140 O O . GLU A 1 418 ? 1.799 -16.075 -6.701 1.00 98.31 418 GLU A O 1
ATOM 3145 N N . ALA A 1 419 ? 2.040 -16.550 -4.520 1.00 95.56 419 ALA A N 1
ATOM 3146 C CA . ALA A 1 419 ? 1.019 -17.592 -4.503 1.00 95.56 419 ALA A CA 1
ATOM 3147 C C . ALA A 1 419 ? -0.410 -17.044 -4.598 1.00 95.56 419 ALA A C 1
ATOM 3149 O O . ALA A 1 419 ? -1.232 -17.654 -5.279 1.00 95.56 419 ALA A O 1
ATOM 3150 N N . GLU A 1 420 ? -0.696 -15.920 -3.936 1.00 97.06 420 GLU A N 1
ATOM 3151 C CA . GLU A 1 420 ? -1.970 -15.205 -4.040 1.00 97.06 420 GLU A CA 1
ATOM 3152 C C . GLU A 1 420 ? -1.740 -13.678 -3.980 1.00 97.06 420 GLU A C 1
ATOM 3154 O O . GLU A 1 420 ? -1.592 -13.107 -2.890 1.00 97.06 420 GLU A O 1
ATOM 3159 N N . PRO A 1 421 ? -1.687 -12.992 -5.138 1.00 96.12 421 PRO A N 1
ATOM 3160 C CA . PRO A 1 421 ? -1.408 -11.559 -5.195 1.00 96.12 421 PRO A CA 1
ATOM 3161 C C . PRO A 1 421 ? -2.500 -10.682 -4.572 1.00 96.12 421 PRO A C 1
ATOM 3163 O O . PRO A 1 421 ? -2.197 -9.568 -4.132 1.00 96.12 421 PRO A O 1
ATOM 3166 N N . THR A 1 422 ? -3.752 -11.156 -4.490 1.00 95.62 422 THR A N 1
ATOM 3167 C CA . THR A 1 422 ? -4.887 -10.349 -4.002 1.00 95.62 422 THR A CA 1
ATOM 3168 C C . THR A 1 422 ? -4.993 -10.285 -2.478 1.00 95.62 422 THR A C 1
ATOM 3170 O O . THR A 1 422 ? -5.935 -9.690 -1.957 1.00 95.62 422 THR A O 1
ATOM 3173 N N . LEU A 1 423 ? -4.070 -10.906 -1.735 1.00 98.12 423 LEU A N 1
ATOM 3174 C CA . LEU A 1 423 ? -4.095 -10.885 -0.272 1.00 98.12 423 LEU A CA 1
ATOM 3175 C C . LEU A 1 423 ? -3.914 -9.466 0.269 1.00 98.12 423 LEU A C 1
ATOM 3177 O O . LEU A 1 423 ? -2.990 -8.742 -0.123 1.00 98.12 423 LEU A O 1
ATOM 3181 N N . THR A 1 424 ? -4.746 -9.105 1.246 1.00 98.44 424 THR A N 1
ATOM 3182 C CA . THR A 1 424 ? -4.587 -7.854 1.985 1.00 98.44 424 THR A CA 1
ATOM 3183 C C . THR A 1 424 ? -3.490 -7.963 3.048 1.00 98.44 424 THR A C 1
ATOM 3185 O O . THR A 1 424 ? -3.057 -9.054 3.443 1.00 98.44 424 THR A O 1
ATOM 3188 N N . TRP A 1 425 ? -3.068 -6.826 3.603 1.00 98.44 425 TRP A N 1
ATOM 3189 C CA . TRP A 1 425 ? -2.136 -6.802 4.737 1.00 98.44 425 TRP A CA 1
ATOM 3190 C C . TRP A 1 425 ? -2.651 -7.583 5.968 1.00 98.44 425 TRP A C 1
ATOM 3192 O O . TRP A 1 425 ? -1.845 -8.131 6.727 1.00 98.44 425 TRP A O 1
ATOM 3202 N N . ARG A 1 426 ? -3.979 -7.669 6.168 1.00 98.50 426 ARG A N 1
ATOM 3203 C CA . ARG A 1 426 ? -4.612 -8.444 7.255 1.00 98.50 426 ARG A CA 1
ATOM 3204 C C . ARG A 1 426 ? -4.579 -9.939 6.971 1.00 98.50 426 ARG A C 1
ATOM 3206 O O . ARG A 1 426 ? -4.247 -10.710 7.874 1.00 98.50 426 ARG A O 1
ATOM 3213 N N . ASP A 1 427 ? -4.848 -10.337 5.729 1.00 98.62 427 ASP A N 1
ATOM 3214 C CA . ASP A 1 427 ? -4.757 -11.736 5.299 1.00 98.62 427 ASP A CA 1
ATOM 3215 C C . ASP A 1 427 ? -3.340 -12.280 5.487 1.00 98.62 427 ASP A C 1
ATOM 3217 O O . ASP A 1 427 ? -3.158 -13.376 6.015 1.00 98.62 427 ASP A O 1
ATOM 3221 N N . MET A 1 428 ? -2.318 -11.478 5.167 1.00 98.75 428 MET A N 1
ATOM 3222 C CA . MET A 1 428 ? -0.919 -11.838 5.409 1.00 98.75 428 MET A CA 1
ATOM 3223 C C . MET A 1 428 ? -0.654 -12.158 6.890 1.00 98.75 428 MET A C 1
ATOM 3225 O O . MET A 1 428 ? -0.034 -13.175 7.214 1.00 98.75 428 MET A O 1
ATOM 3229 N N . GLN A 1 429 ? -1.148 -11.327 7.818 1.00 98.75 429 GLN A N 1
ATOM 3230 C CA . GLN A 1 429 ? -1.021 -11.605 9.254 1.00 98.75 429 GLN A CA 1
ATOM 3231 C C . GLN A 1 429 ? -1.763 -12.887 9.647 1.00 98.75 429 GLN A C 1
ATOM 3233 O O . GLN A 1 429 ? -1.217 -13.699 10.397 1.00 98.75 429 GLN A O 1
ATOM 3238 N N . ALA A 1 430 ? -2.974 -13.089 9.126 1.00 98.38 430 ALA A N 1
ATOM 3239 C CA . ALA A 1 430 ? -3.797 -14.263 9.398 1.00 98.38 430 ALA A CA 1
ATOM 3240 C C . ALA A 1 430 ? -3.120 -15.559 8.939 1.00 98.38 430 ALA A C 1
ATOM 3242 O O . ALA A 1 430 ? -2.998 -16.509 9.716 1.00 98.38 430 ALA A O 1
ATOM 3243 N N . ILE A 1 431 ? -2.604 -15.582 7.709 1.00 98.62 431 ILE A N 1
ATOM 3244 C CA . ILE A 1 431 ? -1.888 -16.727 7.144 1.00 98.62 431 ILE A CA 1
ATOM 3245 C C . ILE A 1 431 ? -0.686 -17.073 8.020 1.00 98.62 431 ILE A C 1
ATOM 3247 O O . ILE A 1 431 ? -0.512 -18.239 8.373 1.00 98.62 431 ILE A O 1
ATOM 3251 N N . LEU A 1 432 ? 0.103 -16.082 8.448 1.00 98.75 432 LEU A N 1
ATOM 3252 C CA . LEU A 1 432 ? 1.239 -16.305 9.348 1.00 98.75 432 LEU A CA 1
ATOM 3253 C C . LEU A 1 432 ? 0.805 -16.852 10.715 1.00 98.75 432 LEU A C 1
ATOM 3255 O O . LEU A 1 432 ? 1.460 -17.751 11.245 1.00 98.75 432 LEU A O 1
ATOM 3259 N N . VAL A 1 433 ? -0.296 -16.355 11.285 1.00 98.38 433 VAL A N 1
ATOM 3260 C CA . VAL A 1 433 ? -0.868 -16.860 12.546 1.00 98.38 433 VAL A CA 1
ATOM 3261 C C . VAL A 1 433 ? -1.286 -18.326 12.414 1.00 98.38 433 VAL A C 1
ATOM 3263 O O . VAL A 1 433 ? -0.971 -19.137 13.287 1.00 98.38 433 VAL A O 1
ATOM 3266 N N . HIS A 1 434 ? -1.969 -18.678 11.324 1.00 96.00 434 HIS A N 1
ATOM 3267 C CA . HIS A 1 434 ? -2.555 -20.002 11.122 1.00 96.00 434 HIS A CA 1
ATOM 3268 C C . HIS A 1 434 ? -1.567 -21.055 10.601 1.00 96.00 434 HIS A C 1
ATOM 3270 O O . HIS A 1 434 ? -1.787 -22.248 10.824 1.00 96.00 434 HIS A O 1
ATOM 3276 N N . SER A 1 435 ? -0.480 -20.643 9.944 1.00 97.19 435 SER A N 1
ATOM 3277 C CA . SER A 1 435 ? 0.548 -21.547 9.411 1.00 97.19 435 SER A CA 1
ATOM 3278 C C . SER A 1 435 ? 1.731 -21.776 10.357 1.00 97.19 435 SER A C 1
ATOM 3280 O O . SER A 1 435 ? 2.431 -22.783 10.230 1.00 97.19 435 SER A O 1
ATOM 3282 N N . SER A 1 436 ? 1.953 -20.879 11.324 1.00 96.81 436 SER A N 1
ATOM 3283 C CA . SER A 1 436 ? 3.071 -20.982 12.268 1.00 96.81 436 SER A CA 1
ATOM 3284 C C . SER A 1 436 ? 2.919 -22.143 13.249 1.00 96.81 436 SER A C 1
ATOM 3286 O O . SER A 1 436 ? 1.820 -22.536 13.647 1.00 96.81 436 SER A O 1
ATOM 3288 N N . THR A 1 437 ? 4.052 -22.689 13.697 1.00 91.31 437 THR A N 1
ATOM 3289 C CA . THR A 1 437 ? 4.078 -23.855 14.588 1.00 91.31 437 THR A CA 1
ATOM 3290 C C . THR A 1 437 ? 4.773 -23.567 15.922 1.00 91.31 437 THR A C 1
ATOM 3292 O O . THR A 1 437 ? 5.821 -22.917 15.958 1.00 91.31 437 THR A O 1
ATOM 3295 N N . PRO A 1 438 ? 4.254 -24.078 17.057 1.00 94.00 438 PRO A N 1
ATOM 3296 C CA . PRO A 1 438 ? 4.923 -23.915 18.343 1.00 94.00 438 PRO A CA 1
ATOM 3297 C C . PRO A 1 438 ? 6.329 -24.530 18.362 1.00 94.00 438 PRO A C 1
ATOM 3299 O O . PRO A 1 438 ? 6.504 -25.749 18.297 1.00 94.00 438 PRO A O 1
ATOM 3302 N N . ASN A 1 439 ? 7.340 -23.684 18.533 1.00 93.44 439 ASN A N 1
ATOM 3303 C CA . ASN A 1 439 ? 8.727 -24.061 18.801 1.00 93.44 439 ASN A CA 1
ATOM 3304 C C . ASN A 1 439 ? 8.993 -24.100 20.318 1.00 93.44 439 ASN A C 1
ATOM 3306 O O . ASN A 1 439 ? 8.222 -23.558 21.105 1.00 93.44 439 ASN A O 1
ATOM 3310 N N . ASP A 1 440 ? 10.066 -24.767 20.761 1.00 93.38 440 ASP A N 1
ATOM 3311 C CA . ASP A 1 440 ? 10.371 -24.947 22.195 1.00 93.38 440 ASP A CA 1
ATOM 3312 C C . ASP A 1 440 ? 9.120 -25.314 23.030 1.00 93.38 440 ASP A C 1
ATOM 3314 O O . ASP A 1 440 ? 8.786 -24.684 24.031 1.00 93.38 440 ASP A O 1
ATOM 3318 N N . VAL A 1 441 ? 8.378 -26.339 22.589 1.00 89.50 441 VAL A N 1
ATOM 3319 C CA . VAL A 1 441 ? 7.022 -26.685 23.079 1.00 89.50 441 VAL A CA 1
ATOM 3320 C C . VAL A 1 441 ? 6.897 -26.939 24.589 1.00 89.50 441 VAL A C 1
ATOM 3322 O O . VAL A 1 441 ? 5.794 -27.094 25.107 1.00 89.50 441 VAL A O 1
ATOM 3325 N N . ASN A 1 442 ? 8.017 -27.044 25.309 1.00 89.69 442 ASN A N 1
ATOM 3326 C CA . ASN A 1 442 ? 8.041 -27.228 26.761 1.00 89.69 442 ASN A CA 1
ATOM 3327 C C . ASN A 1 442 ? 8.303 -25.921 27.530 1.00 89.69 442 ASN A C 1
ATOM 3329 O O . ASN A 1 442 ? 8.388 -25.965 28.762 1.00 89.69 442 ASN A O 1
ATOM 3333 N N . HIS A 1 443 ? 8.464 -24.792 26.838 1.00 93.81 443 HIS A N 1
ATOM 3334 C CA . HIS A 1 443 ? 8.641 -23.485 27.454 1.00 93.81 443 HIS A CA 1
ATOM 3335 C C . HIS A 1 443 ? 7.394 -23.095 28.255 1.00 93.81 443 HIS A C 1
ATOM 3337 O O . HIS A 1 443 ? 6.263 -23.274 27.807 1.00 93.81 443 HIS A O 1
ATOM 3343 N N . GLU A 1 444 ? 7.585 -22.550 29.456 1.00 92.56 444 GLU A N 1
ATOM 3344 C CA . GLU A 1 444 ? 6.485 -22.309 30.401 1.00 92.56 444 GLU A CA 1
ATOM 3345 C C . GLU A 1 444 ? 5.547 -21.162 30.004 1.00 92.56 444 GLU A C 1
ATOM 3347 O O . GLU A 1 444 ? 4.471 -21.026 30.582 1.00 92.56 444 GLU A O 1
ATOM 3352 N N . ASN A 1 445 ? 5.957 -20.342 29.034 1.00 93.12 445 ASN A N 1
ATOM 3353 C CA . ASN A 1 445 ? 5.173 -19.213 28.544 1.00 93.12 445 ASN A CA 1
ATOM 3354 C C . ASN A 1 445 ? 4.158 -19.603 27.451 1.00 93.12 445 ASN A C 1
ATOM 3356 O O . ASN A 1 445 ? 3.268 -18.811 27.154 1.00 93.12 445 ASN A O 1
ATOM 3360 N N . TRP A 1 446 ? 4.239 -20.818 26.893 1.00 96.19 446 TRP A N 1
ATOM 3361 C CA . TRP A 1 446 ? 3.200 -21.305 25.990 1.00 96.19 446 TRP A CA 1
ATOM 3362 C C . TRP A 1 446 ? 1.871 -21.447 26.722 1.00 96.19 446 TRP A C 1
ATOM 3364 O O . TRP A 1 446 ? 1.755 -22.084 27.773 1.00 96.19 446 TRP A O 1
ATOM 3374 N N . SER A 1 447 ? 0.849 -20.852 26.130 1.00 94.94 447 SER A N 1
ATOM 3375 C CA . SER A 1 447 ? -0.516 -20.834 26.632 1.00 94.94 447 SER A CA 1
ATOM 3376 C C . SER A 1 447 ? -1.482 -20.952 25.459 1.00 94.94 447 SER A C 1
ATOM 3378 O O . SER A 1 447 ? -1.064 -20.885 24.311 1.00 94.94 447 SER A O 1
ATOM 3380 N N . VAL A 1 448 ? -2.758 -21.201 25.741 1.00 95.75 448 VAL A N 1
ATOM 3381 C CA . VAL A 1 448 ? -3.791 -21.321 24.709 1.00 95.75 448 VAL A CA 1
ATOM 3382 C C . VAL A 1 448 ? -4.776 -20.181 24.908 1.00 95.75 448 VAL A C 1
ATOM 3384 O O . VAL A 1 448 ? -5.279 -20.017 26.026 1.00 95.75 448 VAL A O 1
ATOM 3387 N N . ASN A 1 449 ? -5.005 -19.387 23.866 1.00 96.88 449 ASN A N 1
ATOM 3388 C CA . ASN A 1 449 ? -5.942 -18.269 23.909 1.00 96.88 449 ASN A CA 1
ATOM 3389 C C . ASN A 1 449 ? -7.407 -18.748 23.856 1.00 96.88 449 ASN A C 1
ATOM 3391 O O . ASN A 1 449 ? -7.691 -19.950 23.823 1.00 96.88 449 ASN A O 1
ATOM 3395 N N . GLY A 1 450 ? -8.360 -17.815 23.877 1.00 92.00 450 GLY A N 1
ATOM 3396 C CA . GLY A 1 450 ? -9.789 -18.153 23.845 1.00 92.00 450 GLY A CA 1
ATOM 3397 C C . GLY A 1 450 ? -10.269 -18.847 22.565 1.00 92.00 450 GLY A C 1
ATOM 3398 O O . GLY A 1 450 ? -11.289 -19.530 22.618 1.00 92.00 450 GLY A O 1
ATOM 3399 N N . ALA A 1 451 ? -9.521 -18.730 21.465 1.00 92.44 451 ALA A N 1
ATOM 3400 C CA . ALA A 1 451 ? -9.791 -19.368 20.177 1.00 92.44 451 ALA A CA 1
ATOM 3401 C C . ALA A 1 451 ? -9.198 -20.784 20.069 1.00 92.44 451 ALA A C 1
ATOM 3403 O O . ALA A 1 451 ? -9.382 -21.474 19.072 1.00 92.44 451 ALA A O 1
ATOM 3404 N N . GLY A 1 452 ? -8.466 -21.241 21.091 1.00 93.31 452 GLY A N 1
ATOM 3405 C CA . GLY A 1 452 ? -7.788 -22.536 21.060 1.00 93.31 452 GLY A CA 1
ATOM 3406 C C . GLY A 1 452 ? -6.400 -22.504 20.417 1.00 93.31 452 GLY A C 1
ATOM 3407 O O . GLY A 1 452 ? -5.792 -23.566 20.273 1.00 93.31 452 GLY A O 1
ATOM 3408 N N . MET A 1 453 ? -5.865 -21.324 20.091 1.00 94.44 453 MET A N 1
ATOM 3409 C CA . MET A 1 453 ? -4.555 -21.186 19.456 1.00 94.44 453 MET A CA 1
ATOM 3410 C C . MET A 1 453 ? -3.416 -21.112 20.484 1.00 94.44 453 MET A C 1
ATOM 3412 O O . MET A 1 453 ? -3.552 -20.433 21.510 1.00 94.44 453 MET A O 1
ATOM 3416 N N . PRO A 1 454 ? -2.292 -21.815 20.245 1.00 96.06 454 PRO A N 1
ATOM 3417 C CA . PRO A 1 454 ? -1.101 -21.699 21.071 1.00 96.06 454 PRO A CA 1
ATOM 3418 C C . PRO A 1 454 ? -0.441 -20.334 20.855 1.00 96.06 454 PRO A C 1
ATOM 3420 O O . PRO A 1 454 ? -0.195 -19.924 19.728 1.00 96.06 454 PRO A O 1
ATOM 3423 N N . VAL A 1 455 ? -0.124 -19.644 21.945 1.00 97.38 455 VAL A N 1
ATOM 3424 C CA . VAL A 1 455 ? 0.479 -18.310 21.905 1.00 97.38 455 VAL A CA 1
ATOM 3425 C C . VAL A 1 455 ? 1.468 -18.108 23.056 1.00 97.38 455 VAL A C 1
ATOM 3427 O O . VAL A 1 455 ? 1.301 -18.651 24.160 1.00 97.38 455 VAL A O 1
ATOM 3430 N N . SER A 1 456 ? 2.516 -17.326 22.804 1.00 97.75 456 SER A N 1
ATOM 3431 C CA . SER A 1 456 ? 3.577 -16.997 23.752 1.00 97.75 456 SER A CA 1
ATOM 3432 C C . SER A 1 456 ? 4.082 -15.567 23.550 1.00 97.75 456 SER A C 1
ATOM 3434 O O . SER A 1 456 ? 4.376 -15.162 22.438 1.00 97.75 456 SER A O 1
ATOM 3436 N N . HIS A 1 457 ? 4.329 -14.828 24.633 1.00 96.25 457 HIS A N 1
ATOM 3437 C CA . HIS A 1 457 ? 4.998 -13.516 24.584 1.00 96.25 457 HIS A CA 1
ATOM 3438 C C . HIS A 1 457 ? 6.437 -13.592 24.052 1.00 96.25 457 HIS A C 1
ATOM 3440 O O . HIS A 1 457 ? 7.005 -12.567 23.695 1.00 96.25 457 HIS A O 1
ATOM 3446 N N . TYR A 1 458 ? 7.036 -14.786 24.026 1.00 96.50 458 TYR A N 1
ATOM 3447 C CA . TYR A 1 458 ? 8.394 -15.029 23.534 1.00 96.50 458 TYR A CA 1
ATOM 3448 C C . TYR A 1 458 ? 8.432 -15.396 22.051 1.00 96.50 458 TYR A C 1
ATOM 3450 O O . TYR A 1 458 ? 9.446 -15.165 21.394 1.00 96.50 458 TYR A O 1
ATOM 3458 N N . TYR A 1 459 ? 7.359 -16.016 21.558 1.00 97.94 459 TYR A N 1
ATOM 3459 C CA . TYR A 1 459 ? 7.342 -16.685 20.259 1.00 97.94 459 TYR A CA 1
ATOM 3460 C C . TYR A 1 459 ? 6.161 -16.276 19.367 1.00 97.94 459 TYR A C 1
ATOM 3462 O O . TYR A 1 459 ? 6.045 -16.782 18.256 1.00 97.94 459 TYR A O 1
ATOM 3470 N N . GLY A 1 460 ? 5.281 -15.389 19.837 1.00 98.12 460 GLY A N 1
ATOM 3471 C CA . GLY A 1 460 ? 4.008 -15.100 19.183 1.00 98.12 460 GLY A CA 1
ATOM 3472 C C . GLY A 1 460 ? 3.173 -16.371 19.033 1.00 98.12 460 GLY A C 1
ATOM 3473 O O . GLY A 1 460 ? 3.022 -17.137 19.992 1.00 98.12 460 GLY A O 1
ATOM 3474 N N . PHE A 1 461 ? 2.679 -16.616 17.822 1.00 98.38 461 PHE A N 1
ATOM 3475 C CA . PHE A 1 461 ? 1.989 -17.849 17.429 1.00 98.38 461 PHE A CA 1
ATOM 3476 C C . PHE A 1 461 ? 2.945 -18.995 17.069 1.00 98.38 461 PHE A C 1
ATOM 3478 O O . PHE A 1 461 ? 2.537 -20.155 17.012 1.00 98.38 461 PHE A O 1
ATOM 3485 N N . GLY A 1 462 ? 4.240 -18.705 16.932 1.00 97.81 462 GLY A N 1
ATOM 3486 C CA . GLY A 1 462 ? 5.286 -19.703 16.771 1.00 97.81 462 GLY A CA 1
ATOM 3487 C C . GLY A 1 462 ? 6.251 -19.395 15.643 1.00 97.81 462 GLY A C 1
ATOM 3488 O O . GLY A 1 462 ? 6.354 -18.274 15.145 1.00 97.81 462 GLY A O 1
ATOM 3489 N N . MET A 1 463 ? 7.005 -20.425 15.290 1.00 97.38 463 MET A N 1
ATOM 3490 C CA . MET A 1 463 ? 7.967 -20.389 14.209 1.00 97.38 463 MET A CA 1
ATOM 3491 C C . MET A 1 463 ? 7.245 -20.455 12.864 1.00 97.38 463 MET A C 1
ATOM 3493 O O . MET A 1 463 ? 6.413 -21.344 12.665 1.00 97.38 463 MET A O 1
ATOM 3497 N N . VAL A 1 464 ? 7.592 -19.538 11.961 1.00 98.25 464 VAL A N 1
ATOM 3498 C CA . VAL A 1 464 ? 7.057 -19.523 10.594 1.00 98.25 464 VAL A CA 1
ATOM 3499 C C . VAL A 1 464 ? 7.428 -20.799 9.830 1.00 98.25 464 VAL A C 1
ATOM 3501 O O . VAL A 1 464 ? 8.530 -21.328 9.992 1.00 98.25 464 VAL A O 1
ATOM 3504 N N . ASP A 1 465 ? 6.513 -21.267 8.983 1.00 97.38 465 ASP A N 1
ATOM 3505 C CA . ASP A 1 465 ? 6.692 -22.414 8.087 1.00 97.38 465 ASP A CA 1
ATOM 3506 C C . ASP A 1 465 ? 6.282 -21.994 6.672 1.00 97.38 465 ASP A C 1
ATOM 3508 O O . ASP A 1 465 ? 5.108 -21.740 6.396 1.00 97.38 465 ASP A O 1
ATOM 3512 N N . ALA A 1 466 ? 7.265 -21.886 5.781 1.00 97.00 466 ALA A N 1
ATOM 3513 C CA . ALA A 1 466 ? 7.074 -21.327 4.453 1.00 97.00 466 ALA A CA 1
ATOM 3514 C C . ALA A 1 466 ? 6.185 -22.199 3.564 1.00 97.00 466 ALA A C 1
ATOM 3516 O O . ALA A 1 466 ? 5.270 -21.700 2.911 1.00 97.00 466 ALA A O 1
ATOM 3517 N N . THR A 1 467 ? 6.405 -23.514 3.586 1.00 93.88 467 THR A N 1
ATOM 3518 C CA . THR A 1 467 ? 5.574 -24.459 2.834 1.00 93.88 467 THR A CA 1
ATOM 3519 C C . THR A 1 467 ? 4.131 -24.434 3.336 1.00 93.88 467 THR A C 1
ATOM 3521 O O . THR A 1 467 ? 3.200 -24.450 2.533 1.00 93.88 467 THR A O 1
ATOM 3524 N N . ALA A 1 468 ? 3.919 -24.399 4.655 1.00 94.06 468 ALA A N 1
ATOM 3525 C CA . ALA A 1 468 ? 2.573 -24.342 5.220 1.00 94.06 468 ALA A CA 1
ATOM 3526 C C . ALA A 1 468 ? 1.860 -23.026 4.881 1.00 94.06 468 ALA A C 1
ATOM 3528 O O . ALA A 1 468 ? 0.678 -23.059 4.550 1.00 94.06 468 ALA A O 1
ATOM 3529 N N . ALA A 1 469 ? 2.568 -21.895 4.934 1.00 97.75 469 ALA A N 1
ATOM 3530 C CA . ALA A 1 469 ? 1.997 -20.584 4.646 1.00 97.75 469 ALA A CA 1
ATOM 3531 C C . ALA A 1 469 ? 1.558 -20.451 3.182 1.00 97.75 469 ALA A C 1
ATOM 3533 O O . ALA A 1 469 ? 0.426 -20.061 2.927 1.00 97.75 469 ALA A O 1
ATOM 3534 N N . VAL A 1 470 ? 2.406 -20.858 2.234 1.00 95.56 470 VAL A N 1
ATOM 3535 C CA . VAL A 1 470 ? 2.081 -20.836 0.799 1.00 95.56 470 VAL A CA 1
ATOM 3536 C C . VAL A 1 470 ? 0.921 -21.780 0.468 1.00 95.56 470 VAL A C 1
ATOM 3538 O O . VAL A 1 470 ? -0.005 -21.390 -0.228 1.00 95.56 470 VAL A O 1
ATOM 3541 N N . ASN A 1 471 ? 0.909 -23.000 1.021 1.00 89.88 471 ASN A N 1
ATOM 3542 C CA . ASN A 1 471 ? -0.220 -23.926 0.835 1.00 89.88 471 ASN A CA 1
ATOM 3543 C C . ASN A 1 471 ? -1.547 -23.361 1.357 1.00 89.88 471 ASN A C 1
ATOM 3545 O O . ASN A 1 471 ? -2.615 -23.696 0.844 1.00 89.88 471 ASN A O 1
ATOM 3549 N N . LEU A 1 472 ? -1.477 -22.585 2.441 1.00 90.94 472 LEU A N 1
ATOM 3550 C CA . LEU A 1 472 ? -2.643 -21.939 3.021 1.00 90.94 472 LEU A CA 1
ATOM 3551 C C . LEU A 1 472 ? -3.109 -20.771 2.144 1.00 90.94 472 LEU A C 1
ATOM 3553 O O . LEU A 1 472 ? -4.310 -20.636 1.948 1.00 90.94 472 LEU A O 1
ATOM 3557 N N . ALA A 1 473 ? -2.174 -19.995 1.588 1.00 94.00 473 ALA A N 1
ATOM 3558 C CA . ALA A 1 473 ? -2.446 -18.871 0.695 1.00 94.00 473 ALA A CA 1
ATOM 3559 C C . ALA A 1 473 ? -3.191 -19.292 -0.583 1.00 94.00 473 ALA A C 1
ATOM 3561 O O . ALA A 1 473 ? -4.207 -18.693 -0.907 1.00 94.00 473 ALA A O 1
ATOM 3562 N N . GLU A 1 474 ? -2.772 -20.386 -1.233 1.00 87.50 474 GLU A N 1
ATOM 3563 C CA . GLU A 1 474 ? -3.390 -20.907 -2.473 1.00 87.50 474 GLU A CA 1
ATOM 3564 C C . GLU A 1 474 ? -4.891 -21.230 -2.358 1.00 87.50 474 GLU A C 1
ATOM 3566 O O . GLU A 1 474 ? -5.569 -21.408 -3.365 1.00 87.50 474 GLU A O 1
ATOM 3571 N N . ASN A 1 475 ? -5.404 -21.404 -1.139 1.00 83.75 475 ASN A N 1
ATOM 3572 C CA . ASN A 1 475 ? -6.815 -21.699 -0.885 1.00 83.75 475 ASN A CA 1
ATOM 3573 C C . ASN A 1 475 ? -7.382 -20.774 0.201 1.00 83.75 475 ASN A C 1
ATOM 3575 O O . ASN A 1 475 ? -8.297 -21.167 0.932 1.00 83.75 475 ASN A O 1
ATOM 3579 N N . TRP A 1 476 ? -6.788 -19.591 0.369 1.00 90.94 476 TRP A N 1
ATOM 3580 C CA . TRP A 1 476 ? -7.195 -18.646 1.395 1.00 90.94 476 TRP A CA 1
ATOM 3581 C C . TRP A 1 476 ? -8.498 -17.961 0.996 1.00 90.94 476 TRP A C 1
ATOM 3583 O O . TRP A 1 476 ? -8.647 -17.462 -0.115 1.00 90.94 476 TRP A O 1
ATOM 3593 N N . THR A 1 477 ? -9.449 -17.919 1.921 1.00 86.75 477 THR A N 1
ATOM 3594 C CA . THR A 1 477 ? -10.629 -17.067 1.784 1.00 86.75 477 THR A CA 1
ATOM 3595 C C . THR A 1 477 ? -10.303 -15.726 2.417 1.00 86.75 477 THR A C 1
ATOM 3597 O O . THR A 1 477 ? -9.954 -15.692 3.598 1.00 86.75 477 THR A O 1
ATOM 3600 N N . LEU A 1 478 ? -10.408 -14.648 1.634 1.00 87.69 478 LEU A N 1
ATOM 3601 C CA . LEU A 1 478 ? -10.129 -13.295 2.108 1.00 87.69 478 LEU A CA 1
ATOM 3602 C C . LEU A 1 478 ? -10.936 -12.986 3.370 1.00 87.69 478 LEU A C 1
ATOM 3604 O O . LEU A 1 478 ? -12.115 -13.334 3.488 1.00 87.69 478 LEU A O 1
ATOM 3608 N N . LEU A 1 479 ? -10.290 -12.323 4.322 1.00 89.88 479 LEU A N 1
ATOM 3609 C CA . LEU A 1 479 ? -10.971 -11.795 5.489 1.00 89.88 479 LEU A CA 1
ATOM 3610 C C . LEU A 1 479 ? -12.001 -10.750 5.056 1.00 89.88 479 LEU A C 1
ATOM 3612 O O . LEU A 1 479 ? -11.730 -9.896 4.213 1.00 89.88 479 LEU A O 1
ATOM 3616 N N . GLY A 1 480 ? -13.161 -10.762 5.713 1.00 84.38 480 GLY A N 1
ATOM 3617 C CA . GLY A 1 480 ? -14.149 -9.701 5.551 1.00 84.38 480 GLY A CA 1
ATOM 3618 C C . GLY A 1 480 ? -13.606 -8.313 5.944 1.00 84.38 480 GLY A C 1
ATOM 3619 O O . GLY A 1 480 ? -12.520 -8.196 6.542 1.00 84.38 480 GLY A O 1
ATOM 3620 N N . PRO A 1 481 ? -14.366 -7.242 5.655 1.00 86.81 481 PRO A N 1
ATOM 3621 C CA . PRO A 1 481 ? -13.985 -5.873 5.987 1.00 86.81 481 PRO A CA 1
ATOM 3622 C C . PRO A 1 481 ? -13.607 -5.699 7.463 1.00 86.81 481 PRO A C 1
ATOM 3624 O O . PRO A 1 481 ? -14.148 -6.359 8.352 1.00 86.81 481 PRO A O 1
ATOM 3627 N N . GLU A 1 482 ? -12.660 -4.799 7.735 1.00 91.62 482 GLU A N 1
ATOM 3628 C CA . GLU A 1 482 ? -12.265 -4.497 9.110 1.00 91.62 482 GLU A CA 1
ATOM 3629 C C . GLU A 1 482 ? -13.384 -3.750 9.852 1.00 91.62 482 GLU A C 1
ATOM 3631 O O . GLU A 1 482 ? -13.859 -2.700 9.414 1.00 91.62 482 GLU A O 1
ATOM 3636 N N . VAL A 1 483 ? -13.729 -4.243 11.041 1.00 91.19 483 VAL A N 1
ATOM 3637 C CA . VAL A 1 483 ? -14.673 -3.616 11.967 1.00 91.19 483 VAL A CA 1
ATOM 3638 C C . VAL A 1 483 ? -13.995 -3.310 13.300 1.00 91.19 483 VAL A C 1
ATOM 3640 O O . VAL A 1 483 ? -13.256 -4.116 13.870 1.00 91.19 483 VAL A O 1
ATOM 3643 N N . ASN A 1 484 ? -14.299 -2.119 13.827 1.00 93.50 484 ASN A N 1
ATOM 3644 C CA . ASN A 1 484 ? -13.673 -1.572 15.024 1.00 93.50 484 ASN A CA 1
ATOM 3645 C C . ASN A 1 484 ? -14.694 -1.297 16.129 1.00 93.50 484 ASN A C 1
ATOM 3647 O O . ASN A 1 484 ? -15.588 -0.461 15.986 1.00 93.50 484 ASN A O 1
ATOM 3651 N N . ILE A 1 485 ? -14.516 -1.937 17.289 1.00 92.88 485 ILE A N 1
ATOM 3652 C CA . ILE A 1 485 ? -15.350 -1.714 18.477 1.00 92.88 485 ILE A CA 1
ATOM 3653 C C . ILE A 1 485 ? -14.536 -0.978 19.530 1.00 92.88 485 ILE A C 1
ATOM 3655 O O . ILE A 1 485 ? -13.528 -1.467 20.031 1.00 92.88 485 ILE A O 1
ATOM 3659 N N . SER A 1 486 ? -15.015 0.194 19.935 1.00 94.56 486 SER A N 1
ATOM 3660 C CA . SER A 1 486 ? -14.384 0.988 20.988 1.00 94.56 486 SER A CA 1
ATOM 3661 C C . SER A 1 486 ? -15.215 1.009 22.262 1.00 94.56 486 SER A C 1
ATOM 3663 O O . SER A 1 486 ? -16.405 1.328 22.267 1.00 94.56 486 SER A O 1
ATOM 3665 N N . THR A 1 487 ? -14.557 0.774 23.392 1.00 95.19 487 THR A N 1
ATOM 3666 C CA . THR A 1 487 ? -15.142 1.097 24.699 1.00 95.19 487 THR A CA 1
ATOM 3667 C C . THR A 1 487 ? -15.239 2.619 24.888 1.00 95.19 487 THR A C 1
ATOM 3669 O O . THR A 1 487 ? -14.512 3.375 24.235 1.00 95.19 487 THR A O 1
ATOM 3672 N N . PRO A 1 488 ? -16.101 3.121 25.794 1.00 95.06 488 PRO A N 1
ATOM 3673 C CA . PRO A 1 488 ? -16.069 4.530 26.168 1.00 95.06 488 PRO A CA 1
ATOM 3674 C C . PRO A 1 488 ? -14.714 4.914 26.772 1.00 95.06 488 PRO A C 1
ATOM 3676 O O . PRO A 1 488 ? -14.158 4.149 27.556 1.00 95.06 488 PRO A O 1
ATOM 3679 N N . LEU A 1 489 ? -14.245 6.139 26.518 1.00 95.56 489 LEU A N 1
ATOM 3680 C CA . LEU A 1 489 ? -13.107 6.691 27.252 1.00 95.56 489 LEU A CA 1
ATOM 3681 C C . LEU A 1 489 ? -13.464 6.837 28.738 1.00 95.56 489 LEU A C 1
ATOM 3683 O O . LEU A 1 489 ? -14.332 7.631 29.124 1.00 95.56 489 LEU A O 1
ATOM 3687 N N . TYR A 1 490 ? -12.783 6.076 29.588 1.00 95.06 490 TYR A N 1
ATOM 3688 C CA . TYR A 1 490 ? -12.942 6.145 31.032 1.00 95.06 490 TYR A CA 1
ATOM 3689 C C . TYR A 1 490 ? -11.908 7.086 31.625 1.00 95.06 490 TYR A C 1
ATOM 3691 O O . TYR A 1 490 ? -10.726 6.870 31.427 1.00 95.06 490 TYR A O 1
ATOM 3699 N N . THR A 1 491 ? -12.341 8.048 32.444 1.00 95.25 491 THR A N 1
ATOM 3700 C CA . THR A 1 491 ? -11.449 9.021 33.105 1.00 95.25 491 THR A CA 1
ATOM 3701 C C . THR A 1 491 ? -11.487 8.879 34.640 1.00 95.25 491 THR A C 1
ATOM 3703 O O . THR A 1 491 ? -11.986 9.771 35.345 1.00 95.25 491 THR A O 1
ATOM 3706 N N . PRO A 1 492 ? -11.120 7.713 35.213 1.00 92.38 492 PRO A N 1
ATOM 3707 C CA . PRO A 1 492 ? -11.328 7.433 36.632 1.00 92.38 492 PRO A CA 1
ATOM 3708 C C . PRO A 1 492 ? -10.521 8.345 37.567 1.00 92.38 492 PRO A C 1
ATOM 3710 O O . PRO A 1 492 ? -11.001 8.632 38.669 1.00 92.38 492 PRO A O 1
ATOM 3713 N N . SER A 1 493 ? -9.322 8.785 37.163 1.00 92.62 493 SER A N 1
ATOM 3714 C CA . SER A 1 493 ? -8.377 9.524 38.019 1.00 92.62 493 SER A CA 1
ATOM 3715 C C . SER A 1 493 ? -8.163 8.845 39.386 1.00 92.62 493 SER A C 1
ATOM 3717 O O . SER A 1 493 ? -8.368 9.448 40.447 1.00 92.62 493 SER A O 1
ATOM 3719 N N . VAL A 1 494 ? -7.813 7.553 39.375 1.00 93.19 494 VAL A N 1
ATOM 3720 C CA . VAL A 1 494 ? -7.691 6.704 40.576 1.00 93.19 494 VAL A CA 1
ATOM 3721 C C . VAL A 1 494 ? -6.236 6.334 40.846 1.00 93.19 494 VAL A C 1
ATOM 3723 O O . VAL A 1 494 ? -5.508 5.918 39.952 1.00 93.19 494 VAL A O 1
ATOM 3726 N N . ASN A 1 495 ? -5.829 6.437 42.113 1.00 91.69 495 ASN A N 1
ATOM 3727 C CA . ASN A 1 495 ? -4.480 6.079 42.546 1.00 91.69 495 ASN A CA 1
ATOM 3728 C C . ASN A 1 495 ? -4.212 4.573 42.421 1.00 91.69 495 ASN A C 1
ATOM 3730 O O . ASN A 1 495 ? -5.029 3.752 42.853 1.00 91.69 495 ASN A O 1
ATOM 3734 N N . ILE A 1 496 ? -3.013 4.234 41.956 1.00 90.44 496 ILE A N 1
ATOM 3735 C CA . ILE A 1 496 ? -2.492 2.869 41.907 1.00 90.44 496 ILE A CA 1
ATOM 3736 C C . ILE A 1 496 ? -2.100 2.436 43.338 1.00 90.44 496 ILE A C 1
ATOM 3738 O O . ILE A 1 496 ? -1.420 3.185 44.051 1.00 90.44 496 ILE A O 1
ATOM 3742 N N . PRO A 1 497 ? -2.572 1.277 43.840 1.00 87.69 497 PRO A N 1
ATOM 3743 C CA . PRO A 1 497 ? -2.243 0.819 45.185 1.00 87.69 497 PRO A CA 1
ATOM 3744 C C . PRO A 1 497 ? -0.787 0.342 45.321 1.00 87.69 497 PRO A C 1
ATOM 3746 O O . PRO A 1 497 ? -0.460 -0.757 44.891 1.00 87.69 497 PRO A O 1
ATOM 3749 N N . SER A 1 498 ? 0.027 1.036 46.121 1.00 78.44 498 SER A N 1
ATOM 3750 C CA . SER A 1 498 ? 1.401 0.618 46.487 1.00 78.44 498 SER A CA 1
ATOM 3751 C C . SER A 1 498 ? 1.481 -0.582 47.453 1.00 78.44 498 SER A C 1
ATOM 3753 O O . SER A 1 498 ? 2.421 -0.756 48.223 1.00 78.44 498 SER A O 1
ATOM 3755 N N . SER A 1 499 ? 0.440 -1.414 47.503 1.00 71.50 499 SER A N 1
ATOM 3756 C CA . SER A 1 499 ? 0.360 -2.580 48.399 1.00 71.50 499 SER A CA 1
ATOM 3757 C C . SER A 1 499 ? 0.714 -3.902 47.712 1.00 71.50 499 SER A C 1
ATOM 3759 O O . SER A 1 499 ? 0.530 -4.957 48.324 1.00 71.50 499 SER A O 1
ATOM 3761 N N . GLY A 1 500 ? 1.170 -3.855 46.453 1.00 74.75 500 GLY A N 1
ATOM 3762 C CA . GLY A 1 500 ? 1.344 -5.033 45.598 1.00 74.75 500 GLY A CA 1
ATOM 3763 C C . GLY A 1 500 ? 0.016 -5.720 45.257 1.00 74.75 500 GLY A C 1
ATOM 3764 O O . GLY A 1 500 ? -0.027 -6.931 45.060 1.00 74.75 500 GLY A O 1
ATOM 3765 N N . THR A 1 501 ? -1.094 -4.974 45.286 1.00 85.62 501 THR A N 1
ATOM 3766 C CA . THR A 1 501 ? -2.428 -5.456 44.893 1.00 85.62 501 THR A CA 1
ATOM 3767 C C . THR A 1 501 ? -2.837 -4.719 43.620 1.00 85.62 501 THR A C 1
ATOM 3769 O O . THR A 1 501 ? -2.767 -3.489 43.634 1.00 85.62 501 THR A O 1
ATOM 3772 N N . PRO A 1 502 ? -3.286 -5.420 42.563 1.00 90.94 502 PRO A N 1
ATOM 3773 C CA . PRO A 1 502 ? -3.633 -4.776 41.304 1.00 90.94 502 PRO A CA 1
ATOM 3774 C C . PRO A 1 502 ? -4.841 -3.842 41.450 1.00 90.94 502 PRO A C 1
ATOM 3776 O O . PRO A 1 502 ? -5.804 -4.142 42.166 1.00 90.94 502 PRO A O 1
ATOM 3779 N N . LEU A 1 503 ? -4.789 -2.713 40.747 1.00 94.12 503 LEU A N 1
ATOM 3780 C CA . LEU A 1 503 ? -5.942 -1.890 40.406 1.00 94.12 503 LEU A CA 1
ATOM 3781 C C . LEU A 1 503 ? -6.613 -2.497 39.174 1.00 94.12 503 LEU A C 1
ATOM 3783 O O . LEU A 1 503 ? -5.987 -2.583 38.123 1.00 94.12 503 LEU A O 1
ATOM 3787 N N . SER A 1 504 ? -7.871 -2.913 39.307 1.00 95.94 504 SER A N 1
ATOM 3788 C CA . SER A 1 504 ? -8.608 -3.579 38.230 1.00 95.94 504 SER A CA 1
ATOM 3789 C C . SER A 1 504 ? -9.717 -2.692 37.676 1.00 95.94 504 SER A C 1
ATOM 3791 O O . SER A 1 504 ? -10.527 -2.152 38.440 1.00 95.94 504 SER A O 1
ATOM 3793 N N . PHE A 1 505 ? -9.802 -2.621 36.352 1.00 96.38 505 PHE A N 1
ATOM 3794 C CA . PHE A 1 505 ? -10.926 -2.066 35.608 1.00 96.38 505 PHE A CA 1
ATOM 3795 C C . PHE A 1 505 ? -11.548 -3.158 34.745 1.00 96.38 505 PHE A C 1
ATOM 3797 O O . PHE A 1 505 ? -10.842 -4.043 34.271 1.00 96.38 505 PHE A O 1
ATOM 3804 N N . SER A 1 506 ? -12.862 -3.099 34.537 1.00 96.38 506 SER A N 1
ATOM 3805 C CA . SER A 1 506 ? -13.543 -4.057 33.670 1.00 96.38 506 SER A CA 1
ATOM 3806 C C . SER A 1 506 ? -14.609 -3.377 32.826 1.00 96.38 506 SER A C 1
ATOM 3808 O O . SER A 1 506 ? -15.299 -2.471 33.304 1.00 96.38 506 SER A O 1
ATOM 3810 N N . HIS A 1 507 ? -14.775 -3.870 31.604 1.00 96.88 507 HIS A N 1
ATOM 3811 C CA . HIS A 1 507 ? -15.852 -3.506 30.692 1.00 96.88 507 HIS A CA 1
ATOM 3812 C C . HIS A 1 507 ? -16.493 -4.780 30.137 1.00 96.88 507 HIS A C 1
ATOM 3814 O O . HIS A 1 507 ? -15.802 -5.772 29.922 1.00 96.88 507 HIS A O 1
ATOM 3820 N N . THR A 1 508 ? -17.811 -4.771 29.940 1.00 97.12 508 THR A N 1
ATOM 3821 C CA . THR A 1 508 ? -18.515 -5.878 29.284 1.00 97.12 508 THR A CA 1
ATOM 3822 C C . THR A 1 508 ? -18.878 -5.448 27.872 1.00 97.12 508 THR A C 1
ATOM 3824 O O . THR A 1 508 ? -19.758 -4.605 27.722 1.00 97.12 508 THR A O 1
ATOM 3827 N N . VAL A 1 509 ? -18.204 -6.035 26.886 1.00 94.12 509 VAL A N 1
ATOM 3828 C CA . VAL A 1 509 ? -18.505 -5.875 25.459 1.00 94.12 509 VAL A CA 1
ATOM 3829 C C . VAL A 1 509 ? -19.699 -6.766 25.122 1.00 94.12 509 VAL A C 1
ATOM 3831 O O . VAL A 1 509 ? -19.776 -7.902 25.605 1.00 94.12 509 VAL A O 1
ATOM 3834 N N . THR A 1 510 ? -20.660 -6.232 24.371 1.00 89.00 510 THR A N 1
ATOM 3835 C CA . THR A 1 510 ? -21.863 -6.963 23.935 1.00 89.00 510 THR A CA 1
ATOM 3836 C C . THR A 1 510 ? -21.860 -7.301 22.459 1.00 89.00 510 THR A C 1
ATOM 3838 O O . THR A 1 510 ? -22.500 -8.279 22.088 1.00 89.00 510 THR A O 1
ATOM 3841 N N . ASP A 1 511 ? -21.175 -6.491 21.662 1.00 85.50 511 ASP A N 1
ATOM 3842 C CA . ASP A 1 511 ? -21.019 -6.686 20.228 1.00 85.50 511 ASP A CA 1
ATOM 3843 C C . ASP A 1 511 ? -20.116 -7.905 19.975 1.00 85.50 511 ASP A C 1
ATOM 3845 O O . ASP A 1 511 ? -19.291 -8.254 20.829 1.00 85.50 511 ASP A O 1
ATOM 3849 N N . LEU A 1 512 ? -20.324 -8.591 18.852 1.00 85.12 512 LEU A N 1
ATOM 3850 C CA . LEU A 1 512 ? -19.586 -9.795 18.476 1.00 85.12 512 LEU A CA 1
ATOM 3851 C C . LEU A 1 512 ? -18.605 -9.444 17.360 1.00 85.12 512 LEU A C 1
ATOM 3853 O O . LEU A 1 512 ? -18.999 -8.928 16.326 1.00 85.12 512 LEU A O 1
ATOM 3857 N N . LEU A 1 513 ? -17.330 -9.721 17.601 1.00 90.31 513 LEU A N 1
ATOM 3858 C CA . LEU A 1 513 ? -16.231 -9.493 16.667 1.00 90.31 513 LEU A CA 1
ATOM 3859 C C . LEU A 1 513 ? -15.257 -10.654 16.814 1.00 90.31 513 LEU A C 1
ATOM 3861 O O . LEU A 1 513 ? -14.918 -11.008 17.952 1.00 90.31 513 LEU A O 1
ATOM 3865 N N . ASN A 1 514 ? -14.814 -11.213 15.695 1.00 92.19 514 ASN A N 1
ATOM 3866 C CA . ASN A 1 514 ? -13.670 -12.109 15.634 1.00 92.19 514 ASN A CA 1
ATOM 3867 C C . ASN A 1 514 ? -12.410 -11.254 15.724 1.00 92.19 514 ASN A C 1
ATOM 3869 O O . ASN A 1 514 ? -12.066 -10.536 14.793 1.00 92.19 514 ASN A O 1
ATOM 3873 N N . ILE A 1 515 ? -11.760 -11.267 16.883 1.00 97.00 515 ILE A N 1
ATOM 3874 C CA . ILE A 1 515 ? -10.653 -10.356 17.167 1.00 97.00 515 ILE A CA 1
ATOM 3875 C C . ILE A 1 515 ? -9.435 -10.717 16.321 1.00 97.00 515 ILE A C 1
ATOM 3877 O O . ILE A 1 515 ? -9.027 -11.869 16.285 1.00 97.00 515 ILE A O 1
ATOM 3881 N N . GLU A 1 516 ? -8.783 -9.711 15.757 1.00 98.12 516 GLU A N 1
ATOM 3882 C CA . GLU A 1 516 ? -7.433 -9.796 15.193 1.00 98.12 516 GLU A CA 1
ATOM 3883 C C . GLU A 1 516 ? -6.424 -9.123 16.127 1.00 98.12 516 GLU A C 1
ATOM 3885 O O . GLU A 1 516 ? -5.368 -9.672 16.441 1.00 98.12 516 GLU A O 1
ATOM 3890 N N . SER A 1 517 ? -6.774 -7.947 16.654 1.00 98.19 517 SER A N 1
ATOM 3891 C CA . SER A 1 517 ? -5.923 -7.211 17.590 1.00 98.19 517 SER A CA 1
ATOM 3892 C C . SER A 1 517 ? -6.741 -6.441 18.624 1.00 98.19 517 SER A C 1
ATOM 3894 O O . SER A 1 517 ? -7.904 -6.086 18.407 1.00 98.19 517 SER A O 1
ATOM 3896 N N . VAL A 1 518 ? -6.132 -6.197 19.787 1.00 98.44 518 VAL A N 1
ATOM 3897 C CA . VAL A 1 518 ? -6.719 -5.367 20.847 1.00 98.44 518 VAL A CA 1
ATOM 3898 C C . VAL A 1 518 ? -5.721 -4.310 21.286 1.00 98.44 518 VAL A C 1
ATOM 3900 O O . VAL A 1 518 ? -4.613 -4.642 21.716 1.00 98.44 518 VAL A O 1
ATOM 3903 N N . GLU A 1 519 ? -6.143 -3.052 21.250 1.00 97.00 519 GLU A N 1
ATOM 3904 C CA . GLU A 1 519 ? -5.365 -1.909 21.715 1.00 97.00 519 GLU A CA 1
ATOM 3905 C C . GLU A 1 519 ? -5.898 -1.393 23.054 1.00 97.00 519 GLU A C 1
ATOM 3907 O O . GLU A 1 519 ? -7.103 -1.235 23.270 1.00 97.00 519 GLU A O 1
ATOM 3912 N N . LEU A 1 520 ? -4.982 -1.109 23.977 1.00 95.94 520 LEU A N 1
ATOM 3913 C CA . LEU A 1 520 ? -5.249 -0.472 25.258 1.00 95.94 520 LEU A CA 1
ATOM 3914 C C . LEU A 1 520 ? -4.569 0.895 25.297 1.00 95.94 520 LEU A C 1
ATOM 3916 O O . LEU A 1 520 ? -3.358 0.994 25.484 1.00 95.94 520 LEU A O 1
ATOM 3920 N N . PHE A 1 521 ? -5.373 1.947 25.224 1.00 93.38 521 PHE A N 1
ATOM 3921 C CA . PHE A 1 521 ? -4.946 3.323 25.440 1.00 93.38 521 PHE A CA 1
ATOM 3922 C C . PHE A 1 521 ? -5.038 3.658 26.928 1.00 93.38 521 PHE A C 1
ATOM 3924 O O . PHE A 1 521 ? -6.070 3.410 27.557 1.00 93.38 521 PHE A O 1
ATOM 3931 N N . MET A 1 522 ? -3.986 4.236 27.511 1.00 89.75 522 MET A N 1
ATOM 3932 C CA . MET A 1 522 ? -3.947 4.661 28.914 1.00 89.75 522 MET A CA 1
ATOM 3933 C C . MET A 1 522 ? -3.187 5.974 29.124 1.00 89.75 522 MET A C 1
ATOM 3935 O O . MET A 1 522 ? -2.171 6.248 28.488 1.00 89.75 522 MET A O 1
ATOM 3939 N N . ASP A 1 523 ? -3.646 6.756 30.102 1.00 90.50 523 ASP A N 1
ATOM 3940 C CA . ASP A 1 523 ? -2.896 7.870 30.689 1.00 90.50 523 ASP A CA 1
ATOM 3941 C C . ASP A 1 523 ? -2.612 7.573 32.166 1.00 90.50 523 ASP A C 1
ATOM 3943 O O . ASP A 1 523 ? -3.531 7.456 32.984 1.00 90.50 523 ASP A O 1
ATOM 3947 N N . ILE A 1 524 ? -1.334 7.425 32.511 1.00 89.06 524 ILE A N 1
ATOM 3948 C CA . ILE A 1 524 ? -0.855 7.087 33.848 1.00 89.06 524 ILE A CA 1
ATOM 3949 C C . ILE A 1 524 ? 0.231 8.079 34.280 1.00 89.06 524 ILE A C 1
ATOM 3951 O O . ILE A 1 524 ? 1.302 8.195 33.688 1.00 89.06 524 ILE A O 1
ATOM 3955 N N . ASP A 1 525 ? -0.001 8.742 35.410 1.00 88.25 525 ASP A N 1
ATOM 3956 C CA . ASP A 1 525 ? 1.028 9.501 36.114 1.00 88.25 525 ASP A CA 1
ATOM 3957 C C . ASP A 1 525 ? 1.718 8.595 37.146 1.00 88.25 525 ASP A C 1
ATOM 3959 O O . ASP A 1 525 ? 1.119 8.322 38.183 1.00 88.25 525 ASP A O 1
ATOM 3963 N N . HIS A 1 526 ? 2.960 8.155 36.918 1.00 84.69 526 HIS A N 1
ATOM 3964 C CA . HIS A 1 526 ? 3.771 7.371 37.866 1.00 84.69 526 HIS A CA 1
ATOM 3965 C C . HIS A 1 526 ? 5.238 7.813 37.777 1.00 84.69 526 HIS A C 1
ATOM 3967 O O . HIS A 1 526 ? 5.735 7.967 36.670 1.00 84.69 526 HIS A O 1
ATOM 3973 N N . GLN A 1 527 ? 5.924 8.053 38.906 1.00 79.38 527 GLN A N 1
ATOM 3974 C CA . GLN A 1 527 ? 7.316 8.545 38.839 1.00 79.38 527 GLN A CA 1
ATOM 3975 C C . GLN A 1 527 ? 8.289 7.452 38.403 1.00 79.38 527 GLN A C 1
ATOM 3977 O O . GLN A 1 527 ? 9.270 7.786 37.757 1.00 79.38 527 GLN A O 1
ATOM 3982 N N . ASP A 1 528 ? 7.958 6.204 38.739 1.00 81.38 528 ASP A N 1
ATOM 3983 C CA . ASP A 1 528 ? 8.729 5.006 38.408 1.00 81.38 528 ASP A CA 1
ATOM 3984 C C . ASP A 1 528 ? 7.809 4.029 37.620 1.00 81.38 528 ASP A C 1
ATOM 3986 O O . ASP A 1 528 ? 7.282 3.075 38.196 1.00 81.38 528 ASP A O 1
ATOM 3990 N N . PRO A 1 529 ? 7.381 4.337 36.376 1.00 79.50 529 PRO A N 1
ATOM 3991 C CA . PRO A 1 529 ? 6.454 3.492 35.602 1.00 79.50 529 PRO A CA 1
ATOM 3992 C C . PRO A 1 529 ? 7.026 2.103 35.309 1.00 79.50 529 PRO A C 1
ATOM 3994 O O . PRO A 1 529 ? 6.284 1.184 34.980 1.00 79.50 529 PRO A O 1
ATOM 3997 N N . GLU A 1 530 ? 8.338 1.956 35.422 1.00 78.56 530 GLU A N 1
ATOM 3998 C CA . GLU A 1 530 ? 9.072 0.731 35.184 1.00 78.56 530 GLU A CA 1
ATOM 3999 C C . GLU A 1 530 ? 8.796 -0.343 36.254 1.00 78.56 530 GLU A C 1
ATOM 4001 O O . GLU A 1 530 ? 9.095 -1.514 36.046 1.00 78.56 530 GLU A O 1
ATOM 4006 N N . ASP A 1 531 ? 8.128 0.022 37.355 1.00 83.75 531 ASP A N 1
ATOM 4007 C CA . ASP A 1 531 ? 7.588 -0.907 38.356 1.00 83.75 531 ASP A CA 1
ATOM 4008 C C . ASP A 1 531 ? 6.164 -1.407 38.026 1.00 83.75 531 ASP A C 1
ATOM 4010 O O . ASP A 1 531 ? 5.578 -2.194 38.783 1.00 83.75 531 ASP A O 1
ATOM 4014 N N . LEU A 1 532 ? 5.561 -0.945 36.926 1.00 88.06 532 LEU A N 1
ATOM 4015 C CA . LEU A 1 532 ? 4.191 -1.297 36.566 1.00 88.06 532 LEU A CA 1
ATOM 4016 C C . LEU A 1 532 ? 4.133 -2.565 35.714 1.00 88.06 532 LEU A C 1
ATOM 4018 O O . LEU A 1 532 ? 4.780 -2.691 34.683 1.00 88.06 532 LEU A O 1
ATOM 4022 N N . ILE A 1 533 ? 3.249 -3.476 36.112 1.00 90.94 533 ILE A N 1
ATOM 4023 C CA . ILE A 1 533 ? 2.782 -4.583 35.281 1.00 90.94 533 ILE A CA 1
ATOM 4024 C C . ILE A 1 533 ? 1.351 -4.273 34.851 1.00 90.94 533 ILE A C 1
ATOM 4026 O O . ILE A 1 533 ? 0.463 -4.108 35.698 1.00 90.94 533 ILE A O 1
ATOM 4030 N N . ILE A 1 534 ? 1.117 -4.233 33.541 1.00 93.88 534 ILE A N 1
ATOM 4031 C CA . ILE A 1 534 ? -0.204 -4.017 32.946 1.00 93.88 534 ILE A CA 1
ATOM 4032 C C . ILE A 1 534 ? -0.609 -5.285 32.205 1.00 93.88 534 ILE A C 1
ATOM 4034 O O . ILE A 1 534 ? 0.117 -5.786 31.349 1.00 93.88 534 ILE A O 1
ATOM 4038 N N . THR A 1 535 ? -1.782 -5.815 32.543 1.00 97.25 535 THR A N 1
ATOM 4039 C CA . THR A 1 535 ? -2.322 -7.023 31.907 1.00 97.25 535 THR A CA 1
ATOM 4040 C C . THR A 1 535 ? -3.744 -6.806 31.426 1.00 97.25 535 THR A C 1
ATOM 4042 O O . THR A 1 535 ? -4.530 -6.117 32.083 1.00 97.25 535 THR A O 1
ATOM 4045 N N . LEU A 1 536 ? -4.078 -7.454 30.316 1.00 98.31 536 LEU A N 1
ATOM 4046 C CA . LEU A 1 536 ? -5.416 -7.520 29.747 1.00 98.31 536 LEU A CA 1
ATOM 4047 C C . LEU A 1 536 ? -5.899 -8.965 29.804 1.00 98.31 536 LEU A C 1
ATOM 4049 O O . LEU A 1 536 ? -5.208 -9.871 29.357 1.00 98.31 536 LEU A O 1
ATOM 4053 N N . THR A 1 537 ? -7.063 -9.198 30.402 1.00 98.50 537 THR A N 1
ATOM 4054 C CA . THR A 1 537 ? -7.686 -10.525 30.469 1.00 98.50 537 THR A CA 1
ATOM 4055 C C . THR A 1 537 ? -8.972 -10.533 29.661 1.00 98.50 537 THR A C 1
ATOM 4057 O O . THR A 1 537 ? -9.859 -9.716 29.938 1.00 98.50 537 THR A O 1
ATOM 4060 N N . SER A 1 538 ? -9.067 -11.455 28.704 1.00 97.88 538 SER A N 1
ATOM 4061 C CA . SER A 1 538 ? -10.239 -11.645 27.852 1.00 97.88 538 SER A CA 1
ATOM 4062 C C . SER A 1 538 ? -11.352 -12.424 28.572 1.00 97.88 538 SER A C 1
ATOM 4064 O O . SER A 1 538 ? -11.118 -13.026 29.630 1.00 97.88 538 SER A O 1
ATOM 4066 N N . PRO A 1 539 ? -12.585 -12.445 28.031 1.00 96.81 539 PRO A N 1
ATOM 4067 C CA . PRO A 1 539 ? -13.711 -13.170 28.617 1.00 96.81 539 PRO A CA 1
ATOM 4068 C C . PRO A 1 539 ? -13.483 -14.680 28.741 1.00 96.81 539 PRO A C 1
ATOM 4070 O O . PRO A 1 539 ? -14.029 -15.307 29.655 1.00 96.81 539 PRO A O 1
ATOM 4073 N N . SER A 1 540 ? -12.661 -15.256 27.857 1.00 94.12 540 SER A N 1
ATOM 4074 C CA . SER A 1 540 ? -12.254 -16.665 27.895 1.00 94.12 540 SER A CA 1
ATOM 4075 C C . SER A 1 540 ? -11.331 -16.980 29.083 1.00 94.12 540 SER A C 1
ATOM 4077 O O . SER A 1 540 ? -11.223 -18.132 29.513 1.00 94.12 540 SER A O 1
ATOM 4079 N N . GLY A 1 541 ? -10.724 -15.946 29.674 1.00 95.69 541 GLY A N 1
ATOM 4080 C CA . GLY A 1 541 ? -9.798 -16.034 30.796 1.00 95.69 541 GLY A CA 1
ATOM 4081 C C . GLY A 1 541 ? -8.325 -16.045 30.390 1.00 95.69 541 GLY A C 1
ATOM 4082 O O . GLY A 1 541 ? -7.481 -16.170 31.279 1.00 95.69 541 GLY A O 1
ATOM 4083 N N . TYR A 1 542 ? -8.009 -15.908 29.098 1.00 97.38 542 TYR A N 1
ATOM 4084 C CA . TYR A 1 542 ? -6.638 -15.702 28.640 1.00 97.38 542 TYR A CA 1
ATOM 4085 C C . TYR A 1 542 ? -6.126 -14.321 29.075 1.00 97.38 542 TYR A C 1
ATOM 4087 O O . TYR A 1 542 ? -6.877 -13.345 29.062 1.00 97.38 542 TYR A O 1
ATOM 4095 N N . THR A 1 543 ? -4.856 -14.227 29.479 1.00 97.44 543 THR A N 1
ATOM 4096 C CA . THR A 1 543 ? -4.253 -12.980 29.971 1.00 97.44 543 THR A CA 1
ATOM 4097 C C . THR A 1 543 ? -3.016 -12.603 29.159 1.00 97.44 543 THR A C 1
ATOM 4099 O O . THR A 1 543 ? -1.994 -13.284 29.231 1.00 97.44 543 THR A O 1
ATOM 4102 N N . SER A 1 544 ? -3.080 -11.456 28.487 1.00 97.31 544 SER A N 1
ATOM 4103 C CA . SER A 1 544 ? -1.949 -10.798 27.835 1.00 97.31 544 SER A CA 1
ATOM 4104 C C . SER A 1 544 ? -1.206 -9.881 28.802 1.00 97.31 544 SER A C 1
ATOM 4106 O O . SER A 1 544 ? -1.814 -9.080 29.516 1.00 97.31 544 SER A O 1
ATOM 4108 N N . ILE A 1 545 ? 0.124 -9.977 28.811 1.00 95.50 545 ILE A N 1
ATOM 4109 C CA . ILE A 1 545 ? 1.019 -9.034 29.486 1.00 95.50 545 ILE A CA 1
ATOM 4110 C C . ILE A 1 545 ? 1.347 -7.924 28.489 1.00 95.50 545 ILE A C 1
ATOM 4112 O O . ILE A 1 545 ? 2.032 -8.161 27.498 1.00 95.50 545 ILE A O 1
ATOM 4116 N N . LEU A 1 546 ? 0.811 -6.731 28.738 1.00 93.50 546 LEU A N 1
ATOM 4117 C CA . LEU A 1 546 ? 0.971 -5.564 27.869 1.00 93.50 546 LEU A CA 1
ATOM 4118 C C . LEU A 1 546 ? 2.188 -4.728 28.262 1.00 93.50 546 LEU A C 1
ATOM 4120 O O . LEU A 1 546 ? 2.861 -4.187 27.393 1.00 93.50 546 LEU A O 1
ATOM 4124 N N . ALA A 1 547 ? 2.472 -4.666 29.562 1.00 89.00 547 ALA A N 1
ATOM 4125 C CA . ALA A 1 547 ? 3.677 -4.076 30.121 1.00 89.00 547 ALA A CA 1
ATOM 4126 C C . ALA A 1 547 ? 4.168 -4.931 31.292 1.00 89.00 547 ALA A C 1
ATOM 4128 O O . ALA A 1 547 ? 3.363 -5.414 32.098 1.00 89.00 547 ALA A O 1
ATOM 4129 N N . ASP A 1 548 ? 5.477 -5.100 31.386 1.00 85.31 548 ASP A N 1
ATOM 4130 C CA . ASP A 1 548 ? 6.205 -5.745 32.470 1.00 85.31 548 ASP A CA 1
ATOM 4131 C C . ASP A 1 548 ? 7.217 -4.781 33.104 1.00 85.31 548 ASP A C 1
ATOM 4133 O O . ASP A 1 548 ? 7.395 -3.644 32.666 1.00 85.31 548 ASP A O 1
ATOM 4137 N N . THR A 1 549 ? 7.839 -5.225 34.198 1.00 77.06 549 THR A N 1
ATOM 4138 C CA . THR A 1 549 ? 8.785 -4.390 34.939 1.00 77.06 549 THR A CA 1
ATOM 4139 C C . THR A 1 549 ? 10.075 -4.198 34.148 1.00 77.06 549 THR A C 1
ATOM 4141 O O . THR A 1 549 ? 10.691 -5.196 33.777 1.00 77.06 549 THR A O 1
ATOM 4144 N N . ASN A 1 550 ? 10.524 -2.956 33.987 1.00 68.25 550 ASN A N 1
ATOM 4145 C CA . ASN A 1 550 ? 11.756 -2.592 33.284 1.00 68.25 550 ASN A CA 1
ATOM 4146 C C . ASN A 1 550 ? 12.757 -1.951 34.289 1.00 68.25 550 ASN A C 1
ATOM 4148 O O . ASN A 1 550 ? 12.349 -1.345 35.275 1.00 68.25 550 ASN A O 1
ATOM 4152 N N . PRO A 1 551 ? 14.081 -2.129 34.156 1.00 55.25 551 PRO A N 1
ATOM 4153 C CA . PRO A 1 551 ? 15.076 -1.540 35.052 1.00 55.25 551 PRO A CA 1
ATOM 4154 C C . PRO A 1 551 ? 15.438 -0.075 34.766 1.00 55.25 551 PRO A C 1
ATOM 4156 O O . PRO A 1 551 ? 16.280 0.468 35.493 1.00 55.25 551 PRO A O 1
ATOM 4159 N N . ALA A 1 552 ? 14.907 0.562 33.721 1.00 54.50 552 ALA A N 1
ATOM 4160 C CA . ALA A 1 552 ? 15.280 1.927 33.371 1.00 54.50 552 ALA A CA 1
ATOM 4161 C C . ALA A 1 552 ? 14.137 2.954 33.558 1.00 54.50 552 ALA A C 1
ATOM 4163 O O . ALA A 1 552 ? 12.961 2.651 33.432 1.00 54.50 552 ALA A O 1
ATOM 4164 N N . ASP A 1 553 ? 14.540 4.156 33.992 1.00 51.72 553 ASP A N 1
ATOM 4165 C CA . ASP A 1 553 ? 13.711 5.207 34.613 1.00 51.72 553 ASP A CA 1
ATOM 4166 C C . ASP A 1 553 ? 13.277 6.244 33.562 1.00 51.72 553 ASP A C 1
ATOM 4168 O O . ASP A 1 553 ? 14.132 6.900 32.948 1.00 51.72 553 ASP A O 1
ATOM 4172 N N . TYR A 1 554 ? 11.960 6.373 33.333 1.00 58.59 554 TYR A N 1
ATOM 4173 C CA . TYR A 1 554 ? 11.404 7.061 32.151 1.00 58.59 554 TYR A CA 1
ATOM 4174 C C . TYR A 1 554 ? 10.303 8.103 32.419 1.00 58.59 554 TYR A C 1
ATOM 4176 O O . TYR A 1 554 ? 9.840 8.754 31.480 1.00 58.59 554 TYR A O 1
ATOM 4184 N N . GLY A 1 555 ? 9.892 8.340 33.670 1.00 58.81 555 GLY A N 1
ATOM 4185 C CA . GLY A 1 555 ? 8.848 9.329 34.001 1.00 58.81 555 GLY A CA 1
ATOM 4186 C C . GLY A 1 555 ? 7.402 8.847 33.772 1.00 58.81 555 GLY A C 1
ATOM 4187 O O . GLY A 1 555 ? 7.115 7.679 33.890 1.00 58.81 555 GLY A O 1
ATOM 4188 N N . ASN A 1 556 ? 6.423 9.716 33.495 1.00 64.31 556 ASN A N 1
ATOM 4189 C CA . ASN A 1 556 ? 5.005 9.290 33.464 1.00 64.31 556 ASN A CA 1
ATOM 4190 C C . ASN A 1 556 ? 4.597 8.632 32.123 1.00 64.31 556 ASN A C 1
ATOM 4192 O O . ASN A 1 556 ? 4.867 9.205 31.071 1.00 64.31 556 ASN A O 1
ATOM 4196 N N . MET A 1 557 ? 3.838 7.526 32.162 1.00 73.12 557 MET A N 1
ATOM 4197 C CA . MET A 1 557 ? 3.207 6.890 30.989 1.00 73.12 557 MET A CA 1
ATOM 4198 C C . MET A 1 557 ? 1.959 7.662 30.517 1.00 73.12 557 MET A C 1
ATOM 4200 O O . MET A 1 557 ? 0.828 7.245 30.769 1.00 73.12 557 MET A O 1
ATOM 4204 N N . ARG A 1 558 ? 2.139 8.803 29.845 1.00 74.12 558 ARG A N 1
ATOM 4205 C CA . ARG A 1 558 ? 1.015 9.646 29.404 1.00 74.12 558 ARG A CA 1
ATOM 4206 C C . ARG A 1 558 ? 0.580 9.369 27.972 1.00 74.12 558 ARG A C 1
ATOM 4208 O O . ARG A 1 558 ? 1.386 9.525 27.065 1.00 74.12 558 ARG A O 1
ATOM 4215 N N . TYR A 1 559 ? -0.714 9.103 27.786 1.00 78.69 559 TYR A N 1
ATOM 4216 C CA . TYR A 1 559 ? -1.357 8.896 26.479 1.00 78.69 559 TYR A CA 1
ATOM 4217 C C . TYR A 1 559 ? -0.673 7.818 25.623 1.00 78.69 559 TYR A C 1
ATOM 4219 O O . TYR A 1 559 ? -0.409 8.037 24.444 1.00 78.69 559 TYR A O 1
ATOM 4227 N N . HIS A 1 560 ? -0.363 6.668 26.222 1.00 80.31 560 HIS A N 1
ATOM 4228 C CA . HIS A 1 560 ? 0.238 5.546 25.505 1.00 80.31 560 HIS A CA 1
ATOM 4229 C C . HIS A 1 560 ? -0.788 4.482 25.153 1.00 80.31 560 HIS A C 1
ATOM 4231 O O . HIS A 1 560 ? -1.669 4.158 25.946 1.00 80.31 560 HIS A O 1
ATOM 4237 N N . ASP A 1 561 ? -0.601 3.910 23.979 1.00 88.00 561 ASP A N 1
ATOM 4238 C CA . ASP A 1 561 ? -1.230 2.701 23.479 1.00 88.00 561 ASP A CA 1
ATOM 4239 C C . ASP A 1 561 ? -0.327 1.478 23.732 1.00 88.00 561 ASP A C 1
ATOM 4241 O O . ASP A 1 561 ? 0.906 1.570 23.736 1.00 88.00 561 ASP A O 1
ATOM 4245 N N . MET A 1 562 ? -0.948 0.331 23.971 1.00 92.06 562 MET A N 1
ATOM 4246 C CA . MET A 1 562 ? -0.311 -0.982 24.049 1.00 92.06 562 MET A CA 1
ATOM 4247 C C . MET A 1 562 ? -1.163 -1.965 23.257 1.00 92.06 562 MET A C 1
ATOM 4249 O O . MET A 1 562 ? -2.382 -1.976 23.424 1.00 92.06 562 MET A O 1
ATOM 4253 N N . VAL A 1 563 ? -0.532 -2.823 22.467 1.00 95.62 563 VAL A N 1
ATOM 4254 C CA . VAL A 1 563 ? -1.215 -3.737 21.548 1.00 95.62 563 VAL A CA 1
ATOM 4255 C C . VAL A 1 563 ? -1.051 -5.180 22.019 1.00 95.62 563 VAL A C 1
ATOM 4257 O O . VAL A 1 563 ? -0.051 -5.555 22.648 1.00 95.62 563 VAL A O 1
ATOM 4260 N N . SER A 1 564 ? -2.057 -6.006 21.746 1.00 98.19 564 SER A N 1
ATOM 4261 C CA . SER A 1 564 ? -1.970 -7.457 21.861 1.00 98.19 564 SER A CA 1
ATOM 4262 C C . SER A 1 564 ? -2.540 -8.136 20.626 1.00 98.19 564 SER A C 1
ATOM 4264 O O . SER A 1 564 ? -3.727 -7.995 20.339 1.00 98.19 564 SER A O 1
ATOM 4266 N N . MET A 1 565 ? -1.702 -8.952 19.984 1.00 98.25 565 MET A N 1
ATOM 4267 C CA . MET A 1 565 ? -2.102 -9.873 18.912 1.00 98.25 565 MET A CA 1
ATOM 4268 C C . MET A 1 565 ? -2.564 -11.230 19.464 1.00 98.25 565 MET A C 1
ATOM 4270 O O . MET A 1 565 ? -3.102 -12.063 18.754 1.00 98.25 565 MET A O 1
ATOM 4274 N N . HIS A 1 566 ? -2.378 -11.489 20.760 1.00 98.19 566 HIS A N 1
ATOM 4275 C CA . HIS A 1 566 ? -2.593 -12.819 21.344 1.00 98.19 566 HIS A CA 1
ATOM 4276 C C . HIS A 1 566 ? -4.064 -13.237 21.445 1.00 98.19 566 HIS A C 1
ATOM 4278 O O . HIS A 1 566 ? -4.364 -14.409 21.680 1.00 98.19 566 HIS A O 1
ATOM 4284 N N . HIS A 1 567 ? -4.975 -12.278 21.307 1.00 98.12 567 HIS A N 1
ATOM 4285 C CA . HIS A 1 567 ? -6.413 -12.514 21.319 1.00 98.12 567 HIS A CA 1
ATOM 4286 C C . HIS A 1 567 ? -6.972 -12.822 19.925 1.00 98.12 567 HIS A C 1
ATOM 4288 O O . HIS A 1 567 ? -8.189 -12.875 19.786 1.00 98.12 567 HIS A O 1
ATOM 4294 N N . TYR A 1 568 ? -6.107 -13.034 18.922 1.00 97.88 568 TYR A N 1
ATOM 4295 C CA . TYR A 1 568 ? -6.514 -13.404 17.568 1.00 97.88 568 TYR A CA 1
ATOM 4296 C C . TYR A 1 568 ? -7.508 -14.580 17.593 1.00 97.88 568 TYR A C 1
ATOM 4298 O O . TYR A 1 568 ? -7.332 -15.532 18.364 1.00 97.88 568 TYR A O 1
ATOM 4306 N N . GLY A 1 569 ? -8.568 -14.497 16.796 1.00 94.19 569 GLY A N 1
ATOM 4307 C CA . GLY A 1 569 ? -9.669 -15.456 16.710 1.00 94.19 569 GLY A CA 1
ATOM 4308 C C . GLY A 1 569 ? -10.585 -15.538 17.940 1.00 94.19 569 GLY A C 1
ATOM 4309 O O . GLY A 1 569 ? -11.523 -16.332 17.938 1.00 94.19 569 GLY A O 1
ATOM 4310 N N . GLU A 1 570 ? -10.336 -14.796 19.030 1.00 95.69 570 GLU A N 1
ATOM 4311 C CA . GLU A 1 570 ? -11.268 -14.769 20.165 1.00 95.69 570 GLU A CA 1
ATOM 4312 C C . GLU A 1 570 ? -12.512 -13.942 19.820 1.00 95.69 570 GLU A C 1
ATOM 4314 O O . GLU A 1 570 ? -12.411 -12.875 19.221 1.00 95.69 570 GLU A O 1
ATOM 4319 N N . LEU A 1 571 ? -13.685 -14.367 20.297 1.00 92.62 571 LEU A N 1
ATOM 4320 C CA . LEU A 1 571 ? -14.876 -13.519 20.265 1.00 92.62 571 LEU A CA 1
ATOM 4321 C C . LEU A 1 571 ? -14.762 -12.383 21.292 1.00 92.62 571 LEU A C 1
ATOM 4323 O O . LEU A 1 571 ? -14.479 -12.614 22.474 1.00 92.62 571 LEU A O 1
ATOM 4327 N N . SER A 1 572 ? -15.054 -11.154 20.868 1.00 94.25 572 SER A N 1
ATOM 4328 C CA . SER A 1 572 ? -14.974 -9.955 21.716 1.00 94.25 572 SER A CA 1
ATOM 4329 C C . SER A 1 572 ? -16.005 -9.921 22.854 1.00 94.25 572 SER A C 1
ATOM 4331 O O . SER A 1 572 ? -15.747 -9.317 23.903 1.00 94.25 572 SER A O 1
ATOM 4333 N N . ALA A 1 573 ? -17.153 -10.587 22.704 1.00 92.50 573 ALA A N 1
ATOM 4334 C CA . ALA A 1 573 ? -18.249 -10.516 23.663 1.00 92.50 573 ALA A CA 1
ATOM 4335 C C . ALA A 1 573 ? -17.884 -11.075 25.050 1.00 92.50 573 ALA A C 1
ATOM 4337 O O . ALA A 1 573 ? -17.436 -12.209 25.229 1.00 92.50 573 ALA A O 1
ATOM 4338 N N . GLY A 1 574 ? -18.178 -10.289 26.085 1.00 94.69 574 GLY A N 1
ATOM 4339 C CA . GLY A 1 574 ? -17.991 -10.669 27.479 1.00 94.69 574 GLY A CA 1
ATOM 4340 C C . GLY A 1 574 ? -17.197 -9.647 28.282 1.00 94.69 574 GLY A C 1
ATOM 4341 O O . GLY A 1 574 ? -17.070 -8.484 27.913 1.00 94.69 574 GLY A O 1
ATOM 4342 N N . THR A 1 575 ? -16.731 -10.051 29.469 1.00 97.94 575 THR A N 1
ATOM 4343 C CA . THR A 1 575 ? -16.052 -9.125 30.390 1.00 97.94 575 THR A CA 1
ATOM 4344 C C . THR A 1 575 ? -14.545 -9.127 30.193 1.00 97.94 575 THR A C 1
ATOM 4346 O O . THR A 1 575 ? -13.878 -10.086 30.572 1.00 97.94 575 THR A O 1
ATOM 4349 N N . TRP A 1 576 ? -14.027 -8.003 29.715 1.00 98.31 576 TRP A N 1
ATOM 4350 C CA . TRP A 1 576 ? -12.604 -7.706 29.635 1.00 98.31 576 TRP A CA 1
ATOM 4351 C C . TRP A 1 576 ? -12.134 -7.040 30.920 1.00 98.31 576 TRP A C 1
ATOM 4353 O O . TRP A 1 576 ? -12.850 -6.215 31.496 1.00 98.31 576 TRP A O 1
ATOM 4363 N N . THR A 1 577 ? -10.946 -7.409 31.396 1.00 98.44 577 THR A N 1
ATOM 4364 C CA . THR A 1 577 ? -10.371 -6.865 32.634 1.00 98.44 577 THR A CA 1
ATOM 4365 C C . THR A 1 577 ? -8.948 -6.374 32.416 1.00 98.44 577 THR A C 1
ATOM 4367 O O . THR A 1 577 ? -8.068 -7.162 32.082 1.00 98.44 577 THR A O 1
ATOM 4370 N N . VAL A 1 578 ? -8.719 -5.090 32.683 1.00 97.81 578 VAL A N 1
ATOM 4371 C CA . VAL A 1 578 ? -7.391 -4.470 32.735 1.00 97.81 578 VAL A CA 1
ATOM 4372 C C . VAL A 1 578 ? -6.921 -4.468 34.185 1.00 97.81 578 VAL A C 1
ATOM 4374 O O . VAL A 1 578 ? -7.633 -3.972 35.062 1.00 97.81 578 VAL A O 1
ATOM 4377 N N . ASN A 1 579 ? -5.728 -4.996 34.458 1.00 96.56 579 ASN A N 1
ATOM 4378 C CA . ASN A 1 579 ? -5.091 -4.889 35.771 1.00 96.56 579 ASN A CA 1
ATOM 4379 C C . ASN A 1 579 ? -3.795 -4.093 35.672 1.00 96.56 579 ASN A C 1
ATOM 4381 O O . ASN A 1 579 ? -2.929 -4.438 34.876 1.00 96.56 579 ASN A O 1
ATOM 4385 N N . VAL A 1 580 ? -3.651 -3.101 36.549 1.00 93.94 580 VAL A N 1
ATOM 4386 C CA . VAL A 1 580 ? -2.423 -2.325 36.746 1.00 93.94 580 VAL A CA 1
ATOM 4387 C C . VAL A 1 580 ? -1.862 -2.657 38.122 1.00 93.94 580 VAL A C 1
ATOM 4389 O O . VAL A 1 580 ? -2.501 -2.392 39.145 1.00 93.94 580 VAL A O 1
ATOM 4392 N N . LEU A 1 581 ? -0.684 -3.265 38.162 1.00 92.31 581 LEU A N 1
ATOM 4393 C CA . LEU A 1 581 ? 0.007 -3.652 39.384 1.00 92.31 581 LEU A CA 1
ATOM 4394 C C . LEU A 1 581 ? 1.315 -2.879 39.503 1.00 92.31 581 LEU A C 1
ATOM 4396 O O . LEU A 1 581 ? 2.184 -3.026 38.663 1.00 92.31 581 LEU A O 1
ATOM 4400 N N . ASP A 1 582 ? 1.466 -2.137 40.590 1.00 89.81 582 ASP A N 1
ATOM 4401 C CA . ASP A 1 582 ? 2.752 -1.594 41.028 1.00 89.81 582 ASP A CA 1
ATOM 4402 C C . ASP A 1 582 ? 3.449 -2.629 41.929 1.00 89.81 582 ASP A C 1
ATOM 4404 O O . ASP A 1 582 ? 2.890 -3.048 42.961 1.00 89.81 582 ASP A O 1
ATOM 4408 N N . VAL A 1 583 ? 4.627 -3.104 41.506 1.00 87.25 583 VAL A N 1
ATOM 4409 C CA . VAL A 1 583 ? 5.374 -4.144 42.226 1.00 87.25 583 VAL A CA 1
ATOM 4410 C C . VAL A 1 583 ? 6.245 -3.593 43.358 1.00 87.25 583 VAL A C 1
ATOM 4412 O O . VAL A 1 583 ? 6.493 -4.333 44.325 1.00 87.25 583 VAL A O 1
ATOM 4415 N N . ASP A 1 584 ? 6.667 -2.321 43.317 1.00 83.00 584 ASP A N 1
ATOM 4416 C CA . ASP A 1 584 ? 7.454 -1.717 44.395 1.00 83.00 584 ASP A CA 1
ATOM 4417 C C . ASP A 1 584 ? 6.551 -1.109 45.470 1.00 83.00 584 ASP A C 1
ATOM 4419 O O . ASP A 1 584 ? 6.269 0.083 45.557 1.00 83.00 584 ASP A O 1
ATOM 4423 N N . SER A 1 585 ? 6.214 -1.949 46.446 1.00 70.31 585 SER A N 1
ATOM 4424 C CA . SER A 1 585 ? 5.468 -1.523 47.638 1.00 70.31 585 SER A CA 1
ATOM 4425 C C . SER A 1 585 ? 6.138 -0.435 48.507 1.00 70.31 585 SER A C 1
ATOM 4427 O O . SER A 1 585 ? 5.569 -0.010 49.523 1.00 70.31 585 SER A O 1
ATOM 4429 N N . THR A 1 586 ? 7.366 -0.019 48.181 1.00 71.75 586 THR A N 1
ATOM 4430 C CA . THR A 1 586 ? 8.126 1.042 48.853 1.00 71.75 586 THR A CA 1
ATOM 4431 C C . THR A 1 586 ? 8.442 2.259 47.977 1.00 71.75 586 THR A C 1
ATOM 4433 O O . THR A 1 586 ? 8.972 3.233 48.530 1.00 71.75 586 THR A O 1
ATOM 4436 N N . GLY A 1 587 ? 8.087 2.209 46.690 1.00 70.00 587 GLY A N 1
ATOM 4437 C CA . GLY A 1 587 ? 8.412 3.180 45.644 1.00 70.00 587 GLY A CA 1
ATOM 4438 C C . GLY A 1 587 ? 7.475 4.388 45.583 1.00 70.00 587 GLY A C 1
ATOM 4439 O O . GLY A 1 587 ? 6.759 4.706 46.550 1.00 70.00 587 GLY A O 1
ATOM 4440 N N . SER A 1 588 ? 7.526 5.125 44.469 1.00 72.31 588 SER A N 1
ATOM 4441 C CA . SER A 1 588 ? 6.583 6.215 44.205 1.00 72.31 588 SER A CA 1
ATOM 4442 C C . SER A 1 588 ? 5.153 5.690 44.024 1.00 72.31 588 SER A C 1
ATOM 4444 O O . SER A 1 588 ? 4.905 4.501 43.930 1.00 72.31 588 SER A O 1
ATOM 4446 N N . THR A 1 589 ? 4.165 6.584 44.084 1.00 78.19 589 THR A N 1
ATOM 4447 C CA . THR A 1 589 ? 2.759 6.220 43.847 1.00 78.19 589 THR A CA 1
ATOM 4448 C C . THR A 1 589 ? 2.280 6.904 42.584 1.00 78.19 589 THR A C 1
ATOM 4450 O O . THR A 1 589 ? 2.525 8.108 42.452 1.00 78.19 589 THR A O 1
ATOM 4453 N N . GLY A 1 590 ? 1.505 6.209 41.754 1.00 86.94 590 GLY A N 1
ATOM 4454 C CA . GLY A 1 590 ? 0.884 6.809 40.575 1.00 86.94 590 GLY A CA 1
ATOM 4455 C C . GLY A 1 590 ? -0.640 6.853 40.559 1.00 86.94 590 GLY A C 1
ATOM 4456 O O . GLY A 1 590 ? -1.317 6.468 41.516 1.00 86.94 590 GLY A O 1
ATOM 4457 N N . THR A 1 591 ? -1.181 7.377 39.462 1.00 91.56 591 THR A N 1
ATOM 4458 C CA . THR A 1 591 ? -2.613 7.560 39.188 1.00 91.56 591 THR A CA 1
ATOM 4459 C C . THR A 1 591 ? -2.907 7.135 37.758 1.00 91.56 591 THR A C 1
ATOM 4461 O O . THR A 1 591 ? -2.246 7.611 36.845 1.00 91.56 591 THR A O 1
ATOM 4464 N N . VAL A 1 592 ? -3.916 6.285 37.566 1.00 92.88 592 VAL A N 1
ATOM 4465 C CA . VAL A 1 592 ? -4.518 6.063 36.246 1.00 92.88 592 VAL A CA 1
ATOM 4466 C C . VAL A 1 592 ? -5.535 7.174 36.024 1.00 92.88 592 VAL A C 1
ATOM 4468 O O . VAL A 1 592 ? -6.550 7.239 36.732 1.00 92.88 592 VAL A O 1
ATOM 4471 N N . ASN A 1 593 ? -5.236 8.068 35.089 1.00 94.25 593 ASN A N 1
ATOM 4472 C CA . ASN A 1 593 ? -6.095 9.177 34.705 1.00 94.25 593 ASN A CA 1
ATOM 4473 C C . ASN A 1 593 ? -7.200 8.671 33.795 1.00 94.25 593 ASN A C 1
ATOM 4475 O O . ASN A 1 593 ? -8.363 8.772 34.196 1.00 94.25 593 ASN A O 1
ATOM 4479 N N . ASP A 1 594 ? -6.807 8.046 32.680 1.00 94.25 594 ASP A N 1
ATOM 4480 C CA . ASP A 1 594 ? -7.692 7.632 31.598 1.00 94.25 594 ASP A CA 1
ATOM 4481 C C . ASP A 1 594 ? -7.356 6.224 31.081 1.00 94.25 594 ASP A C 1
ATOM 4483 O O . ASP A 1 594 ? -6.206 5.786 31.166 1.00 94.25 594 ASP A O 1
ATOM 4487 N N . TRP A 1 595 ? -8.354 5.509 30.554 1.00 94.69 595 TRP A N 1
ATOM 4488 C CA . TRP A 1 595 ? -8.147 4.282 29.782 1.00 94.69 595 TRP A CA 1
ATOM 4489 C C . TRP A 1 595 ? -9.277 4.009 28.777 1.00 94.69 595 TRP A C 1
ATOM 4491 O O . TRP A 1 595 ? -10.431 4.389 29.009 1.00 94.69 595 TRP A O 1
ATOM 4501 N N . GLN A 1 596 ? -8.945 3.323 27.685 1.00 96.94 596 GLN A N 1
ATOM 4502 C CA . GLN A 1 596 ? -9.870 2.874 26.645 1.00 96.94 596 GLN A CA 1
ATOM 4503 C C . GLN A 1 596 ? -9.330 1.605 25.972 1.00 96.94 596 GLN A C 1
ATOM 4505 O O . GLN A 1 596 ? -8.136 1.504 25.712 1.00 96.94 596 GLN A O 1
ATOM 4510 N N . LEU A 1 597 ? -10.213 0.648 25.695 1.00 97.62 597 LEU A N 1
ATOM 4511 C CA . LEU A 1 597 ? -9.950 -0.491 24.811 1.00 97.62 597 LEU A CA 1
ATOM 4512 C C . LEU A 1 597 ? -10.572 -0.263 23.432 1.00 97.62 597 LEU A C 1
ATOM 4514 O O . LEU A 1 597 ? -11.719 0.207 23.366 1.00 97.62 597 LEU A O 1
ATOM 4518 N N . VAL A 1 598 ? -9.841 -0.658 22.393 1.00 97.50 598 VAL A N 1
ATOM 4519 C CA . VAL A 1 598 ? -10.294 -0.763 21.002 1.00 97.50 598 VAL A CA 1
ATOM 4520 C C . VAL A 1 598 ? -10.026 -2.188 20.517 1.00 97.50 598 VAL A C 1
ATOM 4522 O O . VAL A 1 598 ? -8.958 -2.742 20.771 1.00 97.50 598 VAL A O 1
ATOM 4525 N N . PHE A 1 599 ? -11.026 -2.799 19.895 1.00 97.75 599 PHE A N 1
ATOM 4526 C CA . PHE A 1 599 ? -10.970 -4.141 19.323 1.00 97.75 599 PHE A CA 1
ATOM 4527 C C . PHE A 1 599 ? -11.072 -4.018 17.809 1.00 97.75 599 PHE A C 1
ATOM 4529 O O . PHE A 1 599 ? -11.974 -3.324 17.339 1.00 97.75 599 PHE A O 1
ATOM 4536 N N . HIS A 1 600 ? -10.189 -4.707 17.094 1.00 97.62 600 HIS A N 1
ATOM 4537 C CA . HIS A 1 600 ? -10.148 -4.738 15.634 1.00 97.62 600 HIS A CA 1
ATOM 4538 C C . HIS A 1 600 ? -10.305 -6.175 15.154 1.00 97.62 600 HIS A C 1
ATOM 4540 O O . HIS A 1 600 ? -9.742 -7.083 15.780 1.00 97.62 600 HIS A O 1
ATOM 4546 N N . GLY A 1 601 ? -11.035 -6.382 14.065 1.00 95.44 601 GLY A N 1
ATOM 4547 C CA . GLY A 1 601 ? -11.182 -7.694 13.449 1.00 95.44 601 GLY A CA 1
ATOM 4548 C C . GLY A 1 601 ? -12.311 -7.749 12.432 1.00 95.44 601 GLY A C 1
ATOM 4549 O O . GLY A 1 601 ? -12.706 -6.713 11.906 1.00 95.44 601 GLY A O 1
ATOM 4550 N N . THR A 1 602 ? -12.846 -8.940 12.186 1.00 91.69 602 THR A N 1
ATOM 4551 C CA . THR A 1 602 ? -14.022 -9.143 11.329 1.00 91.69 602 THR A CA 1
ATOM 4552 C C . THR A 1 602 ? -15.290 -9.305 12.151 1.00 91.69 602 THR A C 1
ATOM 4554 O O . THR A 1 602 ? -15.260 -9.658 13.339 1.00 91.69 602 THR A O 1
ATOM 4557 N N . GLU A 1 603 ? -16.434 -9.068 11.518 1.00 83.25 603 GLU A N 1
ATOM 4558 C CA . GLU A 1 603 ? -17.710 -9.451 12.105 1.00 83.25 603 GLU A CA 1
ATOM 4559 C C . GLU A 1 603 ? -17.752 -10.956 12.388 1.00 83.25 603 GLU A C 1
ATOM 4561 O O . GLU A 1 603 ? -17.148 -11.774 11.691 1.00 83.25 603 GLU A O 1
ATOM 4566 N N . ALA A 1 604 ? -18.410 -11.328 13.484 1.00 76.94 604 ALA A N 1
ATOM 4567 C CA . ALA A 1 604 ? -18.520 -12.730 13.854 1.00 76.94 604 ALA A CA 1
ATOM 4568 C C . ALA A 1 604 ? -19.670 -13.405 13.102 1.00 76.94 604 ALA A C 1
ATOM 4570 O O . ALA A 1 604 ? -20.751 -12.830 13.017 1.00 76.94 604 ALA A O 1
ATOM 4571 N N . ASP A 1 605 ? -19.475 -14.661 12.717 1.00 73.31 605 ASP A N 1
ATOM 4572 C CA . ASP A 1 605 ? -20.517 -15.642 12.396 1.00 73.31 605 ASP A CA 1
ATOM 4573 C C . ASP A 1 605 ? -20.644 -16.575 13.619 1.00 73.31 605 ASP A C 1
ATOM 4575 O O . ASP A 1 605 ? -19.667 -17.197 14.053 1.00 73.31 605 ASP A O 1
ATOM 4579 N N . ALA A 1 606 ? -21.804 -16.579 14.284 1.00 67.88 606 ALA A N 1
ATOM 4580 C CA . ALA A 1 606 ? -21.956 -17.267 15.570 1.00 67.88 606 ALA A CA 1
ATOM 4581 C C . ALA A 1 606 ? -22.233 -18.769 15.454 1.00 67.88 606 ALA A C 1
ATOM 4583 O O . ALA A 1 606 ? -22.006 -19.490 16.439 1.00 67.88 606 ALA A O 1
ATOM 4584 N N . ASP A 1 607 ? -22.729 -19.251 14.319 1.00 66.75 607 ASP A N 1
ATOM 4585 C CA . ASP A 1 607 ? -23.046 -20.664 14.120 1.00 66.75 607 ASP A CA 1
ATOM 4586 C C . ASP A 1 607 ? -22.284 -21.331 12.969 1.00 66.75 607 ASP A C 1
ATOM 4588 O O . ASP A 1 607 ? -22.270 -22.568 12.908 1.00 66.75 607 ASP A O 1
ATOM 4592 N N . GLY A 1 608 ? -21.502 -20.555 12.219 1.00 68.75 608 GLY A N 1
ATOM 4593 C CA . GLY A 1 608 ? -20.545 -21.031 11.231 1.00 68.75 608 GLY A CA 1
ATOM 4594 C C . GLY A 1 608 ? -21.211 -21.458 9.932 1.00 68.75 608 GLY A C 1
ATOM 4595 O O . GLY A 1 608 ? -20.697 -22.379 9.288 1.00 68.75 608 GLY A O 1
ATOM 4596 N N . ASP A 1 609 ? -22.380 -20.903 9.610 1.00 71.50 609 ASP A N 1
ATOM 4597 C CA . ASP A 1 609 ? -23.127 -21.229 8.397 1.00 71.50 609 ASP A CA 1
ATOM 4598 C C . ASP A 1 609 ? -22.731 -20.388 7.175 1.00 71.50 609 ASP A C 1
ATOM 4600 O O . ASP A 1 609 ? -23.208 -20.668 6.073 1.00 71.50 609 ASP A O 1
ATOM 4604 N N . GLY A 1 610 ? -21.780 -19.463 7.348 1.00 72.75 610 GLY A N 1
ATOM 4605 C CA . GLY A 1 610 ? -21.230 -18.621 6.290 1.00 72.75 610 GLY A CA 1
ATOM 4606 C C . GLY A 1 610 ? -21.760 -17.192 6.305 1.00 72.75 610 GLY A C 1
ATOM 4607 O O . GLY A 1 610 ? -21.263 -16.389 5.522 1.00 72.75 610 GLY A O 1
ATOM 4608 N N . TRP A 1 611 ? -22.699 -16.865 7.198 1.00 72.94 611 TRP A N 1
ATOM 4609 C CA . TRP A 1 611 ? -23.287 -15.534 7.322 1.00 72.94 611 TRP A CA 1
ATOM 4610 C C . TRP A 1 611 ? -22.907 -14.881 8.647 1.00 72.94 611 TRP A C 1
ATOM 4612 O O . TRP A 1 611 ? -22.934 -15.484 9.719 1.00 72.94 611 TRP A O 1
ATOM 4622 N N . THR A 1 612 ? -22.546 -13.606 8.604 1.00 76.62 612 THR A N 1
ATOM 4623 C CA . THR A 1 612 ? -22.250 -12.849 9.819 1.00 76.62 612 THR A CA 1
ATOM 4624 C C . THR A 1 612 ? -23.519 -12.620 10.641 1.00 76.62 612 THR A C 1
ATOM 4626 O O . THR A 1 612 ? -24.632 -12.497 10.133 1.00 76.62 612 THR A O 1
ATOM 4629 N N . ASN A 1 613 ? -23.356 -12.452 11.954 1.00 72.81 613 ASN A N 1
ATOM 4630 C CA . ASN A 1 613 ? -24.469 -12.150 12.855 1.00 72.81 613 ASN A CA 1
ATOM 4631 C C . ASN A 1 613 ? -25.228 -10.862 12.471 1.00 72.81 613 ASN A C 1
ATOM 4633 O O . ASN A 1 613 ? -26.387 -10.691 12.867 1.00 72.81 613 ASN A O 1
ATOM 4637 N N . GLU A 1 614 ? -24.564 -9.898 11.827 1.00 73.12 614 GLU A N 1
ATOM 4638 C CA . GLU A 1 614 ? -25.202 -8.668 11.356 1.00 73.12 614 GLU A CA 1
ATOM 4639 C C . GLU A 1 614 ? -26.055 -8.950 10.123 1.00 73.12 614 GLU A C 1
ATOM 4641 O O . GLU A 1 614 ? -27.250 -8.639 10.167 1.00 73.12 614 GLU A O 1
ATOM 4646 N N . GLU A 1 615 ? -25.490 -9.608 9.105 1.00 77.00 615 GLU A N 1
ATOM 4647 C CA . GLU A 1 615 ? -26.216 -10.072 7.916 1.00 77.00 615 GLU A CA 1
ATOM 4648 C C . GLU A 1 615 ? -27.434 -10.887 8.335 1.00 77.00 615 GLU A C 1
ATOM 4650 O O . GLU A 1 615 ? -28.563 -10.507 8.055 1.00 77.00 615 GLU A O 1
ATOM 4655 N N . GLU A 1 616 ? -27.271 -11.910 9.162 1.00 81.25 616 GLU A N 1
ATOM 4656 C CA . GLU A 1 616 ? -28.388 -12.709 9.658 1.00 81.25 616 GLU A CA 1
ATOM 4657 C C . GLU A 1 616 ? -29.478 -11.878 10.372 1.00 81.25 616 GLU A C 1
ATOM 4659 O O . GLU A 1 616 ? -30.680 -12.120 10.212 1.00 81.25 616 GLU A O 1
ATOM 4664 N N . ASN A 1 617 ? -29.106 -10.849 11.144 1.00 79.81 617 ASN A N 1
ATOM 4665 C CA . ASN A 1 617 ? -30.078 -9.947 11.774 1.00 79.81 617 ASN A CA 1
ATOM 4666 C C . ASN A 1 617 ? -30.785 -9.025 10.766 1.00 79.81 617 ASN A C 1
ATOM 4668 O O . ASN A 1 617 ? -31.962 -8.700 10.976 1.00 79.81 617 ASN A O 1
ATOM 4672 N N . LEU A 1 618 ? -30.080 -8.574 9.728 1.00 80.50 618 LEU A N 1
ATOM 4673 C CA . LEU A 1 618 ? -30.606 -7.753 8.634 1.00 80.50 618 LEU A CA 1
ATOM 4674 C C . LEU A 1 618 ? -31.549 -8.570 7.744 1.00 80.50 618 LEU A C 1
ATOM 4676 O O . LEU A 1 618 ? -32.689 -8.158 7.514 1.00 80.50 618 LEU A O 1
ATOM 4680 N N . CYS A 1 619 ? -31.109 -9.758 7.347 1.00 81.75 619 CYS A N 1
ATOM 4681 C CA . CYS A 1 619 ? -31.804 -10.706 6.484 1.00 81.75 619 CYS A CA 1
ATOM 4682 C C . CYS A 1 619 ? -32.913 -11.479 7.221 1.00 81.75 619 CYS A C 1
ATOM 4684 O O . CYS A 1 619 ? -33.808 -12.061 6.612 1.00 81.75 619 CYS A O 1
ATOM 4686 N N . GLY A 1 620 ? -32.922 -11.434 8.558 1.00 80.31 620 GLY A N 1
ATOM 4687 C CA . GLY A 1 620 ? -33.994 -11.974 9.395 1.00 80.31 620 GLY A CA 1
ATOM 4688 C C . GLY A 1 620 ? -33.895 -13.475 9.675 1.00 80.31 620 GLY A C 1
ATOM 4689 O O . GLY A 1 620 ? -34.902 -14.081 10.073 1.00 80.31 620 GLY A O 1
ATOM 4690 N N . SER A 1 621 ? -32.709 -14.054 9.500 1.00 84.19 621 SER A N 1
ATOM 4691 C CA . SER A 1 621 ? -32.375 -15.427 9.862 1.00 84.19 621 SER A CA 1
ATOM 4692 C C . SER A 1 621 ? -31.991 -15.525 11.358 1.00 84.19 621 SER A C 1
ATOM 4694 O O . SER A 1 621 ? -32.202 -14.582 12.134 1.00 84.19 621 SER A O 1
ATOM 4696 N N . MET A 1 622 ? -31.599 -16.705 11.852 1.00 82.00 622 MET A N 1
ATOM 4697 C CA . MET A 1 622 ? -31.382 -16.929 13.287 1.00 82.00 622 MET A CA 1
ATOM 4698 C C . MET A 1 622 ? -29.905 -17.131 13.598 1.00 82.00 622 MET A C 1
ATOM 4700 O O . MET A 1 622 ? -29.458 -18.265 13.551 1.00 82.00 622 MET A O 1
ATOM 4704 N N . VAL A 1 623 ? -29.309 -16.089 14.186 1.00 78.00 623 VAL A N 1
ATOM 4705 C CA . VAL A 1 623 ? -27.899 -15.940 14.608 1.00 78.00 623 VAL A CA 1
ATOM 4706 C C . VAL A 1 623 ? -27.242 -17.010 15.498 1.00 78.00 623 VAL A C 1
ATOM 4708 O O . VAL A 1 623 ? -26.263 -16.742 16.178 1.00 78.00 623 VAL A O 1
ATOM 4711 N N . ASN A 1 624 ? -27.857 -18.168 15.725 1.00 77.62 624 ASN A N 1
ATOM 4712 C CA . ASN A 1 624 ? -27.286 -19.271 16.513 1.00 77.62 624 ASN A CA 1
ATOM 4713 C C . ASN A 1 624 ? -27.854 -20.641 16.063 1.00 77.62 624 ASN A C 1
ATOM 4715 O O . ASN A 1 624 ? -27.916 -21.579 16.875 1.00 77.62 624 ASN A O 1
ATOM 4719 N N . ASP A 1 625 ? -28.400 -20.747 14.857 1.00 77.81 625 ASP A N 1
ATOM 4720 C CA . ASP A 1 625 ? -28.904 -21.982 14.266 1.00 77.81 625 ASP A CA 1
ATOM 4721 C C . ASP A 1 625 ? -28.305 -22.163 12.862 1.00 77.81 625 ASP A C 1
ATOM 4723 O O . ASP A 1 625 ? -28.880 -21.639 11.916 1.00 77.81 625 ASP A O 1
ATOM 4727 N N . PRO A 1 626 ? -27.286 -23.029 12.685 1.00 80.75 626 PRO A N 1
ATOM 4728 C CA . PRO A 1 626 ? -26.553 -23.166 11.417 1.00 80.75 626 PRO A CA 1
ATOM 4729 C C . PRO A 1 626 ? -27.362 -23.836 10.291 1.00 80.75 626 PRO A C 1
ATOM 4731 O O . PRO A 1 626 ? -26.826 -24.316 9.298 1.00 80.75 626 PRO A O 1
ATOM 4734 N N . ASN A 1 627 ? -28.668 -24.026 10.500 1.00 82.06 627 ASN A N 1
ATOM 4735 C CA . ASN A 1 627 ? -29.620 -24.460 9.476 1.00 82.06 627 ASN A CA 1
ATOM 4736 C C . ASN A 1 627 ? -30.606 -23.339 9.119 1.00 82.06 627 ASN A C 1
ATOM 4738 O O . ASN A 1 627 ? -31.633 -23.607 8.488 1.00 82.06 627 ASN A O 1
ATOM 4742 N N . SER A 1 628 ? -30.365 -22.137 9.627 1.00 83.69 628 SER A N 1
ATOM 4743 C CA . SER A 1 628 ? -31.173 -20.948 9.453 1.00 83.69 628 SER A CA 1
ATOM 4744 C C . SER A 1 628 ? -30.317 -19.887 8.779 1.00 83.69 628 SER A C 1
ATOM 4746 O O . SER A 1 628 ? -30.141 -18.816 9.347 1.00 83.69 628 SER A O 1
ATOM 4748 N N . THR A 1 629 ? -29.877 -20.180 7.561 1.00 81.94 629 THR A N 1
ATOM 4749 C CA . THR A 1 629 ? -29.216 -19.209 6.695 1.00 81.94 629 THR A CA 1
ATOM 4750 C C . THR A 1 629 ? -30.233 -18.170 6.207 1.00 81.94 629 THR A C 1
ATOM 4752 O O . THR A 1 629 ? -31.438 -18.467 6.135 1.00 81.94 629 THR A O 1
ATOM 4755 N N . PRO A 1 630 ? -29.790 -16.951 5.881 1.00 84.38 630 PRO A N 1
ATOM 4756 C CA . PRO A 1 630 ? -30.516 -16.042 5.005 1.00 84.38 630 PRO A CA 1
ATOM 4757 C C . PRO A 1 630 ? -30.987 -16.722 3.709 1.00 84.38 630 PRO A C 1
ATOM 4759 O O . PRO A 1 630 ? -30.397 -17.708 3.263 1.00 84.38 630 PRO A O 1
ATOM 4762 N N . ASP A 1 631 ? -32.100 -16.226 3.161 1.00 84.88 631 ASP A N 1
ATOM 4763 C CA . ASP A 1 631 ? -32.484 -16.546 1.785 1.00 84.88 631 ASP A CA 1
ATOM 4764 C C . ASP A 1 631 ? -31.516 -15.772 0.866 1.00 84.88 631 ASP A C 1
ATOM 4766 O O . ASP A 1 631 ? -31.254 -14.594 1.121 1.00 84.88 631 ASP A O 1
ATOM 4770 N N . ASP A 1 632 ? -30.951 -16.484 -0.101 1.00 84.31 632 ASP A N 1
ATOM 4771 C CA . ASP A 1 632 ? -29.939 -16.042 -1.066 1.00 84.31 632 ASP A CA 1
ATOM 4772 C C . ASP A 1 632 ? -30.237 -16.837 -2.346 1.00 84.31 632 ASP A C 1
ATOM 4774 O O . ASP A 1 632 ? -30.029 -18.061 -2.406 1.00 84.31 632 ASP A O 1
ATOM 4778 N N . VAL A 1 633 ? -30.958 -16.205 -3.271 1.00 84.50 633 VAL A N 1
ATOM 4779 C CA . VAL A 1 633 ? -31.562 -16.879 -4.425 1.00 84.50 633 VAL A CA 1
ATOM 4780 C C . VAL A 1 633 ? -30.539 -17.182 -5.515 1.00 84.50 633 VAL A C 1
ATOM 4782 O O . VAL A 1 633 ? -30.650 -18.250 -6.138 1.00 84.50 633 VAL A O 1
ATOM 4785 N N . ASP A 1 634 ? -29.553 -16.316 -5.719 1.00 80.00 634 ASP A N 1
ATOM 4786 C CA . ASP A 1 634 ? -28.530 -16.459 -6.753 1.00 80.00 634 ASP A CA 1
ATOM 4787 C C . ASP A 1 634 ? -27.233 -17.120 -6.246 1.00 80.00 634 ASP A C 1
ATOM 4789 O O . ASP A 1 634 ? -26.511 -17.761 -7.023 1.00 80.00 634 ASP A O 1
ATOM 4793 N N . GLY A 1 635 ? -27.019 -17.131 -4.930 1.00 82.31 635 GLY A N 1
ATOM 4794 C CA . GLY A 1 635 ? -25.887 -17.765 -4.273 1.00 82.31 635 GLY A CA 1
ATOM 4795 C C . GLY A 1 635 ? -24.610 -16.929 -4.310 1.00 82.31 635 GLY A C 1
ATOM 4796 O O . GLY A 1 635 ? -23.528 -17.528 -4.231 1.00 82.31 635 GLY A O 1
ATOM 4797 N N . ASP A 1 636 ? -24.702 -15.609 -4.481 1.00 78.94 636 ASP A N 1
ATOM 4798 C CA . ASP A 1 636 ? -23.547 -14.708 -4.552 1.00 78.94 636 ASP A CA 1
ATOM 4799 C C . ASP A 1 636 ? -22.953 -14.359 -3.169 1.00 78.94 636 ASP A C 1
ATOM 4801 O O . ASP A 1 636 ? -21.824 -13.865 -3.077 1.00 78.94 636 ASP A O 1
ATOM 4805 N N . GLY A 1 637 ? -23.660 -14.714 -2.088 1.00 74.94 637 GLY A N 1
ATOM 4806 C CA . GLY A 1 637 ? -23.269 -14.433 -0.705 1.00 74.94 637 GLY A CA 1
ATOM 4807 C C . GLY A 1 637 ? -23.878 -13.155 -0.122 1.00 74.94 637 GLY A C 1
ATOM 4808 O O . GLY A 1 637 ? -23.569 -12.804 1.019 1.00 74.94 637 GLY A O 1
ATOM 4809 N N . THR A 1 638 ? -24.765 -12.486 -0.854 1.00 81.62 638 THR A N 1
ATOM 4810 C CA . THR A 1 638 ? -25.613 -11.379 -0.415 1.00 81.62 638 THR A CA 1
ATOM 4811 C C . THR A 1 638 ? -27.029 -11.902 -0.213 1.00 81.62 638 THR A C 1
ATOM 4813 O O . THR A 1 638 ? -27.567 -12.658 -1.005 1.00 81.62 638 THR A O 1
ATOM 4816 N N . CYS A 1 639 ? -27.670 -11.577 0.909 1.00 86.25 639 CYS A N 1
ATOM 4817 C CA . CYS A 1 639 ? -29.010 -12.114 1.139 1.00 86.25 639 CYS A CA 1
ATOM 4818 C C . CYS A 1 639 ? -30.059 -11.321 0.364 1.00 86.25 639 CYS A C 1
ATOM 4820 O O . CYS A 1 639 ? -29.943 -10.098 0.275 1.00 86.25 639 CYS A O 1
ATOM 4822 N N . ASP A 1 640 ? -31.186 -11.946 0.015 1.00 84.31 640 ASP A N 1
ATOM 4823 C CA . ASP A 1 640 ? -32.262 -11.323 -0.771 1.00 84.31 640 ASP A CA 1
ATOM 4824 C C . ASP A 1 640 ? -32.764 -9.971 -0.206 1.00 84.31 640 ASP A C 1
ATOM 4826 O O . ASP A 1 640 ? -33.395 -9.160 -0.880 1.00 84.31 640 ASP A O 1
ATOM 4830 N N . ALA A 1 641 ? -32.606 -9.750 1.104 1.00 79.75 641 ALA A N 1
ATOM 4831 C CA . ALA A 1 641 ? -33.053 -8.531 1.778 1.00 79.75 641 ALA A CA 1
ATOM 4832 C C . ALA A 1 641 ? -32.083 -7.344 1.631 1.00 79.75 641 ALA A C 1
ATOM 4834 O O . ALA A 1 641 ? -32.474 -6.207 1.927 1.00 79.75 641 ALA A O 1
ATOM 4835 N N . MET A 1 642 ? -30.834 -7.624 1.270 1.00 78.50 642 MET A N 1
ATOM 4836 C CA . MET A 1 642 ? -29.731 -6.677 1.096 1.00 78.50 642 MET A CA 1
ATOM 4837 C C . MET A 1 642 ? -29.217 -6.640 -0.340 1.00 78.50 642 MET A C 1
ATOM 4839 O O . MET A 1 642 ? -28.535 -5.684 -0.693 1.00 78.50 642 MET A O 1
ATOM 4843 N N . ASP A 1 643 ? -29.569 -7.648 -1.122 1.00 84.00 643 ASP A N 1
ATOM 4844 C CA . ASP A 1 643 ? -29.208 -7.781 -2.514 1.00 84.00 643 ASP A CA 1
ATOM 4845 C C . ASP A 1 643 ? -29.957 -6.763 -3.385 1.00 84.00 643 ASP A C 1
ATOM 4847 O O . ASP A 1 643 ? -31.142 -6.474 -3.166 1.00 84.00 643 ASP A O 1
ATOM 4851 N N . GLU A 1 644 ? -29.244 -6.169 -4.338 1.00 86.88 644 GLU A N 1
ATOM 4852 C CA . GLU A 1 644 ? -29.800 -5.263 -5.338 1.00 86.88 644 GLU A CA 1
ATOM 4853 C C . GLU A 1 644 ? -30.248 -6.000 -6.608 1.00 86.88 644 GLU A C 1
ATOM 4855 O O . GLU A 1 644 ? -31.066 -5.417 -7.319 1.00 86.88 644 GLU A O 1
ATOM 4860 N N . ASP A 1 645 ? -29.828 -7.251 -6.828 1.00 87.00 645 ASP A N 1
ATOM 4861 C CA . ASP A 1 645 ? -30.194 -8.172 -7.921 1.00 87.00 645 ASP A CA 1
ATOM 4862 C C . ASP A 1 645 ? -30.366 -9.594 -7.349 1.00 87.00 645 ASP A C 1
ATOM 4864 O O . ASP A 1 645 ? -29.474 -10.426 -7.412 1.00 87.00 645 ASP A O 1
ATOM 4868 N N . ILE A 1 646 ? -31.533 -9.862 -6.755 1.00 87.88 646 ILE A N 1
ATOM 4869 C CA . ILE A 1 646 ? -31.772 -11.054 -5.919 1.00 87.88 646 ILE A CA 1
ATOM 4870 C C . ILE A 1 646 ? -31.543 -12.380 -6.654 1.00 87.88 646 ILE A C 1
ATOM 4872 O O . ILE A 1 646 ? -31.259 -13.391 -6.014 1.00 87.88 646 ILE A O 1
ATOM 4876 N N . ASP A 1 647 ? -31.781 -12.437 -7.963 1.00 86.31 647 ASP A N 1
ATOM 4877 C CA . ASP A 1 647 ? -31.662 -13.681 -8.721 1.00 86.31 647 ASP A CA 1
ATOM 4878 C C . ASP A 1 647 ? -30.453 -13.745 -9.663 1.00 86.31 647 ASP A C 1
ATOM 4880 O O . ASP A 1 647 ? -30.254 -14.779 -10.321 1.00 86.31 647 ASP A O 1
ATOM 4884 N N . GLY A 1 648 ? -29.595 -12.720 -9.613 1.00 85.12 648 GLY A N 1
ATOM 4885 C CA . GLY A 1 648 ? -28.283 -12.683 -10.249 1.00 85.12 648 GLY A CA 1
ATOM 4886 C C . GLY A 1 648 ? -28.359 -12.784 -11.767 1.00 85.12 648 GLY A C 1
ATOM 4887 O O . GLY A 1 648 ? -27.440 -13.308 -12.413 1.00 85.12 648 GLY A O 1
ATOM 4888 N N . ASP A 1 649 ? -29.483 -12.369 -12.355 1.00 84.12 649 ASP A N 1
ATOM 4889 C CA . ASP A 1 649 ? -29.703 -12.411 -13.797 1.00 84.12 649 ASP A CA 1
ATOM 4890 C C . ASP A 1 649 ? -29.172 -11.163 -14.526 1.00 84.12 649 ASP A C 1
ATOM 4892 O O . ASP A 1 649 ? -29.188 -11.108 -15.764 1.00 84.12 649 ASP A O 1
ATOM 4896 N N . GLY A 1 650 ? -28.588 -10.232 -13.762 1.00 82.12 650 GLY A N 1
ATOM 4897 C CA . GLY A 1 650 ? -27.975 -8.992 -14.219 1.00 82.12 650 GLY A CA 1
ATOM 4898 C C . GLY A 1 650 ? -28.910 -7.789 -14.123 1.00 82.12 650 GLY A C 1
ATOM 4899 O O . GLY A 1 650 ? -28.501 -6.687 -14.498 1.00 82.12 650 GLY A O 1
ATOM 4900 N N . TRP A 1 651 ? -30.144 -7.970 -13.643 1.00 81.12 651 TRP A N 1
ATOM 4901 C CA . TRP A 1 651 ? -31.133 -6.909 -13.510 1.00 81.12 651 TRP A CA 1
ATOM 4902 C C . TRP A 1 651 ? -31.373 -6.518 -12.063 1.00 81.12 651 TRP A C 1
ATOM 4904 O O . TRP A 1 651 ? -31.787 -7.313 -11.232 1.00 81.12 651 TRP A O 1
ATOM 4914 N N . SER A 1 652 ? -31.251 -5.222 -11.763 1.00 85.94 652 SER A N 1
ATOM 4915 C CA . SER A 1 652 ? -31.578 -4.779 -10.409 1.00 85.94 652 SER A CA 1
ATOM 4916 C C . SER A 1 652 ? -33.053 -5.043 -10.072 1.00 85.94 652 SER A C 1
ATOM 4918 O O . SER A 1 652 ? -33.959 -4.778 -10.869 1.00 85.94 652 SER A O 1
ATOM 4920 N N . ASN A 1 653 ? -33.325 -5.405 -8.821 1.00 84.44 653 ASN A N 1
ATOM 4921 C CA . ASN A 1 653 ? -34.657 -5.571 -8.239 1.00 84.44 653 ASN A CA 1
ATOM 4922 C C . ASN A 1 653 ? -35.577 -4.371 -8.515 1.00 84.44 653 ASN A C 1
ATOM 4924 O O . ASN A 1 653 ? -36.806 -4.485 -8.599 1.00 84.44 653 ASN A O 1
ATOM 4928 N N . VAL A 1 654 ? -34.989 -3.171 -8.579 1.00 83.25 654 VAL A N 1
ATOM 4929 C CA . VAL A 1 654 ? -35.701 -1.925 -8.876 1.00 83.25 654 VAL A CA 1
ATOM 4930 C C . VAL A 1 654 ? -36.052 -1.845 -10.360 1.00 83.25 654 VAL A C 1
ATOM 4932 O O . VAL A 1 654 ? -37.198 -1.494 -10.669 1.00 83.25 654 VAL A O 1
ATOM 4935 N N . SER A 1 655 ? -35.109 -2.179 -11.244 1.00 82.62 655 SER A N 1
ATOM 4936 C CA . SER A 1 655 ? -35.312 -2.256 -12.694 1.00 82.62 655 SER A CA 1
ATOM 4937 C C . SER A 1 655 ? -36.388 -3.285 -13.023 1.00 82.62 655 SER A C 1
ATOM 4939 O O . SER A 1 655 ? -37.385 -2.953 -13.657 1.00 82.62 655 SER A O 1
ATOM 4941 N N . GLU A 1 656 ? -36.306 -4.488 -12.473 1.00 85.38 656 GLU A N 1
ATOM 4942 C CA . GLU A 1 656 ? -37.297 -5.537 -12.692 1.00 85.38 656 GLU A CA 1
ATOM 4943 C C . GLU A 1 656 ? -38.696 -5.179 -12.194 1.00 85.38 656 GLU A C 1
ATOM 4945 O O . GLU A 1 656 ? -39.704 -5.360 -12.887 1.00 85.38 656 GLU A O 1
ATOM 4950 N N . LEU A 1 657 ? -38.788 -4.575 -11.007 1.00 83.62 657 LEU A N 1
ATOM 4951 C CA . LEU A 1 657 ? -40.062 -4.081 -10.496 1.00 83.62 657 LEU A CA 1
ATOM 4952 C C . LEU A 1 657 ? -40.660 -2.999 -11.411 1.00 83.62 657 LEU A C 1
ATOM 4954 O O . LEU A 1 657 ? -41.890 -2.919 -11.542 1.00 83.62 657 LEU A O 1
ATOM 4958 N N . ALA A 1 658 ? -39.819 -2.158 -12.016 1.00 80.00 658 ALA A N 1
ATOM 4959 C CA . ALA A 1 658 ? -40.238 -1.147 -12.982 1.00 80.00 658 ALA A CA 1
ATOM 4960 C C . ALA A 1 658 ? -40.690 -1.786 -14.308 1.00 80.00 658 ALA A C 1
ATOM 4962 O O . ALA A 1 658 ? -41.756 -1.429 -14.820 1.00 80.00 658 ALA A O 1
ATOM 4963 N N . CYS A 1 659 ? -39.956 -2.792 -14.782 1.00 81.44 659 CYS A N 1
ATOM 4964 C CA . CYS A 1 659 ? -40.213 -3.590 -15.983 1.00 81.44 659 CYS A CA 1
ATOM 4965 C C . CYS A 1 659 ? -41.367 -4.596 -15.819 1.00 81.44 659 CYS A C 1
ATOM 4967 O O . CYS A 1 659 ? -41.909 -5.128 -16.793 1.00 81.44 659 CYS A O 1
ATOM 4969 N N . GLY A 1 660 ? -41.830 -4.808 -14.584 1.00 82.12 660 GLY A N 1
ATOM 4970 C CA . GLY A 1 660 ? -42.949 -5.683 -14.251 1.00 82.12 660 GLY A CA 1
ATOM 4971 C C . GLY A 1 660 ? -42.597 -7.171 -14.243 1.00 82.12 660 GLY A C 1
ATOM 4972 O O . GLY A 1 660 ? -43.511 -7.992 -14.414 1.00 82.12 660 GLY A O 1
ATOM 4973 N N . THR A 1 661 ? -41.320 -7.490 -14.053 1.00 85.19 661 THR A N 1
ATOM 4974 C CA . THR A 1 661 ? -40.761 -8.834 -13.900 1.00 85.19 661 THR A CA 1
ATOM 4975 C C . THR A 1 661 ? -40.608 -9.230 -12.426 1.00 85.19 661 THR A C 1
ATOM 4977 O O . THR A 1 661 ? -41.069 -8.500 -11.542 1.00 85.19 661 THR A O 1
ATOM 4980 N N . ASP A 1 662 ? -40.169 -10.462 -12.163 1.00 85.88 662 ASP A N 1
ATOM 4981 C CA . ASP A 1 662 ? -40.165 -11.084 -10.836 1.00 85.88 662 ASP A CA 1
ATOM 4982 C C . ASP A 1 662 ? -38.728 -11.299 -10.370 1.00 85.88 662 ASP A C 1
ATOM 4984 O O . ASP A 1 662 ? -38.127 -12.282 -10.780 1.00 85.88 662 ASP A O 1
ATOM 4988 N N . ALA A 1 663 ? -38.272 -10.428 -9.467 1.00 87.88 663 ALA A N 1
ATOM 4989 C CA . ALA A 1 663 ? -36.918 -10.386 -8.907 1.00 87.88 663 ALA A CA 1
ATOM 4990 C C . ALA A 1 663 ? -36.570 -11.514 -7.934 1.00 87.88 663 ALA A C 1
ATOM 4992 O O . ALA A 1 663 ? -36.051 -11.295 -6.850 1.00 87.88 663 ALA A O 1
ATOM 4993 N N . TYR A 1 664 ? -37.023 -12.717 -8.245 1.00 88.94 664 TYR A N 1
ATOM 4994 C CA . TYR A 1 664 ? -36.763 -13.954 -7.513 1.00 88.94 664 TYR A CA 1
ATOM 4995 C C . TYR A 1 664 ? -36.768 -15.154 -8.487 1.00 88.94 664 TYR A C 1
ATOM 4997 O O . TYR A 1 664 ? -36.857 -16.312 -8.057 1.00 88.94 664 TYR A O 1
ATOM 5005 N N . ASP A 1 665 ? -36.817 -14.909 -9.797 1.00 87.31 665 ASP A N 1
ATOM 5006 C CA . ASP A 1 665 ? -36.883 -15.905 -10.860 1.00 87.31 665 ASP A CA 1
ATOM 5007 C C . ASP A 1 665 ? -35.985 -15.441 -12.018 1.00 87.31 665 ASP A C 1
ATOM 5009 O O . ASP A 1 665 ? -36.482 -14.731 -12.890 1.00 87.31 665 ASP A O 1
ATOM 5013 N N . PRO A 1 666 ? -34.750 -15.969 -12.144 1.00 85.06 666 PRO A N 1
ATOM 5014 C CA . PRO A 1 666 ? -33.762 -15.515 -13.139 1.00 85.06 666 PRO A CA 1
ATOM 5015 C C . PRO A 1 666 ? -34.137 -15.891 -14.587 1.00 85.06 666 PRO A C 1
ATOM 5017 O O . PRO A 1 666 ? -33.362 -15.811 -15.540 1.00 85.06 666 PRO A O 1
ATOM 5020 N N . LEU A 1 667 ? -35.336 -16.453 -14.776 1.00 86.50 667 LEU A N 1
ATOM 5021 C CA . LEU A 1 667 ? -35.957 -16.705 -16.075 1.00 86.50 667 LEU A CA 1
ATOM 5022 C C . LEU A 1 667 ? -37.049 -15.681 -16.402 1.00 86.50 667 LEU A C 1
ATOM 5024 O O . LEU A 1 667 ? -37.658 -15.762 -17.478 1.00 86.50 667 LEU A O 1
ATOM 5028 N N . SER A 1 668 ? -37.334 -14.770 -15.480 1.00 86.62 668 SER A N 1
ATOM 5029 C CA . SER A 1 668 ? -38.297 -13.691 -15.599 1.00 86.62 668 SER A CA 1
ATOM 5030 C C . SER A 1 668 ? -37.635 -12.418 -16.125 1.00 86.62 668 SER A C 1
ATOM 5032 O O . SER A 1 668 ? -38.010 -11.337 -15.719 1.00 86.62 668 SER A O 1
ATOM 5034 N N . LEU A 1 669 ? -36.755 -12.520 -17.111 1.00 79.38 669 LEU A N 1
ATOM 5035 C CA . LEU A 1 669 ? -36.078 -11.358 -17.683 1.00 79.38 669 LEU A CA 1
ATOM 5036 C C . LEU A 1 669 ? -37.049 -10.322 -18.289 1.00 79.38 669 LEU A C 1
ATOM 5038 O O . LEU A 1 669 ? -38.080 -10.700 -18.883 1.00 79.38 669 LEU A O 1
ATOM 5042 N N . PRO A 1 670 ? -36.715 -9.022 -18.215 1.00 79.88 670 PRO A N 1
ATOM 5043 C CA . PRO A 1 670 ? -37.396 -7.979 -18.971 1.00 79.88 670 PRO A CA 1
ATOM 5044 C C . PRO A 1 670 ? -37.446 -8.278 -20.475 1.00 79.88 670 PRO A C 1
ATOM 5046 O O . PRO A 1 670 ? -36.658 -9.040 -21.032 1.00 79.88 670 PRO A O 1
ATOM 5049 N N . SER A 1 671 ? -38.475 -7.759 -21.152 1.00 72.00 671 SER A N 1
ATOM 5050 C CA . SER A 1 671 ? -38.817 -8.215 -22.507 1.00 72.00 671 SER A CA 1
ATOM 5051 C C . SER A 1 671 ? -37.858 -7.763 -23.610 1.00 72.00 671 SER A C 1
ATOM 5053 O O . SER A 1 671 ? -37.897 -8.373 -24.684 1.00 72.00 671 SER A O 1
ATOM 5055 N N . ALA A 1 672 ? -37.095 -6.699 -23.359 1.00 73.12 672 ALA A N 1
ATOM 5056 C CA . ALA A 1 672 ? -36.069 -6.111 -24.211 1.00 73.12 672 ALA A CA 1
ATOM 5057 C C . ALA A 1 672 ? -35.300 -5.050 -23.397 1.00 73.12 672 ALA A C 1
ATOM 5059 O O . ALA A 1 672 ? -35.876 -4.490 -22.459 1.00 73.12 672 ALA A O 1
ATOM 5060 N N . ASP A 1 673 ? -34.029 -4.900 -23.740 1.00 74.00 673 ASP A N 1
ATOM 5061 C CA . ASP A 1 673 ? -33.034 -3.961 -23.215 1.00 74.00 673 ASP A CA 1
ATOM 5062 C C . ASP A 1 673 ? -32.063 -3.756 -24.371 1.00 74.00 673 ASP A C 1
ATOM 5064 O O . ASP A 1 673 ? -31.278 -4.657 -24.704 1.00 74.00 673 ASP A O 1
ATOM 5068 N N . THR A 1 674 ? -32.327 -2.712 -25.144 1.00 77.69 674 THR A N 1
ATOM 5069 C CA . THR A 1 674 ? -31.784 -2.582 -26.492 1.00 77.69 674 THR A CA 1
ATOM 5070 C C . THR A 1 674 ? -30.343 -2.068 -26.484 1.00 77.69 674 THR A C 1
ATOM 5072 O O . THR A 1 674 ? -29.555 -2.507 -27.331 1.00 77.69 674 THR A O 1
ATOM 5075 N N . ASP A 1 675 ? -29.947 -1.297 -25.475 1.00 71.75 675 ASP A N 1
ATOM 5076 C CA . ASP A 1 675 ? -28.595 -0.777 -25.278 1.00 71.75 675 ASP A CA 1
ATOM 5077 C C . ASP A 1 675 ? -27.781 -1.517 -24.201 1.00 71.75 675 ASP A C 1
ATOM 5079 O O . ASP A 1 675 ? -26.555 -1.377 -24.146 1.00 71.75 675 ASP A O 1
ATOM 5083 N N . SER A 1 676 ? -28.427 -2.386 -23.416 1.00 75.25 676 SER A N 1
ATOM 5084 C CA . SER A 1 676 ? -27.820 -3.145 -22.320 1.00 75.25 676 SER A CA 1
ATOM 5085 C C . SER A 1 676 ? -27.329 -2.283 -21.151 1.00 75.25 676 SER A C 1
ATOM 5087 O O . SER A 1 676 ? -26.352 -2.666 -20.493 1.00 75.25 676 SER A O 1
ATOM 5089 N N . ASP A 1 677 ? -27.969 -1.143 -20.868 1.00 75.06 677 ASP A N 1
ATOM 5090 C CA . ASP A 1 677 ? -27.628 -0.300 -19.711 1.00 75.06 677 ASP A CA 1
ATOM 5091 C C . ASP A 1 677 ? -28.270 -0.750 -18.382 1.00 75.06 677 ASP A C 1
ATOM 5093 O O . ASP A 1 677 ? -27.930 -0.234 -17.308 1.00 75.06 677 ASP A O 1
ATOM 5097 N N . GLY A 1 678 ? -29.148 -1.758 -18.430 1.00 73.38 678 GLY A N 1
ATOM 5098 C CA . GLY A 1 678 ? -29.843 -2.304 -17.263 1.00 73.38 678 GLY A CA 1
ATOM 5099 C C . GLY A 1 678 ? -31.198 -1.650 -16.966 1.00 73.38 678 GLY A C 1
ATOM 5100 O O . GLY A 1 678 ? -31.770 -1.855 -15.876 1.00 73.38 678 GLY A O 1
ATOM 5101 N N . LEU A 1 679 ? -31.743 -0.883 -17.912 1.00 77.94 679 LEU A N 1
ATOM 5102 C CA . LEU A 1 679 ? -33.135 -0.456 -17.985 1.00 77.94 679 LEU A CA 1
ATOM 5103 C C . LEU A 1 679 ? -33.821 -1.146 -19.169 1.00 77.94 679 LEU A C 1
ATOM 5105 O O . LEU A 1 679 ? -33.253 -1.375 -20.218 1.00 77.94 679 LEU A O 1
ATOM 5109 N N . CYS A 1 680 ? -35.076 -1.563 -18.994 1.00 83.25 680 CYS A N 1
ATOM 5110 C CA . CYS A 1 680 ? -35.792 -2.173 -20.113 1.00 83.25 680 CYS A CA 1
ATOM 5111 C C . CYS A 1 680 ? -36.452 -1.097 -20.967 1.00 83.25 680 CYS A C 1
ATOM 5113 O O . CYS A 1 680 ? -37.023 -0.162 -20.400 1.00 83.25 680 CYS A O 1
ATOM 5115 N N . ASP A 1 681 ? -36.600 -1.356 -22.267 1.00 78.38 681 ASP A N 1
ATOM 5116 C CA . ASP A 1 681 ? -37.177 -0.438 -23.270 1.00 78.38 681 ASP A CA 1
ATOM 5117 C C . ASP A 1 681 ? -38.536 0.203 -22.884 1.00 78.38 681 ASP A C 1
ATOM 5119 O O . ASP A 1 681 ? -39.072 1.140 -23.463 1.00 78.38 681 ASP A O 1
ATOM 5123 N N . SER A 1 682 ? -39.256 -0.404 -21.936 1.00 74.06 682 SER A N 1
ATOM 5124 C CA . SER A 1 682 ? -40.563 0.107 -21.502 1.00 74.06 682 SER A CA 1
ATOM 5125 C C . SER A 1 682 ? -40.495 1.203 -20.433 1.00 74.06 682 SER A C 1
ATOM 5127 O O . SER A 1 682 ? -41.534 1.804 -20.114 1.00 74.06 682 SER A O 1
ATOM 5129 N N . VAL A 1 683 ? -39.323 1.392 -19.829 1.00 75.50 683 VAL A N 1
ATOM 5130 C CA . VAL A 1 683 ? -39.045 2.345 -18.745 1.00 75.50 683 VAL A CA 1
ATOM 5131 C C . VAL A 1 683 ? -37.779 3.152 -18.977 1.00 75.50 683 VAL A C 1
ATOM 5133 O O . VAL A 1 683 ? -37.659 4.209 -18.349 1.00 75.50 683 VAL A O 1
ATOM 5136 N N . ASP A 1 684 ? -36.890 2.647 -19.824 1.00 78.81 684 ASP A N 1
ATOM 5137 C CA . ASP A 1 684 ? -35.827 3.422 -20.419 1.00 78.81 684 ASP A CA 1
ATOM 5138 C C . ASP A 1 684 ? -36.428 4.561 -21.258 1.00 78.81 684 ASP A C 1
ATOM 5140 O O . ASP A 1 684 ? -37.616 4.565 -21.608 1.00 78.81 684 ASP A O 1
ATOM 5144 N N . ILE A 1 685 ? -35.671 5.642 -21.337 1.00 82.12 685 ILE A N 1
ATOM 5145 C CA . ILE A 1 685 ? -36.013 6.843 -22.072 1.00 82.12 685 ILE A CA 1
ATOM 5146 C C . ILE A 1 685 ? -35.123 7.020 -23.296 1.00 82.12 685 ILE A C 1
ATOM 5148 O O . ILE A 1 685 ? -35.376 8.006 -23.978 1.00 82.12 685 ILE A O 1
ATOM 5152 N N . ASP A 1 686 ? -34.106 6.178 -23.495 1.00 81.25 686 ASP A N 1
ATOM 5153 C CA . ASP A 1 686 ? -33.100 6.198 -24.567 1.00 81.25 686 ASP A CA 1
ATOM 5154 C C . ASP A 1 686 ? -32.633 4.751 -24.843 1.00 81.25 686 ASP A C 1
ATOM 5156 O O . ASP A 1 686 ? -31.526 4.354 -24.494 1.00 81.25 686 ASP A O 1
ATOM 5160 N N . ASP A 1 687 ? -33.534 3.949 -25.413 1.00 83.06 687 ASP A N 1
ATOM 5161 C CA . ASP A 1 687 ? -33.467 2.486 -25.504 1.00 83.06 687 ASP A CA 1
ATOM 5162 C C . ASP A 1 687 ? -32.223 1.957 -26.256 1.00 83.06 687 ASP A C 1
ATOM 5164 O O . ASP A 1 687 ? -31.882 0.783 -26.113 1.00 83.06 687 ASP A O 1
ATOM 5168 N N . ASP A 1 688 ? -31.564 2.748 -27.109 1.00 81.31 688 ASP A N 1
ATOM 5169 C CA . ASP A 1 688 ? -30.380 2.331 -27.880 1.00 81.31 688 ASP A CA 1
ATOM 5170 C C . ASP A 1 688 ? -29.094 3.129 -27.576 1.00 81.31 688 ASP A C 1
ATOM 5172 O O . ASP A 1 688 ? -28.031 2.805 -28.128 1.00 81.31 688 ASP A O 1
ATOM 5176 N N . ASN A 1 689 ? -29.179 4.085 -26.638 1.00 78.12 689 ASN A N 1
ATOM 5177 C CA . ASN A 1 689 ? -28.080 4.845 -26.029 1.00 78.12 689 ASN A CA 1
ATOM 5178 C C . ASN A 1 689 ? -27.176 5.565 -27.018 1.00 78.12 689 ASN A C 1
ATOM 5180 O O . ASN A 1 689 ? -25.966 5.728 -26.795 1.00 78.12 689 ASN A O 1
ATOM 5184 N N . ASP A 1 690 ? -27.749 6.019 -28.123 1.00 79.06 690 ASP A N 1
ATOM 5185 C CA . ASP A 1 690 ? -27.061 6.955 -28.999 1.00 79.06 690 ASP A CA 1
ATOM 5186 C C . ASP A 1 690 ? -27.081 8.399 -28.462 1.00 79.06 690 ASP A C 1
ATOM 5188 O O . ASP A 1 690 ? -26.396 9.288 -28.988 1.00 79.06 690 ASP A O 1
ATOM 5192 N N . GLY A 1 691 ? -27.764 8.605 -27.331 1.00 78.56 691 GLY A N 1
ATOM 5193 C CA . GLY A 1 691 ? -27.832 9.855 -26.592 1.00 78.56 691 GLY A CA 1
ATOM 5194 C C . GLY A 1 691 ? -29.066 10.693 -26.925 1.00 78.56 691 GLY A C 1
ATOM 5195 O O . GLY A 1 691 ? -29.104 11.878 -26.546 1.00 78.56 691 GLY A O 1
ATOM 5196 N N . VAL A 1 692 ? -30.054 10.131 -27.632 1.00 80.19 692 VAL A N 1
ATOM 5197 C CA . VAL A 1 692 ? -31.316 10.783 -27.990 1.00 80.19 692 VAL A CA 1
ATOM 5198 C C . VAL A 1 692 ? -32.501 10.039 -27.376 1.00 80.19 692 VAL A C 1
ATOM 5200 O O . VAL A 1 692 ? -32.835 8.933 -27.749 1.00 80.19 692 VAL A O 1
ATOM 5203 N N . GLU A 1 693 ? -33.240 10.708 -26.481 1.00 85.75 693 GLU A N 1
ATOM 5204 C CA . GLU A 1 693 ? -34.392 10.065 -25.832 1.00 85.75 693 GLU A CA 1
ATOM 5205 C C . GLU A 1 693 ? -35.435 9.513 -26.842 1.00 85.75 693 GLU A C 1
ATOM 5207 O O . GLU A 1 693 ? -35.825 10.247 -27.751 1.00 85.75 693 GLU A O 1
ATOM 5212 N N . ASP A 1 694 ? -36.061 8.350 -26.604 1.00 81.12 694 ASP A N 1
ATOM 5213 C CA . ASP A 1 694 ? -36.956 7.629 -27.545 1.00 81.12 694 ASP A CA 1
ATOM 5214 C C . ASP A 1 694 ? -38.123 8.453 -28.090 1.00 81.12 694 ASP A C 1
ATOM 5216 O O . ASP A 1 694 ? -38.773 8.152 -29.093 1.00 81.12 694 ASP A O 1
ATOM 5220 N N . ASN A 1 695 ? -38.531 9.453 -27.309 1.00 81.88 695 ASN A N 1
ATOM 5221 C CA . ASN A 1 695 ? -39.645 10.323 -27.658 1.00 81.88 695 ASN A CA 1
ATOM 5222 C C . ASN A 1 695 ? -39.242 11.445 -28.629 1.00 81.88 695 ASN A C 1
ATOM 5224 O O . ASN A 1 695 ? -40.122 12.098 -29.207 1.00 81.88 695 ASN A O 1
ATOM 5228 N N . MET A 1 696 ? -37.938 11.664 -28.748 1.00 81.00 696 MET A N 1
ATOM 5229 C CA . MET A 1 696 ? -37.236 12.598 -29.615 1.00 81.00 696 MET A CA 1
ATOM 5230 C C . MET A 1 696 ? -36.460 11.876 -30.723 1.00 81.00 696 MET A C 1
ATOM 5232 O O . MET A 1 696 ? -36.135 12.532 -31.709 1.00 81.00 696 MET A O 1
ATOM 5236 N N . ASP A 1 697 ? -36.243 10.572 -30.579 1.00 83.81 697 ASP A N 1
ATOM 5237 C CA . ASP A 1 697 ? -35.635 9.688 -31.560 1.00 83.81 697 ASP A CA 1
ATOM 5238 C C . ASP A 1 697 ? -36.684 9.110 -32.538 1.00 83.81 697 ASP A C 1
ATOM 5240 O O . ASP A 1 697 ? -37.769 8.640 -32.164 1.00 83.81 697 ASP A O 1
ATOM 5244 N N . ALA A 1 698 ? -36.393 9.203 -33.835 1.00 85.12 698 ALA A N 1
ATOM 5245 C CA . ALA A 1 698 ? -37.207 8.629 -34.897 1.00 85.12 698 ALA A CA 1
ATOM 5246 C C . ALA A 1 698 ? -37.032 7.104 -35.057 1.00 85.12 698 ALA A C 1
ATOM 5248 O O . ALA A 1 698 ? -37.981 6.430 -35.493 1.00 85.12 698 ALA A O 1
ATOM 5249 N N . PHE A 1 699 ? -35.878 6.559 -34.673 1.00 87.62 699 PHE A N 1
ATOM 5250 C CA . PHE A 1 699 ? -35.518 5.142 -34.692 1.00 87.62 699 PHE A CA 1
ATOM 5251 C C . PHE A 1 699 ? -34.957 4.680 -33.333 1.00 87.62 699 PHE A C 1
ATOM 5253 O O . PHE A 1 699 ? -33.860 4.147 -33.298 1.00 87.62 699 PHE A O 1
ATOM 5260 N N . PRO A 1 700 ? -35.778 4.713 -32.268 1.00 83.81 700 PRO A N 1
ATOM 5261 C CA . PRO A 1 700 ? -35.374 4.504 -30.871 1.00 83.81 700 PRO A CA 1
ATOM 5262 C C . PRO A 1 700 ? -34.963 3.067 -30.516 1.00 83.81 700 PRO A C 1
ATOM 5264 O O . PRO A 1 700 ? -35.234 2.607 -29.429 1.00 83.81 700 PRO A O 1
ATOM 5267 N N . LEU A 1 701 ? -34.513 2.255 -31.467 1.00 83.06 701 LEU A N 1
ATOM 5268 C CA . LEU A 1 701 ? -33.999 0.900 -31.234 1.00 83.06 701 LEU A CA 1
ATOM 5269 C C . LEU A 1 701 ? -32.809 0.604 -32.173 1.00 83.06 701 LEU A C 1
ATOM 5271 O O . LEU A 1 701 ? -32.470 -0.559 -32.419 1.00 83.06 701 LEU A O 1
ATOM 5275 N N . ASP A 1 702 ? -32.278 1.631 -32.822 1.00 84.44 702 ASP A N 1
ATOM 5276 C CA . ASP A 1 702 ? -31.209 1.593 -33.799 1.00 84.44 702 ASP A CA 1
ATOM 5277 C C . ASP A 1 702 ? -30.233 2.727 -33.496 1.00 84.44 702 ASP A C 1
ATOM 5279 O O . ASP A 1 702 ? -30.182 3.700 -34.236 1.00 84.44 702 ASP A O 1
ATOM 5283 N N . GLY A 1 703 ? -29.370 2.535 -32.491 1.00 80.00 703 GLY A N 1
ATOM 5284 C CA . GLY A 1 703 ? -28.398 3.549 -32.042 1.00 80.00 703 GLY A CA 1
ATOM 5285 C C . GLY A 1 703 ? -27.296 3.893 -33.058 1.00 80.00 703 GLY A C 1
ATOM 5286 O O . GLY A 1 703 ? -26.225 4.408 -32.737 1.00 80.00 703 GLY A O 1
ATOM 5287 N N . GLN A 1 704 ? -27.498 3.509 -34.317 1.00 84.31 704 GLN A N 1
ATOM 5288 C CA . GLN A 1 704 ? -26.751 3.956 -35.478 1.00 84.31 704 GLN A CA 1
ATOM 5289 C C . GLN A 1 704 ? -27.502 5.042 -36.266 1.00 84.31 704 GLN A C 1
ATOM 5291 O O . GLN A 1 704 ? -26.949 5.507 -37.265 1.00 84.31 704 GLN A O 1
ATOM 5296 N N . ALA A 1 705 ? -28.726 5.415 -35.883 1.00 83.62 705 ALA A N 1
ATOM 5297 C CA . ALA A 1 705 ? -29.589 6.365 -36.574 1.00 83.62 705 ALA A CA 1
ATOM 5298 C C . ALA A 1 705 ? -30.682 6.906 -35.636 1.00 83.62 705 ALA A C 1
ATOM 5300 O O . ALA A 1 705 ? -31.520 6.132 -35.222 1.00 83.62 705 ALA A O 1
ATOM 5301 N N . TRP A 1 706 ? -30.776 8.223 -35.435 1.00 86.69 706 TRP A N 1
ATOM 5302 C CA . TRP A 1 706 ? -31.788 8.808 -34.529 1.00 86.69 706 TRP A CA 1
ATOM 5303 C C . TRP A 1 706 ? -32.712 9.858 -35.160 1.00 86.69 706 TRP A C 1
ATOM 5305 O O . TRP A 1 706 ? -33.753 10.234 -34.611 1.00 86.69 706 TRP A O 1
ATOM 5315 N N . GLN A 1 707 ? -32.331 10.405 -36.317 1.00 86.06 707 GLN A N 1
ATOM 5316 C CA . GLN A 1 707 ? -32.984 11.576 -36.905 1.00 86.06 707 GLN A CA 1
ATOM 5317 C C . GLN A 1 707 ? -33.654 11.238 -38.241 1.00 86.06 707 GLN A C 1
ATOM 5319 O O . GLN A 1 707 ? -33.056 10.577 -39.081 1.00 86.06 707 GLN A O 1
ATOM 5324 N N . ASP A 1 708 ? -34.902 11.685 -38.403 1.00 85.12 708 ASP A N 1
ATOM 5325 C CA . ASP A 1 708 ? -35.719 11.599 -39.627 1.00 85.12 708 ASP A CA 1
ATOM 5326 C C . ASP A 1 708 ? -36.409 12.961 -39.798 1.00 85.12 708 ASP A C 1
ATOM 5328 O O . ASP A 1 708 ? -37.501 13.207 -39.254 1.00 85.12 708 ASP A O 1
ATOM 5332 N N . THR A 1 709 ? -35.710 13.909 -40.421 1.00 84.19 709 THR A N 1
ATOM 5333 C CA . THR A 1 709 ? -36.097 15.327 -40.438 1.00 84.19 709 THR A CA 1
ATOM 5334 C C . THR A 1 709 ? -37.370 15.570 -41.254 1.00 84.19 709 THR A C 1
ATOM 5336 O O . THR A 1 709 ? -38.222 16.375 -40.838 1.00 84.19 709 THR A O 1
ATOM 5339 N N . ASP A 1 710 ? -37.590 14.837 -42.347 1.00 81.12 710 ASP A N 1
ATOM 5340 C CA . ASP A 1 710 ? -38.790 14.965 -43.181 1.00 81.12 710 ASP A CA 1
ATOM 5341 C C . ASP A 1 710 ? -39.919 13.961 -42.832 1.00 81.12 710 ASP A C 1
ATOM 5343 O O . ASP A 1 710 ? -41.098 14.168 -43.188 1.00 81.12 710 ASP A O 1
ATOM 5347 N N . GLY A 1 711 ? -39.610 12.941 -42.027 1.00 80.06 711 GLY A N 1
ATOM 5348 C CA . GLY A 1 711 ? -40.546 11.954 -41.502 1.00 80.06 711 GLY A CA 1
ATOM 5349 C C . GLY A 1 711 ? -40.917 10.853 -42.498 1.00 80.06 711 GLY A C 1
ATOM 5350 O O . GLY A 1 711 ? -42.043 10.319 -42.418 1.00 80.06 711 GLY A O 1
ATOM 5351 N N . ASP A 1 712 ? -40.079 10.570 -43.495 1.00 83.62 712 ASP A N 1
ATOM 5352 C CA . ASP A 1 712 ? -40.330 9.553 -44.514 1.00 83.62 712 ASP A CA 1
ATOM 5353 C C . ASP A 1 712 ? -39.946 8.121 -44.085 1.00 83.62 712 ASP A C 1
ATOM 5355 O O . ASP A 1 712 ? -40.421 7.141 -44.693 1.00 83.62 712 ASP A O 1
ATOM 5359 N N . GLY A 1 713 ? -39.242 8.000 -42.955 1.00 80.06 713 GLY A N 1
ATOM 5360 C CA . GLY A 1 713 ? -38.782 6.757 -42.348 1.00 80.06 713 GLY A CA 1
ATOM 5361 C C . GLY A 1 713 ? -37.415 6.281 -42.842 1.00 80.06 713 GLY A C 1
ATOM 5362 O O . GLY A 1 713 ? -37.116 5.090 -42.680 1.00 80.06 713 GLY A O 1
ATOM 5363 N N . LEU A 1 714 ? -36.642 7.154 -43.483 1.00 86.56 714 LEU A N 1
ATOM 5364 C CA . LEU A 1 714 ? -35.206 7.039 -43.716 1.00 86.56 714 LEU A CA 1
ATOM 5365 C C . LEU A 1 714 ? -34.468 7.934 -42.713 1.00 86.56 714 LEU A C 1
ATOM 5367 O O . LEU A 1 714 ? -35.033 8.897 -42.210 1.00 86.56 714 LEU A O 1
ATOM 5371 N N . ALA A 1 715 ? -33.248 7.551 -42.356 1.00 86.88 715 ALA A N 1
ATOM 5372 C CA . ALA A 1 715 ? -32.465 8.300 -41.386 1.00 86.88 715 ALA A CA 1
ATOM 5373 C C . ALA A 1 715 ? -31.579 9.320 -42.089 1.00 86.88 715 ALA A C 1
ATOM 5375 O O . ALA A 1 715 ? -30.853 8.930 -43.005 1.00 86.88 715 ALA A O 1
ATOM 5376 N N . ASP A 1 716 ? -31.578 10.563 -41.615 1.00 83.50 716 ASP A N 1
ATOM 5377 C CA . ASP A 1 716 ? -30.756 11.657 -42.150 1.00 83.50 716 ASP A CA 1
ATOM 5378 C C . ASP A 1 716 ? -29.279 11.212 -42.271 1.00 83.50 716 ASP A C 1
ATOM 5380 O O . ASP A 1 716 ? -28.629 11.236 -43.324 1.00 83.50 716 ASP A O 1
ATOM 5384 N N . GLU A 1 717 ? -28.757 10.622 -41.189 1.00 79.62 717 GLU A N 1
ATOM 5385 C CA . GLU A 1 717 ? -27.462 9.952 -41.182 1.00 79.62 717 GLU A CA 1
ATOM 5386 C C . GLU A 1 717 ? -27.518 8.574 -40.518 1.00 79.62 717 GLU A C 1
ATOM 5388 O O . GLU A 1 717 ? -28.337 8.296 -39.647 1.00 79.62 717 GLU A O 1
ATOM 5393 N N . THR A 1 718 ? -26.607 7.694 -40.945 1.00 79.62 718 THR A N 1
ATOM 5394 C CA . THR A 1 718 ? -26.398 6.382 -40.318 1.00 79.62 718 THR A CA 1
ATOM 5395 C C . THR A 1 718 ? -24.925 6.208 -39.971 1.00 79.62 718 THR A C 1
ATOM 5397 O O . THR A 1 718 ? -24.083 6.623 -40.773 1.00 79.62 718 THR A O 1
ATOM 5400 N N . TYR A 1 719 ? -24.598 5.540 -38.863 1.00 72.06 719 TYR A N 1
ATOM 5401 C CA . TYR A 1 719 ? -23.230 5.414 -38.339 1.00 72.06 719 TYR A CA 1
ATOM 5402 C C . TYR A 1 719 ? -22.868 3.972 -37.968 1.00 72.06 719 TYR A C 1
ATOM 5404 O O . TYR A 1 719 ? -23.695 3.202 -37.518 1.00 72.06 719 TYR A O 1
ATOM 5412 N N . LYS A 1 720 ? -21.608 3.564 -38.134 1.00 64.50 720 LYS A N 1
ATOM 5413 C CA . LYS A 1 720 ? -21.121 2.240 -37.721 1.00 64.50 720 LYS A CA 1
ATOM 5414 C C . LYS A 1 720 ? -19.719 2.320 -37.127 1.00 64.50 720 LYS A C 1
ATOM 5416 O O . LYS A 1 720 ? -18.783 2.781 -37.792 1.00 64.50 720 LYS A O 1
ATOM 5421 N N . LEU A 1 721 ? -19.582 1.826 -35.895 1.00 57.34 721 LEU A N 1
ATOM 5422 C CA . LEU A 1 721 ? -18.318 1.719 -35.164 1.00 57.34 721 LEU A CA 1
ATOM 5423 C C . LEU A 1 721 ? -17.457 0.564 -35.706 1.00 57.34 721 LEU A C 1
ATOM 5425 O O . LEU A 1 721 ? -17.968 -0.524 -35.979 1.00 57.34 721 LEU A O 1
ATOM 5429 N N . VAL A 1 722 ? -16.143 0.769 -35.825 1.00 55.34 722 VAL A N 1
ATOM 5430 C CA . VAL A 1 722 ? -15.179 -0.285 -36.193 1.00 55.34 722 VAL A CA 1
ATOM 5431 C C . VAL A 1 722 ? -14.108 -0.387 -35.094 1.00 55.34 722 VAL A C 1
ATOM 5433 O O . VAL A 1 722 ? -13.402 0.589 -34.848 1.00 55.34 722 VAL A O 1
ATOM 5436 N N . CYS A 1 723 ? -13.996 -1.546 -34.420 1.00 51.44 723 CYS A N 1
ATOM 5437 C CA . CYS A 1 723 ? -13.175 -1.724 -33.204 1.00 51.44 723 CYS A CA 1
ATOM 5438 C C . CYS A 1 723 ? -11.877 -2.568 -33.344 1.00 51.44 723 CYS A C 1
ATOM 5440 O O . CYS A 1 723 ? -11.858 -3.556 -34.076 1.00 51.44 723 CYS A O 1
ATOM 5442 N N . CYS A 1 724 ? -10.883 -2.135 -32.534 1.00 52.38 724 CYS A N 1
ATOM 5443 C CA . CYS A 1 724 ? -9.689 -2.715 -31.855 1.00 52.38 724 CYS A CA 1
ATOM 5444 C C . CYS A 1 724 ? -8.553 -3.471 -32.593 1.00 52.38 724 CYS A C 1
ATOM 5446 O O . CYS A 1 724 ? -8.777 -4.226 -33.528 1.00 52.38 724 CYS A O 1
ATOM 5448 N N . THR A 1 725 ? -7.319 -3.327 -32.070 1.00 48.12 725 THR A N 1
ATOM 5449 C CA . THR A 1 725 ? -6.155 -4.213 -32.288 1.00 48.12 725 THR A CA 1
ATOM 5450 C C . THR A 1 725 ? -6.489 -5.665 -31.929 1.00 48.12 725 THR A C 1
ATOM 5452 O O . THR A 1 725 ? -6.958 -5.954 -30.827 1.00 48.12 725 THR A O 1
ATOM 5455 N N . TYR A 1 726 ? -6.226 -6.598 -32.844 1.00 54.31 726 TYR A N 1
ATOM 5456 C CA . TYR A 1 726 ? -6.515 -8.021 -32.658 1.00 54.31 726 TYR A CA 1
ATOM 5457 C C . TYR A 1 726 ? -5.264 -8.763 -32.171 1.00 54.31 726 TYR A C 1
ATOM 5459 O O . TYR A 1 726 ? -4.280 -8.840 -32.896 1.00 54.31 726 TYR A O 1
ATOM 5467 N N . SER A 1 727 ? -5.300 -9.341 -30.964 1.00 48.28 727 SER A N 1
ATOM 5468 C CA . SER A 1 727 ? -4.220 -10.206 -30.442 1.00 48.28 727 SER A CA 1
ATOM 5469 C C . SER A 1 727 ? -4.328 -11.673 -30.890 1.00 48.28 727 SER A C 1
ATOM 5471 O O . SER A 1 727 ? -3.468 -12.494 -30.569 1.00 48.28 727 SER A O 1
ATOM 5473 N N . LEU A 1 728 ? -5.382 -12.010 -31.635 1.00 56.69 728 LEU A N 1
ATOM 5474 C CA . LEU A 1 728 ? -5.578 -13.287 -32.315 1.00 56.69 728 LEU A CA 1
ATOM 5475 C C . LEU A 1 728 ? -5.972 -12.983 -33.756 1.00 56.69 728 LEU A C 1
ATOM 5477 O O . LEU A 1 728 ? -6.867 -12.169 -33.990 1.00 56.69 728 LEU A O 1
ATOM 5481 N N . ASP A 1 729 ? -5.308 -13.619 -34.715 1.00 65.44 729 ASP A N 1
ATOM 5482 C CA . ASP A 1 729 ? -5.677 -13.449 -36.112 1.00 65.44 729 ASP A CA 1
ATOM 5483 C C . ASP A 1 729 ? -7.033 -14.099 -36.434 1.00 65.44 729 ASP A C 1
ATOM 5485 O O . ASP A 1 729 ? -7.582 -14.919 -35.698 1.00 65.44 729 ASP A O 1
ATOM 5489 N N . GLU A 1 730 ? -7.613 -13.703 -37.565 1.00 76.50 730 GLU A N 1
ATOM 5490 C CA . GLU A 1 730 ? -8.930 -14.179 -37.998 1.00 76.50 730 GLU A CA 1
ATOM 5491 C C . GLU A 1 730 ? -8.920 -15.646 -38.464 1.00 76.50 730 GLU A C 1
ATOM 5493 O O . GLU A 1 730 ? -9.967 -16.227 -38.758 1.00 76.50 730 GLU A O 1
ATOM 5498 N N . PHE A 1 731 ? -7.752 -16.283 -38.563 1.00 84.12 731 PHE A N 1
ATOM 5499 C CA . PHE A 1 731 ? -7.657 -17.618 -39.148 1.00 84.12 731 PHE A CA 1
ATOM 5500 C C . PHE A 1 731 ? -8.286 -18.692 -38.258 1.00 84.12 731 PHE A C 1
ATOM 5502 O O . PHE A 1 731 ? -8.687 -19.742 -38.762 1.00 84.12 731 PHE A O 1
ATOM 5509 N N . GLU A 1 732 ? -8.482 -18.384 -36.977 1.00 81.50 732 GLU A N 1
ATOM 5510 C CA . GLU A 1 732 ? -9.170 -19.227 -36.002 1.00 81.50 732 GLU A CA 1
ATOM 5511 C C . GLU A 1 732 ? -10.705 -19.188 -36.096 1.00 81.50 732 GLU A C 1
ATOM 5513 O O . GLU A 1 732 ? -11.383 -20.029 -35.493 1.00 81.50 732 GLU A O 1
ATOM 5518 N N . ASP A 1 733 ? -11.273 -18.274 -36.888 1.00 76.19 733 ASP A N 1
ATOM 5519 C CA . ASP A 1 733 ? -12.710 -18.232 -37.146 1.00 76.19 733 ASP A CA 1
ATOM 5520 C C . ASP A 1 733 ? -13.121 -19.250 -38.230 1.00 76.19 733 ASP A C 1
ATOM 5522 O O . ASP A 1 733 ? -12.393 -19.610 -39.159 1.00 76.19 733 ASP A O 1
ATOM 5526 N N . ALA A 1 734 ? -14.355 -19.735 -38.140 1.00 66.94 734 ALA A N 1
ATOM 5527 C CA . ALA A 1 734 ? -14.954 -20.647 -39.098 1.00 66.94 734 ALA A CA 1
ATOM 5528 C C . ALA A 1 734 ? -15.137 -20.033 -40.503 1.00 66.94 734 ALA A C 1
ATOM 5530 O O . ALA A 1 734 ? -15.402 -20.785 -41.452 1.00 66.94 734 ALA A O 1
ATOM 5531 N N . GLN A 1 735 ? -15.054 -18.703 -40.653 1.00 70.94 735 GLN A N 1
ATOM 5532 C CA . GLN A 1 735 ? -15.169 -17.986 -41.928 1.00 70.94 735 GLN A CA 1
ATOM 5533 C C . GLN A 1 735 ? -14.165 -16.829 -42.016 1.00 70.94 735 GLN A C 1
ATOM 5535 O O . GLN A 1 735 ? -14.054 -16.049 -41.089 1.00 70.94 735 GLN A O 1
ATOM 5540 N N . LEU A 1 736 ? -13.504 -16.686 -43.172 1.00 70.56 736 LEU A N 1
ATOM 5541 C CA . LEU A 1 736 ? -12.727 -15.486 -43.509 1.00 70.56 736 LEU A CA 1
ATOM 5542 C C . LEU A 1 736 ? -13.667 -14.323 -43.873 1.00 70.56 736 LEU A C 1
ATOM 5544 O O . LEU A 1 736 ? -14.675 -14.550 -44.553 1.00 70.56 736 LEU A O 1
ATOM 5548 N N . ASN A 1 737 ? -13.267 -13.100 -43.530 1.00 70.44 737 ASN A N 1
ATOM 5549 C CA . ASN A 1 737 ? -13.985 -11.823 -43.629 1.00 70.44 737 ASN A CA 1
ATOM 5550 C C . ASN A 1 737 ? -15.058 -11.557 -42.559 1.00 70.44 737 ASN A C 1
ATOM 5552 O O . ASN A 1 737 ? -15.961 -10.752 -42.798 1.00 70.44 737 ASN A O 1
ATOM 5556 N N . SER A 1 738 ? -14.988 -12.223 -41.410 1.00 64.19 738 SER A N 1
ATOM 5557 C CA . SER A 1 738 ? -15.719 -11.840 -40.200 1.00 64.19 738 SER A CA 1
ATOM 5558 C C . SER A 1 738 ? -15.090 -10.638 -39.494 1.00 64.19 738 SER A C 1
ATOM 5560 O O . SER A 1 738 ? -15.827 -9.795 -38.986 1.00 64.19 738 SER A O 1
ATOM 5562 N N . THR A 1 739 ? -13.761 -10.530 -39.527 1.00 63.62 739 THR A N 1
ATOM 5563 C CA . THR A 1 739 ? -12.986 -9.544 -38.764 1.00 63.62 739 THR A CA 1
ATOM 5564 C C . THR A 1 739 ? -12.229 -8.583 -39.677 1.00 63.62 739 THR A C 1
ATOM 5566 O O . THR A 1 739 ? -12.411 -7.369 -39.592 1.00 63.62 739 THR A O 1
ATOM 5569 N N . PHE A 1 740 ? -11.426 -9.096 -40.613 1.00 72.31 740 PHE A N 1
ATOM 5570 C CA . PHE A 1 740 ? -10.694 -8.280 -41.578 1.00 72.31 740 PHE A CA 1
ATOM 5571 C C . PHE A 1 740 ? -11.290 -8.434 -42.979 1.00 72.31 740 PHE A C 1
ATOM 5573 O O . PHE A 1 740 ? -11.641 -9.524 -43.414 1.00 72.31 740 PHE A O 1
ATOM 5580 N N . SER A 1 741 ? -11.385 -7.349 -43.751 1.00 78.38 741 SER A N 1
ATOM 5581 C CA . SER A 1 741 ? -11.927 -7.429 -45.116 1.00 78.38 741 SER A CA 1
ATOM 5582 C C . SER A 1 741 ? -10.854 -7.866 -46.121 1.00 78.38 741 SER A C 1
ATOM 5584 O O . SER A 1 741 ? -10.223 -7.042 -46.787 1.00 78.38 741 SER A O 1
ATOM 5586 N N . TRP A 1 742 ? -10.628 -9.176 -46.242 1.00 82.94 742 TRP A N 1
ATOM 5587 C CA . TRP A 1 742 ? -9.650 -9.728 -47.178 1.00 82.94 742 TRP A CA 1
ATOM 5588 C C . TRP A 1 742 ? -10.149 -9.717 -48.624 1.00 82.94 742 TRP A C 1
ATOM 5590 O O . TRP A 1 742 ? -11.225 -10.236 -48.953 1.00 82.94 742 TRP A O 1
ATOM 5600 N N . ASP A 1 743 ? -9.294 -9.239 -49.527 1.00 87.00 743 ASP A N 1
ATOM 5601 C CA . ASP A 1 743 ? -9.390 -9.535 -50.952 1.00 87.00 743 ASP A CA 1
ATOM 5602 C C . ASP A 1 743 ? -8.666 -10.857 -51.238 1.00 87.00 743 ASP A C 1
ATOM 5604 O O . ASP A 1 743 ? -7.441 -10.930 -51.373 1.00 87.00 743 ASP A O 1
ATOM 5608 N N . LEU A 1 744 ? -9.457 -11.926 -51.356 1.00 80.31 744 LEU A N 1
ATOM 5609 C CA . LEU A 1 744 ? -8.998 -13.289 -51.656 1.00 80.31 744 LEU A CA 1
ATOM 5610 C C . LEU A 1 744 ? -8.436 -13.460 -53.083 1.00 80.31 744 LEU A C 1
ATOM 5612 O O . LEU A 1 744 ? -8.081 -14.580 -53.481 1.00 80.31 744 LEU A O 1
ATOM 5616 N N . GLY A 1 745 ? -8.402 -12.386 -53.877 1.00 69.88 745 GLY A N 1
ATOM 5617 C CA . GLY A 1 745 ? -7.853 -12.360 -55.222 1.00 69.88 745 GLY A CA 1
ATOM 5618 C C . GLY A 1 745 ? -8.631 -13.214 -56.229 1.00 69.88 745 GLY A C 1
ATOM 5619 O O . GLY A 1 745 ? -9.692 -13.788 -55.972 1.00 69.88 745 GLY A O 1
ATOM 5620 N N . SER A 1 746 ? -8.092 -13.314 -57.447 1.00 65.31 746 SER A N 1
ATOM 5621 C CA . SER A 1 746 ? -8.660 -14.186 -58.484 1.00 65.31 746 SER A CA 1
ATOM 5622 C C . SER A 1 746 ? -8.253 -15.649 -58.260 1.00 65.31 746 SER A C 1
ATOM 5624 O O . SER A 1 746 ? -7.083 -15.911 -57.991 1.00 65.31 746 SER A O 1
ATOM 5626 N N . PRO A 1 747 ? -9.160 -16.629 -58.444 1.00 69.69 747 PRO A N 1
ATOM 5627 C CA . PRO A 1 747 ? -8.859 -18.018 -58.134 1.00 69.69 747 PRO A CA 1
ATOM 5628 C C . PRO A 1 747 ? -7.711 -18.582 -58.993 1.00 69.69 747 PRO A C 1
ATOM 5630 O O . PRO A 1 747 ? -7.682 -18.326 -60.203 1.00 69.69 747 PRO A O 1
ATOM 5633 N N . PRO A 1 748 ? -6.824 -19.422 -58.422 1.00 77.69 748 PRO A N 1
ATOM 5634 C CA . PRO A 1 748 ? -7.000 -20.138 -57.152 1.00 77.69 748 PRO A CA 1
ATOM 5635 C C . PRO A 1 748 ? -6.714 -19.257 -55.931 1.00 77.69 748 PRO A C 1
ATOM 5637 O O . PRO A 1 748 ? -5.598 -18.774 -55.777 1.00 77.69 748 PRO A O 1
ATOM 5640 N N . SER A 1 749 ? -7.727 -19.061 -55.089 1.00 83.62 749 SER A N 1
ATOM 5641 C CA . SER A 1 749 ? -7.662 -18.184 -53.919 1.00 83.62 749 SER A CA 1
ATOM 5642 C C . SER A 1 749 ? -7.033 -18.913 -52.740 1.00 83.62 749 SER A C 1
ATOM 5644 O O . SER A 1 749 ? -7.043 -20.148 -52.695 1.00 83.62 749 SER A O 1
ATOM 5646 N N . TRP A 1 750 ? -6.501 -18.139 -51.802 1.00 91.50 750 TRP A N 1
ATOM 5647 C CA . TRP A 1 750 ? -6.060 -18.646 -50.509 1.00 91.50 750 TRP A CA 1
ATOM 5648 C C . TRP A 1 750 ? -7.269 -19.124 -49.687 1.00 91.50 750 TRP A C 1
ATOM 5650 O O . TRP A 1 750 ? -8.396 -18.675 -49.910 1.00 91.50 750 TRP A O 1
ATOM 5660 N N . SER A 1 751 ? -7.065 -20.088 -48.792 1.00 89.25 751 SER A N 1
ATOM 5661 C CA . SER A 1 751 ? -8.138 -20.700 -47.998 1.00 89.25 751 SER A CA 1
ATOM 5662 C C . SER A 1 751 ? -7.639 -21.208 -46.650 1.00 89.25 751 SER A C 1
ATOM 5664 O O . SER A 1 751 ? -6.499 -21.666 -46.575 1.00 89.25 751 SER A O 1
ATOM 5666 N N . LEU A 1 752 ? -8.514 -21.213 -45.639 1.00 89.56 752 LEU A N 1
ATOM 5667 C CA . LEU A 1 752 ? -8.226 -21.776 -44.315 1.00 89.56 752 LEU A CA 1
ATOM 5668 C C . LEU A 1 752 ? -7.807 -23.250 -44.402 1.00 89.56 752 LEU A C 1
ATOM 5670 O O . LEU A 1 752 ? -8.410 -24.049 -45.131 1.00 89.56 752 LEU A O 1
ATOM 5674 N N . ASP A 1 753 ? -6.774 -23.598 -43.646 1.00 88.69 753 ASP A N 1
ATOM 5675 C CA . ASP A 1 753 ? -6.207 -24.931 -43.530 1.00 88.69 753 ASP A CA 1
ATOM 5676 C C . ASP A 1 753 ? -6.026 -25.318 -42.059 1.00 88.69 753 ASP A C 1
ATOM 5678 O O . ASP A 1 753 ? -5.053 -24.968 -41.399 1.00 88.69 753 ASP A O 1
ATOM 5682 N N . ASN A 1 754 ? -6.951 -26.138 -41.572 1.00 87.38 754 ASN A N 1
ATOM 5683 C CA . ASN A 1 754 ? -6.962 -26.634 -40.197 1.00 87.38 754 ASN A CA 1
ATOM 5684 C C . ASN A 1 754 ? -6.038 -27.850 -39.984 1.00 87.38 754 ASN A C 1
ATOM 5686 O O . ASN A 1 754 ? -6.150 -28.560 -38.984 1.00 87.38 754 ASN A O 1
ATOM 5690 N N . SER A 1 755 ? -5.205 -28.201 -40.971 1.00 83.81 755 SER A N 1
ATOM 5691 C CA . SER A 1 755 ? -4.285 -29.342 -40.876 1.00 83.81 755 SER A CA 1
ATOM 5692 C C . SER A 1 755 ? -2.846 -28.948 -40.559 1.00 83.81 755 SER A C 1
ATOM 5694 O O . SER A 1 755 ? -2.068 -29.798 -40.123 1.00 83.81 755 SER A O 1
ATOM 5696 N N . THR A 1 756 ? -2.496 -27.683 -40.786 1.00 81.38 756 THR A N 1
ATOM 5697 C CA . THR A 1 756 ? -1.162 -27.126 -40.567 1.00 81.38 756 THR A CA 1
ATOM 5698 C C . THR A 1 756 ? -1.340 -25.720 -40.005 1.00 81.38 756 THR A C 1
ATOM 5700 O O . THR A 1 756 ? -1.889 -24.886 -40.706 1.00 81.38 756 THR A O 1
ATOM 5703 N N . SER A 1 757 ? -0.880 -25.460 -38.783 1.00 88.00 757 SER A N 1
ATOM 5704 C CA . SER A 1 757 ? -0.886 -24.140 -38.128 1.00 88.00 757 SER A CA 1
ATOM 5705 C C . SER A 1 757 ? 0.414 -23.935 -37.340 1.00 88.00 757 SER A C 1
ATOM 5707 O O . SER A 1 757 ? 1.123 -24.912 -37.054 1.00 88.00 757 SER A O 1
ATOM 5709 N N . SER A 1 758 ? 0.782 -22.680 -37.095 1.00 85.62 758 SER A N 1
ATOM 5710 C CA . SER A 1 758 ? 1.910 -22.237 -36.267 1.00 85.62 758 SER A CA 1
ATOM 5711 C C . SER A 1 758 ? 1.520 -22.282 -34.789 1.00 85.62 758 SER A C 1
ATOM 5713 O O . SER A 1 758 ? 2.209 -22.904 -33.978 1.00 85.62 758 SER A O 1
ATOM 5715 N N . SER A 1 759 ? 0.350 -21.726 -34.473 1.00 79.94 759 SER A N 1
ATOM 5716 C CA . SER A 1 759 ? -0.403 -21.927 -33.231 1.00 79.94 759 SER A CA 1
ATOM 5717 C C . SER A 1 759 ? -1.901 -21.920 -33.539 1.00 79.94 759 SER A C 1
ATOM 5719 O O . SER A 1 759 ? -2.281 -21.686 -34.673 1.00 79.94 759 SER A O 1
ATOM 5721 N N . GLY A 1 760 ? -2.752 -22.271 -32.574 1.00 83.12 760 GLY A N 1
ATOM 5722 C CA . GLY A 1 760 ? -4.191 -22.378 -32.839 1.00 83.12 760 GLY A CA 1
ATOM 5723 C C . GLY A 1 760 ? -4.582 -23.562 -33.742 1.00 83.12 760 GLY A C 1
ATOM 5724 O O . GLY A 1 760 ? -3.820 -24.521 -33.933 1.00 83.12 760 GLY A O 1
ATOM 5725 N N . ASN A 1 761 ? -5.821 -23.548 -34.228 1.00 82.75 761 ASN A N 1
ATOM 5726 C CA . ASN A 1 761 ? -6.475 -24.614 -34.979 1.00 82.75 761 ASN A CA 1
ATOM 5727 C C . ASN A 1 761 ? -6.423 -24.440 -36.503 1.00 82.75 761 ASN A C 1
ATOM 5729 O O . ASN A 1 761 ? -6.728 -25.422 -37.195 1.00 82.75 761 ASN A O 1
ATOM 5733 N N . ALA A 1 762 ? -6.101 -23.265 -37.049 1.00 87.06 762 ALA A N 1
ATOM 5734 C CA . ALA A 1 762 ? -6.117 -23.039 -38.492 1.00 87.06 762 ALA A CA 1
ATOM 5735 C C . ALA A 1 762 ? -5.164 -21.929 -38.944 1.00 87.06 762 ALA A C 1
ATOM 5737 O O . ALA A 1 762 ? -5.085 -20.882 -38.337 1.00 87.06 762 ALA A O 1
ATOM 5738 N N . SER A 1 763 ? -4.499 -22.154 -40.080 1.00 91.69 763 SER A N 1
ATOM 5739 C CA . SER A 1 763 ? -3.718 -21.119 -40.768 1.00 91.69 763 SER A CA 1
ATOM 5740 C C . SER A 1 763 ? -4.253 -20.874 -42.171 1.00 91.69 763 SER A C 1
ATOM 5742 O O . SER A 1 763 ? -5.095 -21.627 -42.679 1.00 91.69 763 SER A O 1
ATOM 5744 N N . LEU A 1 764 ? -3.740 -19.856 -42.859 1.00 92.19 764 LEU A N 1
ATOM 5745 C CA . LEU A 1 764 ? -4.157 -19.560 -44.220 1.00 92.19 764 LEU A CA 1
ATOM 5746 C C . LEU A 1 764 ? -3.196 -20.144 -45.258 1.00 92.19 764 LEU A C 1
ATOM 5748 O O . LEU A 1 764 ? -2.029 -19.771 -45.331 1.00 92.19 764 LEU A O 1
ATOM 5752 N N . ARG A 1 765 ? -3.709 -21.015 -46.136 1.00 92.69 765 ARG A N 1
ATOM 5753 C CA . ARG A 1 765 ? -2.934 -21.677 -47.194 1.00 92.69 765 ARG A CA 1
ATOM 5754 C C . ARG A 1 765 ? -3.151 -21.040 -48.561 1.00 92.69 765 ARG A C 1
ATOM 5756 O O . ARG A 1 765 ? -4.284 -20.837 -48.997 1.00 92.69 765 ARG A O 1
ATOM 5763 N N . SER A 1 766 ? -2.066 -20.876 -49.310 1.00 93.12 766 SER A N 1
ATOM 5764 C CA . SER A 1 766 ? -2.093 -20.504 -50.730 1.00 93.12 766 SER A CA 1
ATOM 5765 C C . SER A 1 766 ? -2.915 -21.448 -51.620 1.00 93.12 766 SER A C 1
ATOM 5767 O O . SER A 1 766 ? -2.983 -22.673 -51.430 1.00 93.12 766 SER A O 1
ATOM 5769 N N . GLY A 1 767 ? -3.536 -20.861 -52.648 1.00 87.69 767 GLY A N 1
ATOM 5770 C CA . GLY A 1 767 ? -4.333 -21.590 -53.628 1.00 87.69 767 GLY A CA 1
ATOM 5771 C C . GLY A 1 767 ? -3.485 -22.516 -54.507 1.00 87.69 767 GLY A C 1
ATOM 5772 O O . GLY A 1 767 ? -2.358 -22.202 -54.880 1.00 87.69 767 GLY A O 1
ATOM 5773 N N . SER A 1 768 ? -4.035 -23.670 -54.898 1.00 88.12 768 SER A N 1
ATOM 5774 C CA . SER A 1 768 ? -3.317 -24.630 -55.751 1.00 88.12 768 SER A CA 1
ATOM 5775 C C . SER A 1 768 ? -3.147 -24.116 -57.187 1.00 88.12 768 SER A C 1
ATOM 5777 O O . SER A 1 768 ? -4.095 -24.139 -57.977 1.00 88.12 768 SER A O 1
ATOM 5779 N N . ILE A 1 769 ? -1.929 -23.706 -57.540 1.00 85.69 769 ILE A N 1
ATOM 5780 C CA . ILE A 1 769 ? -1.568 -23.098 -58.830 1.00 85.69 769 ILE A CA 1
ATOM 5781 C C . ILE A 1 769 ? -0.676 -24.012 -59.689 1.00 85.69 769 ILE A C 1
ATOM 5783 O O . ILE A 1 769 ? 0.045 -24.870 -59.187 1.00 85.69 769 ILE A O 1
ATOM 5787 N N . SER A 1 770 ? -0.756 -23.862 -61.017 1.00 83.75 770 SER A N 1
ATOM 5788 C CA . SER A 1 770 ? 0.126 -24.560 -61.971 1.00 83.75 770 SER A CA 1
ATOM 5789 C C . SER A 1 770 ? 1.441 -23.807 -62.183 1.00 83.75 770 SER A C 1
ATOM 5791 O O . SER A 1 770 ? 1.496 -22.614 -61.912 1.00 83.75 770 SER A O 1
ATOM 5793 N N . ASP A 1 771 ? 2.451 -24.463 -62.755 1.00 81.56 771 ASP A N 1
ATOM 5794 C CA . ASP A 1 771 ? 3.736 -23.843 -63.115 1.00 81.56 771 ASP A CA 1
ATOM 5795 C C . ASP A 1 771 ? 3.539 -22.519 -63.887 1.00 81.56 771 ASP A C 1
ATOM 5797 O O . ASP A 1 771 ? 2.664 -22.411 -64.761 1.00 81.56 771 ASP A O 1
ATOM 5801 N N . ASN A 1 772 ? 4.359 -21.516 -63.563 1.00 83.38 772 ASN A N 1
ATOM 5802 C CA . ASN A 1 772 ? 4.318 -20.148 -64.082 1.00 83.38 772 ASN A CA 1
ATOM 5803 C C . ASN A 1 772 ? 2.983 -19.416 -63.807 1.00 83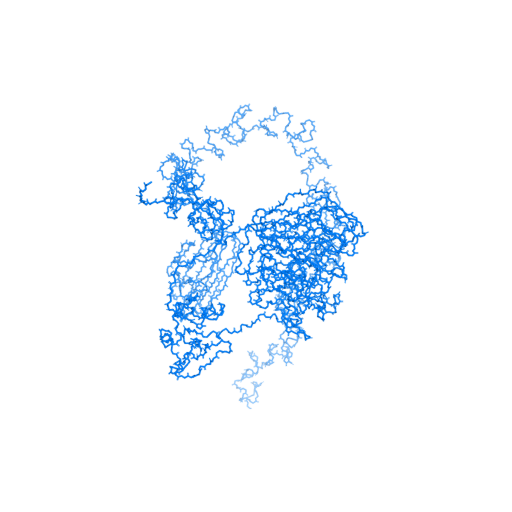.38 772 ASN A C 1
ATOM 5805 O O . ASN A 1 772 ? 2.500 -18.642 -64.645 1.00 83.38 772 ASN A O 1
ATOM 5809 N N . ALA A 1 773 ? 2.370 -19.674 -62.650 1.00 85.50 773 ALA A N 1
ATOM 5810 C CA . ALA A 1 773 ? 1.217 -18.940 -62.134 1.00 85.50 773 ALA A CA 1
ATOM 5811 C C . ALA A 1 773 ? 1.484 -18.430 -60.710 1.00 85.50 773 ALA A C 1
ATOM 5813 O O . ALA A 1 773 ? 2.447 -18.842 -60.065 1.00 85.50 773 ALA A O 1
ATOM 5814 N N . VAL A 1 774 ? 0.618 -17.526 -60.248 1.00 89.06 774 VAL A N 1
ATOM 5815 C CA . VAL A 1 774 ? 0.671 -16.923 -58.912 1.00 89.06 774 VAL A CA 1
ATOM 5816 C C . VAL A 1 774 ? -0.700 -16.993 -58.247 1.00 89.06 774 VAL A C 1
ATOM 5818 O O . VAL A 1 774 ? -1.722 -17.023 -58.939 1.00 89.06 774 VAL A O 1
ATOM 5821 N N . SER A 1 775 ? -0.717 -17.009 -56.919 1.00 92.19 775 SER A N 1
ATOM 5822 C CA . SER A 1 775 ? -1.911 -16.871 -56.085 1.00 92.19 775 SER A CA 1
ATOM 5823 C C . SER A 1 775 ? -1.623 -15.834 -55.011 1.00 92.19 775 SER A C 1
ATOM 5825 O O . SER A 1 775 ? -0.610 -15.942 -54.320 1.00 92.19 775 SER A O 1
ATOM 5827 N N . SER A 1 776 ? -2.496 -14.844 -54.858 1.00 91.38 776 SER A N 1
ATOM 5828 C CA . SER A 1 776 ? -2.305 -13.760 -53.897 1.00 91.38 776 SER A CA 1
ATOM 5829 C C . SER A 1 776 ? -3.542 -13.525 -53.050 1.00 91.38 776 SER A C 1
ATOM 5831 O O . SER A 1 776 ? -4.661 -13.769 -53.504 1.00 91.38 776 SER A O 1
ATOM 5833 N N . ILE A 1 777 ? -3.306 -13.001 -51.857 1.00 91.38 777 ILE A N 1
ATOM 5834 C CA . ILE A 1 777 ? -4.318 -12.456 -50.961 1.00 91.38 777 ILE A CA 1
ATOM 5835 C C . ILE A 1 777 ? -3.825 -11.109 -50.430 1.00 91.38 777 ILE A C 1
ATOM 5837 O O . ILE A 1 777 ? -2.619 -10.935 -50.225 1.00 91.38 777 ILE A O 1
ATOM 5841 N N . SER A 1 778 ? -4.738 -10.161 -50.243 1.00 91.44 778 SER A N 1
ATOM 5842 C CA . SER A 1 778 ? -4.417 -8.853 -49.676 1.00 91.44 778 SER A CA 1
ATOM 5843 C C . SER A 1 778 ? -5.449 -8.367 -48.672 1.00 91.44 778 SER A C 1
ATOM 5845 O O . SER A 1 778 ? -6.619 -8.743 -48.740 1.00 91.44 778 SER A O 1
ATOM 5847 N N . LEU A 1 779 ? -5.001 -7.486 -47.786 1.00 88.19 779 LEU A N 1
ATOM 5848 C CA . LEU A 1 779 ? -5.803 -6.811 -46.780 1.00 88.19 779 LEU A CA 1
ATOM 5849 C C . LEU A 1 779 ? -5.471 -5.315 -46.791 1.00 88.19 779 LEU A C 1
ATOM 5851 O O . LEU A 1 779 ? -4.296 -4.952 -46.769 1.00 88.19 779 LEU A O 1
ATOM 5855 N N . THR A 1 780 ? -6.494 -4.461 -46.828 1.00 83.75 780 THR A N 1
ATOM 5856 C CA . THR A 1 780 ? -6.343 -3.001 -46.741 1.00 83.75 780 THR A CA 1
ATOM 5857 C C . THR A 1 780 ? -6.938 -2.510 -45.430 1.00 83.75 780 THR A C 1
ATOM 5859 O O . THR A 1 780 ? -8.104 -2.782 -45.152 1.00 83.75 780 THR A O 1
ATOM 5862 N N . LEU A 1 781 ? -6.147 -1.784 -44.644 1.00 77.19 781 LEU A N 1
ATOM 5863 C CA . LEU A 1 781 ? -6.542 -1.273 -43.333 1.00 77.19 781 LEU A CA 1
ATOM 5864 C C . LEU A 1 781 ? -5.807 0.032 -42.999 1.00 77.19 781 LEU A C 1
ATOM 5866 O O . LEU A 1 781 ? -4.762 0.322 -43.579 1.00 77.19 781 LEU A O 1
ATOM 5870 N N . SER A 1 782 ? -6.349 0.811 -42.066 1.00 74.12 782 SER A N 1
ATOM 5871 C CA . SER A 1 782 ? -5.665 1.979 -41.500 1.00 74.12 782 SER A CA 1
ATOM 5872 C C . SER A 1 782 ? -4.919 1.585 -40.233 1.00 74.12 782 SER A C 1
ATOM 5874 O O . SER A 1 782 ? -5.510 0.982 -39.341 1.00 74.12 782 SER A O 1
ATOM 5876 N N . THR A 1 783 ? -3.632 1.912 -40.165 1.00 69.56 783 THR A N 1
ATOM 5877 C CA . THR A 1 783 ? -2.742 1.540 -39.063 1.00 69.56 783 THR A CA 1
ATOM 5878 C C . THR A 1 783 ? -2.185 2.754 -38.341 1.00 69.56 783 THR A C 1
ATOM 5880 O O . THR A 1 783 ? -2.145 3.858 -38.889 1.00 69.56 783 THR A O 1
ATOM 5883 N N . GLU A 1 784 ? -1.728 2.532 -37.114 1.00 68.69 784 GLU A N 1
ATOM 5884 C CA . GLU A 1 784 ? -0.851 3.444 -36.378 1.00 68.69 784 GLU A CA 1
ATOM 5885 C C . GLU A 1 784 ? 0.625 3.126 -36.677 1.00 68.69 784 GLU A C 1
ATOM 5887 O O . GLU A 1 784 ? 0.945 2.119 -37.312 1.00 68.69 784 GLU A O 1
ATOM 5892 N N . SER A 1 785 ? 1.543 3.998 -36.250 1.00 78.44 785 SER A N 1
ATOM 5893 C CA . SER A 1 785 ? 2.974 3.825 -36.521 1.00 78.44 785 SER A CA 1
ATOM 5894 C C . SER A 1 785 ? 3.610 2.821 -35.552 1.00 78.44 785 SER A C 1
ATOM 5896 O O . SER A 1 785 ? 4.049 3.210 -34.472 1.00 78.44 785 SER A O 1
ATOM 5898 N N . ALA A 1 786 ? 3.688 1.545 -35.935 1.00 79.38 786 ALA A N 1
ATOM 5899 C CA . ALA A 1 786 ? 4.333 0.478 -35.161 1.00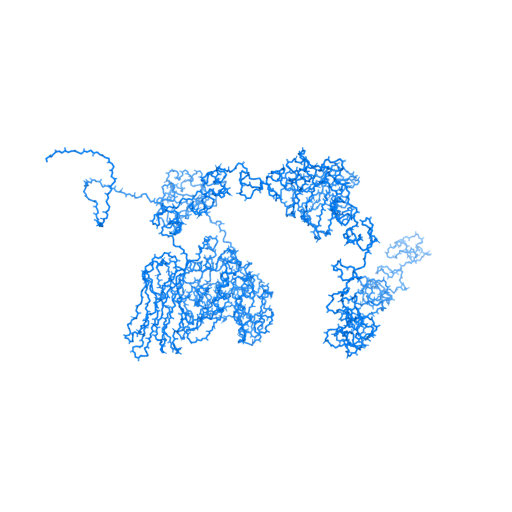 79.38 786 ALA A CA 1
ATOM 5900 C C . ALA A 1 786 ? 4.726 -0.725 -36.048 1.00 79.38 786 ALA A C 1
ATOM 5902 O O . ALA A 1 786 ? 4.501 -0.729 -37.259 1.00 79.38 786 ALA A O 1
ATOM 5903 N N . ASN A 1 787 ? 5.335 -1.761 -35.462 1.00 82.69 787 ASN A N 1
ATOM 5904 C CA . ASN A 1 787 ? 5.699 -2.978 -36.194 1.00 82.69 787 ASN A CA 1
ATOM 5905 C C . ASN A 1 787 ? 4.515 -3.951 -36.277 1.00 82.69 787 ASN A C 1
ATOM 5907 O O . ASN A 1 787 ? 3.936 -4.299 -35.254 1.00 82.69 787 ASN A O 1
ATOM 5911 N N . GLY A 1 788 ? 4.216 -4.441 -37.480 1.00 85.25 788 GLY A N 1
ATOM 5912 C CA . GLY A 1 788 ? 3.375 -5.619 -37.687 1.00 85.25 788 GLY A CA 1
ATOM 5913 C C . GLY A 1 788 ? 4.207 -6.905 -37.717 1.00 85.25 788 GLY A C 1
ATOM 5914 O O . GLY A 1 788 ? 5.425 -6.873 -37.933 1.00 85.25 788 GLY A O 1
ATOM 5915 N N . SER A 1 789 ? 3.569 -8.060 -37.526 1.00 90.12 789 SER A N 1
ATOM 5916 C CA . SER A 1 789 ? 4.238 -9.359 -37.656 1.00 90.12 789 SER A CA 1
ATOM 5917 C C . SER A 1 789 ? 3.320 -10.487 -38.132 1.00 90.12 789 SER A C 1
ATOM 5919 O O . SER A 1 789 ? 2.102 -10.393 -38.035 1.00 90.12 789 SER A O 1
ATOM 5921 N N . PHE A 1 790 ? 3.909 -11.541 -38.706 1.00 92.94 790 PHE A N 1
ATOM 5922 C CA . PHE A 1 790 ? 3.221 -12.802 -39.008 1.00 92.94 790 PHE A CA 1
ATOM 5923 C C . PHE A 1 790 ? 4.185 -13.996 -39.008 1.00 92.94 790 PHE A C 1
ATOM 5925 O O . PHE A 1 790 ? 5.379 -13.869 -39.299 1.00 92.94 790 PHE A O 1
ATOM 5932 N N . ALA A 1 791 ? 3.657 -15.185 -38.736 1.00 93.31 791 ALA A N 1
ATOM 5933 C CA . ALA A 1 791 ? 4.313 -16.468 -38.955 1.00 93.31 791 ALA A CA 1
ATOM 5934 C C . ALA A 1 791 ? 4.093 -16.964 -40.394 1.00 93.31 791 ALA A C 1
ATOM 5936 O O . ALA A 1 791 ? 3.012 -16.823 -40.962 1.00 93.31 791 ALA A O 1
ATOM 5937 N N . TYR A 1 792 ? 5.098 -17.596 -40.999 1.00 95.38 792 TYR A N 1
ATOM 5938 C CA . TYR A 1 792 ? 4.991 -18.194 -42.331 1.00 95.38 792 TYR A CA 1
ATOM 5939 C C . TYR A 1 792 ? 5.659 -19.565 -42.423 1.00 95.38 792 TYR A C 1
ATOM 5941 O O . TYR A 1 792 ? 6.579 -19.904 -41.673 1.00 95.38 792 TYR A O 1
ATOM 5949 N N . LYS A 1 793 ? 5.200 -20.357 -43.395 1.00 94.06 793 LYS A N 1
ATOM 5950 C CA . LYS A 1 793 ? 5.772 -21.660 -43.749 1.00 94.06 793 LYS A CA 1
ATOM 5951 C C . LYS A 1 793 ? 5.682 -21.906 -45.251 1.00 94.06 793 LYS A C 1
ATOM 5953 O O . LYS A 1 793 ? 4.678 -21.568 -45.873 1.00 94.06 793 LYS A O 1
ATOM 5958 N N . ILE A 1 794 ? 6.695 -22.549 -45.834 1.00 92.88 794 ILE A N 1
ATOM 5959 C CA . ILE A 1 794 ? 6.722 -22.920 -47.256 1.00 92.88 794 ILE A CA 1
ATOM 5960 C C . ILE A 1 794 ? 7.110 -24.388 -47.384 1.00 92.88 794 ILE A C 1
ATOM 5962 O O . ILE A 1 794 ? 8.015 -24.850 -46.702 1.00 92.88 794 ILE A O 1
ATOM 5966 N N . ASP A 1 795 ? 6.421 -25.122 -48.251 1.00 90.56 795 ASP A N 1
ATOM 5967 C CA . ASP A 1 795 ? 6.738 -26.512 -48.595 1.00 90.56 795 ASP A CA 1
ATOM 5968 C C . ASP A 1 795 ? 6.850 -26.605 -50.122 1.00 90.56 795 ASP A C 1
ATOM 5970 O O . ASP A 1 795 ? 5.883 -26.930 -50.821 1.00 90.56 795 ASP A O 1
ATOM 5974 N N . SER A 1 796 ? 8.020 -26.208 -50.632 1.00 87.12 796 SER A N 1
ATOM 5975 C CA . SER A 1 796 ? 8.320 -26.119 -52.064 1.00 87.12 796 SER A CA 1
ATOM 5976 C C . SER A 1 796 ? 9.810 -26.277 -52.382 1.00 87.12 796 SER A C 1
ATOM 5978 O O . SER A 1 796 ? 10.661 -26.451 -51.506 1.00 87.12 796 SER A O 1
ATOM 5980 N N . GLU A 1 797 ? 10.166 -26.192 -53.662 1.00 82.25 797 GLU A N 1
ATOM 5981 C CA . GLU A 1 797 ? 11.557 -26.220 -54.108 1.00 82.25 797 GLU A CA 1
ATOM 5982 C C . GLU A 1 797 ? 12.322 -24.948 -53.705 1.00 82.25 797 GLU A C 1
ATOM 5984 O O . GLU A 1 797 ? 11.913 -23.820 -53.983 1.00 82.25 797 GLU A O 1
ATOM 5989 N N . SER A 1 798 ? 13.483 -25.133 -53.070 1.00 84.50 798 SER A N 1
ATOM 5990 C CA . SER A 1 798 ? 14.343 -24.017 -52.660 1.00 84.50 798 SER A CA 1
ATOM 5991 C C . SER A 1 798 ? 14.891 -23.274 -53.880 1.00 84.50 798 SER A C 1
ATOM 5993 O O . SER A 1 798 ? 15.499 -23.888 -54.757 1.00 84.50 798 SER A O 1
ATOM 5995 N N . ASN A 1 799 ? 14.713 -21.951 -53.894 1.00 83.31 799 ASN A N 1
ATOM 5996 C CA . ASN A 1 799 ? 15.069 -21.003 -54.955 1.00 83.31 799 ASN A CA 1
ATOM 5997 C C . ASN A 1 799 ? 14.265 -21.100 -56.265 1.00 83.31 799 ASN A C 1
ATOM 5999 O O . ASN A 1 799 ? 14.702 -20.541 -57.273 1.00 83.31 799 ASN A O 1
ATOM 6003 N N . TYR A 1 800 ? 13.112 -21.774 -56.271 1.00 83.88 800 TYR A N 1
ATOM 6004 C CA . TYR A 1 800 ? 12.262 -21.882 -57.465 1.00 83.88 800 TYR A CA 1
ATOM 6005 C C . TYR A 1 800 ? 10.854 -21.327 -57.229 1.00 83.88 800 TYR A C 1
ATOM 6007 O O . TYR A 1 800 ? 10.413 -20.478 -58.005 1.00 83.88 800 TYR A O 1
ATOM 6015 N N . ASP A 1 801 ? 10.194 -21.718 -56.135 1.00 88.06 801 ASP A N 1
ATOM 6016 C CA . ASP A 1 801 ? 8.881 -21.181 -55.759 1.00 88.06 801 ASP A CA 1
ATOM 6017 C C . ASP A 1 801 ? 8.997 -20.266 -54.540 1.00 88.06 801 ASP A C 1
ATOM 6019 O O . ASP A 1 801 ? 9.720 -20.579 -53.593 1.00 88.06 801 ASP A O 1
ATOM 6023 N N . PHE A 1 802 ? 8.268 -19.150 -54.550 1.00 91.19 802 PHE A N 1
ATOM 6024 C CA . PHE A 1 802 ? 8.446 -18.086 -53.563 1.00 91.19 802 PHE A CA 1
ATOM 6025 C C . PHE A 1 802 ? 7.134 -17.665 -52.910 1.00 91.19 802 PHE A C 1
ATOM 6027 O O . PHE A 1 802 ? 6.137 -17.462 -53.606 1.00 91.19 802 PHE A O 1
ATOM 6034 N N . LEU A 1 803 ? 7.162 -17.470 -51.589 1.00 95.12 803 LEU A N 1
ATOM 6035 C CA . LEU A 1 803 ? 6.230 -16.584 -50.891 1.00 95.12 803 LEU A CA 1
ATOM 6036 C C . LEU A 1 803 ? 6.835 -15.183 -50.884 1.00 95.12 803 LEU A C 1
ATOM 6038 O O . LEU A 1 803 ? 7.972 -15.012 -50.456 1.00 95.12 803 LEU A O 1
ATOM 6042 N N . ILE A 1 804 ? 6.076 -14.204 -51.353 1.00 95.00 804 ILE A N 1
ATOM 6043 C CA . ILE A 1 804 ? 6.480 -12.806 -51.456 1.00 95.00 804 ILE A CA 1
ATOM 6044 C C . ILE A 1 804 ? 5.523 -11.978 -50.603 1.00 95.00 804 ILE A C 1
ATOM 6046 O O . ILE A 1 804 ? 4.308 -12.072 -50.800 1.00 95.00 804 ILE A O 1
ATOM 6050 N N . PHE A 1 805 ? 6.061 -11.169 -49.694 1.00 96.88 805 PHE A N 1
ATOM 6051 C CA . PHE A 1 805 ? 5.298 -10.213 -48.897 1.00 96.88 805 PHE A CA 1
ATOM 6052 C C . PHE A 1 805 ? 5.558 -8.784 -49.379 1.00 96.88 805 PHE A C 1
ATOM 6054 O O . PHE A 1 805 ? 6.700 -8.406 -49.651 1.00 96.88 805 PHE A O 1
ATOM 6061 N N . SER A 1 806 ? 4.496 -7.996 -49.512 1.00 93.88 806 SER A N 1
ATOM 6062 C CA . SER A 1 806 ? 4.550 -6.614 -49.991 1.00 93.88 806 SER A CA 1
ATOM 6063 C C . SER A 1 806 ? 3.606 -5.701 -49.218 1.00 93.88 806 SER A C 1
ATOM 6065 O O . SER A 1 806 ? 2.507 -6.123 -48.862 1.00 93.88 806 SER A O 1
ATOM 6067 N N . VAL A 1 807 ? 4.017 -4.446 -49.046 1.00 92.94 807 VAL A N 1
ATOM 6068 C CA . VAL A 1 807 ? 3.236 -3.362 -48.434 1.00 92.94 807 VAL A CA 1
ATOM 6069 C C . VAL A 1 807 ? 3.055 -2.268 -49.485 1.00 92.94 807 VAL A C 1
ATOM 6071 O O . VAL A 1 807 ? 4.013 -1.886 -50.157 1.00 92.94 807 VAL A O 1
ATOM 6074 N N . ASP A 1 808 ? 1.816 -1.837 -49.714 1.00 91.69 808 ASP A N 1
ATOM 6075 C CA . ASP A 1 808 ? 1.420 -0.844 -50.730 1.00 91.69 808 ASP A CA 1
ATOM 6076 C C . ASP A 1 808 ? 1.938 -1.147 -52.145 1.00 91.69 808 ASP A C 1
ATOM 6078 O O . ASP A 1 808 ? 2.243 -0.267 -52.953 1.00 91.69 808 ASP A O 1
ATOM 6082 N N . GLY A 1 809 ? 2.038 -2.440 -52.458 1.00 85.06 809 GLY A N 1
ATOM 6083 C CA . GLY A 1 809 ? 2.526 -2.941 -53.741 1.00 85.06 809 GLY A CA 1
ATOM 6084 C C . GLY A 1 809 ? 4.053 -2.961 -53.896 1.00 85.06 809 GLY A C 1
ATOM 6085 O O . GLY A 1 809 ? 4.530 -3.384 -54.953 1.00 85.06 809 GLY A O 1
ATOM 6086 N N . ALA A 1 810 ? 4.827 -2.560 -52.882 1.00 88.56 810 ALA A N 1
ATOM 6087 C CA . ALA A 1 810 ? 6.282 -2.713 -52.843 1.00 88.56 810 ALA A CA 1
ATOM 6088 C C . ALA A 1 810 ? 6.671 -4.014 -52.122 1.00 88.56 810 ALA A C 1
ATOM 6090 O O . ALA A 1 810 ? 6.226 -4.266 -51.006 1.00 88.56 810 ALA A O 1
ATOM 6091 N N . GLN A 1 811 ? 7.494 -4.859 -52.755 1.00 92.81 811 GLN A N 1
ATOM 6092 C CA . GLN A 1 811 ? 7.983 -6.096 -52.135 1.00 92.81 811 GLN A CA 1
ATOM 6093 C C . GLN A 1 811 ? 8.917 -5.772 -50.966 1.00 92.81 811 GLN A C 1
ATOM 6095 O O . GLN A 1 811 ? 9.921 -5.090 -51.158 1.00 92.81 811 GLN A O 1
ATOM 6100 N N . VAL A 1 812 ? 8.586 -6.311 -49.794 1.00 92.50 812 VAL A N 1
ATOM 6101 C CA . VAL A 1 812 ? 9.352 -6.165 -48.554 1.00 92.50 812 VAL A CA 1
ATOM 6102 C C . VAL A 1 812 ? 10.304 -7.345 -48.380 1.00 92.50 812 VAL A C 1
ATOM 6104 O O . VAL A 1 812 ? 11.486 -7.133 -48.143 1.00 92.50 812 VAL A O 1
ATOM 6107 N N . GLU A 1 813 ? 9.827 -8.579 -48.569 1.00 94.56 813 GLU A N 1
ATOM 6108 C CA . GLU A 1 813 ? 10.658 -9.780 -48.404 1.00 94.56 813 GLU A CA 1
ATOM 6109 C C . GLU A 1 813 ? 10.136 -10.969 -49.233 1.00 94.56 813 GLU A C 1
ATOM 6111 O O . GLU A 1 813 ? 8.976 -10.986 -49.667 1.00 94.56 813 GLU A O 1
ATOM 6116 N N . SER A 1 814 ? 10.992 -11.964 -49.501 1.00 93.62 814 SER A N 1
ATOM 6117 C CA . SER A 1 814 ? 10.600 -13.216 -50.156 1.00 93.62 814 SER A CA 1
ATOM 6118 C C . SER A 1 814 ? 11.369 -14.446 -49.673 1.00 93.62 814 SER A C 1
ATOM 6120 O O . SER A 1 814 ? 12.587 -14.416 -49.519 1.00 93.62 814 SER A O 1
ATOM 6122 N N . TRP A 1 815 ? 10.673 -15.577 -49.558 1.00 94.50 815 TRP A N 1
ATOM 6123 C CA . TRP A 1 815 ? 11.237 -16.830 -49.047 1.00 94.50 815 TRP A CA 1
ATOM 6124 C C . TRP A 1 815 ? 10.915 -18.013 -49.965 1.00 94.50 815 TRP A C 1
ATOM 6126 O O . TRP A 1 815 ? 9.900 -18.005 -50.659 1.00 94.50 815 TRP A O 1
ATOM 6136 N N . SER A 1 816 ? 11.768 -19.046 -49.969 1.00 91.25 816 SER A N 1
ATOM 6137 C CA . SER A 1 816 ? 11.594 -20.272 -50.770 1.00 91.25 816 SER A CA 1
ATOM 6138 C C . SER A 1 816 ? 12.141 -21.516 -50.059 1.00 91.25 816 SER A C 1
ATOM 6140 O O . SER A 1 816 ? 13.019 -21.410 -49.202 1.00 91.25 816 SER A O 1
ATOM 6142 N N . GLY A 1 817 ? 11.685 -22.708 -50.460 1.00 86.50 817 GLY A N 1
ATOM 6143 C CA . GLY A 1 817 ? 12.152 -23.996 -49.927 1.00 86.50 817 GLY A CA 1
ATOM 6144 C C . GLY A 1 817 ? 11.129 -24.750 -49.076 1.00 86.50 817 GLY A C 1
ATOM 6145 O O . GLY A 1 817 ? 9.937 -24.470 -49.140 1.00 86.50 817 GLY A O 1
ATOM 6146 N N . ASP A 1 818 ? 11.619 -25.734 -48.316 1.00 87.75 818 ASP A N 1
ATOM 6147 C CA . ASP A 1 818 ? 10.856 -26.509 -47.326 1.00 87.75 818 ASP A CA 1
ATOM 6148 C C . ASP A 1 818 ? 11.270 -26.028 -45.931 1.00 87.75 818 ASP A C 1
ATOM 6150 O O . ASP A 1 818 ? 12.330 -26.400 -45.413 1.00 87.75 818 ASP A O 1
ATOM 6154 N N . THR A 1 819 ? 10.488 -25.102 -45.382 1.00 85.38 819 THR A N 1
ATOM 6155 C CA . THR A 1 819 ? 10.746 -24.452 -44.099 1.00 85.38 819 THR A CA 1
ATOM 6156 C C . THR A 1 819 ? 9.816 -24.997 -43.015 1.00 85.38 819 THR A C 1
ATOM 6158 O O . THR A 1 819 ? 8.695 -25.445 -43.265 1.00 85.38 819 THR A O 1
ATOM 6161 N N . GLY A 1 820 ? 10.275 -24.929 -41.762 1.00 87.00 820 GLY A N 1
ATOM 6162 C CA . GLY A 1 820 ? 9.358 -24.924 -40.620 1.00 87.00 820 GLY A CA 1
ATOM 6163 C C . GLY A 1 820 ? 8.576 -23.607 -40.547 1.00 87.00 820 GLY A C 1
ATOM 6164 O O . GLY A 1 820 ? 8.740 -22.741 -41.408 1.00 87.00 820 GLY A O 1
ATOM 6165 N N . TRP A 1 821 ? 7.749 -23.458 -39.510 1.00 94.06 821 TRP A N 1
ATOM 6166 C CA . TRP A 1 821 ? 7.154 -22.165 -39.170 1.00 94.06 821 TRP A CA 1
ATOM 6167 C C . TRP A 1 821 ? 8.229 -21.210 -38.650 1.00 94.06 821 TRP A C 1
ATOM 6169 O O . TRP A 1 821 ? 9.030 -21.590 -37.793 1.00 94.06 821 TRP A O 1
ATOM 6179 N N . LEU A 1 822 ? 8.260 -20.000 -39.198 1.00 93.31 822 LEU A N 1
ATOM 6180 C CA . LEU A 1 822 ? 9.180 -18.921 -38.840 1.00 93.31 822 LEU A CA 1
ATOM 6181 C C . LEU A 1 822 ? 8.389 -17.613 -38.733 1.00 93.31 822 LEU A C 1
ATOM 6183 O O . LEU A 1 822 ? 7.441 -17.427 -39.488 1.00 93.31 822 LEU A O 1
ATOM 6187 N N . ASN A 1 823 ? 8.793 -16.706 -37.842 1.00 92.50 823 ASN A N 1
ATOM 6188 C CA . ASN A 1 823 ? 8.138 -15.405 -37.662 1.00 92.50 823 ASN A CA 1
ATOM 6189 C C . ASN A 1 823 ? 8.886 -14.299 -38.406 1.00 92.50 823 ASN A C 1
ATOM 6191 O O . ASN A 1 823 ? 10.118 -14.307 -38.468 1.00 92.50 823 ASN A O 1
ATOM 6195 N N . TYR A 1 824 ? 8.137 -13.341 -38.943 1.00 94.12 824 TYR A N 1
ATOM 6196 C CA . TYR A 1 824 ? 8.655 -12.157 -39.609 1.00 94.12 824 TYR A CA 1
ATOM 6197 C C . TYR A 1 824 ? 7.949 -10.902 -39.094 1.00 94.12 824 TYR A C 1
ATOM 6199 O O . TYR A 1 824 ? 6.722 -10.866 -39.034 1.00 94.12 824 TYR A O 1
ATOM 6207 N N . SER A 1 825 ? 8.727 -9.875 -38.756 1.00 92.56 825 SER A N 1
ATOM 6208 C CA . SER A 1 825 ? 8.237 -8.574 -38.287 1.00 92.56 825 SER A CA 1
ATOM 6209 C C . SER A 1 825 ? 8.670 -7.475 -39.252 1.00 92.56 825 SER A C 1
ATOM 6211 O O . SER A 1 825 ? 9.765 -7.539 -39.813 1.00 92.56 825 SER A O 1
ATOM 6213 N N . PHE A 1 826 ? 7.821 -6.469 -39.445 1.00 90.38 826 PHE A N 1
ATOM 6214 C CA . PHE A 1 826 ? 8.035 -5.380 -40.396 1.00 90.38 826 PHE A CA 1
ATOM 6215 C C . PHE A 1 826 ? 7.438 -4.066 -39.871 1.00 90.38 826 PHE A C 1
ATOM 6217 O O . PHE A 1 826 ? 6.390 -4.090 -39.228 1.00 90.38 826 PHE A O 1
ATOM 6224 N N . PRO A 1 827 ? 8.067 -2.913 -40.142 1.00 87.44 827 PRO A N 1
ATOM 6225 C CA . PRO A 1 827 ? 7.539 -1.622 -39.716 1.00 87.44 827 PRO A CA 1
ATOM 6226 C C . PRO A 1 827 ? 6.371 -1.159 -40.595 1.00 87.44 827 PRO A C 1
ATOM 6228 O O . PRO A 1 827 ? 6.394 -1.339 -41.817 1.00 87.44 827 PRO A O 1
ATOM 6231 N N . LEU A 1 828 ? 5.384 -0.509 -39.978 1.00 84.25 828 LEU A N 1
ATOM 6232 C CA . LEU A 1 828 ? 4.298 0.217 -40.637 1.00 84.25 828 LEU A CA 1
ATOM 6233 C C . LEU A 1 828 ? 4.200 1.639 -40.083 1.00 84.25 828 LEU A C 1
ATOM 6235 O O . LEU A 1 828 ? 4.326 1.868 -38.883 1.00 84.25 828 LEU A O 1
ATOM 6239 N N . SER A 1 829 ? 3.983 2.603 -40.975 1.00 83.38 829 SER A N 1
ATOM 6240 C CA . SER A 1 829 ? 3.694 3.989 -40.601 1.00 83.38 829 SER A CA 1
ATOM 6241 C C . SER A 1 829 ? 2.211 4.181 -40.280 1.00 83.38 829 SER A C 1
ATOM 6243 O O . SER A 1 829 ? 1.376 3.349 -40.628 1.00 83.38 829 SER A O 1
ATOM 6245 N N . ALA A 1 830 ? 1.869 5.311 -39.657 1.00 74.31 830 ALA A N 1
ATOM 6246 C CA . ALA A 1 830 ? 0.473 5.694 -39.487 1.00 74.31 830 ALA A CA 1
ATOM 6247 C C . ALA A 1 830 ? -0.164 6.063 -40.845 1.00 74.31 830 ALA A C 1
ATOM 6249 O O . ALA A 1 830 ? 0.390 6.879 -41.586 1.00 74.31 830 ALA A O 1
ATOM 6250 N N . GLY A 1 831 ? -1.323 5.485 -41.169 1.00 72.19 831 GLY A N 1
ATOM 6251 C CA . GLY A 1 831 ? -2.028 5.706 -42.438 1.00 72.19 831 GLY A CA 1
ATOM 6252 C C . GLY A 1 831 ? -2.723 4.456 -42.985 1.00 72.19 831 GLY A C 1
ATOM 6253 O O . GLY A 1 831 ? -2.690 3.392 -42.379 1.00 72.19 831 GLY A O 1
ATOM 6254 N N . THR A 1 832 ? -3.393 4.569 -44.137 1.00 79.25 832 THR A N 1
ATOM 6255 C CA . THR A 1 832 ? -4.027 3.415 -44.801 1.00 79.25 832 THR A CA 1
ATOM 6256 C C . THR A 1 832 ? -3.021 2.655 -45.656 1.00 79.25 832 THR A C 1
ATOM 6258 O O . THR A 1 832 ? -2.491 3.208 -46.620 1.00 79.25 832 THR A O 1
ATOM 6261 N N . HIS A 1 833 ? -2.829 1.374 -45.348 1.00 83.62 833 HIS A N 1
ATOM 6262 C CA . HIS A 1 833 ? -1.874 0.490 -46.005 1.00 83.62 833 HIS A CA 1
ATOM 6263 C C . HIS A 1 833 ? -2.550 -0.767 -46.568 1.00 83.62 833 HIS A C 1
ATOM 6265 O O . HIS A 1 833 ? -3.554 -1.256 -46.047 1.00 83.62 833 HIS A O 1
ATOM 6271 N N . THR A 1 834 ? -1.997 -1.310 -47.655 1.00 90.12 834 THR A N 1
ATOM 6272 C CA . THR A 1 834 ? -2.402 -2.595 -48.246 1.00 90.12 834 THR A CA 1
ATOM 6273 C C . THR A 1 834 ? -1.288 -3.624 -48.109 1.00 90.12 834 THR A C 1
ATOM 6275 O O . THR A 1 834 ? -0.251 -3.523 -48.766 1.00 90.12 834 THR A O 1
ATOM 6278 N N . LEU A 1 835 ? -1.527 -4.647 -47.294 1.00 92.12 835 LEU A N 1
ATOM 6279 C CA . LEU A 1 835 ? -0.625 -5.775 -47.078 1.00 92.12 835 LEU A CA 1
ATOM 6280 C C . LEU A 1 835 ? -0.992 -6.903 -48.043 1.00 92.12 835 LEU A C 1
ATOM 6282 O O . LEU A 1 835 ? -2.163 -7.265 -48.156 1.00 92.12 835 LEU A O 1
ATOM 6286 N N . GLN A 1 836 ? -0.017 -7.464 -48.757 1.00 93.81 836 GLN A N 1
ATOM 6287 C CA . GLN A 1 836 ? -0.265 -8.506 -49.754 1.00 93.81 836 GLN A CA 1
ATOM 6288 C C . GLN A 1 836 ? 0.761 -9.638 -49.670 1.00 93.81 836 GLN A C 1
ATOM 6290 O O . GLN A 1 836 ? 1.970 -9.410 -49.741 1.00 93.81 836 GLN A O 1
ATOM 6295 N N . TRP A 1 837 ? 0.256 -10.874 -49.641 1.00 95.19 837 TRP A N 1
ATOM 6296 C CA . TRP A 1 837 ? 1.038 -12.107 -49.711 1.00 95.19 837 TRP A CA 1
ATOM 6297 C C . TRP A 1 837 ? 0.793 -12.796 -51.048 1.00 95.19 837 TRP A C 1
ATOM 6299 O O . TRP A 1 837 ? -0.348 -13.035 -51.450 1.00 95.19 837 TRP A O 1
ATOM 6309 N N . THR A 1 838 ? 1.868 -13.123 -51.761 1.00 93.75 838 THR A N 1
ATOM 6310 C CA . THR A 1 838 ? 1.806 -13.749 -53.084 1.00 93.75 838 THR A CA 1
ATOM 6311 C C . THR A 1 838 ? 2.680 -14.989 -53.129 1.00 93.75 838 THR A C 1
ATOM 6313 O O . THR A 1 838 ? 3.889 -14.908 -52.949 1.00 93.75 838 THR A O 1
ATOM 6316 N N . TYR A 1 839 ? 2.080 -16.136 -53.437 1.00 93.81 839 TYR A N 1
ATOM 6317 C CA . TYR A 1 839 ? 2.808 -17.366 -53.722 1.00 93.81 839 TYR A CA 1
ATOM 6318 C C . TYR A 1 839 ? 2.967 -17.543 -55.238 1.00 93.81 839 TYR A C 1
ATOM 6320 O O . TYR A 1 839 ? 1.982 -17.493 -55.983 1.00 93.81 839 TYR A O 1
ATOM 6328 N N . SER A 1 840 ? 4.204 -17.716 -55.706 1.00 90.56 840 SER A N 1
ATOM 6329 C CA . SER A 1 840 ? 4.572 -17.741 -57.127 1.00 90.56 840 SER A CA 1
ATOM 6330 C C . SER A 1 840 ? 5.377 -18.984 -57.482 1.00 90.56 840 SER A C 1
ATOM 6332 O O . SER A 1 840 ? 6.376 -19.266 -56.823 1.00 90.56 840 SER A O 1
ATOM 6334 N N . LYS A 1 841 ? 4.987 -19.664 -58.571 1.00 88.06 841 LYS A N 1
ATOM 6335 C CA . LYS A 1 841 ? 5.674 -20.865 -59.069 1.00 88.06 841 LYS A CA 1
ATOM 6336 C C . LYS A 1 841 ? 6.591 -20.630 -60.264 1.00 88.06 841 LYS A C 1
ATOM 6338 O O . LYS A 1 841 ? 6.300 -19.812 -61.144 1.00 88.06 841 LYS A O 1
ATOM 6343 N N . ASP A 1 842 ? 7.641 -21.438 -60.330 1.00 81.06 842 ASP A N 1
ATOM 6344 C CA . ASP A 1 842 ? 8.644 -21.461 -61.393 1.00 81.06 842 ASP A CA 1
ATOM 6345 C C . ASP A 1 842 ? 8.119 -22.036 -62.740 1.00 81.06 842 ASP A C 1
ATOM 6347 O O . ASP A 1 842 ? 6.930 -22.316 -62.914 1.00 81.06 842 ASP A O 1
ATOM 6351 N N . GLN A 1 843 ? 8.993 -22.164 -63.753 1.00 75.31 843 GLN A N 1
ATOM 6352 C CA . GLN A 1 843 ? 8.605 -22.603 -65.103 1.00 75.31 843 GLN A CA 1
ATOM 6353 C C . GLN A 1 843 ? 8.532 -24.126 -65.310 1.00 75.31 843 GLN A C 1
ATOM 6355 O O . GLN A 1 843 ? 7.981 -24.524 -66.348 1.00 75.31 843 GLN A O 1
ATOM 6360 N N . SER A 1 844 ? 9.066 -24.976 -64.419 1.00 67.81 844 SER A N 1
ATOM 6361 C CA . SER A 1 844 ? 8.866 -26.433 -64.491 1.00 67.81 844 SER A CA 1
ATOM 6362 C C . SER A 1 844 ? 9.528 -27.227 -63.355 1.00 67.81 844 SER A C 1
ATOM 6364 O O . SER A 1 844 ? 10.748 -27.161 -63.218 1.00 67.81 844 SER A O 1
ATOM 6366 N N . VAL A 1 845 ? 8.749 -28.198 -62.845 1.00 62.03 845 VAL A N 1
ATOM 6367 C CA . VAL A 1 845 ? 9.020 -29.264 -61.844 1.00 62.03 845 VAL A CA 1
ATOM 6368 C C . VAL A 1 845 ? 8.316 -28.957 -60.509 1.00 62.03 845 VAL A C 1
ATOM 6370 O O . VAL A 1 845 ? 7.922 -27.835 -60.245 1.00 62.03 845 VAL A O 1
ATOM 6373 N N . SER A 1 846 ? 7.944 -30.006 -59.774 1.00 61.00 846 SER A N 1
ATOM 6374 C CA . SER A 1 846 ? 7.143 -29.931 -58.547 1.00 61.00 846 SER A CA 1
ATOM 6375 C C . SER A 1 846 ? 7.750 -30.890 -57.533 1.00 61.00 846 SER A C 1
ATOM 6377 O O . SER A 1 846 ? 7.901 -32.085 -57.835 1.00 61.00 846 SER A O 1
ATOM 6379 N N . ASN A 1 847 ? 8.086 -30.390 -56.352 1.00 64.06 847 ASN A N 1
ATOM 6380 C CA . ASN A 1 847 ? 8.610 -31.166 -55.236 1.00 64.06 847 ASN A CA 1
ATOM 6381 C C . ASN A 1 847 ? 8.213 -30.465 -53.933 1.00 64.06 847 ASN A C 1
ATOM 6383 O O . ASN A 1 847 ? 8.357 -29.255 -53.815 1.00 64.06 847 ASN A O 1
ATOM 6387 N N . GLY A 1 848 ? 7.732 -31.240 -52.963 1.00 69.75 848 GLY A N 1
ATOM 6388 C CA . GLY A 1 848 ? 6.991 -30.692 -51.825 1.00 69.75 848 GLY A CA 1
ATOM 6389 C C . GLY A 1 848 ? 5.489 -30.601 -52.105 1.00 69.75 848 GLY A C 1
ATOM 6390 O O . GLY A 1 848 ? 4.962 -31.305 -52.979 1.00 69.75 848 GLY A O 1
ATOM 6391 N N . GLN A 1 849 ? 4.782 -29.792 -51.319 1.00 84.00 849 GLN A N 1
ATOM 6392 C CA . GLN A 1 849 ? 3.337 -29.560 -51.457 1.00 84.00 849 GLN A CA 1
ATOM 6393 C C . GLN A 1 849 ? 2.973 -28.390 -52.381 1.00 84.00 849 GLN A C 1
ATOM 6395 O O . GLN A 1 849 ? 1.776 -28.150 -52.588 1.00 84.00 849 GLN A O 1
ATOM 6400 N N . ASP A 1 850 ? 3.977 -27.712 -52.941 1.00 86.44 850 ASP A N 1
ATOM 6401 C CA . ASP A 1 850 ? 3.862 -26.524 -53.787 1.00 86.44 850 ASP A CA 1
ATOM 6402 C C . ASP A 1 850 ? 2.901 -25.495 -53.163 1.00 86.44 850 ASP A C 1
ATOM 6404 O O . ASP A 1 850 ? 1.876 -25.130 -53.757 1.00 86.44 850 ASP A O 1
ATOM 6408 N N . ALA A 1 851 ? 3.174 -25.107 -51.913 1.00 89.94 851 ALA A N 1
ATOM 6409 C CA . ALA A 1 851 ? 2.361 -24.140 -51.185 1.00 89.94 851 ALA A CA 1
ATOM 6410 C C . ALA A 1 851 ? 3.130 -23.367 -50.113 1.00 89.94 851 ALA A C 1
ATOM 6412 O O . ALA A 1 851 ? 4.114 -23.841 -49.545 1.00 89.94 851 ALA A O 1
ATOM 6413 N N . ALA A 1 852 ? 2.591 -22.191 -49.814 1.00 93.25 852 ALA A N 1
ATOM 6414 C CA . ALA A 1 852 ? 2.908 -21.385 -48.650 1.00 93.25 852 ALA A CA 1
ATOM 6415 C C . ALA A 1 852 ? 1.691 -21.225 -47.723 1.00 93.25 852 ALA A C 1
ATOM 6417 O O . ALA A 1 852 ? 0.543 -21.306 -48.190 1.00 93.25 852 ALA A O 1
ATOM 6418 N N . TRP A 1 853 ? 1.975 -20.975 -46.446 1.00 94.56 853 TRP A N 1
ATOM 6419 C CA . TRP A 1 853 ? 1.022 -20.655 -45.388 1.00 94.56 853 TRP A CA 1
ATOM 6420 C C . TRP A 1 853 ? 1.452 -19.401 -44.623 1.00 94.56 853 TRP A C 1
ATOM 6422 O O . TRP A 1 853 ? 2.654 -19.141 -44.508 1.00 94.56 853 TRP A O 1
ATOM 6432 N N . ILE A 1 854 ? 0.470 -18.679 -44.085 1.00 94.06 854 ILE A N 1
ATOM 6433 C CA . ILE A 1 854 ? 0.653 -17.586 -43.122 1.00 94.06 854 ILE A CA 1
ATOM 6434 C C . ILE A 1 854 ? -0.258 -17.794 -41.909 1.00 94.06 854 ILE A C 1
ATOM 6436 O O . ILE A 1 854 ? -1.330 -18.385 -42.056 1.00 94.06 854 ILE A O 1
ATOM 6440 N N . ASP A 1 855 ? 0.200 -17.352 -40.742 1.00 90.75 855 ASP A N 1
ATOM 6441 C CA . ASP A 1 855 ? -0.456 -17.533 -39.443 1.00 90.75 855 ASP A CA 1
ATOM 6442 C C . ASP A 1 855 ? 0.036 -16.486 -38.426 1.00 90.75 855 ASP A C 1
ATOM 6444 O O . ASP A 1 855 ? 1.013 -15.793 -38.705 1.00 90.75 855 ASP A O 1
ATOM 6448 N N . ASN A 1 856 ? -0.583 -16.387 -37.255 1.00 87.94 856 ASN A N 1
ATOM 6449 C CA . ASN A 1 856 ? -0.330 -15.391 -36.201 1.00 87.94 856 ASN A CA 1
ATOM 6450 C C . ASN A 1 856 ? -0.134 -13.953 -36.716 1.00 87.94 856 ASN A C 1
ATOM 6452 O O . ASN A 1 856 ? 0.901 -13.336 -36.450 1.00 87.94 856 ASN A O 1
ATOM 6456 N N . LEU A 1 857 ? -1.084 -13.438 -37.496 1.00 87.50 857 LEU A N 1
ATOM 6457 C CA . LEU A 1 857 ? -1.029 -12.065 -38.007 1.00 87.50 857 LEU A CA 1
ATOM 6458 C C . LEU A 1 857 ? -1.356 -11.034 -36.912 1.00 87.50 857 LEU A C 1
ATOM 6460 O O . LEU A 1 857 ? -2.478 -10.995 -36.419 1.00 87.50 857 LEU A O 1
ATOM 6464 N N . ASP A 1 858 ? -0.399 -10.157 -36.615 1.00 85.56 858 ASP A N 1
ATOM 6465 C CA . ASP A 1 858 ? -0.511 -9.081 -35.624 1.00 85.56 858 ASP A CA 1
ATOM 6466 C C . ASP A 1 858 ? -0.241 -7.714 -36.283 1.00 85.56 858 ASP A C 1
ATOM 6468 O O . ASP A 1 858 ? 0.803 -7.527 -36.924 1.00 85.56 858 ASP A O 1
ATOM 6472 N N . LEU A 1 859 ? -1.200 -6.781 -36.185 1.00 81.50 859 LEU A N 1
ATOM 6473 C CA . LEU A 1 859 ? -1.212 -5.495 -36.898 1.00 81.50 859 LEU A CA 1
ATOM 6474 C C . LEU A 1 859 ? -1.610 -4.322 -35.977 1.00 81.50 859 LEU A C 1
ATOM 6476 O O . LEU A 1 859 ? -2.587 -4.434 -35.237 1.00 81.50 859 LEU A O 1
ATOM 6480 N N . PRO A 1 860 ? -0.942 -3.156 -36.072 1.00 70.62 860 PRO A N 1
ATOM 6481 C CA . PRO A 1 860 ? -1.240 -2.000 -35.220 1.00 70.62 860 PRO A CA 1
ATOM 6482 C C . PRO A 1 860 ? -2.409 -1.137 -35.753 1.00 70.62 860 PRO A C 1
ATOM 6484 O O . PRO A 1 860 ? -2.203 -0.342 -36.668 1.00 70.62 860 PRO A O 1
ATOM 6487 N N . THR A 1 861 ? -3.630 -1.248 -35.202 1.00 62.41 861 THR A N 1
ATOM 6488 C CA . THR A 1 861 ? -4.855 -0.528 -35.662 1.00 62.41 861 THR A CA 1
ATOM 6489 C C . THR A 1 861 ? -5.602 0.257 -34.567 1.00 62.41 861 THR A C 1
ATOM 6491 O O . THR A 1 861 ? -5.856 -0.304 -33.506 1.00 62.41 861 THR A O 1
ATOM 6494 N N . GLY A 1 862 ? -6.047 1.497 -34.846 1.00 55.62 862 GLY A N 1
ATOM 6495 C CA . GLY A 1 862 ? -6.858 2.350 -33.939 1.00 55.62 862 GLY A CA 1
ATOM 6496 C C . GLY A 1 862 ? -8.369 2.444 -34.280 1.00 55.62 862 GLY A C 1
ATOM 6497 O O . GLY A 1 862 ? -8.788 1.989 -35.346 1.00 55.62 862 GLY A O 1
ATOM 6498 N N . LEU A 1 863 ? -9.192 3.029 -33.384 1.00 52.94 863 LEU A N 1
ATOM 6499 C CA . LEU A 1 863 ? -10.673 3.146 -33.483 1.00 52.94 863 LEU A CA 1
ATOM 6500 C C . LEU A 1 863 ? -11.149 4.284 -34.418 1.00 52.94 863 LEU A C 1
ATOM 6502 O O . LEU A 1 863 ? -10.749 5.429 -34.218 1.00 52.94 863 LEU A O 1
ATOM 6506 N N . PHE A 1 864 ? -12.069 4.017 -35.366 1.00 52.78 864 PHE A N 1
ATOM 6507 C CA . PHE A 1 864 ? -12.732 5.050 -36.199 1.00 52.78 864 PHE A CA 1
ATOM 6508 C C . PHE A 1 864 ? -14.196 4.695 -36.558 1.00 52.78 864 PHE A C 1
ATOM 6510 O O . PHE A 1 864 ? -14.544 3.520 -36.680 1.00 52.78 864 PHE A O 1
ATOM 6517 N N . MET A 1 865 ? -15.046 5.714 -36.770 1.00 54.12 865 MET A N 1
ATOM 6518 C CA . MET A 1 865 ? -16.456 5.577 -37.192 1.00 54.12 865 MET A CA 1
ATOM 6519 C C . MET A 1 865 ? -16.623 5.741 -38.712 1.00 54.12 865 MET A C 1
ATOM 6521 O O . MET A 1 865 ? -15.876 6.488 -39.346 1.00 54.12 865 MET A O 1
ATOM 6525 N N . THR A 1 866 ? -17.621 5.079 -39.303 1.00 61.28 866 THR A N 1
ATOM 6526 C CA . THR A 1 866 ? -17.974 5.219 -40.731 1.00 61.28 866 THR A CA 1
ATOM 6527 C C . THR A 1 866 ? -19.481 5.390 -40.919 1.00 61.28 866 THR A C 1
ATOM 6529 O O . THR A 1 866 ? -20.227 4.813 -40.139 1.00 61.28 866 THR A O 1
ATOM 6532 N N . ASN A 1 867 ? -19.933 6.106 -41.959 1.00 70.75 867 ASN A N 1
ATOM 6533 C CA . ASN A 1 867 ? -21.366 6.247 -42.263 1.00 70.75 867 ASN A CA 1
ATOM 6534 C C . ASN A 1 867 ? -21.776 5.248 -43.357 1.00 70.75 867 ASN A C 1
ATOM 6536 O O . ASN A 1 867 ? -21.441 5.469 -44.529 1.00 70.75 867 ASN A O 1
ATOM 6540 N N . PRO A 1 868 ? -22.428 4.118 -43.023 1.00 74.19 868 PRO A N 1
ATOM 6541 C CA . PRO A 1 868 ? -22.905 3.182 -44.031 1.00 74.19 868 PRO A CA 1
ATOM 6542 C C . PRO A 1 868 ? -24.097 3.752 -44.827 1.00 74.19 868 PRO A C 1
ATOM 6544 O O . PRO A 1 868 ? -24.584 4.842 -44.582 1.00 74.19 868 PRO A O 1
ATOM 6547 N N . GLU A 1 869 ? -24.551 3.019 -45.844 1.00 81.25 869 GLU A N 1
ATOM 6548 C CA . GLU A 1 869 ? -25.818 3.320 -46.546 1.00 81.25 869 GLU A CA 1
ATOM 6549 C C . GLU A 1 869 ? -27.027 2.664 -45.857 1.00 81.25 869 GLU A C 1
ATOM 6551 O O . GLU A 1 869 ? -28.184 2.955 -46.166 1.00 81.25 869 GLU A O 1
ATOM 6556 N N . VAL A 1 870 ? -26.752 1.690 -44.986 1.00 82.75 870 VAL A N 1
ATOM 6557 C CA . VAL A 1 870 ? -27.736 0.959 -44.191 1.00 82.75 870 VAL A CA 1
ATOM 6558 C C . VAL A 1 870 ? -27.093 0.628 -42.850 1.00 82.75 870 VAL A C 1
ATOM 6560 O O . VAL A 1 870 ? -25.991 0.067 -42.856 1.00 82.75 870 VAL A O 1
ATOM 6563 N N . THR A 1 871 ? -27.770 0.919 -41.742 1.00 80.00 871 THR A N 1
ATOM 6564 C CA . THR A 1 871 ? -27.355 0.472 -40.406 1.00 80.00 871 THR A CA 1
ATOM 6565 C C . THR A 1 871 ? -27.359 -1.053 -40.322 1.00 80.00 871 THR A C 1
ATOM 6567 O O . THR A 1 871 ? -27.984 -1.759 -41.130 1.00 80.00 871 THR A O 1
ATOM 6570 N N . ASP A 1 872 ? -26.690 -1.591 -39.308 1.00 77.81 872 ASP A N 1
ATOM 6571 C CA . ASP A 1 872 ? -26.729 -3.025 -39.013 1.00 77.81 872 ASP A CA 1
ATOM 6572 C C . ASP A 1 872 ? -28.138 -3.516 -38.625 1.00 77.81 872 ASP A C 1
ATOM 6574 O O . ASP A 1 872 ? -28.452 -4.701 -38.793 1.00 77.81 872 ASP A O 1
ATOM 6578 N N . TYR A 1 873 ? -29.014 -2.598 -38.211 1.00 77.88 873 TYR A N 1
ATOM 6579 C CA . TYR A 1 873 ? -30.415 -2.844 -37.872 1.00 77.88 873 TYR A CA 1
ATOM 6580 C C . TYR A 1 873 ? -31.372 -2.668 -39.067 1.00 77.88 873 TYR A C 1
ATOM 6582 O O . TYR A 1 873 ? -32.537 -3.077 -39.011 1.00 77.88 873 TYR A O 1
ATOM 6590 N N . GLY A 1 874 ? -30.860 -2.208 -40.215 1.00 79.31 874 GLY A N 1
ATOM 6591 C CA . GLY A 1 874 ? -31.579 -2.167 -41.488 1.00 79.31 874 GLY A CA 1
ATOM 6592 C C . GLY A 1 874 ? -32.233 -0.826 -41.823 1.00 79.31 874 GLY A C 1
ATOM 6593 O O . GLY A 1 874 ? -33.028 -0.786 -42.771 1.00 79.31 874 GLY A O 1
ATOM 6594 N N . THR A 1 875 ? -31.909 0.235 -41.086 1.00 85.44 875 THR A N 1
ATOM 6595 C CA . THR A 1 875 ? -32.333 1.612 -41.364 1.00 85.44 875 THR A CA 1
ATOM 6596 C C . THR A 1 875 ? -31.494 2.180 -42.493 1.00 85.44 875 THR A C 1
ATOM 6598 O O . THR A 1 875 ? -30.287 1.971 -42.560 1.00 85.44 875 THR A O 1
ATOM 6601 N N . HIS A 1 876 ? -32.156 2.809 -43.455 1.00 87.31 876 HIS A N 1
ATOM 6602 C CA . HIS A 1 876 ? -31.534 3.303 -44.676 1.00 87.31 876 HIS A CA 1
ATOM 6603 C C . HIS A 1 876 ? -31.282 4.799 -44.558 1.00 87.31 876 HIS A C 1
ATOM 6605 O O . HIS A 1 876 ? -32.154 5.502 -44.058 1.00 87.31 876 HIS A O 1
ATOM 6611 N N . ARG A 1 877 ? -30.139 5.252 -45.074 1.00 85.81 877 ARG A N 1
ATOM 6612 C CA . ARG A 1 877 ? -29.790 6.670 -45.097 1.00 85.81 877 ARG A CA 1
ATOM 6613 C C . ARG A 1 877 ? -30.631 7.456 -46.116 1.00 85.81 877 ARG A C 1
ATOM 6615 O O . ARG A 1 877 ? -30.868 6.934 -47.215 1.00 85.81 877 ARG A O 1
ATOM 6622 N N . ASP A 1 878 ? -31.046 8.663 -45.754 1.00 84.94 878 ASP A N 1
ATOM 6623 C CA . ASP A 1 878 ? -31.609 9.676 -46.643 1.00 84.94 878 ASP A CA 1
ATOM 6624 C C . ASP A 1 878 ? -30.502 10.571 -47.245 1.00 84.94 878 ASP A C 1
ATOM 6626 O O . ASP A 1 878 ? -29.349 10.552 -46.813 1.00 84.94 878 ASP A O 1
ATOM 6630 N N . HIS A 1 879 ? -30.801 11.225 -48.365 1.00 83.75 879 HIS A N 1
ATOM 6631 C CA . HIS A 1 879 ? -29.868 12.106 -49.082 1.00 83.75 879 HIS A CA 1
ATOM 6632 C C . HIS A 1 879 ? -30.495 13.478 -49.420 1.00 83.75 879 HIS A C 1
ATOM 6634 O O . HIS A 1 879 ? -29.913 14.238 -50.200 1.00 83.75 879 HIS A O 1
ATOM 6640 N N . ASP A 1 880 ? -31.706 13.749 -48.928 1.00 84.75 880 ASP A N 1
ATOM 6641 C CA . ASP A 1 880 ? -32.504 14.977 -49.113 1.00 84.75 880 ASP A CA 1
ATOM 6642 C C . ASP A 1 880 ? -33.328 15.188 -47.829 1.00 84.75 880 ASP A C 1
ATOM 6644 O O . ASP A 1 880 ? -34.558 15.102 -47.853 1.00 84.75 880 ASP A O 1
ATOM 6648 N N . ASP A 1 881 ? -32.625 15.394 -46.713 1.00 85.06 881 ASP A N 1
ATOM 6649 C CA . ASP A 1 881 ? -33.105 15.195 -45.335 1.00 85.06 881 ASP A CA 1
ATOM 6650 C C . ASP A 1 881 ? -34.287 16.111 -44.941 1.00 85.06 881 ASP A C 1
ATOM 6652 O O . ASP A 1 881 ? -35.070 15.799 -44.041 1.00 85.06 881 ASP A O 1
ATOM 6656 N N . ASP A 1 882 ? -34.473 17.254 -45.610 1.00 82.38 882 ASP A N 1
ATOM 6657 C CA . ASP A 1 882 ? -35.619 18.157 -45.409 1.00 82.38 882 ASP A CA 1
ATOM 6658 C C . ASP A 1 882 ? -36.683 18.113 -46.525 1.00 82.38 882 ASP A C 1
ATOM 6660 O O . ASP A 1 882 ? -37.735 18.781 -46.445 1.00 82.38 882 ASP A O 1
ATOM 6664 N N . GLY A 1 883 ? -36.436 17.309 -47.561 1.00 82.25 883 GLY A N 1
ATOM 6665 C CA . GLY A 1 883 ? -37.331 17.041 -48.679 1.00 82.25 883 GLY A CA 1
ATOM 6666 C C . GLY A 1 883 ? -37.669 18.261 -49.544 1.00 82.25 883 GLY A C 1
ATOM 6667 O O . GLY A 1 883 ? -38.733 18.286 -50.202 1.00 82.25 883 GLY A O 1
ATOM 6668 N N . ASP A 1 884 ? -36.834 19.301 -49.553 1.00 81.94 884 ASP A N 1
ATOM 6669 C CA . ASP A 1 884 ? -37.030 20.500 -50.370 1.00 81.94 884 ASP A CA 1
ATOM 6670 C C . ASP A 1 884 ? -36.676 20.277 -51.860 1.00 81.94 884 ASP A C 1
ATOM 6672 O O . ASP A 1 884 ? -37.190 20.977 -52.761 1.00 81.94 884 ASP A O 1
ATOM 6676 N N . GLY A 1 885 ? -35.936 19.197 -52.138 1.00 79.31 885 GLY A N 1
ATOM 6677 C CA . GLY A 1 885 ? -35.562 18.723 -53.463 1.00 79.31 885 GLY A CA 1
ATOM 6678 C C . GLY A 1 885 ? -34.150 19.109 -53.906 1.00 79.31 885 GLY A C 1
ATOM 6679 O O . GLY A 1 885 ? -33.876 19.031 -55.122 1.00 79.31 885 GLY A O 1
ATOM 6680 N N . VAL A 1 886 ? -33.293 19.536 -52.982 1.00 78.94 886 VAL A N 1
ATOM 6681 C CA . VAL A 1 886 ? -31.850 19.714 -53.148 1.00 78.94 886 VAL A CA 1
ATOM 6682 C C . VAL A 1 886 ? -31.126 18.690 -52.265 1.00 78.94 886 VAL A C 1
ATOM 6684 O O . VAL A 1 886 ? -31.278 18.673 -51.065 1.00 78.94 886 VAL A O 1
ATOM 6687 N N . ASP A 1 887 ? -30.320 17.837 -52.900 1.00 80.56 887 ASP A N 1
ATOM 6688 C CA . ASP A 1 887 ? -29.521 16.790 -52.235 1.00 80.56 887 ASP A CA 1
ATOM 6689 C C . ASP A 1 887 ? -28.575 17.411 -51.186 1.00 80.56 887 ASP A C 1
ATOM 6691 O O . ASP A 1 887 ? -27.895 18.387 -51.531 1.00 80.56 887 ASP A O 1
ATOM 6695 N N . ASP A 1 888 ? -28.449 16.825 -49.991 1.00 79.06 888 ASP A N 1
ATOM 6696 C CA . ASP A 1 888 ? -27.774 17.439 -48.823 1.00 79.06 888 ASP A CA 1
ATOM 6697 C C . ASP A 1 888 ? -26.352 17.915 -49.128 1.00 79.06 888 ASP A C 1
ATOM 6699 O O . ASP A 1 888 ? -25.904 18.978 -48.711 1.00 79.06 888 ASP A O 1
ATOM 6703 N N . LEU A 1 889 ? -25.618 17.160 -49.951 1.00 77.88 889 LEU A N 1
ATOM 6704 C CA . LEU A 1 889 ? -24.248 17.500 -50.358 1.00 77.88 889 LEU A CA 1
ATOM 6705 C C . LEU A 1 889 ? -24.150 18.783 -51.202 1.00 77.88 889 LEU A C 1
ATOM 6707 O O . LEU A 1 889 ? -23.049 19.236 -51.534 1.00 77.88 889 LEU A O 1
ATOM 6711 N N . SER A 1 890 ? -25.281 19.303 -51.660 1.00 75.31 890 SER A N 1
ATOM 6712 C CA . SER A 1 890 ? -25.411 20.512 -52.468 1.00 75.31 890 SER A CA 1
ATOM 6713 C C . SER A 1 890 ? -26.302 21.571 -51.818 1.00 75.31 890 SER A C 1
ATOM 6715 O O . SER A 1 890 ? -26.507 22.605 -52.463 1.00 75.31 890 SER A O 1
ATOM 6717 N N . ASP A 1 891 ? -26.790 21.327 -50.601 1.00 78.94 891 ASP A N 1
ATOM 6718 C CA . ASP A 1 891 ? -27.567 22.270 -49.810 1.00 78.94 891 ASP A CA 1
ATOM 6719 C C . ASP A 1 891 ? -26.711 22.858 -48.679 1.00 78.94 891 ASP A C 1
ATOM 6721 O O . ASP A 1 891 ? -25.951 22.148 -48.023 1.00 78.94 891 ASP A O 1
ATOM 6725 N N . ALA A 1 892 ? -26.778 24.177 -48.490 1.00 79.94 892 ALA A N 1
ATOM 6726 C CA . ALA A 1 892 ? -26.097 24.831 -47.373 1.00 79.94 892 ALA A CA 1
ATOM 6727 C C . ALA A 1 892 ? -26.840 24.600 -46.045 1.00 79.94 892 ALA A C 1
ATOM 6729 O O . ALA A 1 892 ? -26.213 24.621 -44.988 1.00 79.94 892 ALA A O 1
ATOM 6730 N N . PHE A 1 893 ? -28.145 24.318 -46.109 1.00 83.00 893 PHE A N 1
ATOM 6731 C CA . PHE A 1 893 ? -28.998 23.996 -44.970 1.00 83.00 893 PHE A CA 1
ATOM 6732 C C . PHE A 1 893 ? -29.821 22.730 -45.233 1.00 83.00 893 PHE A C 1
ATOM 6734 O O . PHE A 1 893 ? -31.039 22.821 -45.329 1.00 83.00 893 PHE A O 1
ATOM 6741 N N . PRO A 1 894 ? -29.187 21.541 -45.261 1.00 77.62 894 PRO A N 1
ATOM 6742 C CA . PRO A 1 894 ? -29.842 20.273 -45.619 1.00 77.62 894 PRO A CA 1
ATOM 6743 C C . PRO A 1 894 ? -31.047 19.854 -44.757 1.00 77.62 894 PRO A C 1
ATOM 6745 O O . PRO A 1 894 ? -31.744 18.906 -45.086 1.00 77.62 894 PRO A O 1
ATOM 6748 N N .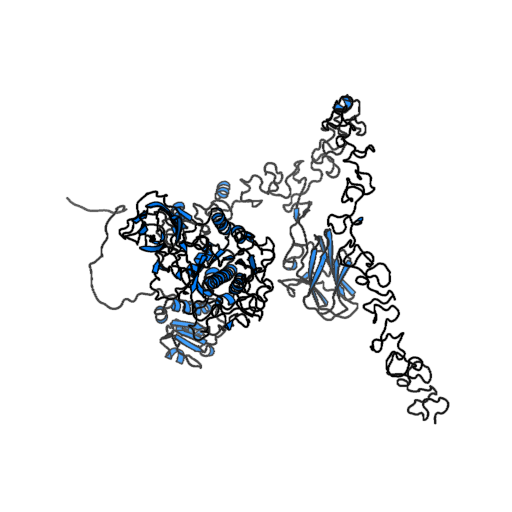 LEU A 1 895 ? -31.274 20.535 -43.627 1.00 76.06 895 LEU A N 1
ATOM 6749 C CA . LEU A 1 895 ? -32.318 20.222 -42.645 1.00 76.06 895 LEU A CA 1
ATOM 6750 C C . LEU A 1 895 ? -33.401 21.323 -42.537 1.00 76.06 895 LEU A C 1
ATOM 6752 O O . LEU A 1 895 ? -34.290 21.234 -41.681 1.00 76.06 895 LEU A O 1
ATOM 6756 N N . ASP A 1 896 ? -33.342 22.389 -43.347 1.00 79.12 896 ASP A N 1
ATOM 6757 C CA . ASP A 1 896 ? -34.334 23.477 -43.371 1.00 79.12 896 ASP A CA 1
ATOM 6758 C C . ASP A 1 896 ? -34.800 23.798 -44.794 1.00 79.12 896 ASP A C 1
ATOM 6760 O O . ASP A 1 896 ? -34.373 24.778 -45.403 1.00 79.12 896 ASP A O 1
ATOM 6764 N N . GLY A 1 897 ? -35.843 23.095 -45.245 1.00 78.62 897 GLY A N 1
ATOM 6765 C CA . GLY A 1 897 ? -36.377 23.242 -46.605 1.00 78.62 897 GLY A CA 1
ATOM 6766 C C . GLY A 1 897 ? -37.062 24.582 -46.919 1.00 78.62 897 GLY A C 1
ATOM 6767 O O . GLY A 1 897 ? -37.879 24.697 -47.847 1.00 78.62 897 GLY A O 1
ATOM 6768 N N . SER A 1 898 ? -36.847 25.609 -46.093 1.00 77.62 898 SER A N 1
ATOM 6769 C CA . SER A 1 898 ? -37.190 26.999 -46.369 1.00 77.62 898 SER A CA 1
ATOM 6770 C C . SER A 1 898 ? -36.004 27.871 -46.788 1.00 77.62 898 SER A C 1
ATOM 6772 O O . SER A 1 898 ? -36.253 28.978 -47.287 1.00 77.62 898 SER A O 1
ATOM 6774 N N . GLU A 1 899 ? -34.774 27.377 -46.655 1.00 75.94 899 GLU A N 1
ATOM 6775 C CA . GLU A 1 899 ? -33.533 28.082 -46.950 1.00 75.94 899 GLU A CA 1
ATOM 6776 C C . GLU A 1 899 ? -32.513 27.143 -47.594 1.00 75.94 899 GLU A C 1
ATOM 6778 O O . GLU A 1 899 ? -32.424 25.989 -47.233 1.00 75.94 899 GLU A O 1
ATOM 6783 N N . THR A 1 900 ? -31.759 27.640 -48.571 1.00 78.31 900 THR A N 1
ATOM 6784 C CA . THR A 1 900 ? -30.784 26.811 -49.320 1.00 78.31 900 THR A CA 1
ATOM 6785 C C . THR A 1 900 ? -29.477 27.563 -49.577 1.00 78.31 900 THR A C 1
ATOM 6787 O O . THR A 1 900 ? -28.598 27.101 -50.309 1.00 78.31 900 THR A O 1
ATOM 6790 N N . THR A 1 901 ? -29.373 28.798 -49.068 1.00 74.69 901 THR A N 1
ATOM 6791 C CA . THR A 1 901 ? -28.293 29.735 -49.375 1.00 74.69 901 THR A CA 1
ATOM 6792 C C . THR A 1 901 ? -27.768 30.424 -48.127 1.00 74.69 901 THR A C 1
ATOM 6794 O O . THR A 1 901 ? -28.545 30.932 -47.326 1.00 74.69 901 THR A O 1
ATOM 6797 N N . ASP A 1 902 ? -26.442 30.430 -48.032 1.00 75.62 902 ASP A N 1
ATOM 6798 C CA . ASP A 1 902 ? -25.625 30.985 -46.958 1.00 75.62 902 ASP A CA 1
ATOM 6799 C C . ASP A 1 902 ? -24.500 31.795 -47.619 1.00 75.62 902 ASP A C 1
ATOM 6801 O O . ASP A 1 902 ? -23.583 31.223 -48.231 1.00 75.62 902 ASP A O 1
ATOM 6805 N N . PHE A 1 903 ? -24.655 33.114 -47.696 1.00 80.00 903 PHE A N 1
ATOM 6806 C CA . PHE A 1 903 ? -23.826 33.930 -48.576 1.00 80.00 903 PHE A CA 1
ATOM 6807 C C . PHE A 1 903 ? -22.388 34.074 -48.079 1.00 80.00 903 PHE A C 1
ATOM 6809 O O . PHE A 1 903 ? -21.462 34.070 -48.905 1.00 80.00 903 PHE A O 1
ATOM 6816 N N . ASP A 1 904 ? -22.195 34.173 -46.772 1.00 72.69 904 ASP A N 1
ATOM 6817 C CA . ASP A 1 904 ? -20.889 34.209 -46.122 1.00 72.69 904 ASP A CA 1
ATOM 6818 C C . ASP A 1 904 ? -20.443 32.827 -45.606 1.00 72.69 904 ASP A C 1
ATOM 6820 O O . ASP A 1 904 ? -19.253 32.633 -45.338 1.00 72.69 904 ASP A O 1
ATOM 6824 N N . SER A 1 905 ? -21.339 31.834 -45.664 1.00 75.88 905 SER A N 1
ATOM 6825 C CA . SER A 1 905 ? -21.085 30.434 -45.311 1.00 75.88 905 SER A CA 1
ATOM 6826 C C . SER A 1 905 ? -20.843 30.230 -43.812 1.00 75.88 905 SER A C 1
ATOM 6828 O O . SER A 1 905 ? -20.050 29.355 -43.441 1.00 75.88 905 SER A O 1
ATOM 6830 N N . ASP A 1 906 ? -21.469 31.049 -42.961 1.00 76.06 906 ASP A N 1
ATOM 6831 C CA . ASP A 1 906 ? -21.312 31.014 -41.502 1.00 76.06 906 ASP A CA 1
ATOM 6832 C C . ASP A 1 906 ? -22.228 29.993 -40.796 1.00 76.06 906 ASP A C 1
ATOM 6834 O O . ASP A 1 906 ? -22.055 29.699 -39.607 1.00 76.06 906 ASP A O 1
ATOM 6838 N N . GLY A 1 907 ? -23.148 29.379 -41.540 1.00 70.50 907 GLY A N 1
ATOM 6839 C CA . GLY A 1 907 ? -24.107 28.402 -41.049 1.00 70.50 907 GLY A CA 1
ATOM 6840 C C . GLY A 1 907 ? -25.409 29.012 -40.525 1.00 70.50 907 GLY A C 1
ATOM 6841 O O . GLY A 1 907 ? -26.171 28.307 -39.854 1.00 70.50 907 GLY A O 1
ATOM 6842 N N . ILE A 1 908 ? -25.704 30.280 -40.816 1.00 76.25 908 ILE A N 1
ATOM 6843 C CA . ILE A 1 908 ? -26.994 30.933 -40.585 1.00 76.25 908 ILE A CA 1
ATOM 6844 C C . ILE A 1 908 ? -27.525 31.434 -41.928 1.00 76.25 908 ILE A C 1
ATOM 6846 O O . ILE A 1 908 ? -26.926 32.254 -42.599 1.00 76.25 908 ILE A O 1
ATOM 6850 N N . GLY A 1 909 ? -28.698 30.960 -42.345 1.00 78.38 909 GLY A N 1
ATOM 6851 C CA . GLY A 1 909 ? -29.204 31.345 -43.660 1.00 78.38 909 GLY A CA 1
ATOM 6852 C C . GLY A 1 909 ? -29.538 32.835 -43.768 1.00 78.38 909 GLY A C 1
ATOM 6853 O O . GLY A 1 909 ? -30.118 33.405 -42.837 1.00 78.38 909 GLY A O 1
ATOM 6854 N N . ASP A 1 910 ? -29.297 33.428 -44.945 1.00 77.56 910 ASP A N 1
ATOM 6855 C CA . ASP A 1 910 ? -29.456 34.865 -45.268 1.00 77.56 910 ASP A CA 1
ATOM 6856 C C . ASP A 1 910 ? -30.818 35.476 -44.848 1.00 77.56 910 ASP A C 1
ATOM 6858 O O . ASP A 1 910 ? -31.040 36.686 -44.846 1.00 77.56 910 ASP A O 1
ATOM 6862 N N . ASN A 1 911 ? -31.839 34.653 -44.593 1.00 74.38 911 ASN A N 1
ATOM 6863 C CA . ASN A 1 911 ? -33.159 35.121 -44.176 1.00 74.38 911 ASN A CA 1
ATOM 6864 C C . ASN A 1 911 ? -33.278 35.411 -42.661 1.00 74.38 911 ASN A C 1
ATOM 6866 O O . ASN A 1 911 ? -34.244 36.076 -42.243 1.00 74.38 911 ASN A O 1
ATOM 6870 N N . ALA A 1 912 ? -32.338 34.895 -41.869 1.00 74.56 912 ALA A N 1
ATOM 6871 C CA . ALA A 1 912 ? -32.284 34.935 -40.412 1.00 74.56 912 ALA A CA 1
ATOM 6872 C C . ALA A 1 912 ? -31.018 35.621 -39.884 1.00 74.56 912 ALA A C 1
ATOM 6874 O O . ALA A 1 912 ? -31.038 36.071 -38.730 1.00 74.56 912 ALA A O 1
ATOM 6875 N N . ASP A 1 913 ? -29.987 35.721 -40.716 1.00 76.50 913 ASP A N 1
ATOM 6876 C CA . ASP A 1 913 ? -28.752 36.424 -40.418 1.00 76.50 913 ASP A CA 1
ATOM 6877 C C . ASP A 1 913 ? -28.959 37.958 -40.323 1.00 76.50 913 ASP A C 1
ATOM 6879 O O . ASP A 1 913 ? -29.964 38.525 -40.770 1.00 76.50 913 ASP A O 1
ATOM 6883 N N . LEU A 1 914 ? -28.107 38.612 -39.532 1.00 79.81 914 LEU A N 1
ATOM 6884 C CA . LEU A 1 914 ? -28.078 40.053 -39.273 1.00 79.81 914 LEU A CA 1
ATOM 6885 C C . LEU A 1 914 ? -26.799 40.720 -39.802 1.00 79.81 914 LEU A C 1
ATOM 6887 O O . LEU A 1 914 ? -26.641 41.926 -39.558 1.00 79.81 914 LEU A O 1
ATOM 6891 N N . ASP A 1 915 ? -25.903 39.943 -40.404 1.00 78.56 915 ASP A N 1
ATOM 6892 C CA . ASP A 1 915 ? -24.628 40.334 -41.006 1.00 78.56 915 ASP A CA 1
ATOM 6893 C C . ASP A 1 915 ? -24.394 39.481 -42.262 1.00 78.56 915 ASP A C 1
ATOM 6895 O O . ASP A 1 915 ? -23.458 38.699 -42.338 1.00 78.56 915 ASP A O 1
ATOM 6899 N N . ASP A 1 916 ? -25.289 39.638 -43.240 1.00 83.06 916 ASP A N 1
ATOM 6900 C CA . ASP A 1 916 ? -25.491 38.712 -44.369 1.00 83.06 916 ASP A CA 1
ATOM 6901 C C . ASP A 1 916 ? -24.255 38.525 -45.297 1.00 83.06 916 ASP A C 1
ATOM 6903 O O . ASP A 1 916 ? -24.319 37.812 -46.305 1.00 83.06 916 ASP A O 1
ATOM 6907 N N . ASP A 1 917 ? -23.149 39.239 -45.078 1.00 79.31 917 ASP A N 1
ATOM 6908 C CA . ASP A 1 917 ? -21.889 39.052 -45.808 1.00 79.31 917 ASP A CA 1
ATOM 6909 C C . ASP A 1 917 ? -20.687 38.683 -44.929 1.00 79.31 917 ASP A C 1
ATOM 6911 O O . ASP A 1 917 ? -19.585 38.484 -45.469 1.00 79.31 917 ASP A O 1
ATOM 6915 N N . GLY A 1 918 ? -20.919 38.542 -43.624 1.00 75.56 918 GLY A N 1
ATOM 6916 C CA . GLY A 1 918 ? -19.970 38.028 -42.652 1.00 75.56 918 GLY A CA 1
ATOM 6917 C C . GLY A 1 918 ? -18.764 38.916 -42.433 1.00 75.56 918 GLY A C 1
ATOM 6918 O O . GLY A 1 918 ? -17.700 38.419 -42.044 1.00 75.56 918 GLY A O 1
ATOM 6919 N N . ASP A 1 919 ? -18.853 40.214 -42.733 1.00 79.94 919 ASP A N 1
ATOM 6920 C CA . ASP A 1 919 ? -17.724 41.113 -42.515 1.00 79.94 919 ASP A CA 1
ATOM 6921 C C . ASP A 1 919 ? -17.558 41.535 -41.055 1.00 79.94 919 ASP A C 1
ATOM 6923 O O . ASP A 1 919 ? -16.511 42.060 -40.674 1.00 79.94 919 ASP A O 1
ATOM 6927 N N . GLY A 1 920 ? -18.506 41.175 -40.193 1.00 74.75 920 GLY A N 1
ATOM 6928 C CA . GLY A 1 920 ? -18.451 41.415 -38.758 1.00 74.75 920 GLY A CA 1
ATOM 6929 C C . GLY A 1 920 ? -19.131 42.720 -38.361 1.00 74.75 920 GLY A C 1
ATOM 6930 O O . GLY A 1 920 ? -19.117 43.084 -37.178 1.00 74.75 920 GLY A O 1
ATOM 6931 N N . TRP A 1 921 ? -19.733 43.439 -39.311 1.00 78.06 921 TRP A N 1
ATOM 6932 C CA . TRP A 1 921 ? -20.590 44.572 -39.022 1.00 78.06 921 TRP A CA 1
ATOM 6933 C C . TRP A 1 921 ? -22.042 44.248 -39.309 1.00 78.06 921 TRP A C 1
ATOM 6935 O O . TRP A 1 921 ? -22.489 44.281 -40.442 1.00 78.06 921 TRP A O 1
ATOM 6945 N N . PHE A 1 922 ? -22.838 44.169 -38.240 1.00 82.62 922 PHE A N 1
ATOM 6946 C CA . PHE A 1 922 ? -24.285 44.025 -38.382 1.00 82.62 922 PHE A CA 1
ATOM 6947 C C . PHE A 1 922 ? -24.870 45.020 -39.393 1.00 82.62 922 PHE A C 1
ATOM 6949 O O . PHE A 1 922 ? -24.631 46.234 -39.274 1.00 82.62 922 PHE A O 1
ATOM 6956 N N . ASP A 1 923 ? -25.781 44.554 -40.251 1.00 80.38 923 ASP A N 1
ATOM 6957 C CA . ASP A 1 923 ? -26.348 45.316 -41.371 1.00 80.38 923 ASP A CA 1
ATOM 6958 C C . ASP A 1 923 ? -26.859 46.706 -40.950 1.00 80.38 923 ASP A C 1
ATOM 6960 O O . ASP A 1 923 ? -26.876 47.710 -41.682 1.00 80.38 923 ASP A O 1
ATOM 6964 N N . ILE A 1 924 ? -27.371 46.771 -39.715 1.00 80.69 924 ILE A N 1
ATOM 6965 C CA . ILE A 1 924 ? -27.943 47.967 -39.104 1.00 80.69 924 ILE A CA 1
ATOM 6966 C C . ILE A 1 924 ? -26.888 49.003 -38.676 1.00 80.69 924 ILE A C 1
ATOM 6968 O O . ILE A 1 924 ? -27.209 50.202 -38.661 1.00 80.69 924 ILE A O 1
ATOM 6972 N N . MET A 1 925 ? -25.680 48.577 -38.299 1.00 79.44 925 MET A N 1
ATOM 6973 C CA . MET A 1 925 ? -24.543 49.429 -37.931 1.00 79.44 925 MET A CA 1
ATOM 6974 C C . MET A 1 925 ? -23.825 49.950 -39.164 1.00 79.44 925 MET A C 1
ATOM 6976 O O . MET A 1 925 ? -23.619 51.164 -39.262 1.00 79.44 925 MET A O 1
ATOM 6980 N N . GLU A 1 926 ? -23.593 49.110 -40.164 1.00 78.06 926 GLU A N 1
ATOM 6981 C CA . GLU A 1 926 ? -23.078 49.557 -41.455 1.00 78.06 926 GLU A CA 1
ATOM 6982 C C . GLU A 1 926 ? -23.989 50.603 -42.082 1.00 78.06 926 GLU A C 1
ATOM 6984 O O . GLU A 1 926 ? -23.549 51.688 -42.470 1.00 78.06 926 GLU A O 1
ATOM 6989 N N . THR A 1 927 ? -25.302 50.366 -42.061 1.00 80.50 927 THR A N 1
ATOM 6990 C CA . THR A 1 927 ? -26.284 51.340 -42.545 1.00 80.50 927 THR A CA 1
ATOM 6991 C C . THR A 1 927 ? -26.204 52.681 -41.783 1.00 80.50 927 THR A C 1
ATOM 6993 O O . THR A 1 927 ? -26.511 53.739 -42.352 1.00 80.50 927 THR A O 1
ATOM 6996 N N . GLN A 1 928 ? -25.804 52.688 -40.503 1.00 80.00 928 GLN A N 1
ATOM 6997 C CA . GLN A 1 928 ? -25.640 53.904 -39.686 1.00 80.00 928 GLN A CA 1
ATOM 6998 C C . GLN A 1 928 ? -24.305 54.622 -39.920 1.00 80.00 928 GLN A C 1
ATOM 7000 O O . GLN A 1 928 ? -24.296 55.859 -39.974 1.00 80.00 928 GLN A O 1
ATOM 7005 N N . CYS A 1 929 ? -23.220 53.873 -40.108 1.00 75.19 929 CYS A N 1
ATOM 7006 C CA . CYS A 1 929 ? -21.884 54.364 -40.450 1.00 75.19 929 CYS A CA 1
ATOM 7007 C C . CYS A 1 929 ? -21.764 54.755 -41.940 1.00 75.19 929 CYS A C 1
ATOM 7009 O O . CYS A 1 929 ? -20.920 55.576 -42.303 1.00 75.19 929 CYS A O 1
ATOM 7011 N N . GLY A 1 930 ? -22.687 54.278 -42.788 1.00 78.44 930 GLY A N 1
ATOM 7012 C CA . GLY A 1 930 ? -22.874 54.672 -44.189 1.00 78.44 930 GLY A CA 1
ATOM 7013 C C . GLY A 1 930 ? -22.402 53.665 -45.250 1.00 78.44 930 GLY A C 1
ATOM 7014 O O . GLY A 1 930 ? -22.077 54.115 -46.354 1.00 78.44 930 GLY A O 1
ATOM 7015 N N . PHE A 1 931 ? -22.388 52.372 -44.928 1.00 84.31 931 PHE A N 1
ATOM 7016 C CA . PHE A 1 931 ? -21.812 51.243 -45.674 1.00 84.31 931 PHE A CA 1
ATOM 7017 C C . PHE A 1 931 ? -22.885 50.204 -46.152 1.00 84.31 931 PHE A C 1
ATOM 7019 O O . PHE A 1 931 ? -24.072 50.540 -46.057 1.00 84.31 931 PHE A O 1
ATOM 7026 N N . ASP A 1 932 ? -22.518 49.083 -46.812 1.00 81.50 932 ASP A N 1
ATOM 7027 C CA . ASP A 1 932 ? -23.393 48.211 -47.652 1.00 81.50 932 ASP A CA 1
ATOM 7028 C C . ASP A 1 932 ? -23.353 46.716 -47.233 1.00 81.50 932 ASP A C 1
ATOM 7030 O O . ASP A 1 932 ? -22.350 46.081 -47.546 1.00 81.50 932 ASP A O 1
ATOM 7034 N N . PRO A 1 933 ? -24.462 46.147 -46.713 1.00 78.75 933 PRO A N 1
ATOM 7035 C CA . PRO A 1 933 ? -24.494 44.911 -45.904 1.00 78.75 933 PRO A CA 1
ATOM 7036 C C . PRO A 1 933 ? -24.614 43.587 -46.673 1.00 78.75 933 PRO A C 1
ATOM 7038 O O . PRO A 1 933 ? -25.214 42.631 -46.216 1.00 78.75 933 PRO A O 1
ATOM 7041 N N . LEU A 1 934 ? -24.219 43.571 -47.943 1.00 80.75 934 LEU A N 1
ATOM 7042 C CA . LEU A 1 934 ? -24.177 42.341 -48.763 1.00 80.75 934 LEU A CA 1
ATOM 7043 C C . LEU A 1 934 ? -22.873 42.282 -49.570 1.00 80.75 934 LEU A C 1
ATOM 7045 O O . LEU A 1 934 ? -22.773 41.675 -50.645 1.00 80.75 934 LEU A O 1
ATOM 7049 N N . ASN A 1 935 ? -21.909 43.084 -49.153 1.00 81.50 935 ASN A N 1
ATOM 7050 C CA . ASN A 1 935 ? -20.596 43.198 -49.717 1.00 81.50 935 ASN A CA 1
ATOM 7051 C C . ASN A 1 935 ? -19.583 43.476 -48.605 1.00 81.50 935 ASN A C 1
ATOM 7053 O O . ASN A 1 935 ? -19.236 44.638 -48.364 1.00 81.50 935 ASN A O 1
ATOM 7057 N N . SER A 1 936 ? -18.962 42.386 -48.170 1.00 75.44 936 SER A N 1
ATOM 7058 C CA . SER A 1 936 ? -17.979 42.273 -47.091 1.00 75.44 936 SER A CA 1
ATOM 7059 C C . SER A 1 936 ? -16.674 43.061 -47.235 1.00 75.44 936 SER A C 1
ATOM 7061 O O . SER A 1 936 ? -15.663 42.842 -46.575 1.00 75.44 936 SER A O 1
ATOM 7063 N N . THR A 1 937 ? -16.625 43.972 -48.202 1.00 78.75 937 THR A N 1
ATOM 7064 C CA . THR A 1 937 ? -15.502 44.879 -48.448 1.00 78.75 937 THR A CA 1
ATOM 7065 C C . THR A 1 937 ? -15.853 46.328 -48.122 1.00 78.75 937 THR A C 1
ATOM 7067 O O . THR A 1 937 ? -15.115 47.252 -48.490 1.00 78.75 937 THR A O 1
ATOM 7070 N N . SER A 1 938 ? -17.000 46.555 -47.487 1.00 80.31 938 SER A N 1
ATOM 7071 C CA . SER A 1 938 ? -17.570 47.862 -47.215 1.00 80.31 938 SER A CA 1
ATOM 7072 C C . SER A 1 938 ? -17.644 48.114 -45.705 1.00 80.31 938 SER A C 1
ATOM 7074 O O . SER A 1 938 ? -18.713 48.385 -45.206 1.00 80.31 938 SER A O 1
ATOM 7076 N N . MET A 1 939 ? -16.516 48.172 -44.993 1.00 73.06 939 MET A N 1
ATOM 7077 C CA . MET A 1 939 ? -16.527 48.227 -43.519 1.00 73.06 939 MET A CA 1
ATOM 7078 C C . MET A 1 939 ? -16.167 49.607 -42.920 1.00 73.06 939 MET A C 1
ATOM 7080 O O . MET A 1 939 ? -15.290 50.307 -43.456 1.00 73.06 939 MET A O 1
ATOM 7084 N N . PRO A 1 940 ? -16.794 50.023 -41.800 1.00 79.56 940 PRO A N 1
ATOM 7085 C CA . PRO A 1 940 ? -16.292 51.084 -40.916 1.00 79.56 940 PRO A CA 1
ATOM 7086 C C . PRO A 1 940 ? -14.953 50.708 -40.239 1.00 79.56 940 PRO A C 1
ATOM 7088 O O . PRO A 1 940 ? -14.618 49.536 -40.150 1.00 79.56 940 PRO A O 1
ATOM 7091 N N . SER A 1 941 ? -14.177 51.698 -39.771 1.00 79.00 941 SER A N 1
ATOM 7092 C CA . SER A 1 941 ? -12.956 51.460 -38.975 1.00 79.00 941 SER A CA 1
ATOM 7093 C C . SER A 1 941 ? -13.267 51.507 -37.476 1.00 79.00 941 SER A C 1
ATOM 7095 O O . SER A 1 941 ? -14.013 52.402 -37.073 1.00 79.00 941 SER A O 1
ATOM 7097 N N . ASP A 1 942 ? -12.749 50.539 -36.721 1.00 76.56 942 ASP A N 1
ATOM 7098 C CA . ASP A 1 942 ? -12.954 50.293 -35.282 1.00 76.56 942 ASP A CA 1
ATOM 7099 C C . ASP A 1 942 ? -11.662 49.660 -34.732 1.00 76.56 942 ASP A C 1
ATOM 7101 O O . ASP A 1 942 ? -11.345 48.516 -35.063 1.00 76.56 942 ASP A O 1
ATOM 7105 N N . ASN A 1 943 ? -10.841 50.463 -34.059 1.00 78.69 943 ASN A N 1
ATOM 7106 C CA . ASN A 1 943 ? -9.440 50.174 -33.774 1.00 78.69 943 ASN A CA 1
ATOM 7107 C C . ASN A 1 943 ? -9.251 49.365 -32.480 1.00 78.69 943 ASN A C 1
ATOM 7109 O O . ASN A 1 943 ? -8.306 48.579 -32.421 1.00 78.69 943 ASN A O 1
ATOM 7113 N N . ASP A 1 944 ? -10.166 49.461 -31.511 1.00 70.88 944 ASP A N 1
ATOM 7114 C CA . ASP A 1 944 ? -10.182 48.612 -30.313 1.00 70.88 944 ASP A CA 1
ATOM 7115 C C . ASP A 1 944 ? -11.217 47.480 -30.396 1.00 70.88 944 ASP A C 1
ATOM 7117 O O . ASP A 1 944 ? -11.232 46.576 -29.554 1.00 70.88 944 ASP A O 1
ATOM 7121 N N . GLY A 1 945 ? -12.049 47.480 -31.441 1.00 71.81 945 GLY A N 1
ATOM 7122 C CA . GLY A 1 945 ? -12.979 46.400 -31.743 1.00 71.81 945 GLY A CA 1
ATOM 7123 C C . GLY A 1 945 ? -14.153 46.336 -30.772 1.00 71.81 945 GLY A C 1
ATOM 7124 O O . GLY A 1 945 ? -14.745 45.265 -30.595 1.00 71.81 945 GLY A O 1
ATOM 7125 N N . ASP A 1 946 ? -14.493 47.446 -30.110 1.00 76.31 946 ASP A N 1
ATOM 7126 C CA . ASP A 1 946 ? -15.588 47.489 -29.137 1.00 76.31 946 ASP A CA 1
ATOM 7127 C C . ASP A 1 946 ? -16.986 47.570 -29.794 1.00 76.31 946 ASP A C 1
ATOM 7129 O O . ASP A 1 946 ? -18.027 47.480 -29.120 1.00 76.31 946 ASP A O 1
ATOM 7133 N N . GLY A 1 947 ? -17.019 47.662 -31.128 1.00 71.25 947 GLY A N 1
ATOM 7134 C CA . GLY A 1 947 ? -18.214 47.738 -31.960 1.00 71.25 947 GLY A CA 1
ATOM 7135 C C . GLY A 1 947 ? -18.661 49.172 -32.248 1.00 71.25 947 GLY A C 1
ATOM 7136 O O . GLY A 1 947 ? -19.759 49.386 -32.791 1.00 71.25 947 GLY A O 1
ATOM 7137 N N . LEU A 1 948 ? -17.864 50.174 -31.869 1.00 78.75 948 LEU A N 1
ATOM 7138 C CA . LEU A 1 948 ? -18.035 51.575 -32.226 1.00 78.75 948 LEU A CA 1
ATOM 7139 C C . LEU A 1 948 ? -16.927 52.002 -33.185 1.00 78.75 948 LEU A C 1
ATOM 7141 O O . LEU A 1 948 ? -15.752 51.808 -32.954 1.00 78.75 948 LEU A O 1
ATOM 7145 N N . CYS A 1 949 ? -17.289 52.679 -34.274 1.00 82.94 949 CYS A N 1
ATOM 7146 C CA . CYS A 1 949 ? -16.251 53.150 -35.186 1.00 82.94 949 CYS A CA 1
ATOM 7147 C C . CYS A 1 949 ? -15.412 54.295 -34.579 1.00 82.94 949 CYS A C 1
ATOM 7149 O O . CYS A 1 949 ? -15.999 55.232 -34.028 1.00 82.94 949 CYS A O 1
ATOM 7151 N N . ASP A 1 950 ? -14.090 54.326 -34.816 1.00 78.56 950 ASP A N 1
ATOM 7152 C CA . ASP A 1 950 ? -13.100 55.272 -34.223 1.00 78.56 950 ASP A CA 1
ATOM 7153 C C . ASP A 1 950 ? -13.557 56.732 -34.275 1.00 78.56 950 ASP A C 1
ATOM 7155 O O . ASP A 1 950 ? -13.288 57.584 -33.434 1.00 78.56 950 ASP A O 1
ATOM 7159 N N . SER A 1 951 ? -14.312 57.076 -35.321 1.00 73.00 951 SER A N 1
ATOM 7160 C CA . SER A 1 951 ? -14.835 58.428 -35.508 1.00 73.00 951 SER A CA 1
ATOM 7161 C C . SER A 1 951 ? -15.746 58.915 -34.369 1.00 73.00 951 SER A C 1
ATOM 7163 O O . SER A 1 951 ? -16.076 60.114 -34.317 1.00 73.00 951 SER A O 1
ATOM 7165 N N . ILE A 1 952 ? -16.182 58.005 -33.495 1.00 76.88 952 ILE A N 1
ATOM 7166 C CA . ILE A 1 952 ? -17.004 58.258 -32.320 1.00 76.88 952 ILE A CA 1
ATOM 7167 C C . ILE A 1 952 ? -16.464 57.614 -31.022 1.00 76.88 952 ILE A C 1
ATOM 7169 O O . ILE A 1 952 ? -17.145 57.809 -30.006 1.00 76.88 952 ILE A O 1
ATOM 7173 N N . ASP A 1 953 ? -15.279 56.982 -31.036 1.00 78.62 953 ASP A N 1
ATOM 7174 C CA . ASP A 1 953 ? -14.627 56.351 -29.870 1.00 78.62 953 ASP A CA 1
ATOM 7175 C C . ASP A 1 953 ? -13.643 57.303 -29.125 1.00 78.62 953 ASP A C 1
ATOM 7177 O O . ASP A 1 953 ? -13.144 58.259 -29.733 1.00 78.62 953 ASP A O 1
ATOM 7181 N N . PRO A 1 954 ? -13.525 57.245 -27.776 1.00 77.19 954 PRO A N 1
ATOM 7182 C CA . PRO A 1 954 ? -12.551 58.023 -27.001 1.00 77.19 954 PRO A CA 1
ATOM 7183 C C . PRO A 1 954 ? -11.277 57.304 -26.490 1.00 77.19 954 PRO A C 1
ATOM 7185 O O . PRO A 1 954 ? -10.521 57.998 -25.794 1.00 77.19 954 PRO A O 1
ATOM 7188 N N . ASP A 1 955 ? -11.087 56.002 -26.707 1.00 81.50 955 ASP A N 1
ATOM 7189 C CA . ASP A 1 955 ? -9.899 55.219 -26.299 1.00 81.50 955 ASP A CA 1
ATOM 7190 C C . ASP A 1 955 ? -9.642 54.124 -27.348 1.00 81.50 955 ASP A C 1
ATOM 7192 O O . ASP A 1 955 ? -10.124 53.004 -27.211 1.00 81.50 955 ASP A O 1
ATOM 7196 N N . ASP A 1 956 ? -8.958 54.494 -28.431 1.00 82.31 956 ASP A N 1
ATOM 7197 C CA . ASP A 1 956 ? -9.023 53.811 -29.726 1.00 82.31 956 ASP A CA 1
ATOM 7198 C C . ASP A 1 956 ? -8.314 52.438 -29.739 1.00 82.31 956 ASP A C 1
ATOM 7200 O O . ASP A 1 956 ? -8.471 51.706 -30.709 1.00 82.31 956 ASP A O 1
ATOM 7204 N N . ASP A 1 957 ? -7.527 52.058 -28.730 1.00 78.44 957 ASP A N 1
ATOM 7205 C CA . ASP A 1 957 ? -6.961 50.699 -28.573 1.00 78.44 957 ASP A CA 1
ATOM 7206 C C . ASP A 1 957 ? -7.231 50.053 -27.197 1.00 78.44 957 ASP A C 1
ATOM 7208 O O . ASP A 1 957 ? -6.962 48.865 -27.000 1.00 78.44 957 ASP A O 1
ATOM 7212 N N . ASN A 1 958 ? -7.843 50.800 -26.270 1.00 78.06 958 ASN A N 1
ATOM 7213 C CA . ASN A 1 958 ? -8.413 50.324 -25.005 1.00 78.06 958 ASN A CA 1
ATOM 7214 C C . ASN A 1 958 ? -7.433 49.561 -24.090 1.00 78.06 958 ASN A C 1
ATOM 7216 O O . ASN A 1 958 ? -7.834 48.755 -23.239 1.00 78.06 958 ASN A O 1
ATOM 7220 N N . ASP A 1 959 ? -6.139 49.850 -24.210 1.00 79.19 959 ASP A N 1
ATOM 7221 C CA . ASP A 1 959 ? -5.054 49.243 -23.427 1.00 79.19 959 ASP A CA 1
ATOM 7222 C C . ASP A 1 959 ? -4.976 49.794 -21.980 1.00 79.19 959 ASP A C 1
ATOM 7224 O O . ASP A 1 959 ? -4.268 49.296 -21.095 1.00 79.19 959 ASP A O 1
ATOM 7228 N N . GLY A 1 960 ? -5.800 50.809 -21.707 1.00 78.38 960 GLY A N 1
ATOM 7229 C CA . GLY A 1 960 ? -5.923 51.497 -20.430 1.00 78.38 960 GLY A CA 1
ATOM 7230 C C . GLY A 1 960 ? -5.194 52.841 -20.366 1.00 78.38 960 GLY A C 1
ATOM 7231 O O . GLY A 1 960 ? -5.285 53.515 -19.323 1.00 78.38 960 GLY A O 1
ATOM 7232 N N . TYR A 1 961 ? -4.534 53.260 -21.446 1.00 79.38 961 TYR A N 1
ATOM 7233 C CA . TYR A 1 961 ? -3.831 54.525 -21.626 1.00 79.38 961 TYR A CA 1
ATOM 7234 C C . TYR A 1 961 ? -4.434 55.366 -22.760 1.00 79.38 961 TYR A C 1
ATOM 7236 O O . TYR A 1 961 ? -3.767 55.673 -23.730 1.00 79.38 961 TYR A O 1
ATOM 7244 N N . ALA A 1 962 ? -5.638 55.904 -22.538 1.00 81.44 962 ALA A N 1
ATOM 7245 C CA . ALA A 1 962 ? -6.309 56.869 -23.425 1.00 81.44 962 ALA A CA 1
ATOM 7246 C C . ALA A 1 962 ? -5.390 57.691 -24.354 1.00 81.44 962 ALA A C 1
ATOM 7248 O O . ALA A 1 962 ? -4.498 58.394 -23.851 1.00 81.44 962 ALA A O 1
ATOM 7249 N N . ASP A 1 963 ? -5.733 57.735 -25.649 1.00 79.06 963 ASP A N 1
ATOM 7250 C CA . ASP A 1 963 ? -4.915 58.129 -26.815 1.00 79.06 963 ASP A CA 1
ATOM 7251 C C . ASP A 1 963 ? -4.004 59.365 -26.665 1.00 79.06 963 ASP A C 1
ATOM 7253 O O . ASP A 1 963 ? -3.083 59.609 -27.444 1.00 79.06 963 ASP A O 1
ATOM 7257 N N . GLU A 1 964 ? -4.292 60.257 -25.715 1.00 79.81 964 GLU A N 1
ATOM 7258 C CA . GLU A 1 964 ? -3.490 61.448 -25.440 1.00 79.81 964 GLU A CA 1
ATOM 7259 C C . GLU A 1 964 ? -2.230 61.197 -24.581 1.00 79.81 964 GLU A C 1
ATOM 7261 O O . GLU A 1 964 ? -1.432 62.136 -24.422 1.00 79.81 964 GLU A O 1
ATOM 7266 N N . PHE A 1 965 ? -2.052 59.995 -24.015 1.00 74.56 965 PHE A N 1
ATOM 7267 C CA . PHE A 1 965 ? -0.921 59.625 -23.149 1.00 74.56 965 PHE A CA 1
ATOM 7268 C C . PHE A 1 965 ? -0.110 58.411 -23.599 1.00 74.56 965 PHE A C 1
ATOM 7270 O O . PHE A 1 965 ? 0.914 58.158 -22.960 1.00 74.56 965 PHE A O 1
ATOM 7277 N N . ASP A 1 966 ? -0.515 57.764 -24.682 1.00 79.75 966 ASP A N 1
ATOM 7278 C CA . ASP A 1 966 ? 0.219 56.680 -25.314 1.00 79.75 966 ASP A CA 1
ATOM 7279 C C . ASP A 1 966 ? 1.178 57.196 -26.407 1.00 79.75 966 ASP A C 1
ATOM 7281 O O . ASP A 1 966 ? 0.861 58.163 -27.115 1.00 79.75 966 ASP A O 1
ATOM 7285 N N . GLU A 1 967 ? 2.377 56.610 -26.516 1.00 83.00 967 GLU A N 1
ATOM 7286 C CA . GLU A 1 967 ? 3.296 56.883 -27.635 1.00 83.00 967 GLU A CA 1
ATOM 7287 C C . GLU A 1 967 ? 2.865 56.114 -28.903 1.00 83.00 967 GLU A C 1
ATOM 7289 O O . GLU A 1 967 ? 3.121 56.604 -30.012 1.00 83.00 967 GLU A O 1
ATOM 7294 N N . PHE A 1 968 ? 2.065 55.051 -28.737 1.00 82.81 968 PHE A N 1
ATOM 7295 C CA . PHE A 1 968 ? 1.392 54.265 -29.771 1.00 82.81 968 PHE A CA 1
ATOM 7296 C C . PHE A 1 968 ? -0.122 54.081 -29.471 1.00 82.81 968 PHE A C 1
ATOM 7298 O O . PHE A 1 968 ? -0.579 52.975 -29.247 1.00 82.81 968 PHE A O 1
ATOM 7305 N N . PRO A 1 969 ? -0.951 55.143 -29.578 1.00 78.75 969 PRO A N 1
ATOM 7306 C CA . PRO A 1 969 ? -2.376 55.171 -29.171 1.00 78.75 969 PRO A CA 1
ATOM 7307 C C . PRO A 1 969 ? -3.360 54.390 -30.064 1.00 78.75 969 PRO A C 1
ATOM 7309 O O . PRO A 1 969 ? -4.553 54.686 -30.098 1.00 78.75 969 PRO A O 1
ATOM 7312 N N . HIS A 1 970 ? -2.840 53.499 -30.897 1.00 74.06 970 HIS A N 1
ATOM 7313 C CA . HIS A 1 970 ? -3.632 52.576 -31.704 1.00 74.06 970 HIS A CA 1
ATOM 7314 C C . HIS A 1 970 ? -3.059 51.150 -31.624 1.00 74.06 970 HIS A C 1
ATOM 7316 O O . HIS A 1 970 ? -3.430 50.309 -32.445 1.00 74.06 970 HIS A O 1
ATOM 7322 N N . ASP A 1 971 ? -2.116 50.914 -30.712 1.00 76.56 971 ASP A N 1
ATOM 7323 C CA . ASP A 1 971 ? -1.389 49.666 -30.529 1.00 76.56 971 ASP A CA 1
ATOM 7324 C C . ASP A 1 971 ? -1.348 49.311 -29.043 1.00 76.56 971 ASP A C 1
ATOM 7326 O O . ASP A 1 971 ? -0.442 49.680 -28.300 1.00 76.56 971 ASP A O 1
ATOM 7330 N N . ALA A 1 972 ? -2.331 48.517 -28.631 1.00 80.00 972 ALA A N 1
ATOM 7331 C CA . ALA A 1 972 ? -2.490 48.111 -27.243 1.00 80.00 972 ALA A CA 1
ATOM 7332 C C . ALA A 1 972 ? -1.334 47.259 -26.680 1.00 80.00 972 ALA A C 1
ATOM 7334 O O . ALA A 1 972 ? -1.329 46.941 -25.486 1.00 80.00 972 ALA A O 1
ATOM 7335 N N . GLY A 1 973 ? -0.406 46.804 -27.529 1.00 75.69 973 GLY A N 1
ATOM 7336 C CA . GLY A 1 973 ? 0.751 46.004 -27.136 1.00 75.69 973 GLY A CA 1
ATOM 7337 C C . GLY A 1 973 ? 1.982 46.831 -26.787 1.00 75.69 973 GLY A C 1
ATOM 7338 O O . GLY A 1 973 ? 2.872 46.315 -26.110 1.00 75.69 973 GLY A O 1
ATOM 7339 N N . GLU A 1 974 ? 2.030 48.097 -27.201 1.00 78.50 974 GLU A N 1
ATOM 7340 C CA . GLU A 1 974 ? 3.242 48.902 -27.128 1.00 78.50 974 GLU A CA 1
ATOM 7341 C C . GLU A 1 974 ? 2.992 50.260 -26.511 1.00 78.50 974 GLU A C 1
ATOM 7343 O O . GLU A 1 974 ? 2.260 51.088 -27.028 1.00 78.50 974 GLU A O 1
ATOM 7348 N N . TRP A 1 975 ? 3.701 50.532 -25.424 1.00 82.81 975 TRP A N 1
ATOM 7349 C CA . TRP A 1 975 ? 3.616 51.821 -24.742 1.00 82.81 975 TRP A CA 1
ATOM 7350 C C . TRP A 1 975 ? 5.009 52.401 -24.422 1.00 82.81 975 TRP A C 1
ATOM 7352 O O . TRP A 1 975 ? 5.105 53.515 -23.890 1.00 82.81 975 TRP A O 1
ATOM 7362 N N . VAL A 1 976 ? 6.099 51.659 -24.707 1.00 78.88 976 VAL A N 1
ATOM 7363 C CA . VAL A 1 976 ? 7.518 52.005 -24.437 1.00 78.88 976 VAL A CA 1
ATOM 7364 C C . VAL A 1 976 ? 8.444 51.464 -25.543 1.00 78.88 976 VAL A C 1
ATOM 7366 O O . VAL A 1 976 ? 8.164 50.416 -26.097 1.00 78.88 976 VAL A O 1
ATOM 7369 N N . ASP A 1 977 ? 9.537 52.186 -25.817 1.00 83.56 977 ASP A N 1
ATOM 7370 C CA . ASP A 1 977 ? 10.579 51.899 -26.825 1.00 83.56 977 ASP A CA 1
ATOM 7371 C C . ASP A 1 977 ? 11.975 52.265 -26.225 1.00 83.56 977 ASP A C 1
ATOM 7373 O O . ASP A 1 977 ? 12.251 53.442 -25.920 1.00 83.56 977 ASP A O 1
ATOM 7377 N N . THR A 1 978 ? 12.805 51.254 -25.928 1.00 83.00 978 THR A N 1
ATOM 7378 C CA . THR A 1 978 ? 13.988 51.260 -25.040 1.00 83.00 978 THR A CA 1
ATOM 7379 C C . THR A 1 978 ? 15.228 51.792 -25.735 1.00 83.00 978 THR A C 1
ATOM 7381 O O . THR A 1 978 ? 15.943 52.630 -25.154 1.00 83.00 978 THR A O 1
ATOM 7384 N N . ASP A 1 979 ? 15.473 51.386 -26.973 1.00 72.62 979 ASP A N 1
ATOM 7385 C CA . ASP A 1 979 ? 16.578 51.884 -27.787 1.00 72.62 979 ASP A CA 1
ATOM 7386 C C . ASP A 1 979 ? 16.181 53.159 -28.588 1.00 72.62 979 ASP A C 1
ATOM 7388 O O . ASP A 1 979 ? 17.041 53.960 -29.002 1.00 72.62 979 ASP A O 1
ATOM 7392 N N . SER A 1 980 ? 14.875 53.470 -28.603 1.00 79.38 980 SER A N 1
ATOM 7393 C CA . SER A 1 980 ? 14.228 54.638 -29.206 1.00 79.38 980 SER A CA 1
ATOM 7394 C C . SER A 1 980 ? 14.271 54.664 -30.735 1.00 79.38 980 SER A C 1
ATOM 7396 O O . SER A 1 980 ? 14.370 55.760 -31.329 1.00 79.38 980 SER A O 1
ATOM 7398 N N . ASP A 1 981 ? 14.256 53.505 -31.381 1.00 79.50 981 ASP A N 1
ATOM 7399 C CA . ASP A 1 981 ? 14.280 53.381 -32.834 1.00 79.50 981 ASP A CA 1
ATOM 7400 C C . ASP A 1 981 ? 12.895 53.573 -33.498 1.00 79.50 981 ASP A C 1
ATOM 7402 O O . ASP A 1 981 ? 12.811 53.937 -34.686 1.00 79.50 981 ASP A O 1
ATOM 7406 N N . GLY A 1 982 ? 11.826 53.517 -32.699 1.00 71.31 982 GLY A N 1
ATOM 7407 C CA . GLY A 1 982 ? 10.432 53.683 -33.093 1.00 71.31 982 GLY A CA 1
ATOM 7408 C C . GLY A 1 982 ? 9.624 52.386 -33.182 1.00 71.31 982 GLY A C 1
ATOM 7409 O O . GLY A 1 982 ? 8.484 52.465 -33.658 1.00 71.31 982 GLY A O 1
ATOM 7410 N N . ILE A 1 983 ? 10.192 51.250 -32.784 1.00 75.06 983 ILE A N 1
ATOM 7411 C CA . ILE A 1 983 ? 9.533 49.968 -32.518 1.00 75.06 983 ILE A CA 1
ATOM 7412 C C . ILE A 1 983 ? 9.454 49.818 -30.990 1.00 75.06 983 ILE A C 1
ATOM 7414 O O . ILE A 1 983 ? 10.336 50.271 -30.276 1.00 75.06 983 ILE A O 1
ATOM 7418 N N . GLY A 1 984 ? 8.330 49.330 -30.469 1.00 77.94 984 GLY A N 1
ATOM 7419 C CA . GLY A 1 984 ? 8.189 49.140 -29.025 1.00 77.94 984 GLY A CA 1
ATOM 7420 C C . GLY A 1 984 ? 8.860 47.846 -28.569 1.00 77.94 984 GLY A C 1
ATOM 7421 O O . GLY A 1 984 ? 8.950 46.909 -29.355 1.00 77.94 984 GLY A O 1
ATOM 7422 N N . ASP A 1 985 ? 9.309 47.797 -27.316 1.00 81.25 985 ASP A N 1
ATOM 7423 C CA . ASP A 1 985 ? 10.136 46.699 -26.781 1.00 81.25 985 ASP A CA 1
ATOM 7424 C C . ASP A 1 985 ? 9.477 45.318 -26.891 1.00 81.25 985 ASP A C 1
ATOM 7426 O O . ASP A 1 985 ? 10.159 44.309 -26.934 1.00 81.25 985 ASP A O 1
ATOM 7430 N N . ASN A 1 986 ? 8.141 45.208 -26.900 1.00 78.94 986 ASN A N 1
ATOM 7431 C CA . ASN A 1 986 ? 7.530 43.876 -27.020 1.00 78.94 986 ASN A CA 1
ATOM 7432 C C . ASN A 1 986 ? 7.499 43.368 -28.477 1.00 78.94 986 ASN A C 1
ATOM 7434 O O . ASN A 1 986 ? 7.095 42.224 -28.713 1.00 78.94 986 ASN A O 1
ATOM 7438 N N . ALA A 1 987 ? 7.886 44.209 -29.437 1.00 77.31 987 ALA A N 1
ATOM 7439 C CA . ALA A 1 987 ? 7.897 43.947 -30.869 1.00 77.31 987 ALA A CA 1
ATOM 7440 C C . ALA A 1 987 ? 9.279 44.143 -31.500 1.00 77.31 987 ALA A C 1
ATOM 7442 O O . ALA A 1 987 ? 9.432 43.852 -32.692 1.00 77.31 987 ALA A O 1
ATOM 7443 N N . ASP A 1 988 ? 10.248 44.654 -30.746 1.00 80.56 988 ASP A N 1
ATOM 7444 C CA . ASP A 1 988 ? 11.638 44.632 -31.155 1.00 80.56 988 ASP A CA 1
ATOM 7445 C C . ASP A 1 988 ? 12.213 43.234 -30.868 1.00 80.56 988 ASP A C 1
ATOM 7447 O O . ASP A 1 988 ? 11.819 42.548 -29.929 1.00 80.56 988 ASP A O 1
ATOM 7451 N N . GLU A 1 989 ? 13.011 42.728 -31.804 1.00 81.56 989 GLU A N 1
ATOM 7452 C CA . GLU A 1 989 ? 13.567 41.366 -31.739 1.00 81.56 989 GLU A CA 1
ATOM 7453 C C . GLU A 1 989 ? 15.037 41.384 -31.301 1.00 81.56 989 GLU A C 1
ATOM 7455 O O . GLU A 1 989 ? 15.642 40.322 -31.183 1.00 81.56 989 GLU A O 1
ATOM 7460 N N . ASP A 1 990 ? 15.612 42.572 -31.130 1.00 81.75 990 ASP A N 1
ATOM 7461 C CA . ASP A 1 990 ? 16.973 42.835 -30.662 1.00 81.75 990 ASP A CA 1
ATOM 7462 C C . ASP A 1 990 ? 16.900 44.105 -29.811 1.00 81.75 990 ASP A C 1
ATOM 7464 O O . ASP A 1 990 ? 17.242 45.203 -30.260 1.00 81.75 990 ASP A O 1
ATOM 7468 N N . ASP A 1 991 ? 16.376 43.949 -28.594 1.00 86.75 991 ASP A N 1
ATOM 7469 C CA . ASP A 1 991 ? 15.935 45.044 -27.721 1.00 86.75 991 ASP A CA 1
ATOM 7470 C C . ASP A 1 991 ? 17.075 46.017 -27.355 1.00 86.75 991 ASP A C 1
ATOM 7472 O O . ASP A 1 991 ? 16.843 47.110 -26.811 1.00 86.75 991 ASP A O 1
ATOM 7476 N N . ASP A 1 992 ? 18.333 45.648 -27.625 1.00 82.56 992 ASP A N 1
ATOM 7477 C CA . ASP A 1 992 ? 19.488 46.519 -27.447 1.00 82.56 992 ASP A CA 1
ATOM 7478 C C . ASP A 1 992 ? 20.431 46.705 -28.659 1.00 82.56 992 ASP A C 1
ATOM 7480 O O . ASP A 1 992 ? 21.462 47.396 -28.533 1.00 82.56 992 ASP A O 1
ATOM 7484 N N . ASP A 1 993 ? 19.995 46.246 -29.838 1.00 85.06 993 ASP A N 1
ATOM 7485 C CA . ASP A 1 993 ? 20.544 46.438 -31.195 1.00 85.06 993 ASP A CA 1
ATOM 7486 C C . ASP A 1 993 ? 22.037 46.067 -31.310 1.00 85.06 993 ASP A C 1
ATOM 7488 O O . ASP A 1 993 ? 22.876 46.818 -31.849 1.00 85.06 993 ASP A O 1
ATOM 7492 N N . ASP A 1 994 ? 22.410 44.912 -30.759 1.00 81.19 994 ASP A N 1
ATOM 7493 C CA . ASP A 1 994 ? 23.777 44.381 -30.804 1.00 81.19 994 ASP A CA 1
ATOM 7494 C C . ASP A 1 994 ? 24.062 43.503 -32.031 1.00 81.19 994 ASP A C 1
ATOM 7496 O O . ASP A 1 994 ? 25.225 43.334 -32.450 1.00 81.19 994 ASP A O 1
ATOM 7500 N N . GLY A 1 995 ? 22.987 43.100 -32.706 1.00 78.44 995 GLY A N 1
ATOM 7501 C CA . GLY A 1 995 ? 22.968 42.318 -33.925 1.00 78.44 995 GLY A CA 1
ATOM 7502 C C . GLY A 1 995 ? 22.689 40.835 -33.709 1.00 78.44 995 GLY A C 1
ATOM 7503 O O . GLY A 1 995 ? 22.734 40.096 -34.707 1.00 78.44 995 GLY A O 1
ATOM 7504 N N . VAL A 1 996 ? 22.435 40.398 -32.477 1.00 79.69 996 VAL A N 1
ATOM 7505 C CA . VAL A 1 996 ? 21.905 39.076 -32.148 1.00 79.69 996 VAL A CA 1
ATOM 7506 C C . VAL A 1 996 ? 20.495 39.248 -31.598 1.00 79.69 996 VAL A C 1
ATOM 7508 O O . VAL A 1 996 ? 20.237 40.079 -30.747 1.00 79.69 996 VAL A O 1
ATOM 7511 N N . LEU A 1 997 ? 19.561 38.473 -32.147 1.00 83.25 997 LEU A N 1
ATOM 7512 C CA . LEU A 1 997 ? 18.163 38.572 -31.742 1.00 83.25 997 LEU A CA 1
ATOM 7513 C C . LEU A 1 997 ? 17.985 38.019 -30.330 1.00 83.25 997 LEU A C 1
ATOM 7515 O O . LEU A 1 997 ? 18.540 36.960 -30.038 1.00 83.25 997 LEU A O 1
ATOM 7519 N N . ASP A 1 998 ? 17.123 38.638 -29.535 1.00 80.06 998 ASP A N 1
ATOM 7520 C CA . ASP A 1 998 ? 16.844 38.324 -28.133 1.00 80.06 998 ASP A CA 1
ATOM 7521 C C . ASP A 1 998 ? 16.593 36.835 -27.866 1.00 80.06 998 ASP A C 1
ATOM 7523 O O . ASP A 1 998 ? 17.037 36.270 -26.872 1.00 80.06 998 ASP A O 1
ATOM 7527 N N . GLU A 1 999 ? 15.872 36.160 -28.759 1.00 78.69 999 GLU A N 1
ATOM 7528 C CA . GLU A 1 999 ? 15.560 34.731 -28.627 1.00 78.69 999 GLU A CA 1
ATOM 7529 C C . GLU A 1 999 ? 16.778 33.807 -28.790 1.00 78.69 999 GLU A C 1
ATOM 7531 O O . GLU A 1 999 ? 16.754 32.664 -28.333 1.00 78.69 999 GLU A O 1
ATOM 7536 N N . ASN A 1 1000 ? 17.825 34.294 -29.453 1.00 74.75 1000 ASN A N 1
ATOM 7537 C CA . ASN A 1 1000 ? 19.070 33.582 -29.729 1.00 74.75 1000 ASN A CA 1
ATOM 7538 C C . ASN A 1 1000 ? 20.266 34.234 -29.026 1.00 74.75 1000 ASN A C 1
ATOM 7540 O O . ASN A 1 1000 ? 21.405 33.832 -29.266 1.00 74.75 1000 ASN A O 1
ATOM 7544 N N . ASP A 1 1001 ? 19.999 35.238 -28.195 1.00 77.88 1001 ASP A N 1
ATOM 7545 C CA . ASP A 1 1001 ? 20.978 35.916 -27.378 1.00 77.88 1001 ASP A CA 1
ATOM 7546 C C . ASP A 1 1001 ? 20.798 35.445 -25.934 1.00 77.88 1001 ASP A C 1
ATOM 7548 O O . ASP A 1 1001 ? 19.761 35.647 -25.301 1.00 77.88 1001 ASP A O 1
ATOM 7552 N N . ALA A 1 1002 ? 21.818 34.796 -25.377 1.00 82.88 1002 ALA A N 1
ATOM 7553 C CA . ALA A 1 1002 ? 21.790 34.405 -23.970 1.00 82.88 1002 ALA A CA 1
ATOM 7554 C C . ALA A 1 1002 ? 21.670 35.626 -23.017 1.00 82.88 1002 ALA A C 1
ATOM 7556 O O . ALA A 1 1002 ? 21.312 35.475 -21.842 1.00 82.88 1002 ALA A O 1
ATOM 7557 N N . PHE A 1 1003 ? 21.925 36.846 -23.512 1.00 85.44 1003 PHE A N 1
ATOM 7558 C CA . PHE A 1 1003 ? 21.915 38.121 -22.795 1.00 85.44 1003 PHE A CA 1
ATOM 7559 C C . PHE A 1 1003 ? 21.234 39.292 -23.574 1.00 85.44 1003 PHE A C 1
ATOM 7561 O O . PHE A 1 1003 ? 21.861 40.334 -23.773 1.00 85.44 1003 PHE A O 1
ATOM 7568 N N . PRO A 1 1004 ? 19.900 39.249 -23.799 1.00 80.88 1004 PRO A N 1
ATOM 7569 C CA . PRO A 1 1004 ? 19.123 40.088 -24.754 1.00 80.88 1004 PRO A CA 1
ATOM 7570 C C . PRO A 1 1004 ? 19.028 41.603 -24.506 1.00 80.88 1004 PRO A C 1
ATOM 7572 O O . PRO A 1 1004 ? 18.338 42.339 -25.187 1.00 80.88 1004 PRO A O 1
ATOM 7575 N N . MET A 1 1005 ? 19.609 42.084 -23.413 1.00 80.56 1005 MET A N 1
ATOM 7576 C CA . MET A 1 1005 ? 19.545 43.500 -23.013 1.00 80.56 1005 MET A CA 1
ATOM 7577 C C . MET A 1 1005 ? 20.956 44.038 -22.743 1.00 80.56 1005 MET A C 1
ATOM 7579 O O . MET A 1 1005 ? 21.131 45.035 -22.019 1.00 80.56 1005 MET A O 1
ATOM 7583 N N . ASN A 1 1006 ? 21.977 43.286 -23.181 1.00 80.31 1006 ASN A N 1
ATOM 7584 C CA . ASN A 1 1006 ? 23.383 43.622 -23.029 1.00 80.31 1006 ASN A CA 1
ATOM 7585 C C . ASN A 1 1006 ? 24.243 43.266 -24.258 1.00 80.31 1006 ASN A C 1
ATOM 7587 O O . ASN A 1 1006 ? 24.872 42.214 -24.307 1.00 80.31 1006 ASN A O 1
ATOM 7591 N N . ALA A 1 1007 ? 24.481 44.288 -25.069 1.00 80.88 1007 ALA A N 1
ATOM 7592 C CA . ALA A 1 1007 ? 25.052 44.290 -26.406 1.00 80.88 1007 ALA A CA 1
ATOM 7593 C C . ALA A 1 1007 ? 26.517 43.821 -26.606 1.00 80.88 1007 ALA A C 1
ATOM 7595 O O . ALA A 1 1007 ? 27.266 44.393 -27.414 1.00 80.88 1007 ALA A O 1
ATOM 7596 N N . THR A 1 1008 ? 27.049 42.925 -25.773 1.00 81.31 1008 THR A N 1
ATOM 7597 C CA . THR A 1 1008 ? 28.463 42.508 -25.833 1.00 81.31 1008 THR A CA 1
ATOM 7598 C C . THR A 1 1008 ? 28.739 41.026 -25.585 1.00 81.31 1008 THR A C 1
ATOM 7600 O O . THR A 1 1008 ? 29.900 40.632 -25.734 1.00 81.31 1008 THR A O 1
ATOM 7603 N N . GLU A 1 1009 ? 27.748 40.223 -25.212 1.00 79.56 1009 GLU A N 1
ATOM 7604 C CA . GLU A 1 1009 ? 27.874 38.789 -24.908 1.00 79.56 1009 GLU A CA 1
ATOM 7605 C C . GLU A 1 1009 ? 26.623 38.093 -25.447 1.00 79.56 1009 GLU A C 1
ATOM 7607 O O . GLU A 1 1009 ? 25.553 38.596 -25.156 1.00 79.56 1009 GLU A O 1
ATOM 7612 N N . TRP A 1 1010 ? 26.754 36.992 -26.206 1.00 77.62 1010 TRP A N 1
ATOM 7613 C CA . TRP A 1 1010 ? 25.609 36.422 -26.944 1.00 77.62 1010 TRP A CA 1
ATOM 7614 C C . TRP A 1 1010 ? 25.552 34.882 -27.064 1.00 77.62 1010 TRP A C 1
ATOM 7616 O O . TRP A 1 1010 ? 24.533 34.359 -27.500 1.00 77.62 1010 TRP A O 1
ATOM 7626 N N . ALA A 1 1011 ? 26.609 34.132 -26.715 1.00 79.75 1011 ALA A N 1
ATOM 7627 C CA . ALA A 1 1011 ? 26.667 32.659 -26.817 1.00 79.75 1011 ALA A CA 1
ATOM 7628 C C . ALA A 1 1011 ? 27.386 32.049 -25.600 1.00 79.75 1011 ALA A C 1
ATOM 7630 O O . ALA A 1 1011 ? 28.250 32.734 -25.051 1.00 79.75 1011 ALA A O 1
ATOM 7631 N N . ASP A 1 1012 ? 26.991 30.837 -25.194 1.00 80.25 1012 ASP A N 1
ATOM 7632 C CA . ASP A 1 1012 ? 27.419 30.091 -23.991 1.00 80.25 1012 ASP A CA 1
ATOM 7633 C C . ASP A 1 1012 ? 27.271 28.577 -24.276 1.00 80.25 1012 ASP A C 1
ATOM 7635 O O . ASP A 1 1012 ? 26.204 28.003 -24.072 1.00 80.25 1012 ASP A O 1
ATOM 7639 N N . PHE A 1 1013 ? 28.261 27.963 -24.928 1.00 82.56 1013 PHE A N 1
ATOM 7640 C CA . PHE A 1 1013 ? 28.114 26.678 -25.626 1.00 82.56 1013 PHE A CA 1
ATOM 7641 C C . PHE A 1 1013 ? 28.047 25.462 -24.691 1.00 82.56 1013 PHE A C 1
ATOM 7643 O O . PHE A 1 1013 ? 27.391 24.472 -25.028 1.00 82.56 1013 PHE A O 1
ATOM 7650 N N . ASP A 1 1014 ? 28.664 25.538 -23.514 1.00 71.81 1014 ASP A N 1
ATOM 7651 C CA . ASP A 1 1014 ? 28.562 24.521 -22.463 1.00 71.81 1014 ASP A CA 1
ATOM 7652 C C . ASP A 1 1014 ? 27.549 24.891 -21.355 1.00 71.81 1014 ASP A C 1
ATOM 7654 O O . ASP A 1 1014 ? 27.375 24.137 -20.388 1.00 71.81 1014 ASP A O 1
ATOM 7658 N N . ASP A 1 1015 ? 26.808 25.993 -21.551 1.00 79.81 1015 ASP A N 1
ATOM 7659 C CA . ASP A 1 1015 ? 25.745 26.522 -20.687 1.00 79.81 1015 ASP A CA 1
ATOM 7660 C C . ASP A 1 1015 ? 26.201 26.808 -19.231 1.00 79.81 1015 ASP A C 1
ATOM 7662 O O . ASP A 1 1015 ? 25.433 26.647 -18.266 1.00 79.81 1015 ASP A O 1
ATOM 7666 N N . ASP A 1 1016 ? 27.453 27.232 -19.021 1.00 77.12 1016 ASP A N 1
ATOM 7667 C CA . ASP A 1 1016 ? 28.018 27.476 -17.684 1.00 77.12 1016 ASP A CA 1
ATOM 7668 C C . ASP A 1 1016 ? 27.678 28.873 -17.105 1.00 77.12 1016 ASP A C 1
ATOM 7670 O O . ASP A 1 1016 ? 27.826 29.135 -15.894 1.00 77.12 1016 ASP A O 1
ATOM 7674 N N . GLY A 1 1017 ? 27.128 29.755 -17.944 1.00 76.69 1017 GLY A N 1
ATOM 7675 C CA . GLY A 1 1017 ? 26.730 31.123 -17.629 1.00 76.69 1017 GLY A CA 1
ATOM 7676 C C . GLY A 1 1017 ? 27.807 32.175 -17.914 1.00 76.69 1017 GLY A C 1
ATOM 7677 O O . GLY A 1 1017 ? 27.620 33.343 -17.530 1.00 76.69 1017 GLY A O 1
ATOM 7678 N N . LEU A 1 1018 ? 28.941 31.800 -18.511 1.00 77.88 1018 LEU A N 1
ATOM 7679 C CA . LEU A 1 1018 ? 29.986 32.686 -19.016 1.00 77.88 1018 LEU A CA 1
ATOM 7680 C C . LEU A 1 1018 ? 30.012 32.615 -20.541 1.00 77.88 1018 LEU A C 1
ATOM 7682 O O . LEU A 1 1018 ? 30.315 31.588 -21.115 1.00 77.88 1018 LEU A O 1
ATOM 7686 N N . GLY A 1 1019 ? 29.778 33.741 -21.216 1.00 79.88 1019 GLY A N 1
ATOM 7687 C CA . GLY A 1 1019 ? 29.743 33.684 -22.674 1.00 79.88 1019 GLY A CA 1
ATOM 7688 C C . GLY A 1 1019 ? 31.091 33.313 -23.319 1.00 79.88 1019 GLY A C 1
ATOM 7689 O O . GLY A 1 1019 ? 32.130 33.860 -22.926 1.00 79.88 1019 GLY A O 1
ATOM 7690 N N . ASP A 1 1020 ? 31.055 32.493 -24.373 1.00 77.88 1020 ASP A N 1
ATOM 7691 C CA . ASP A 1 1020 ? 32.177 31.812 -25.061 1.00 77.88 1020 ASP A CA 1
ATOM 7692 C C . ASP A 1 1020 ? 33.393 32.705 -25.344 1.00 77.88 1020 ASP A C 1
ATOM 7694 O O . ASP A 1 1020 ? 34.550 32.327 -25.212 1.00 77.88 1020 ASP A O 1
ATOM 7698 N N . ASN A 1 1021 ? 33.173 33.984 -25.672 1.00 75.12 1021 ASN A N 1
ATOM 7699 C CA . ASN A 1 1021 ? 34.269 34.933 -25.918 1.00 75.12 1021 ASN A CA 1
ATOM 7700 C C . ASN A 1 1021 ? 35.186 35.170 -24.693 1.00 75.12 1021 ASN A C 1
ATOM 7702 O O . ASN A 1 1021 ? 36.229 35.837 -24.816 1.00 75.12 1021 ASN A O 1
ATOM 7706 N N . ALA A 1 1022 ? 34.776 34.716 -23.508 1.00 76.25 1022 ALA A N 1
ATOM 7707 C CA . ALA A 1 1022 ? 35.541 34.739 -22.273 1.00 76.25 1022 ALA A CA 1
ATOM 7708 C C . ALA A 1 1022 ? 36.067 33.354 -21.840 1.00 76.25 1022 ALA A C 1
ATOM 7710 O O . ALA A 1 1022 ? 36.961 33.352 -20.977 1.00 76.25 1022 ALA A O 1
ATOM 7711 N N . ASP A 1 1023 ? 35.580 32.261 -22.440 1.00 74.81 1023 ASP A N 1
ATOM 7712 C CA . ASP A 1 1023 ? 35.986 30.875 -22.172 1.00 74.81 1023 ASP A CA 1
ATOM 7713 C C . ASP A 1 1023 ? 37.159 30.412 -23.070 1.00 74.81 1023 ASP A C 1
ATOM 7715 O O . ASP A 1 1023 ? 37.681 31.191 -23.874 1.00 74.81 1023 ASP A O 1
ATOM 7719 N N . THR A 1 1024 ? 37.751 29.245 -22.795 1.00 85.56 1024 THR A N 1
ATOM 7720 C CA . THR A 1 1024 ? 38.983 28.743 -23.444 1.00 85.56 1024 THR A CA 1
ATOM 7721 C C . THR A 1 1024 ? 38.985 27.245 -23.771 1.00 85.56 1024 THR A C 1
ATOM 7723 O O . THR A 1 1024 ? 40.053 26.721 -24.115 1.00 85.56 1024 THR A O 1
ATOM 7726 N N . ASP A 1 1025 ? 37.867 26.573 -23.537 1.00 81.00 1025 ASP A N 1
ATOM 7727 C CA . ASP A 1 1025 ? 37.631 25.146 -23.770 1.00 81.00 1025 ASP A CA 1
ATOM 7728 C C . ASP A 1 1025 ? 36.122 25.002 -24.018 1.00 81.00 1025 ASP A C 1
ATOM 7730 O O . ASP A 1 1025 ? 35.375 24.622 -23.121 1.00 81.00 1025 ASP A O 1
ATOM 7734 N N . ASP A 1 1026 ? 35.677 25.475 -25.184 1.00 83.50 1026 ASP A N 1
ATOM 7735 C CA . ASP A 1 1026 ? 34.283 25.884 -25.423 1.00 83.50 1026 ASP A CA 1
ATOM 7736 C C . ASP A 1 1026 ? 33.283 24.700 -25.416 1.00 83.50 1026 ASP A C 1
ATOM 7738 O O . ASP A 1 1026 ? 32.078 24.923 -25.345 1.00 83.50 1026 ASP A O 1
ATOM 7742 N N . ASP A 1 1027 ? 33.744 23.442 -25.474 1.00 81.31 1027 ASP A N 1
ATOM 7743 C CA . ASP A 1 1027 ? 32.906 22.232 -25.356 1.00 81.31 1027 ASP A CA 1
ATOM 7744 C C . ASP A 1 1027 ? 33.317 21.253 -24.235 1.00 81.31 1027 ASP A C 1
ATOM 7746 O O . ASP A 1 1027 ? 32.726 20.170 -24.104 1.00 81.31 1027 ASP A O 1
ATOM 7750 N N . ASP A 1 1028 ? 34.305 21.652 -23.427 1.00 85.25 1028 ASP A N 1
ATOM 7751 C CA . ASP A 1 1028 ? 34.863 20.971 -22.249 1.00 85.25 1028 ASP A CA 1
ATOM 7752 C C . ASP A 1 1028 ? 35.232 19.481 -22.470 1.00 85.25 1028 ASP A C 1
ATOM 7754 O O . ASP A 1 1028 ? 35.171 18.646 -21.555 1.00 85.25 1028 ASP A O 1
ATOM 7758 N N . ASP A 1 1029 ? 35.656 19.108 -23.685 1.00 80.94 1029 ASP A N 1
ATOM 7759 C CA . ASP A 1 1029 ? 36.062 17.733 -24.032 1.00 80.94 1029 ASP A CA 1
ATOM 7760 C C . ASP A 1 1029 ? 37.478 17.363 -23.532 1.00 80.94 1029 ASP A C 1
ATOM 7762 O O . ASP A 1 1029 ? 37.888 16.189 -23.468 1.00 80.94 1029 ASP A O 1
ATOM 7766 N N . GLY A 1 1030 ? 38.209 18.384 -23.078 1.00 81.25 1030 GLY A N 1
ATOM 7767 C CA . GLY A 1 1030 ? 39.543 18.307 -22.507 1.00 81.25 1030 GLY A CA 1
ATOM 7768 C C . GLY A 1 1030 ? 40.682 18.572 -23.497 1.00 81.25 1030 GLY A C 1
ATOM 7769 O O . GLY A 1 1030 ? 41.858 18.412 -23.110 1.00 81.25 1030 GLY A O 1
ATOM 7770 N N . VAL A 1 1031 ? 40.383 18.973 -24.734 1.00 80.94 1031 VAL A N 1
ATOM 7771 C CA . VAL A 1 1031 ? 41.321 19.438 -25.758 1.00 80.94 1031 VAL A CA 1
ATOM 7772 C C . VAL A 1 1031 ? 41.027 20.902 -26.097 1.00 80.94 1031 VAL A C 1
ATOM 7774 O O . VAL A 1 1031 ? 40.074 21.232 -26.772 1.00 80.94 1031 VAL A O 1
ATOM 7777 N N . LEU A 1 1032 ? 41.938 21.793 -25.695 1.00 82.19 1032 LEU A N 1
ATOM 7778 C CA . LEU A 1 1032 ? 41.777 23.234 -25.932 1.00 82.19 1032 LEU A CA 1
ATOM 7779 C C . LEU A 1 1032 ? 41.530 23.566 -27.414 1.00 82.19 1032 LEU A C 1
ATOM 7781 O O . LEU A 1 1032 ? 42.286 23.094 -28.269 1.00 82.19 1032 LEU A O 1
ATOM 7785 N N . ASP A 1 1033 ? 40.638 24.524 -27.672 1.00 77.38 1033 ASP A N 1
ATOM 7786 C CA . ASP A 1 1033 ? 40.147 24.922 -29.002 1.00 77.38 1033 ASP A CA 1
ATOM 7787 C C . ASP A 1 1033 ? 41.230 25.151 -30.071 1.00 77.38 1033 ASP A C 1
ATOM 7789 O O . ASP A 1 1033 ? 41.026 24.961 -31.267 1.00 77.38 1033 ASP A O 1
ATOM 7793 N N . ASP A 1 1034 ? 42.416 25.610 -29.663 1.00 82.75 1034 ASP A N 1
ATOM 7794 C CA . ASP A 1 1034 ? 43.538 25.891 -30.569 1.00 82.75 1034 ASP A CA 1
ATOM 7795 C C . ASP A 1 1034 ? 44.219 24.614 -31.118 1.00 82.75 1034 ASP A C 1
ATOM 7797 O O . ASP A 1 1034 ? 44.924 24.681 -32.136 1.00 82.75 1034 ASP A O 1
ATOM 7801 N N . ASP A 1 1035 ? 44.087 23.489 -30.413 1.00 79.06 1035 ASP A N 1
ATOM 7802 C CA . ASP A 1 1035 ? 44.666 22.184 -30.751 1.00 79.06 1035 ASP A CA 1
ATOM 7803 C C . ASP A 1 1035 ? 43.595 21.165 -31.202 1.00 79.06 1035 ASP A C 1
ATOM 7805 O O . ASP A 1 1035 ? 43.977 20.069 -31.628 1.00 79.06 1035 ASP A O 1
ATOM 7809 N N . ASP A 1 1036 ? 42.313 21.545 -31.178 1.00 77.75 1036 ASP A N 1
ATOM 7810 C CA . ASP A 1 1036 ? 41.183 20.734 -31.629 1.00 77.75 1036 ASP A CA 1
ATOM 7811 C C . ASP A 1 1036 ? 40.751 21.072 -33.070 1.00 77.75 1036 ASP A C 1
ATOM 7813 O O . ASP A 1 1036 ? 40.701 22.235 -33.486 1.00 77.75 1036 ASP A O 1
ATOM 7817 N N . ALA A 1 1037 ? 40.485 20.043 -33.877 1.00 80.88 1037 ALA A N 1
ATOM 7818 C CA . ALA A 1 1037 ? 39.953 20.225 -35.225 1.00 80.88 1037 ALA A CA 1
ATOM 7819 C C . ALA A 1 1037 ? 38.461 20.612 -35.218 1.00 80.88 1037 ALA A C 1
ATOM 7821 O O . ALA A 1 1037 ? 38.017 21.267 -36.168 1.00 80.88 1037 ALA A O 1
ATOM 7822 N N . PHE A 1 1038 ? 37.729 20.275 -34.151 1.00 83.19 1038 PHE A N 1
ATOM 7823 C CA . PHE A 1 1038 ? 36.319 20.590 -33.932 1.00 83.19 1038 PHE A CA 1
ATOM 7824 C C . PHE A 1 1038 ? 36.058 21.105 -32.491 1.00 83.19 1038 PHE A C 1
ATOM 7826 O O . PHE A 1 1038 ? 35.407 20.428 -31.711 1.00 83.19 1038 PHE A O 1
ATOM 7833 N N . PRO A 1 1039 ? 36.438 22.362 -32.173 1.00 81.06 1039 PRO A N 1
ATOM 7834 C CA . PRO A 1 1039 ? 36.408 22.957 -30.815 1.00 81.06 1039 PRO A CA 1
ATOM 7835 C C . PRO A 1 1039 ? 35.043 23.176 -30.140 1.00 81.06 1039 PRO A C 1
ATOM 7837 O O . PRO A 1 1039 ? 34.945 23.900 -29.163 1.00 81.06 1039 PRO A O 1
ATOM 7840 N N . THR A 1 1040 ? 33.970 22.716 -30.772 1.00 76.69 1040 THR A N 1
ATOM 7841 C CA . THR A 1 1040 ? 32.578 22.906 -30.314 1.00 76.69 1040 THR A CA 1
ATOM 7842 C C . THR A 1 1040 ? 31.806 21.590 -30.459 1.00 76.69 1040 THR A C 1
ATOM 7844 O O . THR A 1 1040 ? 30.584 21.560 -30.587 1.00 76.69 1040 THR A O 1
ATOM 7847 N N . ASN A 1 1041 ? 32.524 20.478 -30.581 1.00 78.44 1041 ASN A N 1
ATOM 7848 C CA . ASN A 1 1041 ? 31.971 19.146 -30.709 1.00 78.44 1041 ASN A CA 1
ATOM 7849 C C . ASN A 1 1041 ? 32.843 18.154 -29.940 1.00 78.44 1041 ASN A C 1
ATOM 7851 O O . ASN A 1 1041 ? 33.717 17.499 -30.506 1.00 78.44 1041 ASN A O 1
ATOM 7855 N N . ASN A 1 1042 ? 32.471 17.944 -28.683 1.00 83.12 1042 ASN A N 1
ATOM 7856 C CA . ASN A 1 1042 ? 33.203 17.117 -27.729 1.00 83.12 1042 ASN A CA 1
ATOM 7857 C C . ASN A 1 1042 ? 33.375 15.622 -28.082 1.00 83.12 1042 ASN A C 1
ATOM 7859 O O . ASN A 1 1042 ? 33.913 14.841 -27.291 1.00 83.12 1042 ASN A O 1
ATOM 7863 N N . ALA A 1 1043 ? 32.866 15.176 -29.231 1.00 79.56 1043 ALA A N 1
ATOM 7864 C CA . ALA A 1 1043 ? 32.956 13.799 -29.701 1.00 79.56 1043 ALA A CA 1
ATOM 7865 C C . ALA A 1 1043 ? 33.987 13.594 -30.827 1.00 79.56 1043 ALA A C 1
ATOM 7867 O O . ALA A 1 1043 ? 34.316 12.442 -31.140 1.00 79.56 1043 ALA A O 1
ATOM 7868 N N . GLU A 1 1044 ? 34.490 14.662 -31.450 1.00 78.25 1044 GLU A N 1
ATOM 7869 C CA . GLU A 1 1044 ? 35.344 14.592 -32.637 1.00 78.25 1044 GLU A CA 1
ATOM 7870 C C . GLU A 1 1044 ? 36.524 15.549 -32.521 1.00 78.25 1044 GLU A C 1
ATOM 7872 O O . GLU A 1 1044 ? 36.337 16.736 -32.362 1.00 78.25 1044 GLU A O 1
ATOM 7877 N N . TRP A 1 1045 ? 37.748 15.048 -32.695 1.00 81.50 1045 TRP A N 1
ATOM 7878 C CA . TRP A 1 1045 ? 38.949 15.893 -32.593 1.00 81.50 1045 TRP A CA 1
ATOM 7879 C C . TRP A 1 1045 ? 39.957 15.678 -33.738 1.00 81.50 1045 TRP A C 1
ATOM 7881 O O . TRP A 1 1045 ? 40.997 16.334 -33.799 1.00 81.50 1045 TRP A O 1
ATOM 7891 N N . ASN A 1 1046 ? 39.697 14.740 -34.666 1.00 78.00 1046 ASN A N 1
ATOM 7892 C CA . ASN A 1 1046 ? 40.598 14.393 -35.780 1.00 78.00 1046 ASN A CA 1
ATOM 7893 C C . ASN A 1 1046 ? 39.848 14.172 -37.109 1.00 78.00 1046 ASN A C 1
ATOM 7895 O O . ASN A 1 1046 ? 38.858 13.449 -37.141 1.00 78.00 1046 ASN A O 1
ATOM 7899 N N . ASP A 1 1047 ? 40.418 14.698 -38.199 1.00 78.62 1047 ASP A N 1
ATOM 7900 C CA . ASP A 1 1047 ? 39.968 14.559 -39.598 1.00 78.62 1047 ASP A CA 1
ATOM 7901 C C . ASP A 1 1047 ? 41.197 14.225 -40.475 1.00 78.62 1047 ASP A C 1
ATOM 7903 O O . ASP A 1 1047 ? 42.062 15.076 -40.726 1.00 78.62 1047 ASP A O 1
ATOM 7907 N N . LEU A 1 1048 ? 41.370 12.938 -40.797 1.00 79.56 1048 LEU A N 1
ATOM 7908 C CA . LEU A 1 1048 ? 42.617 12.351 -41.299 1.00 79.56 1048 LEU A CA 1
ATOM 7909 C C . LEU A 1 1048 ? 42.874 12.630 -42.786 1.00 79.56 1048 LEU A C 1
ATOM 7911 O O . LEU A 1 1048 ? 44.024 12.918 -43.151 1.00 79.56 1048 LEU A O 1
ATOM 7915 N N . ASP A 1 1049 ? 41.850 12.573 -43.633 1.00 69.75 1049 ASP A N 1
ATOM 7916 C CA . ASP A 1 1049 ? 41.957 12.837 -45.071 1.00 69.75 1049 ASP A CA 1
ATOM 7917 C C . ASP A 1 1049 ? 41.530 14.278 -45.444 1.00 69.75 1049 ASP A C 1
ATOM 7919 O O . ASP A 1 1049 ? 41.895 14.793 -46.516 1.00 69.75 1049 ASP A O 1
ATOM 7923 N N . GLY A 1 1050 ? 40.928 14.999 -44.491 1.00 75.00 1050 GLY A N 1
ATOM 7924 C CA . GLY A 1 1050 ? 40.620 16.420 -44.567 1.00 75.00 1050 GLY A CA 1
ATOM 7925 C C . GLY A 1 1050 ? 39.343 16.715 -45.340 1.00 75.00 1050 GLY A C 1
ATOM 7926 O O . GLY A 1 1050 ? 39.243 17.793 -45.952 1.00 75.00 1050 GLY A O 1
ATOM 7927 N N . ASP A 1 1051 ? 38.426 15.756 -45.408 1.00 75.25 1051 ASP A N 1
ATOM 7928 C CA . ASP A 1 1051 ? 37.161 15.898 -46.112 1.00 75.25 1051 ASP A CA 1
ATOM 7929 C C . ASP A 1 1051 ? 36.083 16.623 -45.277 1.00 75.25 1051 ASP A C 1
ATOM 7931 O O . ASP A 1 1051 ? 35.115 17.154 -45.844 1.00 75.25 1051 ASP A O 1
ATOM 7935 N N . GLY A 1 1052 ? 36.337 16.792 -43.975 1.00 72.69 1052 GLY A N 1
ATOM 7936 C CA . GLY A 1 1052 ? 35.482 17.494 -43.026 1.00 72.69 1052 GLY A CA 1
ATOM 7937 C C . GLY A 1 1052 ? 34.525 16.594 -42.247 1.00 72.69 1052 GLY A C 1
ATOM 7938 O O . GLY A 1 1052 ? 33.626 17.134 -41.598 1.00 72.69 1052 GLY A O 1
ATOM 7939 N N . LEU A 1 1053 ? 34.689 15.273 -42.316 1.00 76.31 1053 LEU A N 1
ATOM 7940 C CA . LEU A 1 1053 ? 34.070 14.300 -41.422 1.00 76.31 1053 LEU A CA 1
ATOM 7941 C C . LEU A 1 1053 ? 35.110 13.785 -40.416 1.00 76.31 1053 LEU A C 1
ATOM 7943 O O . LEU A 1 1053 ? 36.272 13.563 -40.750 1.00 76.31 1053 LEU A O 1
ATOM 7947 N N . GLY A 1 1054 ? 34.710 13.604 -39.156 1.00 79.69 1054 GLY A N 1
ATOM 7948 C CA . GLY A 1 1054 ? 35.584 12.986 -38.165 1.00 79.69 1054 GLY A CA 1
ATOM 7949 C C . GLY A 1 1054 ? 35.943 11.551 -38.565 1.00 79.69 1054 GLY A C 1
ATOM 7950 O O . GLY A 1 1054 ? 35.071 10.764 -38.931 1.00 79.69 1054 GLY A O 1
ATOM 7951 N N . SER A 1 1055 ? 37.215 11.165 -38.436 1.00 76.62 1055 SER A N 1
ATOM 7952 C CA . SER A 1 1055 ? 37.720 9.830 -38.840 1.00 76.62 1055 SER A CA 1
ATOM 7953 C C . SER A 1 1055 ? 37.222 8.658 -37.981 1.00 76.62 1055 SER A C 1
ATOM 7955 O O . SER A 1 1055 ? 37.799 7.582 -37.971 1.00 76.62 1055 SER A O 1
ATOM 7957 N N . ASN A 1 1056 ? 36.227 8.871 -37.125 1.00 74.12 1056 ASN A N 1
ATOM 7958 C CA . ASN A 1 1056 ? 35.494 7.810 -36.433 1.00 74.12 1056 ASN A CA 1
ATOM 7959 C C . ASN A 1 1056 ? 34.121 7.542 -37.076 1.00 74.12 1056 ASN A C 1
ATOM 7961 O O . ASN A 1 1056 ? 33.478 6.545 -36.738 1.00 74.12 1056 ASN A O 1
ATOM 7965 N N . ALA A 1 1057 ? 33.672 8.445 -37.948 1.00 74.25 1057 ALA A N 1
ATOM 7966 C CA . ALA A 1 1057 ? 32.403 8.413 -38.655 1.00 74.25 1057 ALA A CA 1
ATOM 7967 C C . ALA A 1 1057 ? 32.586 8.242 -40.171 1.00 74.25 1057 ALA A C 1
ATOM 7969 O O . ALA A 1 1057 ? 31.624 7.864 -40.848 1.00 74.25 1057 ALA A O 1
ATOM 7970 N N . ASP A 1 1058 ? 33.786 8.498 -40.694 1.00 78.62 1058 ASP A N 1
ATOM 7971 C CA . ASP A 1 1058 ? 34.129 8.180 -42.075 1.00 78.62 1058 ASP A CA 1
ATOM 7972 C C . ASP A 1 1058 ? 34.325 6.660 -42.270 1.00 78.62 1058 ASP A C 1
ATOM 7974 O O . ASP A 1 1058 ? 34.497 5.895 -41.323 1.00 78.62 1058 ASP A O 1
ATOM 7978 N N . THR A 1 1059 ? 34.135 6.195 -43.503 1.00 81.88 1059 THR A N 1
ATOM 7979 C CA . THR A 1 1059 ? 34.146 4.773 -43.904 1.00 81.88 1059 THR A CA 1
ATOM 7980 C C . THR A 1 1059 ? 35.204 4.452 -44.966 1.00 81.88 1059 THR A C 1
ATOM 7982 O O . THR A 1 1059 ? 35.275 3.317 -45.450 1.00 81.88 1059 THR A O 1
ATOM 7985 N N . ASP A 1 1060 ? 35.962 5.469 -45.365 1.00 81.62 1060 ASP A N 1
ATOM 7986 C CA . ASP A 1 1060 ? 37.146 5.431 -46.225 1.00 81.62 1060 ASP A CA 1
ATOM 7987 C C . ASP A 1 1060 ? 38.137 6.436 -45.620 1.00 81.62 1060 ASP A C 1
ATOM 7989 O O . ASP A 1 1060 ? 38.397 7.488 -46.197 1.00 81.62 1060 ASP A O 1
ATOM 7993 N N . ASP A 1 1061 ? 38.603 6.139 -44.402 1.00 84.62 1061 ASP A N 1
ATOM 7994 C CA . ASP A 1 1061 ? 39.298 7.064 -43.488 1.00 84.62 1061 ASP A CA 1
ATOM 7995 C C . ASP A 1 1061 ? 40.548 7.735 -44.097 1.00 84.62 1061 ASP A C 1
ATOM 7997 O O . ASP A 1 1061 ? 41.052 8.739 -43.579 1.00 84.62 1061 ASP A O 1
ATOM 8001 N N . ASP A 1 1062 ? 41.111 7.167 -45.167 1.00 82.12 1062 ASP A N 1
ATOM 8002 C CA . ASP A 1 1062 ? 42.257 7.716 -45.891 1.00 82.12 1062 ASP A CA 1
ATOM 8003 C C . ASP A 1 1062 ? 41.958 8.167 -47.337 1.00 82.12 1062 ASP A C 1
ATOM 8005 O O . ASP A 1 1062 ? 42.823 8.785 -47.985 1.00 82.12 1062 ASP A O 1
ATOM 8009 N N . GLY A 1 1063 ? 40.736 7.925 -47.814 1.00 82.12 1063 GLY A N 1
ATOM 8010 C CA . GLY A 1 1063 ? 40.173 8.453 -49.051 1.00 82.12 1063 GLY A CA 1
ATOM 8011 C C . GLY A 1 1063 ? 40.773 7.876 -50.336 1.00 82.12 1063 GLY A C 1
ATOM 8012 O O . GLY A 1 1063 ? 40.789 8.559 -51.377 1.00 82.12 1063 GLY A O 1
ATOM 8013 N N . ASP A 1 1064 ? 41.318 6.659 -50.313 1.00 82.19 1064 ASP A N 1
ATOM 8014 C CA . ASP A 1 1064 ? 41.944 6.042 -51.490 1.00 82.19 1064 ASP A CA 1
ATOM 8015 C C . ASP A 1 1064 ? 40.957 5.371 -52.455 1.00 82.19 1064 ASP A C 1
ATOM 8017 O O . ASP A 1 1064 ? 41.285 5.096 -53.626 1.00 82.19 1064 ASP A O 1
ATOM 8021 N N . GLY A 1 1065 ? 39.704 5.259 -52.014 1.00 80.62 1065 GLY A N 1
ATOM 8022 C CA . GLY A 1 1065 ? 38.585 4.724 -52.768 1.00 80.62 1065 GLY A CA 1
ATOM 8023 C C . GLY A 1 1065 ? 38.330 3.242 -52.517 1.00 80.62 1065 GLY A C 1
ATOM 8024 O O . GLY A 1 1065 ? 37.502 2.655 -53.235 1.00 80.62 1065 GLY A O 1
ATOM 8025 N N . VAL A 1 1066 ? 39.017 2.634 -51.552 1.00 83.06 1066 VAL A N 1
ATOM 8026 C CA . VAL A 1 1066 ? 38.703 1.323 -50.996 1.00 83.06 1066 VAL A CA 1
ATOM 8027 C C . VAL A 1 1066 ? 38.196 1.521 -49.572 1.00 83.06 1066 VAL A C 1
ATOM 8029 O O . VAL A 1 1066 ? 38.910 1.973 -48.699 1.00 83.06 1066 VAL A O 1
ATOM 8032 N N . LEU A 1 1067 ? 36.933 1.154 -49.340 1.00 83.50 1067 LEU A N 1
ATOM 8033 C CA . LEU A 1 1067 ? 36.327 1.278 -48.013 1.00 83.50 1067 LEU A CA 1
ATOM 8034 C C . LEU A 1 1067 ? 37.125 0.495 -46.969 1.00 83.50 1067 LEU A C 1
ATOM 8036 O O . LEU A 1 1067 ? 37.516 -0.644 -47.245 1.00 83.50 1067 LEU A O 1
ATOM 8040 N N . ASP A 1 1068 ? 37.212 1.033 -45.755 1.00 81.06 1068 ASP A N 1
ATOM 8041 C CA . ASP A 1 1068 ? 38.030 0.510 -44.653 1.00 81.06 1068 ASP A CA 1
ATOM 8042 C C . ASP A 1 1068 ? 37.782 -0.975 -44.355 1.00 81.06 1068 ASP A C 1
ATOM 8044 O O . ASP A 1 1068 ? 38.680 -1.733 -43.999 1.00 81.06 1068 ASP A O 1
ATOM 8048 N N . GLU A 1 1069 ? 36.543 -1.437 -44.525 1.00 83.25 1069 GLU A N 1
ATOM 8049 C CA . GLU A 1 1069 ? 36.162 -2.839 -44.308 1.00 83.25 1069 GLU A CA 1
ATOM 8050 C C . GLU A 1 1069 ? 36.755 -3.821 -45.334 1.00 83.25 1069 GLU A C 1
ATOM 8052 O O . GLU A 1 1069 ? 36.837 -5.026 -45.073 1.00 83.25 1069 GLU A O 1
ATOM 8057 N N . ASN A 1 1070 ? 37.144 -3.321 -46.505 1.00 82.00 1070 ASN A N 1
ATOM 8058 C CA . ASN A 1 1070 ? 37.715 -4.085 -47.610 1.00 82.00 1070 ASN A CA 1
ATOM 8059 C C . ASN A 1 1070 ? 39.171 -3.695 -47.894 1.00 82.00 1070 ASN A C 1
ATOM 8061 O O . ASN A 1 1070 ? 39.765 -4.252 -48.823 1.00 82.00 1070 ASN A O 1
ATOM 8065 N N . ASP A 1 1071 ? 39.721 -2.782 -47.097 1.00 81.50 1071 ASP A N 1
ATOM 8066 C CA . ASP A 1 1071 ? 41.094 -2.325 -47.172 1.00 81.50 1071 ASP A CA 1
ATOM 8067 C C . ASP A 1 1071 ? 41.943 -3.021 -46.097 1.00 81.50 1071 ASP A C 1
ATOM 8069 O O . ASP A 1 1071 ? 41.611 -3.053 -44.910 1.00 81.50 1071 ASP A O 1
ATOM 8073 N N . ALA A 1 1072 ? 43.049 -3.644 -46.505 1.00 84.25 1072 ALA A N 1
ATOM 8074 C CA . ALA A 1 1072 ? 43.968 -4.270 -45.555 1.00 84.25 1072 ALA A CA 1
ATOM 8075 C C . ALA A 1 1072 ? 44.738 -3.237 -44.701 1.00 84.25 1072 ALA A C 1
ATOM 8077 O O . ALA A 1 1072 ? 45.218 -3.577 -43.612 1.00 84.25 1072 ALA A O 1
ATOM 8078 N N . PHE A 1 1073 ? 44.835 -1.985 -45.159 1.00 86.50 1073 PHE A N 1
ATOM 8079 C CA . PHE A 1 1073 ? 45.463 -0.849 -44.488 1.00 86.50 1073 PHE A CA 1
ATOM 8080 C C . PHE A 1 1073 ? 44.602 0.438 -44.559 1.00 86.50 1073 PHE A C 1
ATOM 8082 O O . PHE A 1 1073 ? 45.064 1.434 -45.110 1.00 86.50 1073 PHE A O 1
ATOM 8089 N N . PRO A 1 1074 ? 43.466 0.495 -43.833 1.00 82.62 1074 PRO A N 1
ATOM 8090 C CA . PRO A 1 1074 ? 42.443 1.563 -43.902 1.00 82.62 1074 PRO A CA 1
ATOM 8091 C C . PRO A 1 1074 ? 42.857 2.997 -43.518 1.00 82.62 1074 PRO A C 1
ATOM 8093 O O . PRO A 1 1074 ? 42.036 3.889 -43.407 1.00 82.62 1074 PRO A O 1
ATOM 8096 N N . MET A 1 1075 ? 44.120 3.213 -43.157 1.00 79.81 1075 MET A N 1
ATOM 8097 C CA . MET A 1 1075 ? 44.637 4.534 -42.760 1.00 79.81 1075 MET A CA 1
ATOM 8098 C C . MET A 1 1075 ? 45.873 4.922 -43.581 1.00 79.81 1075 MET A C 1
ATOM 8100 O O . MET A 1 1075 ? 46.665 5.793 -43.195 1.00 79.81 1075 MET A O 1
ATOM 8104 N N . ASN A 1 1076 ? 46.131 4.198 -44.665 1.00 81.38 1076 ASN A N 1
ATOM 8105 C CA . ASN A 1 1076 ? 47.205 4.441 -45.599 1.00 81.38 1076 ASN A CA 1
ATOM 8106 C C . ASN A 1 1076 ? 46.736 4.277 -47.050 1.00 81.38 1076 ASN A C 1
ATOM 8108 O O . ASN A 1 1076 ? 46.907 3.214 -47.644 1.00 81.38 1076 ASN A O 1
ATOM 8112 N N . ALA A 1 1077 ? 46.399 5.421 -47.645 1.00 82.38 1077 ALA A N 1
ATOM 8113 C CA . ALA A 1 1077 ? 45.788 5.586 -48.961 1.00 82.38 1077 ALA A CA 1
ATOM 8114 C C . ALA A 1 1077 ? 46.584 5.125 -50.203 1.00 82.38 1077 ALA A C 1
ATOM 8116 O O . ALA A 1 1077 ? 46.460 5.661 -51.310 1.00 82.38 1077 ALA A O 1
ATOM 8117 N N . THR A 1 1078 ? 47.577 4.263 -50.024 1.00 82.56 1078 THR A N 1
ATOM 8118 C CA . THR A 1 1078 ? 48.453 3.772 -51.088 1.00 82.56 1078 THR A CA 1
ATOM 8119 C C . THR A 1 1078 ? 48.627 2.258 -51.083 1.00 82.56 1078 THR A C 1
ATOM 8121 O O . THR A 1 1078 ? 49.247 1.733 -52.013 1.00 82.56 1078 THR A O 1
ATOM 8124 N N . GLU A 1 1079 ? 48.096 1.558 -50.083 1.00 82.12 1079 GLU A N 1
ATOM 8125 C CA . GLU A 1 1079 ? 48.254 0.120 -49.885 1.00 82.12 1079 GLU A CA 1
ATOM 8126 C C . GLU A 1 1079 ? 46.900 -0.469 -49.496 1.00 82.12 1079 GLU A C 1
ATOM 8128 O O . GLU A 1 1079 ? 46.477 -0.258 -48.377 1.00 82.12 1079 GLU A O 1
ATOM 8133 N N . TRP A 1 1080 ? 46.254 -1.232 -50.377 1.00 84.75 1080 TRP A N 1
ATOM 8134 C CA . TRP A 1 1080 ? 44.892 -1.734 -50.119 1.00 84.75 1080 TRP A CA 1
ATOM 8135 C C . TRP A 1 1080 ? 44.777 -3.268 -50.110 1.00 84.75 1080 TRP A C 1
ATOM 8137 O O .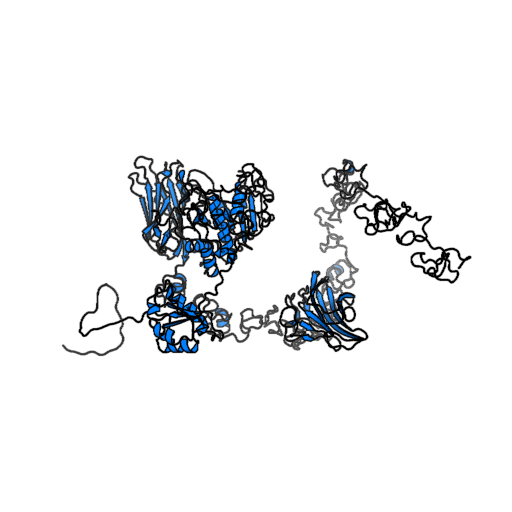 TRP A 1 1080 ? 43.731 -3.835 -49.798 1.00 84.75 1080 TRP A O 1
ATOM 8147 N N . ALA A 1 1081 ? 45.844 -3.981 -50.490 1.00 84.12 1081 ALA A N 1
ATOM 8148 C CA . ALA A 1 1081 ? 45.871 -5.441 -50.608 1.00 84.12 1081 ALA A CA 1
ATOM 8149 C C . ALA A 1 1081 ? 47.166 -6.018 -50.018 1.00 84.12 1081 ALA A C 1
ATOM 8151 O O . ALA A 1 1081 ? 48.208 -5.386 -50.140 1.00 84.12 1081 ALA A O 1
ATOM 8152 N N . ASP A 1 1082 ? 47.073 -7.198 -49.400 1.00 83.50 1082 ASP A N 1
ATOM 8153 C CA . ASP A 1 1082 ? 48.180 -7.971 -48.807 1.00 83.50 1082 ASP A CA 1
ATOM 8154 C C . ASP A 1 1082 ? 47.937 -9.457 -49.120 1.00 83.50 1082 ASP A C 1
ATOM 8156 O O . ASP A 1 1082 ? 47.175 -10.149 -48.432 1.00 83.50 1082 ASP A O 1
ATOM 8160 N N . PHE A 1 1083 ? 48.442 -9.908 -50.266 1.00 84.88 1083 PHE A N 1
ATOM 8161 C CA . PHE A 1 1083 ? 48.015 -11.162 -50.880 1.00 84.88 1083 PHE A CA 1
ATOM 8162 C C . PHE A 1 1083 ? 48.588 -12.406 -50.185 1.00 84.88 1083 PHE A C 1
ATOM 8164 O O . PHE A 1 1083 ? 47.885 -13.422 -50.095 1.00 84.88 1083 PHE A O 1
ATOM 8171 N N . ASP A 1 1084 ? 49.802 -12.341 -49.635 1.00 77.50 1084 ASP A N 1
ATOM 8172 C CA . ASP A 1 1084 ? 50.398 -13.427 -48.846 1.00 77.50 1084 ASP A CA 1
ATOM 8173 C C . ASP A 1 1084 ? 50.172 -13.280 -47.322 1.00 77.50 1084 ASP A C 1
ATOM 8175 O O . ASP A 1 1084 ? 50.323 -14.255 -46.565 1.00 77.50 1084 ASP A O 1
ATOM 8179 N N . GLY A 1 1085 ? 49.675 -12.118 -46.886 1.00 83.69 1085 GLY A N 1
ATOM 8180 C CA . GLY A 1 1085 ? 49.215 -11.843 -45.530 1.00 83.69 1085 GLY A CA 1
ATOM 8181 C C . GLY A 1 1085 ? 50.346 -11.542 -44.549 1.00 83.69 1085 GLY A C 1
ATOM 8182 O O . GLY A 1 1085 ? 50.211 -11.859 -43.355 1.00 83.69 1085 GLY A O 1
ATOM 8183 N N . ASP A 1 1086 ? 51.484 -11.031 -45.018 1.00 80.56 1086 ASP A N 1
ATOM 8184 C CA . ASP A 1 1086 ? 52.657 -10.756 -44.187 1.00 80.56 1086 ASP A CA 1
ATOM 8185 C C . ASP A 1 1086 ? 52.623 -9.379 -43.484 1.00 80.56 1086 ASP A C 1
ATOM 8187 O O . ASP A 1 1086 ? 53.396 -9.135 -42.540 1.00 80.56 1086 ASP A O 1
ATOM 8191 N N . GLY A 1 1087 ? 51.650 -8.536 -43.845 1.00 80.38 1087 GLY A N 1
ATOM 8192 C CA . GLY A 1 1087 ? 51.425 -7.198 -43.310 1.00 80.38 1087 GLY A CA 1
ATOM 8193 C C . GLY A 1 1087 ? 52.167 -6.086 -44.055 1.00 80.38 1087 GLY A C 1
ATOM 8194 O O . GLY A 1 1087 ? 52.216 -4.959 -43.545 1.00 80.38 1087 GLY A O 1
ATOM 8195 N N . LEU A 1 1088 ? 52.774 -6.373 -45.207 1.00 80.81 1088 LEU A N 1
ATOM 8196 C CA . LEU A 1 1088 ? 53.214 -5.393 -46.197 1.00 80.81 1088 LEU A CA 1
ATOM 8197 C C . LEU A 1 1088 ? 52.218 -5.387 -47.359 1.00 80.81 1088 LEU A C 1
ATOM 8199 O O . LEU A 1 1088 ? 51.817 -6.432 -47.844 1.00 80.81 1088 LEU A O 1
ATOM 8203 N N . GLY A 1 1089 ? 51.795 -4.201 -47.793 1.00 83.69 1089 GLY A N 1
ATOM 8204 C CA . GLY A 1 1089 ? 50.885 -4.116 -48.929 1.00 83.69 1089 GLY A CA 1
ATOM 8205 C C . GLY A 1 1089 ? 51.578 -4.460 -50.250 1.00 83.69 1089 GLY A C 1
ATOM 8206 O O . GLY A 1 1089 ? 52.751 -4.123 -50.445 1.00 83.69 1089 GLY A O 1
ATOM 8207 N N . ASP A 1 1090 ? 50.836 -5.080 -51.168 1.00 84.00 1090 ASP A N 1
ATOM 8208 C CA . ASP A 1 1090 ? 51.288 -5.556 -52.484 1.00 84.00 1090 ASP A CA 1
ATOM 8209 C C . ASP A 1 1090 ? 51.997 -4.462 -53.320 1.00 84.00 1090 ASP A C 1
ATOM 8211 O O . ASP A 1 1090 ? 52.809 -4.749 -54.195 1.00 84.00 1090 ASP A O 1
ATOM 8215 N N . ASN A 1 1091 ? 51.717 -3.164 -53.114 1.00 80.44 1091 ASN A N 1
ATOM 8216 C CA . ASN A 1 1091 ? 52.405 -2.112 -53.882 1.00 80.44 1091 ASN A CA 1
ATOM 8217 C C . ASN A 1 1091 ? 53.822 -1.822 -53.354 1.00 80.44 1091 ASN A C 1
ATOM 8219 O O . ASN A 1 1091 ? 54.649 -1.245 -54.082 1.00 80.44 1091 ASN A O 1
ATOM 8223 N N . ALA A 1 1092 ? 54.093 -2.173 -52.095 1.00 82.44 1092 ALA A N 1
ATOM 8224 C CA . ALA A 1 1092 ? 55.397 -2.076 -51.452 1.00 82.44 1092 ALA A CA 1
ATOM 8225 C C . ALA A 1 1092 ? 56.140 -3.417 -51.383 1.00 82.44 1092 ALA A C 1
ATOM 8227 O O . ALA A 1 1092 ? 57.377 -3.387 -51.260 1.00 82.44 1092 ALA A O 1
ATOM 8228 N N . ASP A 1 1093 ? 55.430 -4.543 -51.459 1.00 82.19 1093 ASP A N 1
ATOM 8229 C CA . ASP A 1 1093 ? 56.028 -5.869 -51.572 1.00 82.19 1093 ASP A CA 1
ATOM 8230 C C . ASP A 1 1093 ? 56.614 -6.114 -52.978 1.00 82.19 1093 ASP A C 1
ATOM 8232 O O . ASP A 1 1093 ? 56.422 -5.348 -53.921 1.00 82.19 1093 ASP A O 1
ATOM 8236 N N . THR A 1 1094 ? 57.515 -7.084 -53.082 1.00 87.69 1094 THR A N 1
ATOM 8237 C CA . THR A 1 1094 ? 58.236 -7.445 -54.311 1.00 87.69 1094 THR A CA 1
ATOM 8238 C C . THR A 1 1094 ? 58.175 -8.945 -54.614 1.00 87.69 1094 THR A C 1
ATOM 8240 O O . THR A 1 1094 ? 58.918 -9.404 -55.490 1.00 87.69 1094 THR A O 1
ATOM 8243 N N . ASP A 1 1095 ? 57.393 -9.690 -53.835 1.00 84.88 1095 ASP A N 1
ATOM 8244 C CA . ASP A 1 1095 ? 57.150 -11.139 -53.892 1.00 84.88 1095 ASP A CA 1
ATOM 8245 C C . ASP A 1 1095 ? 55.717 -11.382 -53.378 1.00 84.88 1095 ASP A C 1
ATOM 8247 O O . ASP A 1 1095 ? 55.527 -11.927 -52.294 1.00 84.88 1095 ASP A O 1
ATOM 8251 N N . ASP A 1 1096 ? 54.726 -10.883 -54.123 1.00 88.00 1096 ASP A N 1
ATOM 8252 C CA . ASP A 1 1096 ? 53.325 -10.701 -53.692 1.00 88.00 1096 ASP A CA 1
ATOM 8253 C C . ASP A 1 1096 ? 52.633 -12.006 -53.234 1.00 88.00 1096 ASP A C 1
ATOM 8255 O O . ASP A 1 1096 ? 51.639 -11.962 -52.512 1.00 88.00 1096 ASP A O 1
ATOM 8259 N N . ASP A 1 1097 ? 53.101 -13.186 -53.652 1.00 85.62 1097 ASP A N 1
ATOM 8260 C CA . ASP A 1 1097 ? 52.566 -14.481 -53.201 1.00 85.62 1097 ASP A CA 1
ATOM 8261 C C . ASP A 1 1097 ? 53.512 -15.303 -52.309 1.00 85.62 1097 ASP A C 1
ATOM 8263 O O . ASP A 1 1097 ? 53.150 -16.398 -51.845 1.00 85.62 1097 ASP A O 1
ATOM 8267 N N . GLY A 1 1098 ? 54.700 -14.765 -52.028 1.00 86.12 1098 GLY A N 1
ATOM 8268 C CA . GLY A 1 1098 ? 55.660 -15.293 -51.067 1.00 86.12 1098 GLY A CA 1
ATOM 8269 C C . GLY A 1 1098 ? 56.289 -16.636 -51.452 1.00 86.12 1098 GLY A C 1
ATOM 8270 O O . GLY A 1 1098 ? 56.776 -17.375 -50.576 1.00 86.12 1098 GLY A O 1
ATOM 8271 N N . ASP A 1 1099 ? 56.288 -17.011 -52.732 1.00 85.31 1099 ASP A N 1
ATOM 8272 C CA . ASP A 1 1099 ? 56.833 -18.289 -53.202 1.00 85.31 1099 ASP A CA 1
ATOM 8273 C C . ASP A 1 1099 ? 58.377 -18.302 -53.290 1.00 85.31 1099 ASP A C 1
ATOM 8275 O O . ASP A 1 1099 ? 59.026 -19.368 -53.299 1.00 85.31 1099 ASP A O 1
ATOM 8279 N N . GLY A 1 1100 ? 58.981 -17.111 -53.215 1.00 85.00 1100 GLY A N 1
ATOM 8280 C CA . GLY A 1 1100 ? 60.418 -16.877 -53.189 1.00 85.00 1100 GLY A CA 1
ATOM 8281 C C . GLY A 1 1100 ? 61.020 -16.470 -54.535 1.00 85.00 1100 GLY A C 1
ATOM 8282 O O . GLY A 1 1100 ? 62.263 -16.422 -54.634 1.00 85.00 1100 GLY A O 1
ATOM 8283 N N . VAL A 1 1101 ? 60.201 -16.210 -55.553 1.00 85.88 1101 VAL A N 1
ATOM 8284 C CA . VAL A 1 1101 ? 60.577 -15.589 -56.826 1.00 85.88 1101 VAL A CA 1
ATOM 8285 C C . VAL A 1 1101 ? 59.979 -14.184 -56.886 1.00 85.88 1101 VAL A C 1
ATOM 8287 O O . VAL A 1 1101 ? 58.790 -13.989 -56.752 1.00 85.88 1101 VAL A O 1
ATOM 8290 N N . LEU A 1 1102 ? 60.831 -13.178 -57.101 1.00 87.19 1102 LEU A N 1
ATOM 8291 C CA . LEU A 1 1102 ? 60.373 -11.786 -57.122 1.00 87.19 1102 LEU A CA 1
ATOM 8292 C C . LEU A 1 1102 ? 59.454 -11.524 -58.320 1.00 87.19 1102 LEU A C 1
ATOM 8294 O O . LEU A 1 1102 ? 59.790 -11.950 -59.429 1.00 87.19 1102 LEU A O 1
ATOM 8298 N N . ASP A 1 1103 ? 58.429 -10.690 -58.143 1.00 80.69 1103 ASP A N 1
ATOM 8299 C CA . ASP A 1 1103 ? 57.383 -10.416 -59.145 1.00 80.69 1103 ASP A CA 1
ATOM 8300 C C . ASP A 1 1103 ? 57.923 -9.971 -60.512 1.00 80.69 1103 ASP A C 1
ATOM 8302 O O . ASP A 1 1103 ? 57.317 -10.198 -61.556 1.00 80.69 1103 ASP A O 1
ATOM 8306 N N . GLU A 1 1104 ? 59.076 -9.290 -60.537 1.00 85.69 1104 GLU A N 1
ATOM 8307 C CA . GLU A 1 1104 ? 59.692 -8.823 -61.787 1.00 85.69 1104 GLU A CA 1
ATOM 8308 C C . GLU A 1 1104 ? 60.327 -9.946 -62.624 1.00 85.69 1104 GLU A C 1
ATOM 8310 O O . GLU A 1 1104 ? 60.528 -9.776 -63.834 1.00 85.69 1104 GLU A O 1
ATOM 8315 N N . ASP A 1 1105 ? 60.662 -11.062 -61.977 1.00 83.75 1105 ASP A N 1
ATOM 8316 C CA . ASP A 1 1105 ? 61.231 -12.270 -62.569 1.00 83.75 1105 ASP A CA 1
ATOM 8317 C C . ASP A 1 1105 ? 60.205 -13.426 -62.623 1.00 83.75 1105 ASP A C 1
ATOM 8319 O O . ASP A 1 1105 ? 60.531 -14.473 -63.193 1.00 83.75 1105 ASP A O 1
ATOM 8323 N N . ASP A 1 1106 ? 58.990 -13.219 -62.096 1.00 84.81 1106 ASP A N 1
ATOM 8324 C CA . ASP A 1 1106 ? 57.901 -14.192 -62.045 1.00 84.81 1106 ASP A CA 1
ATOM 8325 C C . ASP A 1 1106 ? 56.852 -13.962 -63.148 1.00 84.81 1106 ASP A C 1
ATOM 8327 O O . ASP A 1 1106 ? 56.389 -12.846 -63.397 1.00 84.81 1106 ASP A O 1
ATOM 8331 N N . ALA A 1 1107 ? 56.486 -15.026 -63.864 1.00 84.69 1107 ALA A N 1
ATOM 8332 C CA . ALA A 1 1107 ? 55.436 -14.954 -64.878 1.00 84.69 1107 ALA A CA 1
ATOM 8333 C C . ALA A 1 1107 ? 54.019 -14.890 -64.271 1.00 84.69 1107 ALA A C 1
ATOM 8335 O O . ALA A 1 1107 ? 53.106 -14.377 -64.928 1.00 84.69 1107 ALA A O 1
ATOM 8336 N N . PHE A 1 1108 ? 53.846 -15.360 -63.033 1.00 87.19 1108 PHE A N 1
ATOM 8337 C CA . PHE A 1 1108 ? 52.594 -15.413 -62.282 1.00 87.19 1108 PHE A CA 1
ATOM 8338 C C . PHE A 1 1108 ? 52.777 -14.925 -60.829 1.00 87.19 1108 PHE A C 1
ATOM 8340 O O . PHE A 1 1108 ? 52.587 -15.701 -59.905 1.00 87.19 1108 PHE A O 1
ATOM 8347 N N . PRO A 1 1109 ? 52.996 -13.615 -60.601 1.00 85.19 1109 PRO A N 1
ATOM 8348 C CA . PRO A 1 1109 ? 53.360 -13.051 -59.287 1.00 85.19 1109 PRO A CA 1
ATOM 8349 C C . PRO A 1 1109 ? 52.301 -13.133 -58.169 1.00 85.19 1109 PRO A C 1
ATOM 8351 O O . PRO A 1 1109 ? 52.447 -12.500 -57.137 1.00 85.19 1109 PRO A O 1
ATOM 8354 N N . LYS A 1 1110 ? 51.158 -13.780 -58.414 1.00 81.25 1110 LYS A N 1
ATOM 8355 C CA . LYS A 1 1110 ? 50.051 -13.922 -57.445 1.00 81.25 1110 LYS A CA 1
ATOM 8356 C C . LYS A 1 1110 ? 49.545 -15.365 -57.372 1.00 81.25 1110 LYS A C 1
ATOM 8358 O O . LYS A 1 1110 ? 48.414 -15.618 -56.951 1.00 81.25 1110 LYS A O 1
ATOM 8363 N N . ASP A 1 1111 ? 50.320 -16.312 -57.887 1.00 85.12 1111 ASP A N 1
ATOM 8364 C CA . ASP A 1 1111 ? 50.058 -17.741 -57.790 1.00 85.12 1111 ASP A CA 1
ATOM 8365 C C . ASP A 1 1111 ? 51.348 -18.459 -57.365 1.00 85.12 1111 ASP A C 1
ATOM 8367 O O . ASP A 1 1111 ? 52.160 -18.823 -58.218 1.00 85.12 1111 ASP A O 1
ATOM 8371 N N . PRO A 1 1112 ? 51.485 -18.803 -56.072 1.00 87.88 1112 PRO A N 1
ATOM 8372 C CA . PRO A 1 1112 ? 52.743 -19.290 -55.506 1.00 87.88 1112 PRO A CA 1
ATOM 8373 C C . PRO A 1 1112 ? 53.100 -20.729 -55.925 1.00 87.88 1112 PRO A C 1
ATOM 8375 O O . PRO A 1 1112 ? 53.858 -21.444 -55.258 1.00 87.88 1112 PRO A O 1
ATOM 8378 N N . SER A 1 1113 ? 52.457 -21.245 -56.974 1.00 85.81 1113 SER A N 1
ATOM 8379 C CA . SER A 1 1113 ? 52.660 -22.579 -57.526 1.00 85.81 1113 SER A CA 1
ATOM 8380 C C . SER A 1 1113 ? 53.203 -22.595 -58.959 1.00 85.81 1113 SER A C 1
ATOM 8382 O O . SER A 1 1113 ? 53.598 -23.669 -59.433 1.00 85.81 1113 SER A O 1
ATOM 8384 N N . GLU A 1 1114 ? 53.300 -21.444 -59.625 1.00 86.25 1114 GLU A N 1
ATOM 8385 C CA . GLU A 1 1114 ? 53.775 -21.296 -61.004 1.00 86.25 1114 GLU A CA 1
ATOM 8386 C C . GLU A 1 1114 ? 54.702 -20.088 -61.117 1.00 86.25 1114 GLU A C 1
ATOM 8388 O O . GLU A 1 1114 ? 54.320 -19.005 -60.727 1.00 86.25 1114 GLU A O 1
ATOM 8393 N N . THR A 1 1115 ? 55.893 -20.252 -61.703 1.00 88.88 1115 THR A N 1
ATOM 8394 C CA . THR A 1 1115 ? 56.882 -19.147 -61.773 1.00 88.88 1115 THR A CA 1
ATOM 8395 C C . THR A 1 1115 ? 57.445 -18.892 -63.171 1.00 88.88 1115 THR A C 1
ATOM 8397 O O . THR A 1 1115 ? 58.143 -17.911 -63.430 1.00 88.88 1115 THR A O 1
ATOM 8400 N N . LEU A 1 1116 ? 57.184 -19.794 -64.121 1.00 86.88 1116 LEU A N 1
ATOM 8401 C CA . LEU A 1 1116 ? 57.743 -19.757 -65.472 1.00 86.88 1116 LEU A CA 1
ATOM 8402 C C . LEU A 1 1116 ? 56.661 -20.066 -66.502 1.00 86.88 1116 LEU A C 1
ATOM 8404 O O . LEU A 1 1116 ? 55.841 -20.947 -66.281 1.00 86.88 1116 LEU A O 1
ATOM 8408 N N . ASP A 1 1117 ? 56.724 -19.359 -67.626 1.00 83.06 1117 ASP A N 1
ATOM 8409 C CA . ASP A 1 1117 ? 55.918 -19.577 -68.832 1.00 83.06 1117 ASP A CA 1
ATOM 8410 C C . ASP A 1 1117 ? 56.876 -19.549 -70.036 1.00 83.06 1117 ASP A C 1
ATOM 8412 O O . ASP A 1 1117 ? 57.225 -18.490 -70.587 1.00 83.06 1117 ASP A O 1
ATOM 8416 N N . THR A 1 1118 ? 57.448 -20.714 -70.338 1.00 86.69 1118 THR A N 1
ATOM 8417 C CA . THR A 1 1118 ? 58.608 -20.871 -71.222 1.00 86.69 1118 THR A CA 1
ATOM 8418 C C . THR A 1 1118 ? 58.279 -20.527 -72.675 1.00 86.69 1118 THR A C 1
ATOM 8420 O O . THR A 1 1118 ? 59.123 -19.925 -73.358 1.00 86.69 1118 THR A O 1
ATOM 8423 N N . ASP A 1 1119 ? 57.076 -20.835 -73.156 1.00 78.75 1119 ASP A N 1
ATOM 8424 C CA . ASP A 1 1119 ? 56.622 -20.485 -74.505 1.00 78.75 1119 ASP A CA 1
ATOM 8425 C C . ASP A 1 1119 ? 55.768 -19.201 -74.562 1.00 78.75 1119 ASP A C 1
ATOM 8427 O O . ASP A 1 1119 ? 55.541 -18.651 -75.654 1.00 78.75 1119 ASP A O 1
ATOM 8431 N N . SER A 1 1120 ? 55.438 -18.645 -73.392 1.00 84.56 1120 SER A N 1
ATOM 8432 C CA . SER A 1 1120 ? 54.691 -17.404 -73.198 1.00 84.56 1120 SER A CA 1
ATOM 8433 C C . SER A 1 1120 ? 53.246 -17.475 -73.699 1.00 84.56 1120 SER A C 1
ATOM 8435 O O . SER A 1 1120 ? 52.739 -16.489 -74.262 1.00 84.56 1120 SER A O 1
ATOM 8437 N N . ASP A 1 1121 ? 52.595 -18.631 -73.575 1.00 81.12 1121 ASP A N 1
ATOM 8438 C CA . ASP A 1 1121 ? 51.197 -18.820 -73.963 1.00 81.12 1121 ASP A CA 1
ATOM 8439 C C . ASP A 1 1121 ? 50.185 -18.414 -72.871 1.00 81.12 1121 ASP A C 1
ATOM 8441 O O . ASP A 1 1121 ? 48.997 -18.210 -73.171 1.00 81.12 1121 ASP A O 1
ATOM 8445 N N . GLY A 1 1122 ? 50.677 -18.153 -71.658 1.00 79.94 1122 GLY A N 1
ATOM 8446 C CA . GLY A 1 1122 ? 49.919 -17.726 -70.489 1.00 79.94 1122 GLY A CA 1
ATOM 8447 C C . GLY A 1 1122 ? 49.530 -18.858 -69.536 1.00 79.94 1122 GLY A C 1
ATOM 8448 O O . GLY A 1 1122 ? 48.745 -18.599 -68.620 1.00 79.94 1122 GLY A O 1
ATOM 8449 N N . ILE A 1 1123 ? 50.015 -20.084 -69.742 1.00 83.94 1123 ILE A N 1
ATOM 8450 C CA . ILE A 1 1123 ? 49.884 -21.214 -68.816 1.00 83.94 1123 ILE A CA 1
ATOM 8451 C C . ILE A 1 1123 ? 51.267 -21.511 -68.225 1.00 83.94 1123 ILE A C 1
ATOM 8453 O O . ILE A 1 1123 ? 52.250 -21.591 -68.947 1.00 83.94 1123 ILE A O 1
ATOM 8457 N N . GLY A 1 1124 ? 51.357 -21.646 -66.900 1.00 86.94 1124 GLY A N 1
ATOM 8458 C CA . GLY A 1 1124 ? 52.637 -21.922 -66.246 1.00 86.94 1124 GLY A CA 1
ATOM 8459 C C . GLY A 1 1124 ? 53.185 -23.310 -66.574 1.00 86.94 1124 GLY A C 1
ATOM 8460 O O . GLY A 1 1124 ? 52.424 -24.268 -66.716 1.00 86.94 1124 GLY A O 1
ATOM 8461 N N . ASP A 1 1125 ? 54.510 -23.424 -66.649 1.00 85.94 1125 ASP A N 1
ATOM 8462 C CA . ASP A 1 1125 ? 55.243 -24.645 -67.003 1.00 85.94 1125 ASP A CA 1
ATOM 8463 C C . ASP A 1 1125 ? 54.888 -25.861 -66.111 1.00 85.94 1125 ASP A C 1
ATOM 8465 O O . ASP A 1 1125 ? 55.074 -27.004 -66.520 1.00 85.94 1125 ASP A O 1
ATOM 8469 N N . ASN A 1 1126 ? 54.422 -25.692 -64.858 1.00 83.88 1126 ASN A N 1
ATOM 8470 C CA . ASN A 1 1126 ? 54.020 -26.860 -64.052 1.00 83.88 1126 ASN A CA 1
ATOM 8471 C C . ASN A 1 1126 ? 52.625 -27.389 -64.440 1.00 83.88 1126 ASN A C 1
ATOM 8473 O O . ASN A 1 1126 ? 52.304 -28.549 -64.133 1.00 83.88 1126 ASN A O 1
ATOM 8477 N N . ALA A 1 1127 ? 51.809 -26.563 -65.098 1.00 82.75 1127 ALA A N 1
ATOM 8478 C CA . ALA A 1 1127 ? 50.479 -26.883 -65.599 1.00 82.75 1127 ALA A CA 1
ATOM 8479 C C . ALA A 1 1127 ? 50.457 -27.184 -67.107 1.00 82.75 1127 ALA A C 1
ATOM 8481 O O . ALA A 1 1127 ? 49.542 -27.892 -67.556 1.00 82.75 1127 ALA A O 1
ATOM 8482 N N . ASP A 1 1128 ? 51.433 -26.691 -67.871 1.00 83.75 1128 ASP A N 1
ATOM 8483 C CA . ASP A 1 1128 ? 51.588 -26.998 -69.290 1.00 83.75 1128 ASP A CA 1
ATOM 8484 C C . ASP A 1 1128 ? 52.208 -28.397 -69.515 1.00 83.75 1128 ASP A C 1
ATOM 8486 O O . ASP A 1 1128 ? 52.720 -29.055 -68.610 1.00 83.75 1128 ASP A O 1
ATOM 8490 N N . THR A 1 1129 ? 52.005 -28.956 -70.706 1.00 85.56 1129 THR A N 1
ATOM 8491 C CA . THR A 1 1129 ? 52.420 -30.316 -71.089 1.00 85.56 1129 THR A CA 1
ATOM 8492 C C . THR A 1 1129 ? 53.318 -30.356 -72.332 1.00 85.56 1129 THR A C 1
ATOM 8494 O O . THR A 1 1129 ? 53.635 -31.456 -72.809 1.00 85.56 1129 THR A O 1
ATOM 8497 N N . ASP A 1 1130 ? 53.655 -29.190 -72.886 1.00 82.94 1130 ASP A N 1
ATOM 8498 C CA . ASP A 1 1130 ? 54.533 -28.955 -74.044 1.00 82.94 1130 ASP A CA 1
ATOM 8499 C C . ASP A 1 1130 ? 55.209 -27.577 -73.869 1.00 82.94 1130 ASP A C 1
ATOM 8501 O O . ASP A 1 1130 ? 54.932 -26.657 -74.636 1.00 82.94 1130 ASP A O 1
ATOM 8505 N N . ASP A 1 1131 ? 56.062 -27.439 -72.843 1.00 86.12 1131 ASP A N 1
ATOM 8506 C CA . ASP A 1 1131 ? 56.584 -26.162 -72.299 1.00 86.12 1131 ASP A CA 1
ATOM 8507 C C . ASP A 1 1131 ? 57.289 -25.257 -73.339 1.00 86.12 1131 ASP A C 1
ATOM 8509 O O . ASP A 1 1131 ? 57.489 -24.065 -73.102 1.00 86.12 1131 ASP A O 1
ATOM 8513 N N . ASP A 1 1132 ? 57.750 -25.788 -74.478 1.00 82.12 1132 ASP A N 1
ATOM 8514 C CA . ASP A 1 1132 ? 58.371 -24.994 -75.551 1.00 82.12 1132 ASP A CA 1
ATOM 8515 C C . ASP A 1 1132 ? 57.564 -24.913 -76.856 1.00 82.12 1132 ASP A C 1
ATOM 8517 O O . ASP A 1 1132 ? 57.978 -24.238 -77.816 1.00 82.12 1132 ASP A O 1
ATOM 8521 N N . SER A 1 1133 ? 56.383 -25.532 -76.879 1.00 83.75 1133 SER A N 1
ATOM 8522 C CA . SER A 1 1133 ? 55.418 -25.488 -77.976 1.00 83.75 1133 SER A CA 1
ATOM 8523 C C . SER A 1 1133 ? 55.970 -25.938 -79.336 1.00 83.75 1133 SER A C 1
ATOM 8525 O O . SER A 1 1133 ? 55.489 -25.519 -80.406 1.00 83.75 1133 SER A O 1
ATOM 8527 N N . ASP A 1 1134 ? 56.990 -26.797 -79.365 1.00 82.25 1134 ASP A N 1
ATOM 8528 C CA . ASP A 1 1134 ? 57.558 -27.290 -80.621 1.00 82.25 1134 ASP A CA 1
ATOM 8529 C C . ASP A 1 1134 ? 56.779 -28.475 -81.232 1.00 82.25 1134 ASP A C 1
ATOM 8531 O O . ASP A 1 1134 ? 56.935 -28.816 -82.424 1.00 82.25 1134 ASP A O 1
ATOM 8535 N N . GLY A 1 1135 ? 55.810 -28.984 -80.464 1.00 80.31 1135 GLY A N 1
ATOM 8536 C CA . GLY A 1 1135 ? 54.805 -29.961 -80.856 1.00 80.31 1135 GLY A CA 1
ATOM 8537 C C . GLY A 1 1135 ? 55.107 -31.384 -80.391 1.00 80.31 1135 GLY A C 1
ATOM 8538 O O . GLY A 1 1135 ? 54.568 -32.334 -80.991 1.00 80.31 1135 GLY A O 1
ATOM 8539 N N . VAL A 1 1136 ? 55.964 -31.548 -79.382 1.00 80.44 1136 VAL A N 1
ATOM 8540 C CA . VAL A 1 1136 ? 56.311 -32.816 -78.734 1.00 80.44 1136 VAL A CA 1
ATOM 8541 C C . VAL A 1 1136 ? 56.151 -32.655 -77.223 1.00 80.44 1136 VAL A C 1
ATOM 8543 O O . VAL A 1 1136 ? 56.901 -31.935 -76.599 1.00 80.44 1136 VAL A O 1
ATOM 8546 N N . LEU A 1 1137 ? 55.212 -33.404 -76.631 1.00 82.19 1137 LEU A N 1
ATOM 8547 C CA . LEU A 1 1137 ? 54.949 -33.330 -75.189 1.00 82.19 1137 LEU A CA 1
ATOM 8548 C C . LEU A 1 1137 ? 56.207 -33.622 -74.355 1.00 82.19 1137 LEU A C 1
ATOM 8550 O O . LEU A 1 1137 ? 56.946 -34.564 -74.674 1.00 82.19 1137 LEU A O 1
ATOM 8554 N N . ASP A 1 1138 ? 56.363 -32.930 -73.226 1.00 82.19 1138 ASP A N 1
ATOM 8555 C CA . ASP A 1 1138 ? 57.591 -32.923 -72.412 1.00 82.19 1138 ASP A CA 1
ATOM 8556 C C . ASP A 1 1138 ? 58.059 -34.312 -71.962 1.00 82.19 1138 ASP A C 1
ATOM 8558 O O . ASP A 1 1138 ? 59.250 -34.571 -71.782 1.00 82.19 1138 ASP A O 1
ATOM 8562 N N . GLU A 1 1139 ? 57.123 -35.251 -71.774 1.00 81.50 1139 GLU A N 1
ATOM 8563 C CA . GLU A 1 1139 ? 57.435 -36.622 -71.352 1.00 81.50 1139 GLU A CA 1
ATOM 8564 C C . GLU A 1 1139 ? 58.161 -37.452 -72.425 1.00 81.50 1139 GLU A C 1
ATOM 8566 O O . GLU A 1 1139 ? 58.853 -38.428 -72.100 1.00 81.50 1139 GLU A O 1
ATOM 8571 N N . ASP A 1 1140 ? 58.001 -37.068 -73.692 1.00 77.75 1140 ASP A N 1
ATOM 8572 C CA . ASP A 1 1140 ? 58.589 -37.709 -74.866 1.00 77.75 1140 ASP A CA 1
ATOM 8573 C C . ASP A 1 1140 ? 59.717 -36.862 -75.503 1.00 77.75 1140 ASP A C 1
ATOM 8575 O O . ASP A 1 1140 ? 60.368 -37.354 -76.436 1.00 77.75 1140 ASP A O 1
ATOM 8579 N N . ASP A 1 1141 ? 60.008 -35.668 -74.964 1.00 76.88 1141 ASP A N 1
ATOM 8580 C CA . ASP A 1 1141 ? 61.096 -34.780 -75.388 1.00 76.88 1141 ASP A CA 1
ATOM 8581 C C . ASP A 1 1141 ? 62.341 -34.883 -74.481 1.00 76.88 1141 ASP A C 1
ATOM 8583 O O . ASP A 1 1141 ? 62.281 -34.954 -73.252 1.00 76.88 1141 ASP A O 1
ATOM 8587 N N . ALA A 1 1142 ? 63.529 -34.939 -75.086 1.00 80.44 1142 ALA A N 1
ATOM 8588 C CA . ALA A 1 1142 ? 64.788 -34.969 -74.343 1.00 80.44 1142 ALA A CA 1
ATOM 8589 C C . ALA A 1 1142 ? 65.238 -33.577 -73.860 1.00 80.44 1142 ALA A C 1
ATOM 8591 O O . ALA A 1 1142 ? 66.081 -33.506 -72.952 1.00 80.44 1142 ALA A O 1
ATOM 8592 N N . PHE A 1 1143 ? 64.711 -32.507 -74.458 1.00 78.50 1143 PHE A N 1
ATOM 8593 C CA . PHE A 1 1143 ? 65.004 -31.110 -74.151 1.00 78.50 1143 PHE A CA 1
ATOM 8594 C C . PHE A 1 1143 ? 63.712 -30.268 -74.122 1.00 78.50 1143 PHE A C 1
ATOM 8596 O O . PHE A 1 1143 ? 63.580 -29.365 -74.934 1.00 78.50 1143 PHE A O 1
ATOM 8603 N N . PRO A 1 1144 ? 62.826 -30.474 -73.129 1.00 77.62 1144 PRO A N 1
ATOM 8604 C CA . PRO A 1 1144 ? 61.449 -29.946 -73.119 1.00 77.62 1144 PRO A CA 1
ATOM 8605 C C . PRO A 1 1144 ? 61.289 -28.419 -73.014 1.00 77.62 1144 PRO A C 1
ATOM 8607 O O . PRO A 1 1144 ? 60.200 -27.933 -72.805 1.00 77.62 1144 PRO A O 1
ATOM 8610 N N . LYS A 1 1145 ? 62.380 -27.651 -73.037 1.00 80.06 1145 LYS A N 1
ATOM 8611 C CA . LYS A 1 1145 ? 62.365 -26.181 -72.891 1.00 80.06 1145 LYS A CA 1
ATOM 8612 C C . LYS A 1 1145 ? 63.184 -25.498 -73.992 1.00 80.06 1145 LYS A C 1
ATOM 8614 O O . LYS A 1 1145 ? 63.615 -24.353 -73.839 1.00 80.06 1145 LYS A O 1
ATOM 8619 N N . ASP A 1 1146 ? 63.548 -26.232 -75.044 1.00 80.62 1146 ASP A N 1
ATOM 8620 C CA . ASP A 1 1146 ? 64.338 -25.737 -76.171 1.00 80.62 1146 ASP A CA 1
ATOM 8621 C C . ASP A 1 1146 ? 63.683 -26.164 -77.494 1.00 80.62 1146 ASP A C 1
ATOM 8623 O O . ASP A 1 1146 ? 64.011 -27.230 -78.026 1.00 80.62 1146 ASP A O 1
ATOM 8627 N N . PRO A 1 1147 ? 62.918 -25.261 -78.136 1.00 77.56 1147 PRO A N 1
ATOM 8628 C CA . PRO A 1 1147 ? 62.076 -25.588 -79.291 1.00 77.56 1147 PRO A CA 1
ATOM 8629 C C . PRO A 1 1147 ? 62.872 -25.821 -80.589 1.00 77.56 1147 PRO A C 1
ATOM 8631 O O . PRO A 1 1147 ? 62.378 -25.707 -81.720 1.00 77.56 1147 PRO A O 1
ATOM 8634 N N . SER A 1 1148 ? 64.185 -26.021 -80.468 1.00 77.38 1148 SER A N 1
ATOM 8635 C CA . SER A 1 1148 ? 65.110 -26.272 -81.560 1.00 77.38 1148 SER A CA 1
ATOM 8636 C C . SER A 1 1148 ? 65.743 -27.670 -81.545 1.00 77.38 1148 SER A C 1
ATOM 8638 O O . SER A 1 1148 ? 66.358 -28.039 -82.560 1.00 77.38 1148 SER A O 1
ATOM 8640 N N . GLU A 1 1149 ? 65.563 -28.472 -80.485 1.00 68.62 1149 GLU A N 1
ATOM 8641 C CA . GLU A 1 1149 ? 66.052 -29.856 -80.367 1.00 68.62 1149 GLU A CA 1
ATOM 8642 C C . GLU A 1 1149 ? 65.033 -30.793 -79.686 1.00 68.62 1149 GLU A C 1
ATOM 8644 O O . GLU A 1 1149 ? 64.771 -30.637 -78.515 1.00 68.62 1149 GLU A O 1
ATOM 8649 N N . THR A 1 1150 ? 64.584 -31.854 -80.374 1.00 61.19 1150 THR A N 1
ATOM 8650 C CA . THR A 1 1150 ? 63.520 -32.767 -79.874 1.00 61.19 1150 THR A CA 1
ATOM 8651 C C . THR A 1 1150 ? 63.952 -34.216 -79.599 1.00 61.19 1150 THR A C 1
ATOM 8653 O O . THR A 1 1150 ? 63.130 -35.094 -79.334 1.00 61.19 1150 THR A O 1
ATOM 8656 N N . LEU A 1 1151 ? 65.239 -34.563 -79.794 1.00 63.53 1151 LEU A N 1
ATOM 8657 C CA . LEU A 1 1151 ? 65.707 -35.970 -79.789 1.00 63.53 1151 LEU A CA 1
ATOM 8658 C C . LEU A 1 1151 ? 67.137 -36.207 -79.293 1.00 63.53 1151 LEU A C 1
ATOM 8660 O O . LEU A 1 1151 ? 68.080 -35.634 -79.893 1.00 63.53 1151 LEU A O 1
#

Sequence (1151 aa):
MNTQRTPSYLLISLMLISLQSPLIQADWDSENEVEEPNSLFPQHTPIIDSMSENLQWSFARLQAPLEDNGYSEVPSEWVIVTDQVTKISEQMKHGKMAQDRFLDHVYTVPGSSISLETLVFLQETGEIELFAPSQDSLQPIPMTIPDDPLIADQWHLINTGQDGNSVGVDLNVTGAWDRYNGSGVMIRIVDDGLDIIHEDLQPNFDASTSYDYCDDDEDPSPVEAGDNHGTAVAGVAAGMGDNGIGIAGVAWGATHNHARFLCGAGSAIPALSDFNQDIDIYHNSWGYGGAGFQGLGPSQIAMLESGVYDGRTSLGSIFTFSAGNEYTSDENVNQKGYQKSRYTIAIGAITYGGVQSWYSSIGAPVLVVGPSNGGSLGITTADRTGSVGYSSTNYTDDFGGTSSSGPKVAGLAGLILEAEPTLTWRDMQAILVHSSTPNDVNHENWSVNGAGMPVSHYYGFGMVDATAAVNLAENWTLLGPEVNISTPLYTPSVNIPSSGTPLSFSHTVTDLLNIESVELFMDIDHQDPEDLIITLTSPSGYTSILADTNPADYGNMRYHDMVSMHHYGELSAGTWTVNVLDVDSTGSTGTVNDWQLVFHGTEADADGDGWTNEEENLCGSMVNDPNSTPDDVDGDGTCDAMDEDIDGDGWSNVSELACGTDAYDPLSLPSADTDSDGLCDSVDIDDDNDGVEDNMDAFPLDGQAWQDTDGDGLADETYKLVCCTYSLDEFEDAQLNSTFSWDLGSPPSWSLDNSTSSSGNASLRSGSISDNAVSSISLTLSTESANGSFAYKIDSESNYDFLIFSVDGAQVESWSGDTGWLNYSFPLSAGTHTLQWTYSKDQSVSNGQDAAWIDNLDLPTGLFMTNPEVTDYGTHRDHDDDGDGVDDLSDAFPLDGSETTDFDSDGIGDNADLDDDGDGWFDIMETQCGFDPLNSTSMPSDNDGDGLCDSIDPDDDNDGYADEFDEFPHDAGEWVDTDSDGIGDNADEDDDDDGVLDENDAFPMNATEWADFDDDGLGDNADTDDDDDGVLDDDDAFPTNNAEWNDLDGDGLGSNADTDDDGDGVLDENDAFPMNATEWADFDGDGLGDNADTDDDGDGVLDEDDAFPKDPSETLDTDSDGIGDNADTDDDSDGVLDEDDAFPKDPSETL

Foldseek 3Di:
DDDDDDDDDDDDDDDDDDDDDDDDDDDDDDDDDDDPQPQPDPFDDVLLSPDPPVSSVVQVVQCVVVVPPPDPDFAQKKKFAAPLLVVVVVQFPDDDWDADPPRPRIIIDGRVGHDPVRRVVCCVVVRTVDMGHDVPVPPPDPQPQFLAPCAVLQCQQAPPCPPVFDGDQHQQLSLLSVPALLAPAEEEEEAQFALCPQPQQVVQEDQPQAAEQPVGGSHRHRDDLASWQSHQLCFQQAGATNPHYFHAHSNPNHHYYYYRAPPVRGDVLCSLAGPLQSHAEYFEADFPDDPFQDADDPSVVVSLVCQQQPGNNRLHHAAFYEQWQAVVQVDASQSTHPQQDPSYAYEWEDESQLHGQPRTHFFQSHAFYGYADNDPWGGKGATRDADSTPHRHRIDGHHGDSSSTRSNLRNLLSSLCVLPVSHHNLNSSVLQLVQADATPVVDPQWDAAQQRQTAGRRGGSHHHHSSSSSVCSNVDDHFDDKDKDKDDKDFPFAKADLPQDWDKDKDFDAAWFQFQKKKKWWWKFWQACLQKWKWKAAQSGDIGTQDHHGPDTDGTPGGGMTMGRNNHRPIRGGMMMIIIGRNRSPGTMMTTRIMMMMTMHGADQQCPLLDGLVQCVQLVFDSHDSVTDADQQCPPSHHCSRDQQRNPLLAGPVLCVVLVFDSRDSVRDRPAQLCPPRHGPVPAQQRNPLPAGPVQFPCSNFSQAGDQLQNPQFGQFGKDKQDDWDQFDPLQDPDPPPRFNKDQDDPVGWDWDQPDAPDHRIWIKFGDDDAQDKGKMKTKAFFAWFKKKKKKFDFWCFPFKWKFKDKQPHTDDIGDHGDDIDMDMDTDHGTIMMIMIMIGGHHDDTGTPSMMIMGSTGGGHDIDMDIDQAGPVGRGHDQQRCPLPDGLVQALCSSDSVARDQQCSPSDGCVGDQQSNPLPQGQVLCVVVPFDRNDSVTDADQLCPPNDGPVPDQQRVPLVQTQVQAPCSSDSVARAQQCPPSDGCVGQQQSCPLPDGLVQAPDRNDNPARDQLCPPPDGPVPDFQRCVLPDTPVQAPCSRDSPAGDQQCPPPDGLVPDQQSNPLPQGPVQALDSNDNPARDQLCPPSDGPVPDQQRNPLPDGPVQALCSRDSPARDQLCPPSDGPVRDQQSNPLPDGPVQAPCSRDSPGGD

Radius of gyration: 46.19 Å; chains: 1; bounding box: 134×130×130 Å